Protein AF-A0A966IUX0-F1 (afdb_monomer_lite)

pLDDT: mean 79.47, std 18.4, range [25.94, 98.25]

Radius of gyration: 79.74 Å; chains: 1; bounding box: 158×88×228 Å

Sequence (1175 aa):
MLQANQSVGFVPSQIPGIQTSQVSAFSTSGLGGLTPESFKSLNTEQLAAFTVKNIAGLTSQQLIGLTYTGIQALEPADLPGLTIGNVPAVRFGELTSAQLAAITPAQAALINARQLGAVPPERLESIGVEDVAVFSSQALAGITTAQIRSFSTAQINRFGGTDGKSIVGLSTDAVYGLGSAQITALSTQAFKALTSAQLAAIAASNIDDIELSDLGVIQAASFAAFGTAQLRELSSAQMQVLTEAQVKALSTGQIAAFTSSQLAAMGVAGKRGLGTAGMAFLTPTALSTGDLASLGKSVANLSTALLTQLSTAQLAAAMTATAVKALGASQLAALPPEKMAALPTGAIAALNSAQVKSLSTDQLRAMGTQQVAALSKTGLGSFGSAQVAALDSAQLAAIPTKTFAALSGSQVSAISTSVLAALPTANIRALTANQVSGLSTDQVKAMSTSQMSALSSKGLAGLGAEQLGAMGTDQIAAFAPTAIKGLGSSQFTALGTAGLAALSTGSIATLSNTQVSNLSPAQVGALGTGQLQALSSKAIKGLDAGQLEAIGDKIDAVDPADVAVFTSAQLAALTTGQLNEMTTAQFARISPKAILGLSAGDLAYLVGADTANLTALSSAVYKALTPEQMPGLDLELVEPAKFGLLSAEAIAGLTSTQLDDLSPSQLEKLPAKALAGLDAADFAQLGRQSDATALYAALSATQLKAITAGQAPGLDVSLLQTGALTGLNAAALGALTTAQLIDLDPNQWGALAPAALAGLDETDFALIAQQSDADTIYAAFTGAQLKALSPEQIQGIGDGDFFDAMTSSELQTLSASQLKAISTAALVTIEASTLAKLANKQLPALSADQLRSLMANPNSPLMALSSTQYALLTTTDIPTLLQSPLVLDLDGDGARSVSLAAGVRFDMTGDGQTEATGWVSAGDALLVRDVDRDGAITHSGELFGERTVLADGRWAQDGFEALASLDSNADGQVDAKDAAFEQLMLWQDSNQDGLSQPDELVSLTEAGIAAIATGAQASSRLDAGNWVGLEGQYTRRDGSTGAMADIWFRVQVQDALDERAQQLGEALTGYREAATAGTVRGQAGANPLSDTSRHLPKQPALAGADASTTANTNLNPNANPNANLSPSTQIGALGALLRAYEGARIESVAHDLRTQAMDAVIQPVVTQARPSRLG

Foldseek 3Di:
DDDDDDDPQDDLPPQPDQDLVNLQVDALVNLLNHDLVSLLSDDLSSLLSHALRNQLSDALSVLVSADLSSLQSHQLVSLVSHQLLSHQLLSLQSYDLSNLLSQDLVNLLSAALSNLLSHDLQRLCSHDLSNLLNHALRNQLNDALSNLASHDLSNLQSHPHPQLQSLCSHDLRSLLSDDLSSQLSHHLNVLLNHALSNLLSHHLQNLCSHDLSNLLNHQLLSLQSHDLSNLQSHDLVNQQSDALSNLLSHDLVSLVSYDQSSLLSHHLRNVLNCALSSLAPHALNSADLVSLLSSQLSLQSHDLVRLQRHDLSSNQSNLALRNLLNHDLVSLLSHDLLSLQSHDLNSLLSHDLSNLQSHDLSNLLSHDLSNLQSHDLRSQLSYDLSNLLSDALSNLQSHDLVSLLSHALSNLQSHDLVSLQSHDLSNLLSYALRNLLSHDLSNLQSHDLSNLCSHALRVLLSDALSNLLSYDLSNLQSHDLQSLCSHDLSSLVSCPQSSLQSHDLSNLLSDDLVNLLSHALSNLLSHDLSNLLSHDLSNLQSDALSVLQSVFLSLCSHPLQSLLSHALRSLLSHDLNNLLSHDLSNLLNHALRNLNNDFLQSLLSNVVRDLSSQVSHDLSNQLNDALRNLNSHDPVSDDLQSLLSHDLRNLCSDDLVNLLVDDLSNLLSHDLQNLLSHDLVSVVSNCPHPPVLSNLVSDALSSLLSVLPPHQPNDDPVSHDLNNQCSAALSNLLPDDPVRLVPQDLSSLLSHDLRNCNNDFLVNLLVCVPDPCSVVSVVSHDLSNLLSADLSNLLSVPALVVLVPDDLVSVASDDLSNLQSRDLVSLVPHDLVSVVSYDLVNVVSHDLVSVVVQVVDPVHSCVVDDPSSVVSDDPVSPDDDFFWFKKWQQPFPAWAKAALVLVAWAAAVFPQGTFSWIGTDLNIWFKFFPPVPPQWDHHNCGGQWQNQQAPVRHGHPINLSSQCSQPPPNPQKNFPVGPCLQRIWIQNPNVRRHTGDNVRTGRCVRSQFGIFGSDWDADQDQHNNKGFGTKDWTAGNVGDITIMTIIRMDTDCVVVVVVVVVVVVVVVVVVVVVVPPDDDPDDDDDDDDPDDPDDDDDDDDDDDDDDDDDDDDDDDDDDDPDDDDDPVVVVVVVVVVVVVVVVVPPPVVVPVVVPPPDDDDDDDDDDDDDDDDDD

Secondary structure (DSSP, 8-state):
-----------TT--S---HHHHTT--HHHHHTS-HHHHHT--HHHHHT--HHHHTT--HHHHHHS-HHHHHTS-GGGGGGS-GGGS-HHHHHTS-HHHHTT--HHHHTT--HHHHHTS-HHHHTTS-HHHHTT--HHHHTT--HHHHHTS-HHHHHHTTTTT-GGGGGS-HHHHTT--HHHHHHS-HHHHHH--HHHHHTS-GGGSTTS-HHHHHHS-HHHHTT--HHHHHS--HHHHHH--HHHHHHS-HHHHTTS-HHHHHH--HHHHHHTHHHHHTT--GGG--HHHHHH-GGGGGGS-HHHHHHS-HHHHHHH--HHHHHHS-HHHHHTS-HHHHHTS-HHHHTT--HHHHHT--HHHHHHS-HHHHHT--HHHHHT--HHHHTTS-HHHHHHS-HHHHTTS-HHHHTTS-HHHHHTS-HHHHHT--HHHHTTS-HHHHHHS-HHHHHT--HHHHHT--HHHHHTS-HHHHHTS-HHHHTT--HHHHHHHHHHHHHTS-HHHHTT--HHHHTTS-HHHHHTS-HHHHTTS-HHHHTT--HHHHHTTGGGGGGS-HHHHTT--HHHHTTS-HHHHHHS-HHHHTT--TTTGGG--HHHHHHHHHH-HHHHHHS-HHHHTT--TTTGGG--STTS-HHHHTTS-HHHHTT--HHHHHT--HHHHHTS-HHHHTTS-HHHHHHHTTSTTHHHHHHH--HHHHHHHTTT-GGG--GGGS-HHHHTT--HHHHTTS-HHHHHT--HHHHHHS-TTTGGGS-HHHHHHHTTSTTHHHHHHTS-HHHHTTS-HHHHHTS--HHHHHHS-HHHHTT--HHHHHHS-HHHHHHS-HHHHTTS-TTTGGGS-HHHHHHHHT-TT-GGGGS-HHHHTTS-GGGS-S----BEEE-SSSS---EE-GGG--EEBSSSSSSPEEB-EE-TTSEEEE--SS-SSS--BGGGBSBTT-B-TTSPBPSSHHHHHHTT-SS-SSEEETTSTTGGG-EEE--SS-SS---TTTEEETTTTTEEEEE---EEEEEEETTEEEEEEEEEEETTS-EEEEEEEE--B-THHHHHHHHHHHHHHHHHHHHHHHS-------------------------------------------S-----HHHHHHHHHHHHHHHHHTTTGGGSSGGGSSS------------------

Structure (mmCIF, N/CA/C/O backbone):
data_AF-A0A966IUX0-F1
#
_entry.id   AF-A0A966IUX0-F1
#
loop_
_atom_site.group_PDB
_atom_site.id
_atom_site.type_symbol
_atom_site.label_atom_id
_atom_site.label_alt_id
_atom_site.label_comp_id
_atom_site.label_asym_id
_atom_site.label_entity_id
_atom_site.label_seq_id
_atom_site.pdbx_PDB_ins_code
_atom_site.Cartn_x
_atom_site.Cartn_y
_atom_site.Cartn_z
_atom_site.occupancy
_atom_site.B_iso_or_equiv
_atom_site.auth_seq_id
_atom_site.auth_comp_id
_atom_site.auth_asym_id
_atom_site.auth_atom_id
_atom_site.pdbx_PDB_model_num
ATOM 1 N N . MET A 1 1 ? 104.375 -27.387 -65.004 1.00 33.28 1 MET A N 1
ATOM 2 C CA . MET A 1 1 ? 104.929 -26.277 -64.204 1.00 33.28 1 MET A CA 1
ATOM 3 C C . MET A 1 1 ? 103.776 -25.484 -63.618 1.00 33.28 1 MET A C 1
ATOM 5 O O . MET A 1 1 ? 102.975 -24.963 -64.374 1.00 33.28 1 MET A O 1
ATOM 9 N N . LEU A 1 2 ? 103.669 -25.530 -62.289 1.00 26.41 2 LEU A N 1
ATOM 10 C CA . LEU A 1 2 ? 103.552 -24.379 -61.386 1.00 26.41 2 LEU A CA 1
ATOM 11 C C . LEU A 1 2 ? 102.678 -23.178 -61.793 1.00 26.41 2 LEU A C 1
ATOM 13 O O . LEU A 1 2 ? 103.045 -22.373 -62.640 1.00 26.41 2 LEU A O 1
ATOM 17 N N . GLN A 1 3 ? 101.583 -23.043 -61.040 1.00 37.31 3 GLN A N 1
ATOM 18 C CA . GLN A 1 3 ? 101.108 -21.814 -60.389 1.00 37.31 3 GLN A CA 1
ATOM 19 C C . GLN A 1 3 ? 101.856 -20.509 -60.735 1.00 37.31 3 GLN A C 1
ATOM 21 O O . GLN A 1 3 ? 102.971 -20.285 -60.270 1.00 37.31 3 GLN A O 1
ATOM 26 N N . ALA A 1 4 ? 101.154 -19.582 -61.388 1.00 29.59 4 ALA A N 1
ATOM 27 C CA . ALA A 1 4 ? 101.415 -18.150 -61.268 1.00 29.59 4 ALA A CA 1
ATOM 28 C C . ALA A 1 4 ? 100.089 -17.380 -61.365 1.00 29.59 4 ALA A C 1
ATOM 30 O O . ALA A 1 4 ? 99.590 -17.071 -62.443 1.00 29.59 4 ALA A O 1
ATOM 31 N N . ASN A 1 5 ? 99.500 -17.094 -60.205 1.00 42.72 5 ASN A N 1
ATOM 32 C CA . ASN A 1 5 ? 98.428 -16.117 -60.077 1.00 42.72 5 ASN A CA 1
ATOM 33 C C . ASN A 1 5 ? 99.027 -14.713 -60.266 1.00 42.72 5 ASN A C 1
ATOM 35 O O . ASN A 1 5 ? 99.695 -14.233 -59.349 1.00 42.72 5 ASN A O 1
ATOM 39 N N . GLN A 1 6 ? 98.820 -14.077 -61.426 1.00 35.31 6 GLN A N 1
ATOM 40 C CA . GLN A 1 6 ? 98.977 -12.626 -61.587 1.00 35.31 6 GLN A CA 1
ATOM 41 C C . GLN A 1 6 ? 98.392 -12.101 -62.908 1.00 35.31 6 GLN A C 1
ATOM 43 O O . GLN A 1 6 ? 98.853 -12.431 -63.996 1.00 35.31 6 GLN A O 1
ATOM 48 N N . SER A 1 7 ? 97.377 -11.245 -62.772 1.00 37.44 7 SER A N 1
ATOM 49 C CA . SER A 1 7 ? 97.216 -9.983 -63.510 1.00 37.44 7 SER A CA 1
ATOM 50 C C . SER A 1 7 ? 97.935 -9.837 -64.866 1.00 37.44 7 SER A C 1
ATOM 52 O O . SER A 1 7 ? 98.892 -9.069 -64.984 1.00 37.44 7 SER A O 1
ATOM 54 N N . VAL A 1 8 ? 97.388 -10.437 -65.927 1.00 37.53 8 VAL A N 1
ATOM 55 C CA . VAL A 1 8 ? 97.537 -9.843 -67.265 1.00 37.53 8 VAL A CA 1
ATOM 56 C C . VAL A 1 8 ? 96.539 -8.693 -67.350 1.00 37.53 8 VAL A C 1
ATOM 58 O O . VAL A 1 8 ? 95.379 -8.875 -67.715 1.00 37.53 8 VAL A O 1
ATOM 61 N N . GLY A 1 9 ? 96.986 -7.502 -66.952 1.00 39.38 9 GLY A N 1
ATOM 62 C CA . GLY A 1 9 ? 96.284 -6.272 -67.290 1.00 39.38 9 GLY A CA 1
ATOM 63 C C . GLY A 1 9 ? 96.356 -6.083 -68.801 1.00 39.38 9 GLY A C 1
ATOM 64 O O . GLY A 1 9 ? 97.428 -5.791 -69.328 1.00 39.38 9 GLY A O 1
ATOM 65 N N . PHE A 1 10 ? 95.237 -6.275 -69.499 1.00 41.78 10 PHE A N 1
ATOM 66 C CA . PHE A 1 10 ? 95.156 -5.953 -70.920 1.00 41.78 10 PHE A CA 1
ATOM 67 C C . PHE A 1 10 ? 95.362 -4.448 -71.101 1.00 41.78 10 PHE A C 1
ATOM 69 O O . PHE A 1 10 ? 94.630 -3.632 -70.541 1.00 41.78 10 PHE A O 1
ATOM 76 N N . VAL A 1 11 ? 96.384 -4.081 -71.874 1.00 42.00 11 VAL A N 1
ATOM 77 C CA . VAL A 1 11 ? 96.687 -2.680 -72.175 1.00 42.00 11 VAL A CA 1
ATOM 78 C C . VAL A 1 11 ? 95.626 -2.157 -73.162 1.00 42.00 11 VAL A C 1
ATOM 80 O O . VAL A 1 11 ? 95.419 -2.808 -74.188 1.00 42.00 11 VAL A O 1
ATOM 83 N N . PRO A 1 12 ? 94.978 -0.996 -72.921 1.00 39.03 12 PRO A N 1
ATOM 84 C CA . PRO A 1 12 ? 93.870 -0.470 -73.743 1.00 39.03 12 PRO A CA 1
ATOM 85 C C . PRO A 1 12 ? 94.133 -0.172 -75.238 1.00 39.03 12 PRO A C 1
ATOM 87 O O . PRO A 1 12 ? 93.303 0.463 -75.880 1.00 39.03 12 PRO A O 1
ATOM 90 N N . SER A 1 13 ? 95.277 -0.562 -75.807 1.00 43.91 13 SER A N 1
ATOM 91 C CA . SER A 1 13 ? 95.731 -0.176 -77.153 1.00 43.91 13 SER A CA 1
ATOM 92 C C . SER A 1 13 ? 95.724 -1.300 -78.205 1.00 43.91 13 SER A C 1
ATOM 94 O O . SER A 1 13 ? 96.138 -1.059 -79.336 1.00 43.91 13 SER A O 1
ATOM 96 N N . GLN A 1 14 ? 95.239 -2.509 -77.886 1.00 48.22 14 GLN A N 1
ATOM 97 C CA . GLN A 1 14 ? 95.197 -3.665 -78.813 1.00 48.22 14 GLN A CA 1
ATOM 98 C C . GLN A 1 14 ? 93.774 -4.114 -79.206 1.00 48.22 14 GLN A C 1
ATOM 100 O O . GLN A 1 14 ? 93.499 -5.305 -79.325 1.00 48.22 14 GLN A O 1
ATOM 105 N N . ILE A 1 15 ? 92.846 -3.168 -79.383 1.00 51.12 15 ILE A N 1
ATOM 106 C CA . ILE A 1 15 ? 91.398 -3.462 -79.460 1.00 51.12 15 ILE A CA 1
ATOM 107 C C . ILE A 1 15 ? 90.753 -3.212 -80.842 1.00 51.12 15 ILE A C 1
ATOM 109 O O . ILE A 1 15 ? 89.578 -2.855 -80.939 1.00 51.12 15 ILE A O 1
ATOM 113 N N . PRO A 1 16 ? 91.495 -3.474 -81.933 1.00 45.09 16 PRO A N 1
ATOM 114 C CA . PRO A 1 16 ? 90.922 -4.040 -83.147 1.00 45.09 16 PRO A CA 1
ATOM 115 C C . PRO A 1 16 ? 91.640 -5.362 -83.480 1.00 45.09 16 PRO A C 1
ATOM 117 O O . PRO A 1 16 ? 92.532 -5.403 -84.325 1.00 45.09 16 PRO A O 1
ATOM 120 N N . GLY A 1 17 ? 91.297 -6.450 -82.778 1.00 56.22 17 GLY A N 1
ATOM 121 C CA . GLY A 1 17 ? 91.987 -7.735 -82.977 1.00 56.22 17 GLY A CA 1
ATOM 122 C C . GLY A 1 17 ? 91.558 -8.927 -82.117 1.00 56.22 17 GLY A C 1
ATOM 123 O O . GLY A 1 17 ? 91.996 -10.039 -82.400 1.00 56.22 17 GLY A O 1
ATOM 124 N N . ILE A 1 18 ? 90.703 -8.739 -81.104 1.00 60.41 18 ILE A N 1
ATOM 125 C CA . ILE A 1 18 ? 90.146 -9.849 -80.314 1.00 60.41 18 ILE A CA 1
ATOM 126 C C . ILE A 1 18 ? 89.299 -10.724 -81.249 1.00 60.41 18 ILE A C 1
ATOM 128 O O . ILE A 1 18 ? 88.258 -10.281 -81.731 1.00 60.41 18 ILE A O 1
ATOM 132 N N . GLN A 1 19 ? 89.722 -11.953 -81.535 1.00 65.75 19 GLN A N 1
ATOM 133 C CA . GLN A 1 19 ? 88.885 -12.870 -82.312 1.00 65.75 19 GLN A CA 1
ATOM 134 C C . GLN A 1 19 ? 87.698 -13.338 -81.468 1.00 65.75 19 GLN A C 1
ATOM 136 O O . GLN A 1 19 ? 87.823 -13.512 -80.258 1.00 65.75 19 GLN A O 1
ATOM 141 N N . THR A 1 20 ? 86.560 -13.600 -82.109 1.00 61.94 20 THR A N 1
ATOM 142 C CA . THR A 1 20 ? 85.316 -14.078 -81.480 1.00 61.94 20 THR A CA 1
ATOM 143 C C . THR A 1 20 ? 85.554 -15.292 -80.564 1.00 61.94 20 THR A C 1
ATOM 145 O O . THR A 1 20 ? 85.013 -15.371 -79.467 1.00 61.94 20 THR A O 1
ATOM 148 N N . SER A 1 21 ? 86.477 -16.180 -80.947 1.00 63.72 21 SER A N 1
ATOM 149 C CA . SER A 1 21 ? 86.930 -17.354 -80.180 1.00 63.72 21 SER A CA 1
ATOM 150 C C . SER A 1 21 ? 87.749 -17.055 -78.912 1.00 63.72 21 SER A C 1
ATOM 152 O O . SER A 1 21 ? 87.911 -17.935 -78.070 1.00 63.72 21 SER A O 1
ATOM 154 N N . GLN A 1 22 ? 88.297 -15.846 -78.771 1.00 67.81 22 GLN A N 1
ATOM 155 C CA . GLN A 1 22 ? 89.094 -15.414 -77.615 1.00 67.81 22 GLN A CA 1
ATOM 156 C C . GLN A 1 22 ? 88.239 -1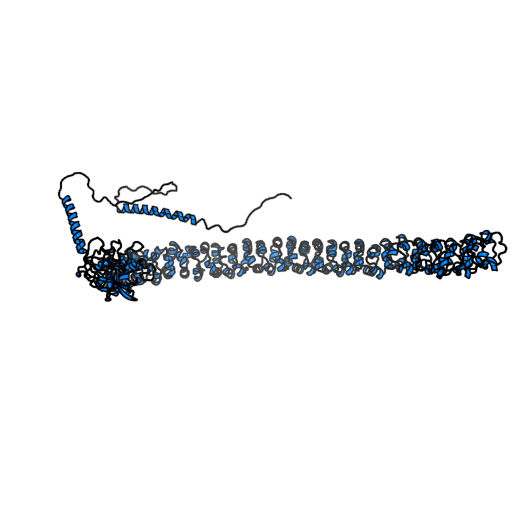4.710 -76.554 1.00 67.81 22 GLN A C 1
ATOM 158 O O . GLN A 1 22 ? 88.643 -14.629 -75.395 1.00 67.81 22 GLN A O 1
ATOM 163 N N . VAL A 1 23 ? 87.055 -14.218 -76.932 1.00 64.81 23 VAL A N 1
ATOM 164 C CA . VAL A 1 23 ? 86.163 -13.449 -76.054 1.00 64.81 23 VAL A CA 1
ATOM 165 C C . VAL A 1 23 ? 85.679 -14.281 -74.858 1.00 64.81 23 VAL A C 1
ATOM 167 O O . VAL A 1 23 ? 85.689 -13.814 -73.718 1.00 64.81 23 VAL A O 1
ATOM 170 N N . SER A 1 24 ? 85.337 -15.547 -75.089 1.00 60.50 24 SER A N 1
ATOM 171 C CA . SER A 1 24 ? 84.883 -16.481 -74.052 1.00 60.50 24 SER A CA 1
ATOM 172 C C . SER A 1 24 ? 85.965 -16.860 -73.026 1.00 60.50 24 SER A C 1
ATOM 174 O O . SER A 1 24 ? 85.648 -17.404 -71.968 1.00 60.50 24 SER A O 1
ATOM 176 N N . ALA A 1 25 ? 87.245 -16.578 -73.304 1.00 66.81 25 ALA A N 1
ATOM 177 C CA . ALA A 1 25 ? 88.374 -16.928 -72.437 1.00 66.81 25 ALA A CA 1
ATOM 178 C C . ALA A 1 25 ? 88.696 -15.871 -71.360 1.00 66.81 25 ALA A C 1
ATOM 180 O O . ALA A 1 25 ? 89.508 -16.136 -70.469 1.00 66.81 25 ALA A O 1
ATOM 181 N N . PHE A 1 26 ? 88.084 -14.680 -71.406 1.00 68.19 26 PHE A N 1
ATOM 182 C CA . PHE A 1 26 ? 88.328 -13.642 -70.399 1.00 68.19 26 PHE A CA 1
ATOM 183 C C . PHE A 1 26 ? 87.848 -14.057 -68.996 1.00 68.19 26 PHE A C 1
ATOM 185 O O . PHE A 1 26 ? 86.811 -14.696 -68.823 1.00 68.19 26 PHE A O 1
ATOM 192 N N . SER A 1 27 ? 88.571 -13.630 -67.957 1.00 66.69 27 SER A N 1
ATOM 193 C CA . SER A 1 27 ? 88.083 -13.704 -66.576 1.00 66.69 27 SER A CA 1
ATOM 194 C C . SER A 1 27 ? 87.113 -12.555 -66.269 1.00 66.69 27 SER A C 1
ATOM 196 O O . SER A 1 27 ? 87.178 -11.491 -66.886 1.00 66.69 27 SER A O 1
ATOM 198 N N . THR A 1 28 ? 86.249 -12.740 -65.265 1.00 63.47 28 THR A N 1
ATOM 199 C CA . THR A 1 28 ? 85.336 -11.700 -64.746 1.00 63.47 28 THR A CA 1
ATOM 200 C C . THR A 1 28 ? 86.070 -10.399 -64.411 1.00 63.47 28 THR A C 1
ATOM 202 O O . THR A 1 28 ? 85.643 -9.318 -64.806 1.00 63.47 28 THR A O 1
ATOM 205 N N . SER A 1 29 ? 87.213 -10.504 -63.730 1.00 62.97 29 SER A N 1
ATOM 206 C CA . SER A 1 29 ? 88.066 -9.369 -63.366 1.00 62.97 29 SER A CA 1
ATOM 207 C C . SER A 1 29 ? 88.873 -8.795 -64.536 1.00 62.97 29 SER A C 1
ATOM 209 O O . SER A 1 29 ? 89.181 -7.607 -64.522 1.00 62.97 29 SER A O 1
ATOM 211 N N . GLY A 1 30 ? 89.192 -9.597 -65.559 1.00 66.44 30 GLY A N 1
ATOM 212 C CA . GLY A 1 30 ? 89.840 -9.118 -66.784 1.00 66.44 30 GLY A CA 1
ATOM 213 C C . GLY A 1 30 ? 88.916 -8.236 -67.626 1.00 66.44 30 GLY A C 1
ATOM 214 O O . GLY A 1 30 ? 89.353 -7.216 -68.150 1.00 66.44 30 GLY A O 1
ATOM 215 N N . LEU A 1 31 ? 87.627 -8.583 -67.690 1.00 66.19 31 LEU A N 1
ATOM 216 C CA . LEU A 1 31 ? 86.608 -7.786 -68.376 1.00 66.19 31 LEU A CA 1
ATOM 217 C C . LEU A 1 31 ? 86.259 -6.500 -67.632 1.00 66.19 31 LEU A C 1
ATOM 219 O O . LEU A 1 31 ? 86.267 -5.435 -68.244 1.00 66.19 31 LEU A O 1
ATOM 223 N N . GLY A 1 32 ? 86.047 -6.558 -66.314 1.00 63.25 32 GLY A N 1
ATOM 224 C CA . GLY A 1 32 ? 85.784 -5.363 -65.500 1.00 63.25 32 GLY A CA 1
ATOM 225 C C . GLY A 1 32 ? 86.913 -4.315 -65.520 1.00 63.25 32 GLY A C 1
ATOM 226 O O . GLY A 1 32 ? 86.677 -3.163 -65.167 1.00 63.25 32 GLY A O 1
ATOM 227 N N . GLY A 1 33 ? 88.121 -4.691 -65.962 1.00 64.50 33 GLY A N 1
ATOM 228 C CA . GLY A 1 33 ? 89.269 -3.795 -66.141 1.00 64.50 33 GLY A CA 1
ATOM 229 C C . GLY A 1 33 ? 89.359 -3.074 -67.496 1.00 64.50 33 GLY A C 1
ATOM 230 O O . GLY A 1 33 ? 90.198 -2.184 -67.638 1.00 64.50 33 GLY A O 1
ATOM 231 N N . LEU A 1 34 ? 88.533 -3.416 -68.495 1.00 69.12 34 LEU A N 1
ATOM 232 C CA . LEU A 1 34 ? 88.523 -2.712 -69.787 1.00 69.12 34 LEU A CA 1
ATOM 233 C C . LEU A 1 34 ? 87.943 -1.298 -69.637 1.00 69.12 34 LEU A C 1
ATOM 235 O O . LEU A 1 34 ? 86.874 -1.118 -69.053 1.00 69.12 34 LEU A O 1
ATOM 239 N N . THR A 1 35 ? 88.594 -0.283 -70.215 1.00 71.88 35 THR A N 1
ATOM 240 C CA . THR A 1 35 ? 88.044 1.085 -70.191 1.00 71.88 35 THR A CA 1
ATOM 241 C C . THR A 1 35 ? 86.735 1.169 -70.998 1.00 71.88 35 THR A C 1
ATOM 243 O O . THR A 1 35 ? 86.542 0.382 -71.925 1.00 71.88 35 THR A O 1
ATOM 246 N N . PRO A 1 36 ? 85.827 2.126 -70.726 1.00 71.19 36 PRO A N 1
ATOM 247 C CA . PRO A 1 36 ? 84.583 2.245 -71.493 1.00 71.19 36 PRO A CA 1
ATOM 248 C C . PRO A 1 36 ? 84.800 2.410 -73.008 1.00 71.19 36 PRO A C 1
ATOM 250 O O . PRO A 1 36 ? 84.053 1.836 -73.793 1.00 71.19 36 PRO A O 1
ATOM 253 N N . GLU A 1 37 ? 85.858 3.115 -73.428 1.00 69.62 37 GLU A N 1
ATOM 254 C CA . GLU A 1 37 ? 86.244 3.231 -74.847 1.00 69.62 37 GLU A CA 1
ATOM 255 C C . GLU A 1 37 ? 86.810 1.924 -75.422 1.00 69.62 37 GLU A C 1
ATOM 257 O O . GLU A 1 37 ? 86.509 1.576 -76.559 1.00 69.62 37 GLU A O 1
ATOM 262 N N . SER A 1 38 ? 87.555 1.161 -74.615 1.00 70.75 38 SER A N 1
ATOM 263 C CA . SER A 1 38 ? 88.026 -0.188 -74.969 1.00 70.75 38 SER A CA 1
ATOM 264 C C . SER A 1 38 ? 86.875 -1.164 -75.199 1.00 70.75 38 SER A C 1
ATOM 266 O O . SER A 1 38 ? 86.956 -2.055 -76.033 1.00 70.75 38 SER A O 1
ATOM 268 N N . PHE A 1 39 ? 85.804 -1.022 -74.422 1.00 74.50 39 PHE A N 1
ATOM 269 C CA . PHE A 1 39 ? 84.649 -1.908 -74.485 1.00 74.50 39 PHE A CA 1
ATOM 270 C C . PHE A 1 39 ? 83.710 -1.555 -75.652 1.00 74.50 39 PHE A C 1
ATOM 272 O O . PHE A 1 39 ? 83.145 -2.443 -76.286 1.00 74.50 39 PHE A O 1
ATOM 279 N N . LYS A 1 40 ? 83.601 -0.262 -75.991 1.00 72.00 40 LYS A N 1
ATOM 280 C CA . LYS A 1 40 ? 82.826 0.257 -77.135 1.00 72.00 40 LYS A CA 1
ATOM 281 C C . LYS A 1 40 ? 83.297 -0.231 -78.507 1.00 72.00 40 LYS A C 1
ATOM 283 O O . LYS A 1 40 ? 82.500 -0.198 -79.440 1.00 72.00 40 LYS A O 1
ATOM 288 N N . SER A 1 41 ? 84.564 -0.624 -78.667 1.00 73.19 41 SER A N 1
ATOM 289 C CA . SER A 1 41 ? 85.101 -1.057 -79.969 1.00 73.19 41 SER A CA 1
ATOM 290 C C . SER A 1 41 ? 84.823 -2.527 -80.308 1.00 73.19 41 SER A C 1
ATOM 292 O O . SER A 1 41 ? 85.227 -2.984 -81.378 1.00 73.19 41 SER A O 1
ATOM 294 N N . LEU A 1 42 ? 84.123 -3.260 -79.434 1.00 73.94 42 LEU A N 1
ATOM 295 C CA . LEU A 1 42 ? 83.647 -4.616 -79.708 1.00 73.94 42 LEU A CA 1
ATOM 296 C C . LEU A 1 42 ? 82.466 -4.597 -80.693 1.00 73.94 42 LEU A C 1
ATOM 298 O O . LEU A 1 42 ? 81.521 -3.821 -80.547 1.00 73.94 42 LEU A O 1
ATOM 302 N N . ASN A 1 43 ? 82.512 -5.474 -81.693 1.00 71.62 43 ASN A N 1
ATOM 303 C CA . ASN A 1 43 ? 81.455 -5.662 -82.682 1.00 71.62 43 ASN A CA 1
ATOM 304 C C . ASN A 1 43 ? 80.368 -6.642 -82.192 1.00 71.62 43 ASN A C 1
ATOM 306 O O . ASN A 1 43 ? 80.525 -7.322 -81.180 1.00 71.62 43 ASN A O 1
ATOM 310 N N . THR A 1 44 ? 79.262 -6.735 -82.932 1.00 69.88 44 THR A N 1
ATOM 311 C CA . THR A 1 44 ? 78.099 -7.568 -82.581 1.00 69.88 44 THR A CA 1
ATOM 312 C C . THR A 1 44 ? 78.443 -9.048 -82.365 1.00 69.88 44 THR A C 1
ATOM 314 O O . THR A 1 44 ? 77.945 -9.645 -81.417 1.00 69.88 44 THR A O 1
ATOM 317 N N . GLU A 1 45 ? 79.316 -9.638 -83.190 1.00 72.56 45 GLU A N 1
ATOM 318 C CA . GLU A 1 45 ? 79.728 -11.047 -83.051 1.00 72.56 45 GLU A CA 1
ATOM 319 C C . GLU A 1 45 ? 80.601 -11.270 -81.812 1.00 72.56 45 GLU A C 1
ATOM 321 O O . GLU A 1 45 ? 80.427 -12.250 -81.093 1.00 72.56 45 GLU A O 1
ATOM 326 N N . GLN A 1 46 ? 81.523 -10.345 -81.531 1.00 75.44 46 GLN A N 1
ATOM 327 C CA . GLN A 1 46 ? 82.355 -10.377 -80.329 1.00 75.44 46 GLN A CA 1
ATOM 328 C C . GLN A 1 46 ? 81.492 -10.244 -79.070 1.00 75.44 46 GLN A C 1
ATOM 330 O O . GLN A 1 46 ? 81.704 -10.982 -78.117 1.00 75.44 46 GLN A O 1
ATOM 335 N N . LEU A 1 47 ? 80.495 -9.353 -79.070 1.00 73.00 47 LEU A N 1
ATOM 336 C CA . LEU A 1 47 ? 79.565 -9.188 -77.949 1.00 73.00 47 LEU A CA 1
ATOM 337 C C . LEU A 1 47 ? 78.688 -10.434 -77.725 1.00 73.00 47 LEU A C 1
ATOM 339 O O . LEU A 1 47 ? 78.488 -10.823 -76.577 1.00 73.00 47 LEU A O 1
ATOM 343 N N . ALA A 1 48 ? 78.228 -11.087 -78.797 1.00 69.50 48 ALA A N 1
ATOM 344 C CA . ALA A 1 48 ? 77.458 -12.333 -78.730 1.00 69.50 48 ALA A CA 1
ATOM 345 C C . ALA A 1 48 ? 78.288 -13.554 -78.276 1.00 69.50 48 ALA A C 1
ATOM 347 O O . ALA A 1 48 ? 77.730 -14.547 -77.827 1.00 69.50 48 ALA A O 1
ATOM 348 N N . ALA A 1 49 ? 79.622 -13.495 -78.362 1.00 73.44 49 ALA A N 1
ATOM 349 C CA . ALA A 1 49 ? 80.519 -14.574 -77.936 1.00 73.44 49 ALA A CA 1
ATOM 350 C C . ALA A 1 49 ? 80.924 -14.519 -76.449 1.00 73.44 49 ALA A C 1
ATOM 352 O O . ALA A 1 49 ? 81.743 -15.325 -75.989 1.00 73.44 49 ALA A O 1
ATOM 353 N N . PHE A 1 50 ? 80.382 -13.571 -75.680 1.00 73.12 50 PHE A N 1
ATOM 354 C CA . PHE A 1 50 ? 80.530 -13.566 -74.230 1.00 73.12 50 PHE A CA 1
ATOM 355 C C . PHE A 1 50 ? 79.681 -14.665 -73.586 1.00 73.12 50 PHE A C 1
ATOM 357 O O . PHE A 1 50 ? 78.482 -14.738 -73.806 1.00 73.12 50 PHE A O 1
ATOM 364 N N . THR A 1 51 ? 80.280 -15.456 -72.696 1.00 69.38 51 THR A N 1
ATOM 365 C CA . THR A 1 51 ? 79.518 -16.393 -71.854 1.00 69.38 51 THR A CA 1
ATOM 366 C C . THR A 1 51 ? 78.835 -15.668 -70.689 1.00 69.38 51 THR A C 1
ATOM 368 O O . THR A 1 51 ? 79.328 -14.634 -70.226 1.00 69.38 51 THR A O 1
ATOM 371 N N . VAL A 1 52 ? 77.809 -16.286 -70.094 1.00 65.88 52 VAL A N 1
ATOM 372 C CA . VAL A 1 52 ? 77.252 -15.987 -68.752 1.00 65.88 52 VAL A CA 1
ATOM 373 C C . VAL A 1 52 ? 78.301 -15.455 -67.753 1.00 65.88 52 VAL A C 1
ATOM 375 O O . VAL A 1 52 ? 78.087 -14.454 -67.068 1.00 65.88 52 VAL A O 1
ATOM 378 N N . LYS A 1 53 ? 79.473 -16.107 -67.675 1.00 66.31 53 LYS A N 1
ATOM 379 C CA . LYS A 1 53 ? 80.556 -15.766 -66.736 1.00 66.31 53 LYS A CA 1
ATOM 380 C C . LYS A 1 53 ? 81.309 -14.490 -67.123 1.00 66.31 53 LYS A C 1
ATOM 382 O O . LYS A 1 53 ? 81.821 -13.802 -66.246 1.00 66.31 53 LYS A O 1
ATOM 387 N N . ASN A 1 54 ? 81.391 -14.171 -68.410 1.00 72.50 54 ASN A N 1
ATOM 388 C CA . ASN A 1 54 ? 81.955 -12.916 -68.901 1.00 72.50 54 ASN A CA 1
ATOM 389 C C . ASN A 1 54 ? 81.010 -11.743 -68.596 1.00 72.50 54 ASN A C 1
ATOM 391 O O . ASN A 1 54 ? 81.445 -10.719 -68.070 1.00 72.50 54 ASN A O 1
ATOM 395 N N . ILE A 1 55 ? 79.713 -11.932 -68.856 1.00 71.12 55 ILE A N 1
ATOM 396 C CA . ILE A 1 55 ? 78.655 -10.919 -68.701 1.00 71.12 55 ILE A CA 1
ATOM 397 C C . ILE A 1 55 ? 78.461 -10.523 -67.229 1.00 71.12 55 ILE A C 1
ATOM 399 O O . ILE A 1 55 ? 78.278 -9.343 -66.923 1.00 71.12 55 ILE A O 1
ATOM 403 N N . ALA A 1 56 ? 78.616 -11.472 -66.301 1.00 67.88 56 ALA A N 1
ATOM 404 C CA . ALA A 1 56 ? 78.582 -11.219 -64.858 1.00 67.88 56 ALA A CA 1
ATOM 405 C C . ALA A 1 56 ? 79.654 -10.231 -64.350 1.00 67.88 56 ALA A C 1
ATOM 407 O O . ALA A 1 56 ? 79.491 -9.650 -63.278 1.00 67.88 56 ALA A O 1
ATOM 408 N N . GLY A 1 57 ? 80.755 -10.044 -65.089 1.00 70.50 57 GLY A N 1
ATOM 409 C CA . GLY A 1 57 ? 81.854 -9.141 -64.725 1.00 70.50 57 GLY A CA 1
ATOM 410 C C . GLY A 1 57 ? 81.714 -7.700 -65.229 1.00 70.50 57 GLY A C 1
ATOM 411 O O . GLY A 1 57 ? 82.599 -6.887 -64.959 1.00 70.50 57 GLY A O 1
ATOM 412 N N . LEU A 1 58 ? 80.654 -7.374 -65.978 1.00 77.44 58 LEU A N 1
ATOM 413 C CA . LEU A 1 58 ? 80.506 -6.067 -66.622 1.00 77.44 58 LEU A CA 1
ATOM 414 C C . LEU A 1 58 ? 80.112 -4.959 -65.637 1.00 77.44 58 LEU A C 1
ATOM 416 O O . LEU A 1 58 ? 79.174 -5.080 -64.847 1.00 77.44 58 LEU A O 1
ATOM 420 N N . THR A 1 59 ? 80.807 -3.828 -65.732 1.00 75.69 59 THR A N 1
ATOM 421 C CA . THR A 1 59 ? 80.502 -2.615 -64.962 1.00 75.69 59 THR A CA 1
ATOM 422 C C . THR A 1 59 ? 79.376 -1.806 -65.611 1.00 75.69 59 THR A C 1
ATOM 424 O O . THR A 1 59 ? 79.195 -1.822 -66.830 1.00 75.69 59 THR A O 1
ATOM 427 N N . SER A 1 60 ? 78.661 -0.994 -64.824 1.00 74.12 60 SER A N 1
ATOM 428 C CA . SER A 1 60 ? 77.629 -0.091 -65.358 1.00 74.12 60 SER A CA 1
ATOM 429 C C . SER A 1 60 ? 78.146 0.839 -66.461 1.00 74.12 60 SER A C 1
ATOM 431 O O . SER A 1 60 ? 77.414 1.104 -67.407 1.00 74.12 60 SER A O 1
ATOM 433 N N . GLN A 1 61 ? 79.397 1.313 -66.395 1.00 75.69 61 GLN A N 1
ATOM 434 C CA . GLN A 1 61 ? 79.957 2.182 -67.443 1.00 75.69 61 GLN A CA 1
ATOM 435 C C . GLN A 1 61 ? 80.219 1.441 -68.761 1.00 75.69 61 GLN A C 1
ATOM 437 O O . GLN A 1 61 ? 80.000 2.009 -69.830 1.00 75.69 61 GLN A O 1
ATOM 442 N N . GLN A 1 62 ? 80.630 0.174 -68.700 1.00 77.62 62 GLN A N 1
ATOM 443 C CA . GLN A 1 62 ? 80.763 -0.679 -69.885 1.00 77.62 62 GLN A CA 1
ATOM 444 C C . GLN A 1 62 ? 79.387 -0.965 -70.505 1.00 77.62 62 GLN A C 1
ATOM 446 O O . GLN A 1 62 ? 79.224 -0.851 -71.717 1.00 77.62 62 GLN A O 1
ATOM 451 N N . LEU A 1 63 ? 78.366 -1.202 -69.674 1.00 77.56 63 LEU A N 1
ATOM 452 C CA . LEU A 1 63 ? 76.978 -1.367 -70.120 1.00 77.56 63 LEU A CA 1
ATOM 453 C C . LEU A 1 63 ? 76.396 -0.086 -70.758 1.00 77.56 63 LEU A C 1
ATOM 455 O O . LEU A 1 63 ? 75.680 -0.191 -71.749 1.00 77.56 63 LEU A O 1
ATOM 459 N N . ILE A 1 64 ? 76.739 1.123 -70.277 1.00 74.00 64 ILE A N 1
ATOM 460 C CA . ILE A 1 64 ? 76.416 2.394 -70.977 1.00 74.00 64 ILE A CA 1
ATOM 461 C C . ILE A 1 64 ? 77.053 2.412 -72.377 1.00 74.00 64 ILE A C 1
ATOM 463 O O . ILE A 1 64 ? 76.422 2.860 -73.339 1.00 74.00 64 ILE A O 1
ATOM 467 N N . GLY A 1 65 ? 78.296 1.932 -72.479 1.00 70.38 65 GLY A N 1
ATOM 468 C CA . GLY A 1 65 ? 79.099 1.920 -73.701 1.00 70.38 65 GLY A CA 1
ATOM 469 C C . GLY A 1 65 ? 78.587 1.002 -74.813 1.00 70.38 65 GLY A C 1
ATOM 470 O O . GLY A 1 65 ? 78.925 1.245 -75.968 1.00 70.38 65 GLY A O 1
ATOM 471 N N . LEU A 1 66 ? 77.749 0.005 -74.511 1.00 74.12 66 LEU A N 1
ATOM 472 C CA . LEU A 1 66 ? 77.099 -0.805 -75.546 1.00 74.12 66 LEU A CA 1
ATOM 473 C C . LEU A 1 66 ? 76.270 0.073 -76.497 1.00 74.12 66 LEU A C 1
ATOM 475 O O . LEU A 1 66 ? 75.691 1.080 -76.093 1.00 74.12 66 LEU A O 1
ATOM 479 N N . THR A 1 67 ? 76.193 -0.319 -77.765 1.00 74.31 67 THR A N 1
ATOM 480 C CA . THR A 1 67 ? 75.216 0.225 -78.717 1.00 74.31 67 THR A CA 1
ATOM 481 C C . THR A 1 67 ? 73.862 -0.470 -78.541 1.00 74.31 67 THR A C 1
ATOM 483 O O . THR A 1 67 ? 73.797 -1.561 -77.974 1.00 74.31 67 THR A O 1
ATOM 486 N N . TYR A 1 68 ? 72.791 0.118 -79.088 1.00 73.56 68 TYR A N 1
ATOM 487 C CA . TYR A 1 68 ? 71.461 -0.509 -79.168 1.00 73.56 68 TYR A CA 1
ATOM 488 C C . TYR A 1 68 ? 71.538 -1.943 -79.731 1.00 73.56 68 TYR A C 1
ATOM 490 O O . TYR A 1 68 ? 71.021 -2.892 -79.151 1.00 73.56 68 TYR A O 1
ATOM 498 N N . THR A 1 69 ? 72.281 -2.125 -80.827 1.00 72.88 69 THR A N 1
ATOM 499 C CA . THR A 1 69 ? 72.520 -3.443 -81.432 1.00 72.88 69 THR A CA 1
ATOM 500 C C . THR A 1 69 ? 73.393 -4.347 -80.562 1.00 72.88 69 THR A C 1
ATOM 502 O O . THR A 1 69 ? 73.215 -5.558 -80.576 1.00 72.88 69 THR A O 1
ATOM 505 N N . GLY A 1 70 ? 74.334 -3.777 -79.804 1.00 76.19 70 GLY A N 1
ATOM 506 C CA . GLY A 1 70 ? 75.245 -4.524 -78.938 1.00 76.19 70 GLY A CA 1
ATOM 507 C C . GLY A 1 70 ? 74.569 -5.134 -77.711 1.00 76.19 70 GLY A C 1
ATOM 508 O O . GLY A 1 70 ? 74.955 -6.222 -77.298 1.00 76.19 70 GLY A O 1
ATOM 509 N N . ILE A 1 71 ? 73.543 -4.486 -77.148 1.00 77.00 71 ILE A N 1
ATOM 510 C CA . ILE A 1 71 ? 72.767 -5.071 -76.042 1.00 77.00 71 ILE A CA 1
ATOM 511 C C . ILE A 1 71 ? 71.717 -6.085 -76.526 1.00 77.00 71 ILE A C 1
ATOM 513 O O . ILE A 1 71 ? 71.465 -7.078 -75.846 1.00 77.00 71 ILE A O 1
ATOM 517 N N . GLN A 1 72 ? 71.173 -5.913 -77.736 1.00 77.50 72 GLN A N 1
ATOM 518 C CA . GLN A 1 72 ? 70.283 -6.903 -78.363 1.00 77.50 72 GLN A CA 1
ATOM 519 C C . GLN A 1 72 ? 71.007 -8.163 -78.865 1.00 77.50 72 GLN A C 1
ATOM 521 O O . GLN A 1 72 ? 70.355 -9.175 -79.102 1.00 77.50 72 GLN A O 1
ATOM 526 N N . ALA A 1 73 ? 72.338 -8.123 -78.994 1.00 77.00 73 ALA A N 1
ATOM 527 C CA . ALA A 1 73 ? 73.162 -9.263 -79.401 1.00 77.00 73 ALA A CA 1
ATOM 528 C C . ALA A 1 73 ? 73.349 -10.334 -78.309 1.00 77.00 73 ALA A C 1
ATOM 530 O O . ALA A 1 73 ? 73.827 -11.423 -78.611 1.00 77.00 73 ALA A O 1
ATOM 531 N N . LEU A 1 74 ? 73.004 -10.033 -77.051 1.00 77.25 74 LEU A N 1
ATOM 532 C CA . LEU A 1 74 ? 73.066 -10.998 -75.951 1.00 77.25 74 LEU A CA 1
ATOM 533 C C . LEU A 1 74 ? 71.954 -12.044 -76.109 1.00 77.25 74 LEU A C 1
ATOM 535 O O . LEU A 1 74 ? 70.776 -11.680 -76.183 1.00 77.25 74 LEU A O 1
ATOM 539 N N . GLU A 1 75 ? 72.290 -13.334 -76.118 1.00 80.50 75 GLU A N 1
ATOM 540 C CA . GLU A 1 75 ? 71.261 -14.373 -76.168 1.00 80.50 75 GLU A CA 1
ATOM 541 C C . GLU A 1 75 ? 70.418 -14.385 -74.875 1.00 80.50 75 GLU A C 1
ATOM 543 O O . GLU A 1 75 ? 70.943 -14.142 -73.783 1.00 80.50 75 GLU A O 1
ATOM 548 N N . PRO A 1 76 ? 69.109 -14.706 -74.948 1.00 82.00 76 PRO A N 1
ATOM 549 C CA . PRO A 1 76 ? 68.262 -14.838 -73.760 1.00 82.00 76 PRO A CA 1
ATOM 550 C C . PRO A 1 76 ? 68.823 -15.805 -72.704 1.00 82.00 76 PRO A C 1
ATOM 552 O O . PRO A 1 76 ? 68.642 -15.579 -71.511 1.00 82.00 76 PRO A O 1
ATOM 555 N N . ALA A 1 77 ? 69.549 -16.846 -73.122 1.00 78.81 77 ALA A N 1
ATOM 556 C CA . ALA A 1 77 ? 70.166 -17.822 -72.224 1.00 78.81 77 ALA A CA 1
ATOM 557 C C . ALA A 1 77 ? 71.287 -17.241 -71.336 1.00 78.81 77 ALA A C 1
ATOM 559 O O . ALA A 1 77 ? 71.553 -17.790 -70.265 1.00 78.81 77 ALA A O 1
ATOM 560 N N . ASP A 1 78 ? 71.921 -16.135 -71.740 1.00 76.56 78 ASP A N 1
ATOM 561 C CA . ASP A 1 78 ? 73.037 -15.524 -71.009 1.00 76.56 78 ASP A CA 1
ATOM 562 C C . ASP A 1 78 ? 72.612 -14.431 -70.018 1.00 76.56 78 ASP A C 1
ATOM 564 O O . ASP A 1 78 ? 73.360 -14.084 -69.096 1.00 76.56 78 ASP A O 1
ATOM 568 N N . LEU A 1 79 ? 71.387 -13.914 -70.155 1.00 76.50 79 LEU A N 1
ATOM 569 C CA . LEU A 1 79 ? 70.836 -12.878 -69.281 1.00 76.50 79 LEU A CA 1
ATOM 570 C C . LEU A 1 79 ? 70.823 -13.223 -67.787 1.00 76.50 79 LEU A C 1
ATOM 572 O O . LEU A 1 79 ? 71.120 -12.312 -67.013 1.00 76.50 79 LEU A O 1
ATOM 576 N N . PRO A 1 80 ? 70.594 -14.473 -67.335 1.00 76.75 80 PRO A N 1
ATOM 577 C CA . PRO A 1 80 ? 70.745 -14.862 -65.928 1.00 76.75 80 PRO A CA 1
ATOM 578 C C . PRO A 1 80 ? 72.127 -14.572 -65.314 1.00 76.75 80 PRO A C 1
ATOM 580 O O . PRO A 1 80 ? 72.241 -14.458 -64.095 1.00 76.75 80 PRO A O 1
ATOM 583 N N . GLY A 1 81 ? 73.179 -14.414 -66.130 1.00 72.12 81 GLY A N 1
ATOM 584 C CA . GLY A 1 81 ? 74.509 -13.995 -65.670 1.00 72.12 81 GLY A CA 1
ATOM 585 C C . GLY A 1 81 ? 74.639 -12.496 -65.387 1.00 72.12 81 GLY A C 1
ATOM 586 O O . GLY A 1 81 ? 75.555 -12.082 -64.678 1.00 72.12 81 GLY A O 1
ATOM 587 N N . LEU A 1 82 ? 73.744 -11.662 -65.920 1.00 77.06 82 LEU A N 1
ATOM 588 C CA . LEU A 1 82 ? 73.828 -10.208 -65.814 1.00 77.06 82 LEU A CA 1
ATOM 589 C C . LEU A 1 82 ? 73.286 -9.708 -64.466 1.00 77.06 82 LEU A C 1
ATOM 591 O O . LEU A 1 82 ? 72.151 -9.994 -64.076 1.00 77.06 82 LEU A O 1
ATOM 595 N N . THR A 1 83 ? 74.067 -8.873 -63.774 1.00 79.00 83 THR A N 1
ATOM 596 C CA . THR A 1 83 ? 73.589 -8.158 -62.577 1.00 79.00 83 THR A CA 1
ATOM 597 C C . THR A 1 83 ? 72.652 -7.026 -63.007 1.00 79.00 83 THR A C 1
ATOM 599 O O . THR A 1 83 ? 73.094 -5.897 -63.221 1.00 79.00 83 THR A O 1
ATOM 602 N N . ILE A 1 84 ? 71.355 -7.321 -63.150 1.00 81.50 84 ILE A N 1
ATOM 603 C CA . ILE A 1 84 ? 70.357 -6.394 -63.717 1.00 81.50 84 ILE A CA 1
ATOM 604 C C . ILE A 1 84 ? 70.334 -5.024 -63.023 1.00 81.50 84 ILE A C 1
ATOM 606 O O . ILE A 1 84 ? 70.248 -4.009 -63.709 1.00 81.50 84 ILE A O 1
ATOM 610 N N . GLY A 1 85 ? 70.523 -4.947 -61.701 1.00 77.75 85 GLY A N 1
ATOM 611 C CA . GLY A 1 85 ? 70.590 -3.667 -60.975 1.00 77.75 85 GLY A CA 1
ATOM 612 C C . GLY A 1 85 ? 71.687 -2.699 -61.463 1.00 77.75 85 GLY A C 1
ATOM 613 O O . GLY A 1 85 ? 71.552 -1.489 -61.294 1.00 77.75 85 GLY A O 1
ATOM 614 N N . ASN A 1 86 ? 72.735 -3.205 -62.128 1.00 78.62 86 ASN A N 1
ATOM 615 C CA . ASN A 1 86 ? 73.826 -2.403 -62.693 1.00 78.62 86 ASN A CA 1
ATOM 616 C C . ASN A 1 86 ? 73.551 -1.913 -64.128 1.00 78.62 86 ASN A C 1
ATOM 618 O O . ASN A 1 86 ? 74.329 -1.102 -64.642 1.00 78.62 86 ASN A O 1
ATOM 622 N N . VAL A 1 87 ? 72.484 -2.382 -64.788 1.00 85.00 87 VAL A N 1
ATOM 623 C CA . VAL A 1 87 ? 72.152 -2.018 -66.176 1.00 85.00 87 VAL A CA 1
ATOM 624 C C . VAL A 1 87 ? 71.569 -0.596 -66.222 1.00 85.00 87 VAL A C 1
ATOM 626 O O . VAL A 1 87 ? 70.573 -0.320 -65.552 1.00 85.00 87 VAL A O 1
ATOM 629 N N . PRO A 1 88 ? 72.126 0.334 -67.015 1.00 86.00 88 PRO A N 1
ATOM 630 C CA . PRO A 1 88 ? 71.574 1.681 -67.146 1.00 86.00 88 PRO A CA 1
ATOM 631 C C . PRO A 1 88 ? 70.145 1.655 -67.693 1.00 86.00 88 PRO A C 1
ATOM 633 O O . PRO A 1 88 ? 69.862 0.915 -68.627 1.00 86.00 88 PRO A O 1
ATOM 636 N N . ALA A 1 89 ? 69.269 2.519 -67.176 1.00 88.31 89 ALA A N 1
ATOM 637 C CA . ALA A 1 89 ? 67.858 2.591 -67.567 1.00 88.31 89 ALA A CA 1
ATOM 638 C C . ALA A 1 89 ? 67.624 2.600 -69.090 1.00 88.31 89 ALA A C 1
ATOM 640 O O . ALA A 1 89 ? 66.882 1.769 -69.597 1.00 88.31 89 ALA A O 1
ATOM 641 N N . VAL A 1 90 ? 68.325 3.479 -69.818 1.00 85.19 90 VAL A N 1
ATOM 642 C CA . VAL A 1 90 ? 68.244 3.576 -71.288 1.00 85.19 90 VAL A CA 1
ATOM 643 C C . VAL A 1 90 ? 68.533 2.225 -71.949 1.00 85.19 90 VAL A C 1
ATOM 645 O O . VAL A 1 90 ? 67.761 1.772 -72.780 1.00 85.19 90 VAL A O 1
ATOM 648 N N . ARG A 1 91 ? 69.598 1.543 -71.516 1.00 86.12 91 ARG A N 1
ATOM 649 C CA . ARG A 1 91 ? 70.032 0.243 -72.049 1.00 86.12 91 ARG A CA 1
ATOM 650 C C . ARG A 1 91 ? 69.062 -0.880 -71.673 1.00 86.12 91 ARG A C 1
ATOM 652 O O . ARG A 1 91 ? 68.774 -1.738 -72.493 1.00 86.12 91 ARG A O 1
ATOM 659 N N . PHE A 1 92 ? 68.500 -0.843 -70.466 1.00 89.19 92 PHE A N 1
ATOM 660 C CA . PHE A 1 92 ? 67.462 -1.786 -70.044 1.00 89.19 92 PHE A CA 1
ATOM 661 C C . PHE A 1 92 ? 66.194 -1.673 -70.915 1.00 89.19 92 PHE A C 1
ATOM 663 O O . PHE A 1 92 ? 65.611 -2.686 -71.302 1.00 89.19 92 PHE A O 1
ATOM 670 N N . GLY A 1 93 ? 65.815 -0.452 -71.307 1.00 87.88 93 GLY A N 1
ATOM 671 C CA . GLY A 1 93 ? 64.737 -0.211 -72.270 1.00 87.88 93 GLY A CA 1
ATOM 672 C C . GLY A 1 93 ? 64.999 -0.796 -73.666 1.00 87.88 93 GLY A C 1
ATOM 673 O O . GLY A 1 93 ? 64.058 -1.207 -74.341 1.00 87.88 93 GLY A O 1
ATOM 674 N N . GLU A 1 94 ? 66.262 -0.906 -74.083 1.00 89.94 94 GLU A N 1
ATOM 675 C CA . GLU A 1 94 ? 66.688 -1.369 -75.417 1.00 89.94 94 GLU A CA 1
ATOM 676 C C . GLU A 1 94 ? 66.795 -2.895 -75.581 1.00 89.94 94 GLU A C 1
ATOM 678 O O . GLU A 1 94 ? 67.091 -3.358 -76.684 1.00 89.94 94 GLU A O 1
ATOM 683 N N . LEU A 1 95 ? 66.530 -3.681 -74.528 1.00 89.38 95 LEU A N 1
ATOM 684 C CA . LEU A 1 95 ? 66.447 -5.148 -74.610 1.00 89.38 95 LEU A CA 1
ATOM 685 C C . LEU A 1 95 ? 65.434 -5.604 -75.698 1.00 89.38 95 LEU A C 1
ATOM 687 O O . LEU A 1 95 ? 64.698 -4.801 -76.270 1.00 89.38 95 LEU A O 1
ATOM 691 N N . THR A 1 96 ? 65.323 -6.901 -75.972 1.00 90.50 96 THR A N 1
ATOM 692 C CA . THR A 1 96 ? 64.231 -7.476 -76.789 1.00 90.50 96 THR A CA 1
ATOM 693 C C . THR A 1 96 ? 63.116 -8.056 -75.910 1.00 90.50 96 THR A C 1
ATOM 695 O O . THR A 1 96 ? 63.222 -8.071 -74.681 1.00 90.50 96 THR A O 1
ATOM 698 N N . SER A 1 97 ? 62.008 -8.514 -76.502 1.00 91.12 97 SER A N 1
ATOM 699 C CA . SER A 1 97 ? 60.955 -9.226 -75.753 1.00 91.12 97 SER A CA 1
ATOM 700 C C . SER A 1 97 ? 61.426 -10.601 -75.265 1.00 91.12 97 SER A C 1
ATOM 702 O O . SER A 1 97 ? 61.161 -10.978 -74.132 1.00 91.12 97 SER A O 1
ATOM 704 N N . ALA A 1 98 ? 62.197 -11.326 -76.085 1.00 88.94 98 ALA A N 1
ATOM 705 C CA . ALA A 1 98 ? 62.782 -12.613 -75.696 1.00 88.94 98 ALA A CA 1
ATOM 706 C C . ALA A 1 98 ? 63.807 -12.464 -74.556 1.00 88.94 98 ALA A C 1
ATOM 708 O O . ALA A 1 98 ? 63.911 -13.333 -73.698 1.00 88.94 98 ALA A O 1
ATOM 709 N N . GLN A 1 99 ? 64.532 -11.343 -74.529 1.00 89.88 99 GLN A N 1
ATOM 710 C CA . GLN A 1 99 ? 65.443 -10.994 -73.441 1.00 89.88 99 GLN A CA 1
ATOM 711 C C . GLN A 1 99 ? 64.696 -10.645 -72.139 1.00 89.88 99 GLN A C 1
ATOM 713 O O . GLN A 1 99 ? 65.070 -11.136 -71.078 1.00 89.88 99 GLN A O 1
ATOM 718 N N . LEU A 1 100 ? 63.617 -9.853 -72.193 1.00 91.44 100 LEU A N 1
ATOM 719 C CA . LEU A 1 100 ? 62.792 -9.578 -71.003 1.00 91.44 100 LEU A CA 1
ATOM 720 C C . LEU A 1 100 ? 62.135 -10.847 -70.437 1.00 91.44 100 LEU A C 1
ATOM 722 O O . LEU A 1 100 ? 62.081 -11.000 -69.219 1.00 91.44 100 LEU A O 1
ATOM 726 N N . ALA A 1 101 ? 61.718 -11.774 -71.303 1.00 90.75 101 ALA A N 1
ATOM 727 C CA . ALA A 1 101 ? 61.152 -13.070 -70.918 1.00 90.75 101 ALA A CA 1
ATOM 728 C C . ALA A 1 101 ? 62.160 -14.040 -70.272 1.00 90.75 101 ALA A C 1
ATOM 730 O O . ALA A 1 101 ? 61.753 -15.059 -69.720 1.00 90.75 101 ALA A O 1
ATOM 731 N N . ALA A 1 102 ? 63.463 -13.745 -70.347 1.00 90.25 102 ALA A N 1
ATOM 732 C CA . ALA A 1 102 ? 64.530 -14.534 -69.731 1.00 90.25 102 ALA A CA 1
ATOM 733 C C . ALA A 1 102 ? 65.085 -13.918 -68.431 1.00 90.25 102 ALA A C 1
ATOM 735 O O . ALA A 1 102 ? 66.022 -14.459 -67.839 1.00 90.25 102 ALA A O 1
ATOM 736 N N . ILE A 1 103 ? 64.519 -12.796 -67.971 1.00 90.19 103 ILE A N 1
ATOM 737 C CA . ILE A 1 103 ? 64.779 -12.275 -66.625 1.00 90.19 103 ILE A CA 1
ATOM 738 C C . ILE A 1 103 ? 64.236 -13.284 -65.608 1.00 90.19 103 ILE A C 1
ATOM 740 O O . ILE A 1 103 ? 63.139 -13.799 -65.772 1.00 90.19 103 ILE A O 1
ATOM 744 N N . THR A 1 104 ? 65.013 -13.563 -64.562 1.00 89.81 104 THR A N 1
ATOM 745 C CA . THR A 1 104 ? 64.596 -14.441 -63.454 1.00 89.81 104 THR A CA 1
ATOM 746 C C . THR A 1 104 ? 64.050 -13.638 -62.264 1.00 89.81 104 THR A C 1
ATOM 748 O O . THR A 1 104 ? 64.424 -12.469 -62.110 1.00 89.81 104 THR A O 1
ATOM 751 N N . PRO A 1 105 ? 63.299 -14.243 -61.316 1.00 89.50 105 PRO A N 1
ATOM 752 C CA . PRO A 1 105 ? 62.724 -13.486 -60.201 1.00 89.50 105 PRO A CA 1
ATOM 753 C C . PRO A 1 105 ? 63.797 -12.816 -59.326 1.00 89.50 105 PRO A C 1
ATOM 755 O O . PRO A 1 105 ? 63.662 -11.667 -58.908 1.00 89.50 105 PRO A O 1
ATOM 758 N N . ALA A 1 106 ? 64.933 -13.489 -59.117 1.00 88.25 106 ALA A N 1
ATOM 759 C CA . ALA A 1 106 ? 66.066 -12.928 -58.379 1.00 88.25 106 ALA A CA 1
ATOM 760 C C . ALA A 1 106 ? 66.647 -11.659 -59.037 1.00 88.25 106 ALA A C 1
ATOM 762 O O . ALA A 1 106 ? 67.165 -10.785 -58.345 1.00 88.25 106 ALA A O 1
ATOM 763 N N . GLN A 1 107 ? 66.552 -11.544 -60.363 1.00 89.12 107 GLN A N 1
ATOM 764 C CA . GLN A 1 107 ? 66.979 -10.366 -61.115 1.00 89.12 107 GLN A CA 1
ATOM 765 C C . GLN A 1 107 ? 65.883 -9.302 -61.197 1.00 89.12 107 GLN A C 1
ATOM 767 O O . GLN A 1 107 ? 66.184 -8.113 -61.095 1.00 89.12 107 GLN A O 1
ATOM 772 N N . ALA A 1 108 ? 64.621 -9.713 -61.332 1.00 90.56 108 ALA A N 1
ATOM 773 C CA . ALA A 1 108 ? 63.465 -8.824 -61.346 1.00 90.56 108 ALA A CA 1
ATOM 774 C C . ALA A 1 108 ? 63.326 -8.029 -60.038 1.00 90.56 108 ALA A C 1
ATOM 776 O O . ALA A 1 108 ? 63.043 -6.831 -60.066 1.00 90.56 108 ALA A O 1
ATOM 777 N N . ALA A 1 109 ? 63.652 -8.649 -58.900 1.00 89.25 109 ALA A N 1
ATOM 778 C CA . ALA A 1 109 ? 63.722 -7.990 -57.594 1.00 89.25 109 ALA A CA 1
ATOM 779 C C . ALA A 1 109 ? 64.759 -6.844 -57.512 1.00 89.25 109 ALA A C 1
ATOM 781 O O . ALA A 1 109 ? 64.663 -5.991 -56.630 1.00 89.25 109 ALA A O 1
ATOM 782 N N . LEU A 1 110 ? 65.744 -6.802 -58.422 1.00 91.19 110 LEU A N 1
ATOM 783 C CA . LEU A 1 110 ? 66.782 -5.762 -58.492 1.00 91.19 110 LEU A CA 1
ATOM 784 C C . LEU A 1 110 ? 66.437 -4.614 -59.458 1.00 91.19 110 LEU A C 1
ATOM 786 O O . LEU A 1 110 ? 67.208 -3.654 -59.556 1.00 91.19 110 LEU A O 1
ATOM 790 N N . ILE A 1 111 ? 65.313 -4.697 -60.176 1.00 91.81 111 ILE A N 1
ATOM 791 C CA . ILE A 1 111 ? 64.869 -3.649 -61.102 1.00 91.81 111 ILE A CA 1
ATOM 792 C C . ILE A 1 111 ? 64.423 -2.411 -60.310 1.00 91.81 111 ILE A C 1
ATOM 794 O O . ILE A 1 111 ? 63.705 -2.510 -59.316 1.00 91.81 111 ILE A O 1
ATOM 798 N N . ASN A 1 112 ? 64.828 -1.222 -60.762 1.00 91.25 112 ASN A N 1
ATOM 799 C CA . ASN A 1 112 ? 64.412 0.067 -60.193 1.00 91.25 112 ASN A CA 1
ATOM 800 C C . ASN A 1 112 ? 63.486 0.863 -61.133 1.00 91.25 112 ASN A C 1
ATOM 802 O O . ASN A 1 112 ? 63.451 0.614 -62.338 1.00 91.25 112 ASN A O 1
ATOM 806 N N . ALA A 1 113 ? 62.782 1.873 -60.601 1.00 91.81 113 ALA A N 1
ATOM 807 C CA . ALA A 1 113 ? 61.819 2.693 -61.349 1.00 91.81 113 ALA A CA 1
ATOM 808 C C . ALA A 1 113 ? 62.340 3.255 -62.676 1.00 91.81 113 ALA A C 1
ATOM 810 O O . ALA A 1 113 ? 61.585 3.325 -63.641 1.00 91.81 113 ALA A O 1
ATOM 811 N N . ARG A 1 114 ? 63.619 3.649 -62.759 1.00 91.69 114 ARG A N 1
ATOM 812 C CA . ARG A 1 114 ? 64.170 4.197 -64.008 1.00 91.69 114 ARG A CA 1
ATOM 813 C C . ARG A 1 114 ? 64.367 3.113 -65.063 1.00 91.69 114 ARG A C 1
ATOM 815 O O . ARG A 1 114 ? 64.170 3.393 -66.235 1.00 91.69 114 ARG A O 1
ATOM 822 N N . GLN A 1 115 ? 64.739 1.900 -64.659 1.00 92.06 115 GLN A N 1
ATOM 823 C CA . GLN A 1 115 ? 64.851 0.755 -65.566 1.00 92.06 115 GLN A CA 1
ATOM 824 C C . GLN A 1 115 ? 63.472 0.316 -66.060 1.00 92.06 115 GLN A C 1
ATOM 826 O O . GLN A 1 115 ? 63.256 0.274 -67.266 1.00 92.06 115 GLN A O 1
ATOM 831 N N . LEU A 1 116 ? 62.523 0.071 -65.150 1.00 92.38 116 LEU A N 1
ATOM 832 C CA . LEU A 1 116 ? 61.176 -0.371 -65.523 1.00 92.38 116 LEU A CA 1
ATOM 833 C C . LEU A 1 116 ? 60.440 0.690 -66.357 1.00 92.38 116 LEU A C 1
ATOM 835 O O . LEU A 1 116 ? 59.867 0.370 -67.393 1.00 92.38 116 LEU A O 1
ATOM 839 N N . GLY A 1 117 ? 60.543 1.964 -65.963 1.00 91.31 117 GLY A N 1
ATOM 840 C CA . GLY A 1 117 ? 59.977 3.098 -66.696 1.00 91.31 117 GLY A CA 1
ATOM 841 C C . GLY A 1 117 ? 60.621 3.365 -68.064 1.00 91.31 117 GLY A C 1
ATOM 842 O O . GLY A 1 117 ? 60.022 4.069 -68.872 1.00 91.31 117 GLY A O 1
ATOM 843 N N . ALA A 1 118 ? 61.793 2.792 -68.362 1.00 92.00 118 ALA A N 1
ATOM 844 C CA . ALA A 1 118 ? 62.423 2.872 -69.682 1.00 92.00 118 ALA A CA 1
ATOM 845 C C . ALA A 1 118 ? 61.982 1.754 -70.647 1.00 92.00 118 ALA A C 1
ATOM 847 O O . ALA A 1 118 ? 62.311 1.822 -71.830 1.00 92.00 118 ALA A O 1
ATOM 848 N N . VAL A 1 119 ? 61.251 0.734 -70.180 1.00 93.75 119 VAL A N 1
ATOM 849 C CA . VAL A 1 119 ? 60.735 -0.335 -71.050 1.00 93.75 119 VAL A CA 1
ATOM 850 C C . VAL A 1 119 ? 59.540 0.188 -71.865 1.00 93.75 119 VAL A C 1
ATOM 852 O O . VAL A 1 119 ? 58.583 0.694 -71.269 1.00 93.75 119 VAL A O 1
ATOM 855 N N . PRO A 1 120 ? 59.548 0.066 -73.208 1.00 92.25 120 PRO A N 1
ATOM 856 C CA . PRO A 1 120 ? 58.405 0.443 -74.037 1.00 92.25 120 PRO A CA 1
ATOM 857 C C . PRO A 1 120 ? 57.140 -0.366 -73.686 1.00 92.25 120 PRO A C 1
ATOM 859 O O . PRO A 1 120 ? 57.262 -1.572 -73.437 1.00 92.25 120 PRO A O 1
ATOM 862 N N . PRO A 1 121 ? 55.935 0.246 -73.670 1.00 94.06 121 PRO A N 1
ATOM 863 C CA . PRO A 1 121 ? 54.691 -0.433 -73.296 1.00 94.06 121 PRO A CA 1
ATOM 864 C C . PRO A 1 121 ? 54.472 -1.762 -74.027 1.00 94.06 121 PRO A C 1
ATOM 866 O O . PRO A 1 121 ? 54.232 -2.788 -73.398 1.00 94.06 121 PRO A O 1
ATOM 869 N N . GLU A 1 122 ? 54.674 -1.783 -75.344 1.00 92.19 122 GLU A N 1
ATOM 870 C CA . GLU A 1 122 ? 54.488 -2.941 -76.228 1.00 92.19 122 GLU A CA 1
ATOM 871 C C . GLU A 1 122 ? 55.402 -4.144 -75.927 1.00 92.19 122 GLU A C 1
ATOM 873 O O . GLU A 1 122 ? 55.308 -5.180 -76.585 1.00 92.19 122 GLU A O 1
ATOM 878 N N . ARG A 1 123 ? 56.289 -4.029 -74.931 1.00 94.00 123 ARG A N 1
ATOM 879 C CA . ARG A 1 123 ? 57.177 -5.100 -74.468 1.00 94.00 123 ARG A CA 1
ATOM 880 C C . ARG A 1 123 ? 56.999 -5.485 -72.999 1.00 94.00 123 ARG A C 1
ATOM 882 O O . ARG A 1 123 ? 57.585 -6.484 -72.586 1.00 94.00 123 ARG A O 1
ATOM 889 N N . LEU A 1 124 ? 56.187 -4.781 -72.210 1.00 92.31 124 LEU A N 1
ATOM 890 C CA . LEU A 1 124 ? 56.005 -5.107 -70.787 1.00 92.31 124 LEU A CA 1
ATOM 891 C C . LEU A 1 124 ? 55.299 -6.449 -70.551 1.00 92.31 124 LEU A C 1
ATOM 893 O O . LEU A 1 124 ? 55.636 -7.150 -69.598 1.00 92.31 124 LEU A O 1
ATOM 897 N N . GLU A 1 125 ? 54.411 -6.868 -71.455 1.00 93.12 125 GLU A N 1
ATOM 898 C CA . GLU A 1 125 ? 53.779 -8.197 -71.408 1.00 93.12 125 GLU A CA 1
ATOM 899 C C . GLU A 1 125 ? 54.797 -9.351 -71.511 1.00 93.12 125 GLU A C 1
ATOM 901 O O . GLU A 1 125 ? 54.537 -10.452 -71.035 1.00 93.12 125 GLU A O 1
ATOM 906 N N . SER A 1 126 ? 55.993 -9.103 -72.063 1.00 93.50 126 SER A N 1
ATOM 907 C CA . SER A 1 126 ? 57.037 -10.132 -72.183 1.00 93.50 126 SER A CA 1
ATOM 908 C C . SER A 1 126 ? 57.817 -10.417 -70.896 1.00 93.50 126 SER A C 1
ATOM 910 O O . SER A 1 126 ? 58.556 -11.393 -70.860 1.00 93.50 126 SER A O 1
ATOM 912 N N . ILE A 1 127 ? 57.658 -9.619 -69.834 1.00 92.81 127 ILE A N 1
ATOM 913 C CA . ILE A 1 127 ? 58.229 -9.936 -68.514 1.00 92.81 127 ILE A CA 1
ATOM 914 C C . ILE A 1 127 ? 57.392 -11.051 -67.870 1.00 92.81 127 ILE A C 1
ATOM 916 O O . ILE A 1 127 ? 56.166 -10.947 -67.819 1.00 92.81 127 ILE A O 1
ATOM 920 N N . GLY A 1 128 ? 58.023 -12.102 -67.343 1.00 92.19 128 GLY A N 1
ATOM 921 C CA . GLY A 1 128 ? 57.295 -13.238 -66.780 1.00 92.19 128 GLY A CA 1
ATOM 922 C C . GLY A 1 128 ? 56.391 -12.878 -65.591 1.00 92.19 128 GLY A C 1
ATOM 923 O O . GLY A 1 128 ? 56.646 -11.963 -64.805 1.00 92.19 128 GLY A O 1
ATOM 924 N N . VAL A 1 129 ? 55.293 -13.625 -65.457 1.00 92.31 129 VAL A N 1
ATOM 925 C CA . VAL A 1 129 ? 54.249 -13.407 -64.436 1.00 92.31 129 VAL A CA 1
ATOM 926 C C . VAL A 1 129 ? 54.791 -13.557 -63.003 1.00 92.31 129 VAL A C 1
ATOM 928 O O . VAL A 1 129 ? 54.373 -12.831 -62.102 1.00 92.31 129 VAL A O 1
ATOM 931 N N . GLU A 1 130 ? 55.752 -14.460 -62.791 1.00 91.94 130 GLU A N 1
ATOM 932 C CA . GLU A 1 130 ? 56.439 -14.640 -61.502 1.00 91.94 130 GLU A CA 1
ATOM 933 C C . GLU A 1 130 ? 57.462 -13.526 -61.215 1.00 91.94 130 GLU A C 1
ATOM 935 O O . GLU A 1 130 ? 57.665 -13.151 -60.062 1.00 91.94 130 GLU A O 1
ATOM 940 N N . ASP A 1 131 ? 58.076 -12.957 -62.253 1.00 92.12 131 ASP A N 1
ATOM 941 C CA . ASP A 1 131 ? 59.105 -11.913 -62.150 1.00 92.12 131 ASP A CA 1
ATOM 942 C C . ASP A 1 131 ? 58.499 -10.573 -61.725 1.00 92.12 131 ASP A C 1
ATOM 944 O O . ASP A 1 131 ? 59.025 -9.866 -60.864 1.00 92.12 131 ASP A O 1
ATOM 948 N N . VAL A 1 132 ? 57.315 -10.272 -62.258 1.00 91.75 132 VAL A N 1
ATOM 949 C CA . VAL A 1 132 ? 56.475 -9.149 -61.826 1.00 91.75 132 VAL A CA 1
ATOM 950 C C . VAL A 1 132 ? 56.105 -9.250 -60.336 1.00 91.75 132 VAL A C 1
ATOM 952 O O . VAL A 1 132 ? 55.974 -8.228 -59.658 1.00 91.75 132 VAL A O 1
ATOM 955 N N . ALA A 1 133 ? 55.984 -10.468 -59.793 1.00 91.12 133 ALA A N 1
ATOM 956 C CA . ALA A 1 133 ? 55.560 -10.692 -58.410 1.00 91.12 133 ALA A CA 1
ATOM 957 C C . ALA A 1 133 ? 56.567 -10.216 -57.353 1.00 91.12 133 ALA A C 1
ATOM 959 O O . ALA A 1 133 ? 56.200 -10.030 -56.192 1.00 91.12 133 ALA A O 1
ATOM 960 N N . VAL A 1 134 ? 57.830 -10.028 -57.742 1.00 91.81 134 VAL A N 1
ATOM 961 C CA . VAL A 1 134 ? 58.938 -9.660 -56.847 1.00 91.81 134 VAL A CA 1
ATOM 962 C C . VAL A 1 134 ? 59.447 -8.233 -57.071 1.00 91.81 134 VAL A C 1
ATOM 964 O O . VAL A 1 134 ? 60.440 -7.828 -56.467 1.00 91.81 134 VAL A O 1
ATOM 967 N N . PHE A 1 135 ? 58.753 -7.433 -57.888 1.00 92.12 135 PHE A N 1
ATOM 968 C CA . PHE A 1 135 ? 59.031 -6.004 -58.021 1.00 92.12 135 PHE A CA 1
ATOM 969 C C . PHE A 1 135 ? 58.896 -5.272 -56.675 1.00 92.12 135 PHE A C 1
ATOM 971 O O . PHE A 1 135 ? 57.928 -5.446 -55.931 1.00 92.12 135 PHE A O 1
ATOM 978 N N . SER A 1 136 ? 59.866 -4.405 -56.375 1.00 90.19 136 SER A N 1
ATOM 979 C CA . SER A 1 136 ? 59.833 -3.523 -55.203 1.00 90.19 136 SER A CA 1
ATOM 980 C C . SER A 1 136 ? 58.870 -2.347 -55.407 1.00 90.19 136 SER A C 1
ATOM 982 O O . SER A 1 136 ? 58.569 -1.955 -56.537 1.00 90.19 136 SER A O 1
ATOM 984 N N . SER A 1 137 ? 58.428 -1.701 -54.324 1.00 91.12 137 SER A N 1
ATOM 985 C CA . SER A 1 137 ? 57.667 -0.446 -54.437 1.00 91.12 137 SER A CA 1
ATOM 986 C C . SER A 1 137 ? 58.478 0.659 -55.131 1.00 91.12 137 SER A C 1
ATOM 988 O O . SER A 1 137 ? 57.914 1.446 -55.891 1.00 91.12 137 SER A O 1
ATOM 990 N N . GLN A 1 138 ? 59.810 0.678 -54.973 1.00 89.38 138 GLN A N 1
ATOM 991 C CA . GLN A 1 138 ? 60.680 1.587 -55.730 1.00 89.38 138 GLN A CA 1
ATOM 992 C C . GLN A 1 138 ? 60.829 1.214 -57.215 1.00 89.38 138 GLN A C 1
ATOM 994 O O . GLN A 1 138 ? 61.307 2.047 -57.981 1.00 89.38 138 GLN A O 1
ATOM 999 N N . ALA A 1 139 ? 60.456 0.004 -57.645 1.00 90.56 139 ALA A N 1
ATOM 1000 C CA . ALA A 1 139 ? 60.373 -0.362 -59.060 1.00 90.56 139 ALA A CA 1
ATOM 1001 C C . ALA A 1 139 ? 59.075 0.169 -59.686 1.00 90.56 139 ALA A C 1
ATOM 1003 O O . ALA A 1 139 ? 59.098 0.817 -60.731 1.00 90.56 139 ALA A O 1
ATOM 1004 N N . LEU A 1 140 ? 57.947 -0.048 -59.003 1.00 92.81 140 LEU A N 1
ATOM 1005 C CA . LEU A 1 140 ? 56.612 0.311 -59.493 1.00 92.81 140 LEU A CA 1
ATOM 1006 C C . LEU A 1 140 ? 56.375 1.832 -59.584 1.00 92.81 140 LEU A C 1
ATOM 1008 O O . LEU A 1 140 ? 55.570 2.276 -60.400 1.00 92.81 140 LEU A O 1
ATOM 1012 N N . ALA A 1 141 ? 57.126 2.641 -58.830 1.00 90.81 141 ALA A N 1
ATOM 1013 C CA . ALA A 1 141 ? 57.034 4.107 -58.841 1.00 90.81 141 ALA A CA 1
ATOM 1014 C C . ALA A 1 141 ? 57.387 4.792 -60.175 1.00 90.81 141 ALA A C 1
ATOM 1016 O O . ALA A 1 141 ? 57.092 5.973 -60.346 1.00 90.81 141 ALA A O 1
ATOM 1017 N N . GLY A 1 142 ? 58.018 4.080 -61.115 1.00 82.69 142 GLY A N 1
ATOM 1018 C CA . GLY A 1 142 ? 58.366 4.604 -62.442 1.00 82.69 142 GLY A CA 1
ATOM 1019 C C . GLY A 1 142 ? 57.346 4.320 -63.546 1.00 82.69 142 GLY A C 1
ATOM 1020 O O . GLY A 1 142 ? 57.567 4.745 -64.677 1.00 82.69 142 GLY A O 1
ATOM 1021 N N . ILE A 1 143 ? 56.270 3.579 -63.258 1.00 92.62 143 ILE A N 1
ATOM 1022 C CA . ILE A 1 143 ? 55.308 3.133 -64.275 1.00 92.62 143 ILE A CA 1
ATOM 1023 C C . ILE A 1 143 ? 54.379 4.283 -64.689 1.00 92.62 143 ILE A C 1
ATOM 1025 O O . ILE A 1 143 ? 53.790 4.967 -63.853 1.00 92.62 143 ILE A O 1
ATOM 1029 N N . THR A 1 144 ? 54.209 4.462 -65.999 1.00 92.88 144 THR A N 1
ATOM 1030 C CA . THR A 1 144 ? 53.260 5.417 -66.598 1.00 92.88 144 THR A CA 1
ATOM 1031 C C . THR A 1 144 ? 51.890 4.792 -66.896 1.00 92.88 144 THR A C 1
ATOM 1033 O O . THR A 1 144 ? 51.750 3.577 -67.027 1.00 92.88 144 THR A O 1
ATOM 1036 N N . THR A 1 145 ? 50.875 5.632 -67.118 1.00 93.38 145 THR A N 1
ATOM 1037 C CA . THR A 1 145 ? 49.522 5.250 -67.580 1.00 93.38 145 THR A CA 1
ATOM 1038 C C . THR A 1 145 ? 49.522 4.420 -68.877 1.00 93.38 145 THR A C 1
ATOM 1040 O O . THR A 1 145 ? 48.628 3.605 -69.085 1.00 93.38 145 THR A O 1
ATOM 1043 N N . ALA A 1 146 ? 50.511 4.596 -69.762 1.00 92.12 146 ALA A N 1
ATOM 1044 C CA . ALA A 1 146 ? 50.650 3.775 -70.968 1.00 92.12 146 ALA A CA 1
ATOM 1045 C C . ALA A 1 146 ? 51.229 2.386 -70.651 1.00 92.12 146 ALA A C 1
ATOM 1047 O O . ALA A 1 146 ? 50.739 1.382 -71.154 1.00 92.12 146 ALA A O 1
ATOM 1048 N N . GLN A 1 147 ? 52.236 2.336 -69.777 1.00 94.81 147 GLN A N 1
ATOM 1049 C CA . GLN A 1 147 ? 52.926 1.109 -69.373 1.00 94.81 147 GLN A CA 1
ATOM 1050 C C . GLN A 1 147 ? 52.068 0.207 -68.482 1.00 94.81 147 GLN A C 1
ATOM 1052 O O . GLN A 1 147 ? 52.085 -1.010 -68.645 1.00 94.81 147 GLN A O 1
ATOM 1057 N N . ILE A 1 148 ? 51.283 0.779 -67.562 1.00 94.62 148 ILE A N 1
ATOM 1058 C CA . ILE A 1 148 ? 50.396 -0.016 -66.703 1.00 94.62 148 ILE A CA 1
ATOM 1059 C C . ILE A 1 148 ? 49.342 -0.767 -67.533 1.00 94.62 148 ILE A C 1
ATOM 1061 O O . ILE A 1 148 ? 49.061 -1.926 -67.251 1.00 94.62 148 ILE A O 1
ATOM 1065 N N . ARG A 1 149 ? 48.829 -0.155 -68.613 1.00 94.12 149 ARG A N 1
ATOM 1066 C CA . ARG A 1 149 ? 47.823 -0.738 -69.522 1.00 94.12 149 ARG A CA 1
ATOM 1067 C C . ARG A 1 149 ? 48.331 -1.900 -70.371 1.00 94.12 149 ARG A C 1
ATOM 1069 O O . ARG A 1 149 ? 47.517 -2.678 -70.852 1.00 94.12 149 ARG A O 1
ATOM 1076 N N . SER A 1 150 ? 49.642 -2.005 -70.575 1.00 94.62 150 SER A N 1
ATOM 1077 C CA . SER A 1 150 ? 50.258 -3.080 -71.361 1.00 94.62 150 SER A CA 1
ATOM 1078 C C . SER A 1 150 ? 50.659 -4.309 -70.539 1.00 94.62 150 SER A C 1
ATOM 1080 O O . SER A 1 150 ? 51.131 -5.284 -71.113 1.00 94.62 150 SER A O 1
ATOM 1082 N N . PHE A 1 151 ? 50.484 -4.293 -69.213 1.00 95.19 151 PHE A N 1
ATOM 1083 C CA . PHE A 1 151 ? 50.568 -5.519 -68.419 1.00 95.19 151 PHE A CA 1
ATOM 1084 C C . PHE A 1 151 ? 49.279 -6.335 -68.562 1.00 95.19 151 PHE A C 1
ATOM 1086 O O . PHE A 1 151 ? 48.173 -5.821 -68.375 1.00 95.19 151 PHE A O 1
ATOM 1093 N N . SER A 1 152 ? 49.428 -7.629 -68.830 1.00 95.19 152 SER A N 1
ATOM 1094 C CA . SER A 1 152 ? 48.324 -8.591 -68.835 1.00 95.19 152 SER A CA 1
ATOM 1095 C C . SER A 1 152 ? 47.660 -8.706 -67.456 1.00 95.19 152 SER A C 1
ATOM 1097 O O . SER A 1 152 ? 48.266 -8.430 -66.418 1.00 95.19 152 SER A O 1
ATOM 1099 N N . THR A 1 153 ? 46.417 -9.186 -67.419 1.00 95.06 153 THR A N 1
ATOM 1100 C CA . THR A 1 153 ? 45.693 -9.455 -66.164 1.00 95.06 153 THR A CA 1
ATOM 1101 C C . THR A 1 153 ? 46.430 -10.455 -65.268 1.00 95.06 153 THR A C 1
ATOM 1103 O O . THR A 1 153 ? 46.482 -10.269 -64.055 1.00 95.06 153 THR A O 1
ATOM 1106 N N . ALA A 1 154 ? 47.083 -11.462 -65.859 1.00 94.19 154 ALA A N 1
ATOM 1107 C CA . ALA A 1 154 ? 47.919 -12.418 -65.137 1.00 94.19 154 ALA A CA 1
ATOM 1108 C C . ALA A 1 154 ? 49.116 -11.746 -64.442 1.00 94.19 154 ALA A C 1
ATOM 1110 O O . ALA A 1 154 ? 49.417 -12.075 -63.298 1.00 94.19 154 ALA A O 1
ATOM 1111 N N . GLN A 1 155 ? 49.772 -10.777 -65.092 1.00 94.00 155 GLN A N 1
ATOM 1112 C CA . GLN A 1 155 ? 50.839 -9.990 -64.467 1.00 94.00 155 GLN A CA 1
ATOM 1113 C C . GLN A 1 155 ? 50.281 -9.059 -63.379 1.00 94.00 155 GLN A C 1
ATOM 1115 O O . GLN A 1 155 ? 50.810 -9.054 -62.271 1.00 94.00 155 GLN A O 1
ATOM 1120 N N . ILE A 1 156 ? 49.195 -8.322 -63.650 1.00 93.56 156 ILE A N 1
ATOM 1121 C CA . ILE A 1 156 ? 48.565 -7.397 -62.686 1.00 93.56 156 ILE A CA 1
ATOM 1122 C C . ILE A 1 156 ? 48.136 -8.118 -61.398 1.00 93.56 156 ILE A C 1
ATOM 1124 O O . ILE A 1 156 ? 48.398 -7.612 -60.308 1.00 93.56 156 ILE A O 1
ATOM 1128 N N . ASN A 1 157 ? 47.578 -9.329 -61.493 1.00 92.44 157 ASN A N 1
ATOM 1129 C CA . ASN A 1 157 ? 47.210 -10.143 -60.327 1.00 92.44 157 ASN A CA 1
ATOM 1130 C C . ASN A 1 157 ? 48.386 -10.420 -59.378 1.00 92.44 157 ASN A C 1
ATOM 1132 O O . ASN A 1 157 ? 48.201 -10.573 -58.168 1.00 92.44 157 ASN A O 1
ATOM 1136 N N . ARG A 1 158 ? 49.606 -10.448 -59.922 1.00 91.75 158 ARG A N 1
ATOM 1137 C CA . ARG A 1 158 ? 50.841 -10.712 -59.186 1.00 91.75 158 ARG A CA 1
ATOM 1138 C C . ARG A 1 158 ? 51.529 -9.460 -58.650 1.00 91.75 158 ARG A C 1
ATOM 1140 O O . ARG A 1 158 ? 52.462 -9.613 -57.865 1.00 91.75 158 ARG A O 1
ATOM 1147 N N . PHE A 1 159 ? 51.086 -8.246 -58.992 1.00 87.88 159 PHE A N 1
ATOM 1148 C CA . PHE A 1 159 ? 51.669 -7.013 -58.446 1.00 87.88 159 PHE A CA 1
ATOM 1149 C C . PHE A 1 159 ? 51.615 -7.024 -56.909 1.00 87.88 159 PHE A C 1
ATOM 1151 O O . PHE A 1 159 ? 50.559 -7.205 -56.307 1.00 87.88 159 PHE A O 1
ATOM 1158 N N . GLY A 1 160 ? 52.765 -6.810 -56.263 1.00 77.75 160 GLY A N 1
ATOM 1159 C CA . GLY A 1 160 ? 52.879 -6.878 -54.802 1.00 77.75 160 GLY A CA 1
ATOM 1160 C C . GLY A 1 160 ? 53.090 -8.282 -54.228 1.00 77.75 160 GLY A C 1
ATOM 1161 O O . GLY A 1 160 ? 53.190 -8.412 -53.011 1.00 77.75 160 GLY A O 1
ATOM 1162 N N . GLY A 1 161 ? 53.192 -9.322 -55.058 1.00 82.75 161 GLY A N 1
ATOM 1163 C CA . GLY A 1 161 ? 53.487 -10.679 -54.605 1.00 82.75 161 GLY A CA 1
ATOM 1164 C C . GLY A 1 161 ? 52.408 -11.251 -53.681 1.00 82.75 161 GLY A C 1
ATOM 1165 O O . GLY A 1 161 ? 51.223 -10.964 -53.821 1.00 82.75 161 GLY A O 1
ATOM 1166 N N . THR A 1 162 ? 52.813 -12.087 -52.724 1.00 76.50 162 THR A N 1
ATOM 1167 C CA . THR A 1 162 ? 51.886 -12.761 -51.794 1.00 76.50 162 THR A CA 1
ATOM 1168 C C . THR A 1 162 ? 51.391 -11.877 -50.647 1.00 76.50 162 THR A C 1
ATOM 1170 O O . THR A 1 162 ? 50.416 -12.243 -49.991 1.00 76.50 162 THR A O 1
ATOM 1173 N N . ASP A 1 163 ? 52.029 -10.730 -50.390 1.00 78.06 163 ASP A N 1
ATOM 1174 C CA . ASP A 1 163 ? 51.657 -9.813 -49.303 1.00 78.06 163 ASP A CA 1
ATOM 1175 C C . ASP A 1 163 ? 51.034 -8.488 -49.777 1.00 78.06 163 ASP A C 1
ATOM 1177 O O . ASP A 1 163 ? 50.605 -7.684 -48.947 1.00 78.06 163 ASP A O 1
ATOM 1181 N N . GLY A 1 164 ? 50.974 -8.271 -51.095 1.00 81.31 164 GLY A N 1
ATOM 1182 C CA . GLY A 1 164 ? 50.415 -7.090 -51.750 1.00 81.31 164 GLY A CA 1
ATOM 1183 C C . GLY A 1 164 ? 51.237 -5.807 -51.589 1.00 81.31 164 GLY A C 1
ATOM 1184 O O . GLY A 1 164 ? 50.919 -4.808 -52.231 1.00 81.31 164 GLY A O 1
ATOM 1185 N N . LYS A 1 165 ? 52.291 -5.774 -50.760 1.00 81.38 165 LYS A N 1
ATOM 1186 C CA . LYS A 1 165 ? 52.816 -4.505 -50.225 1.00 81.38 165 LYS A CA 1
ATOM 1187 C C . LYS A 1 165 ? 53.493 -3.619 -51.260 1.00 81.38 165 LYS A C 1
ATOM 1189 O O . LYS A 1 165 ? 53.423 -2.402 -51.118 1.00 81.38 165 LYS A O 1
ATOM 1194 N N . SER A 1 166 ? 54.137 -4.170 -52.291 1.00 87.06 166 SER A N 1
ATOM 1195 C CA . SER A 1 166 ? 54.854 -3.330 -53.264 1.00 87.06 166 SER A CA 1
ATOM 1196 C C . SER A 1 166 ? 53.934 -2.414 -54.074 1.00 87.06 166 SER A C 1
ATOM 1198 O O . SER A 1 166 ? 54.404 -1.370 -54.526 1.00 87.06 166 SER A O 1
ATOM 1200 N N . ILE A 1 167 ? 52.641 -2.738 -54.235 1.00 91.06 167 ILE A N 1
ATOM 1201 C CA . ILE A 1 167 ? 51.718 -1.974 -55.098 1.00 91.06 167 ILE A CA 1
ATOM 1202 C C . ILE A 1 167 ? 51.525 -0.513 -54.654 1.00 91.06 167 ILE A C 1
ATOM 1204 O O . ILE A 1 167 ? 51.230 0.351 -55.478 1.00 91.06 167 ILE A O 1
ATOM 1208 N N . VAL A 1 168 ? 51.812 -0.192 -53.386 1.00 91.31 168 VAL A N 1
ATOM 1209 C CA . VAL A 1 168 ? 51.867 1.195 -52.874 1.00 91.31 168 VAL A CA 1
ATOM 1210 C C . VAL A 1 168 ? 52.900 2.068 -53.594 1.00 91.31 168 VAL A C 1
ATOM 1212 O O . VAL A 1 168 ? 52.869 3.286 -53.465 1.00 91.31 168 VAL A O 1
ATOM 1215 N N . GLY A 1 169 ? 53.819 1.452 -54.344 1.00 92.19 169 GLY A N 1
ATOM 1216 C CA . GLY A 1 169 ? 54.761 2.142 -55.212 1.00 92.19 169 GLY A CA 1
ATOM 1217 C C . GLY A 1 169 ? 54.118 2.807 -56.428 1.00 92.19 169 GLY A C 1
ATOM 1218 O O . GLY A 1 169 ? 54.666 3.792 -56.903 1.00 92.19 169 GLY A O 1
ATOM 1219 N N . LEU A 1 170 ? 52.979 2.315 -56.935 1.00 94.44 170 LEU A N 1
ATOM 1220 C CA . LEU A 1 170 ? 52.336 2.889 -58.125 1.00 94.44 170 LEU A CA 1
ATOM 1221 C C . LEU A 1 170 ? 51.932 4.354 -57.904 1.00 94.44 170 LEU A C 1
ATOM 1223 O O . LEU A 1 170 ? 51.305 4.691 -56.899 1.00 94.44 170 LEU A O 1
ATOM 1227 N N . SER A 1 171 ? 52.209 5.213 -58.885 1.00 95.00 171 SER A N 1
ATOM 1228 C CA . SER A 1 171 ? 51.684 6.581 -58.896 1.00 95.00 171 SER A CA 1
ATOM 1229 C C . SER A 1 171 ? 50.155 6.590 -59.036 1.00 95.00 171 SER A C 1
ATOM 1231 O O . SER A 1 171 ? 49.551 5.646 -59.552 1.00 95.00 171 SER A O 1
ATOM 1233 N N . THR A 1 172 ? 49.507 7.681 -58.622 1.00 95.88 172 THR A N 1
ATOM 1234 C CA . THR A 1 172 ? 48.068 7.886 -58.859 1.00 95.88 172 THR A CA 1
ATOM 1235 C C . THR A 1 172 ? 47.723 7.846 -60.347 1.00 95.88 172 THR A C 1
ATOM 1237 O O . THR A 1 172 ? 46.693 7.293 -60.712 1.00 95.88 172 THR A O 1
ATOM 1240 N N . ASP A 1 173 ? 48.614 8.334 -61.212 1.00 95.00 173 ASP A N 1
ATOM 1241 C CA . ASP A 1 173 ? 48.424 8.354 -62.669 1.00 95.00 173 ASP A CA 1
ATOM 1242 C C . ASP A 1 173 ? 48.534 6.951 -63.294 1.00 95.00 173 ASP A C 1
ATOM 1244 O O . ASP A 1 173 ? 47.899 6.663 -64.313 1.00 95.00 173 ASP A O 1
ATOM 1248 N N . ALA A 1 174 ? 49.317 6.055 -62.681 1.00 95.12 174 ALA A N 1
ATOM 1249 C CA . ALA A 1 174 ? 49.344 4.639 -63.035 1.00 95.12 174 ALA A CA 1
ATOM 1250 C C . ALA A 1 174 ? 48.064 3.927 -62.568 1.00 95.12 174 ALA A C 1
ATOM 1252 O O . ALA A 1 174 ? 47.475 3.174 -63.338 1.00 95.12 174 ALA A O 1
ATOM 1253 N N . VAL A 1 175 ? 47.573 4.204 -61.356 1.00 95.81 175 VAL A N 1
ATOM 1254 C CA . VAL A 1 175 ? 46.320 3.602 -60.859 1.00 95.81 175 VAL A CA 1
ATOM 1255 C C . VAL A 1 175 ? 45.098 4.097 -61.647 1.00 95.81 175 VAL A C 1
ATOM 1257 O O . VAL A 1 175 ? 44.269 3.284 -62.046 1.00 95.81 175 VAL A O 1
ATOM 1260 N N . TYR A 1 176 ? 45.038 5.386 -61.997 1.00 95.81 176 TYR A N 1
ATOM 1261 C CA . TYR A 1 176 ? 44.052 5.942 -62.940 1.00 95.81 176 TYR A CA 1
ATOM 1262 C C . TYR A 1 176 ? 44.175 5.342 -64.353 1.00 95.81 176 TYR A C 1
ATOM 1264 O O . TYR A 1 176 ? 43.221 5.328 -65.132 1.00 95.81 176 TYR A O 1
ATOM 1272 N N . GLY A 1 177 ? 45.362 4.841 -64.702 1.00 95.31 177 GLY A N 1
ATOM 1273 C CA . GLY A 1 177 ? 45.631 4.198 -65.980 1.00 95.31 177 GLY A CA 1
ATOM 1274 C C . GLY A 1 177 ? 45.051 2.798 -66.130 1.00 95.31 177 GLY A C 1
ATOM 1275 O O . GLY A 1 177 ? 44.820 2.398 -67.270 1.00 95.31 177 GLY A O 1
ATOM 1276 N N . LEU A 1 178 ? 44.795 2.078 -65.035 1.00 95.88 178 LEU A N 1
ATOM 1277 C CA . LEU A 1 178 ? 44.265 0.712 -65.068 1.00 95.88 178 LEU A CA 1
ATOM 1278 C C . LEU A 1 178 ? 42.942 0.641 -65.849 1.00 95.88 178 LEU A C 1
ATOM 1280 O O . LEU A 1 178 ? 42.079 1.509 -65.719 1.00 95.88 178 LEU A O 1
ATOM 1284 N N . GLY A 1 179 ? 42.778 -0.395 -66.672 1.00 94.56 179 GLY A N 1
ATOM 1285 C CA . GLY A 1 179 ? 41.502 -0.718 -67.323 1.00 94.56 179 GLY A CA 1
ATOM 1286 C C . GLY A 1 179 ? 40.612 -1.623 -66.464 1.00 94.56 179 GLY A C 1
ATOM 1287 O O . GLY A 1 179 ? 41.108 -2.268 -65.546 1.00 94.56 179 GLY A O 1
ATOM 1288 N N . SER A 1 180 ? 39.325 -1.726 -66.816 1.00 94.69 180 SER A N 1
ATOM 1289 C CA . SER A 1 180 ? 38.321 -2.613 -66.186 1.00 94.69 180 SER A CA 1
ATOM 1290 C C . SER A 1 180 ? 38.873 -4.008 -65.850 1.00 94.69 180 SER A C 1
ATOM 1292 O O . SER A 1 180 ? 39.065 -4.345 -64.683 1.00 94.69 180 SER A O 1
ATOM 1294 N N . ALA A 1 181 ? 39.297 -4.763 -66.871 1.00 95.00 181 ALA A N 1
ATOM 1295 C CA . ALA A 1 181 ? 39.851 -6.106 -66.697 1.00 95.00 181 ALA A CA 1
ATOM 1296 C C . ALA A 1 181 ? 41.108 -6.165 -65.804 1.00 95.00 181 ALA A C 1
ATOM 1298 O O . ALA A 1 181 ? 41.393 -7.209 -65.229 1.00 95.00 181 ALA A O 1
ATOM 1299 N N . GLN A 1 182 ? 41.869 -5.071 -65.685 1.00 95.62 182 GLN A N 1
ATOM 1300 C CA . GLN A 1 182 ? 43.036 -4.999 -64.801 1.00 95.62 182 GLN A CA 1
ATOM 1301 C C . GLN A 1 182 ? 42.637 -4.696 -63.352 1.00 95.62 182 GLN A C 1
ATOM 1303 O O . GLN A 1 182 ? 43.274 -5.223 -62.447 1.00 95.62 182 GLN A O 1
ATOM 1308 N N . ILE A 1 183 ? 41.585 -3.899 -63.124 1.00 95.12 183 ILE A N 1
ATOM 1309 C CA . ILE A 1 183 ? 41.012 -3.665 -61.789 1.00 95.12 183 ILE A CA 1
ATOM 1310 C C . ILE A 1 183 ? 40.473 -4.979 -61.218 1.00 95.12 183 ILE A C 1
ATOM 1312 O O . ILE A 1 183 ? 40.901 -5.366 -60.136 1.00 95.12 183 ILE A O 1
ATOM 1316 N N . THR A 1 184 ? 39.650 -5.715 -61.973 1.00 94.88 184 THR A N 1
ATOM 1317 C CA . THR A 1 184 ? 39.149 -7.044 -61.564 1.00 94.88 184 THR A CA 1
ATOM 1318 C C . THR A 1 184 ? 40.270 -8.076 -61.398 1.00 94.88 184 THR A C 1
ATOM 1320 O O . THR A 1 184 ? 40.137 -9.028 -60.641 1.00 94.88 184 THR A O 1
ATOM 1323 N N . ALA A 1 185 ? 41.397 -7.913 -62.099 1.00 94.06 185 ALA A N 1
ATOM 1324 C CA . ALA A 1 185 ? 42.526 -8.829 -61.977 1.00 94.06 185 ALA A CA 1
ATOM 1325 C C . ALA A 1 185 ? 43.406 -8.586 -60.742 1.00 94.06 185 ALA A C 1
ATOM 1327 O O . ALA A 1 185 ? 44.228 -9.451 -60.440 1.00 94.06 185 ALA A O 1
ATOM 1328 N N . LEU A 1 186 ? 43.291 -7.452 -60.041 1.00 92.56 186 LEU A N 1
ATOM 1329 C CA . LEU A 1 186 ? 44.060 -7.210 -58.816 1.00 92.56 186 LEU A CA 1
ATOM 1330 C C . LEU A 1 186 ? 43.755 -8.287 -57.767 1.00 92.56 186 LEU A C 1
ATOM 1332 O O . LEU A 1 186 ? 42.626 -8.733 -57.618 1.00 92.56 186 LEU A O 1
ATOM 1336 N N . SER A 1 187 ? 44.768 -8.713 -57.012 1.00 91.06 187 SER A N 1
ATOM 1337 C CA . SER A 1 187 ? 44.516 -9.596 -55.872 1.00 91.06 187 SER A CA 1
ATOM 1338 C C . SER A 1 187 ? 43.948 -8.804 -54.691 1.00 91.06 187 SER A C 1
ATOM 1340 O O . SER A 1 187 ? 44.369 -7.677 -54.429 1.00 91.06 187 SER A O 1
ATOM 1342 N N . THR A 1 188 ? 43.083 -9.423 -53.886 1.00 90.31 188 THR A N 1
ATOM 1343 C CA . THR A 1 188 ? 42.503 -8.803 -52.679 1.00 90.31 188 THR A CA 1
ATOM 1344 C C . THR A 1 188 ? 43.551 -8.256 -51.700 1.00 90.31 188 THR A C 1
ATOM 1346 O O . THR A 1 188 ? 43.300 -7.267 -51.013 1.00 90.31 188 THR A O 1
ATOM 1349 N N . GLN A 1 189 ? 44.753 -8.849 -51.632 1.00 88.62 189 GLN A N 1
ATOM 1350 C CA . GLN A 1 189 ? 45.848 -8.300 -50.815 1.00 88.62 189 GLN A CA 1
ATOM 1351 C C . GLN A 1 189 ? 46.467 -7.048 -51.443 1.00 88.62 189 GLN A C 1
ATOM 1353 O O . GLN A 1 189 ? 46.759 -6.097 -50.720 1.00 88.62 189 GLN A O 1
ATOM 1358 N N . ALA A 1 190 ? 46.631 -7.016 -52.768 1.00 89.81 190 ALA A N 1
ATOM 1359 C CA . ALA A 1 190 ? 47.073 -5.824 -53.481 1.00 89.81 190 ALA A CA 1
ATOM 1360 C C . ALA A 1 190 ? 46.037 -4.694 -53.350 1.00 89.81 190 ALA A C 1
ATOM 1362 O O . ALA A 1 190 ? 46.396 -3.580 -52.972 1.00 89.81 190 ALA A O 1
ATOM 1363 N N . PHE A 1 191 ? 44.746 -4.992 -53.534 1.00 90.38 191 PHE A N 1
ATOM 1364 C CA . PHE A 1 191 ? 43.662 -4.021 -53.364 1.00 90.38 191 PHE A CA 1
ATOM 1365 C C . PHE A 1 191 ? 43.628 -3.443 -51.939 1.00 90.38 191 PHE A C 1
ATOM 1367 O O . PHE A 1 191 ? 43.563 -2.229 -51.747 1.00 90.38 191 PHE A O 1
ATOM 1374 N N . LYS A 1 192 ? 43.765 -4.303 -50.922 1.00 89.88 192 LYS A N 1
ATOM 1375 C CA . LYS A 1 192 ? 43.865 -3.916 -49.504 1.00 89.88 192 LYS A CA 1
ATOM 1376 C C . LYS A 1 192 ? 45.110 -3.085 -49.174 1.00 89.88 192 LYS A C 1
ATOM 1378 O O . LYS A 1 192 ? 45.084 -2.328 -48.202 1.00 89.88 192 LYS A O 1
ATOM 1383 N N . ALA A 1 193 ? 46.200 -3.254 -49.921 1.00 91.50 193 ALA A N 1
ATOM 1384 C CA . ALA A 1 193 ? 47.441 -2.514 -49.715 1.00 91.50 193 ALA A CA 1
ATOM 1385 C C . ALA A 1 193 ? 47.402 -1.097 -50.312 1.00 91.50 193 ALA A C 1
ATOM 1387 O O . ALA A 1 193 ? 48.161 -0.248 -49.845 1.00 91.50 193 ALA A O 1
ATOM 1388 N N . LEU A 1 194 ? 46.534 -0.824 -51.298 1.00 92.25 194 LEU A N 1
ATOM 1389 C CA . LEU A 1 194 ? 46.423 0.493 -51.936 1.00 92.25 194 LEU A CA 1
ATOM 1390 C C . LEU A 1 194 ? 46.192 1.613 -50.911 1.00 92.25 194 LEU A C 1
ATOM 1392 O O . LEU A 1 194 ? 45.350 1.536 -50.015 1.00 92.25 194 LEU A O 1
ATOM 1396 N N . THR A 1 195 ? 46.934 2.703 -51.080 1.00 93.81 195 THR A N 1
ATOM 1397 C CA . THR A 1 195 ? 46.780 3.908 -50.261 1.00 93.81 195 THR A CA 1
ATOM 1398 C C . THR A 1 195 ? 45.477 4.639 -50.587 1.00 93.81 195 THR A C 1
ATOM 1400 O O . THR A 1 195 ? 44.951 4.554 -51.697 1.00 93.81 195 THR A O 1
ATOM 1403 N N . SER A 1 196 ? 44.984 5.453 -49.650 1.00 94.62 196 SER A N 1
ATOM 1404 C CA . SER A 1 196 ? 43.788 6.284 -49.855 1.00 94.62 196 SER A CA 1
ATOM 1405 C C . SER A 1 196 ? 43.877 7.181 -51.102 1.00 94.62 196 SER A C 1
ATOM 1407 O O . SER A 1 196 ? 42.877 7.375 -51.783 1.00 94.62 196 SER A O 1
ATOM 1409 N N . ALA A 1 197 ? 45.069 7.693 -51.437 1.00 95.19 197 ALA A N 1
ATOM 1410 C CA . ALA A 1 197 ? 45.284 8.497 -52.643 1.00 95.19 197 ALA A CA 1
ATOM 1411 C C . ALA A 1 197 ? 45.207 7.663 -53.935 1.00 95.19 197 ALA A C 1
ATOM 1413 O O . ALA A 1 197 ? 44.669 8.132 -54.932 1.00 95.19 197 ALA A O 1
ATOM 1414 N N . GLN A 1 198 ? 45.707 6.424 -53.916 1.00 95.31 198 GLN A N 1
ATOM 1415 C CA . GLN A 1 198 ? 45.605 5.498 -55.047 1.00 95.31 198 GLN A CA 1
ATOM 1416 C C . GLN A 1 198 ? 44.160 5.031 -55.263 1.00 95.31 198 GLN A C 1
ATOM 1418 O O . GLN A 1 198 ? 43.685 5.055 -56.392 1.00 95.31 198 GLN A O 1
ATOM 1423 N N . LEU A 1 199 ? 43.430 4.689 -54.196 1.00 94.75 199 LEU A N 1
ATOM 1424 C CA . LEU A 1 199 ? 42.003 4.346 -54.277 1.00 94.75 199 LEU A CA 1
ATOM 1425 C C . LEU A 1 199 ? 41.179 5.517 -54.837 1.00 94.75 199 LEU A C 1
ATOM 1427 O O . LEU A 1 199 ? 40.403 5.332 -55.771 1.00 94.75 199 LEU A O 1
ATOM 1431 N N . ALA A 1 200 ? 41.424 6.740 -54.355 1.00 95.25 200 ALA A N 1
ATOM 1432 C CA . ALA A 1 200 ? 40.821 7.954 -54.908 1.00 95.25 200 ALA A CA 1
ATOM 1433 C C . ALA A 1 200 ? 41.179 8.206 -56.387 1.00 95.25 200 ALA A C 1
ATOM 1435 O O . ALA A 1 200 ? 40.435 8.903 -57.074 1.00 95.25 200 ALA A O 1
ATOM 1436 N N . ALA A 1 201 ? 42.275 7.632 -56.893 1.00 96.50 201 ALA A N 1
ATOM 1437 C CA . ALA A 1 201 ? 42.712 7.762 -58.280 1.00 96.50 201 ALA A CA 1
ATOM 1438 C C . ALA A 1 201 ? 42.149 6.690 -59.233 1.00 96.50 201 ALA A C 1
ATOM 1440 O O . ALA A 1 201 ? 42.359 6.812 -60.436 1.00 96.50 201 ALA A O 1
ATOM 1441 N N . ILE A 1 202 ? 41.421 5.669 -58.763 1.00 96.06 202 ILE A N 1
ATOM 1442 C CA . ILE A 1 202 ? 40.752 4.703 -59.657 1.00 96.06 202 ILE A CA 1
ATOM 1443 C C . ILE A 1 202 ? 39.750 5.454 -60.552 1.00 96.06 202 ILE A C 1
ATOM 1445 O O . ILE A 1 202 ? 38.939 6.240 -60.060 1.00 96.06 202 ILE A O 1
ATOM 1449 N N . ALA A 1 203 ? 39.780 5.240 -61.869 1.00 96.06 203 ALA A N 1
ATOM 1450 C CA . ALA A 1 203 ? 38.835 5.895 -62.773 1.00 96.06 203 ALA A CA 1
ATOM 1451 C C . ALA A 1 203 ? 37.382 5.539 -62.398 1.00 96.06 203 ALA A C 1
ATOM 1453 O O . ALA A 1 203 ? 37.074 4.373 -62.168 1.00 96.06 203 ALA A O 1
ATOM 1454 N N . ALA A 1 204 ? 36.479 6.529 -62.348 1.00 95.50 204 ALA A N 1
ATOM 1455 C CA . ALA A 1 204 ? 35.090 6.311 -61.917 1.00 95.50 204 ALA A CA 1
ATOM 1456 C C . ALA A 1 204 ? 34.372 5.230 -62.749 1.00 95.50 204 ALA A C 1
ATOM 1458 O O . ALA A 1 204 ? 33.648 4.415 -62.189 1.00 95.50 204 ALA A O 1
ATOM 1459 N N . SER A 1 205 ? 34.667 5.163 -64.053 1.00 95.12 205 SER A N 1
ATOM 1460 C CA . SER A 1 205 ? 34.175 4.134 -64.979 1.00 95.12 205 SER A CA 1
ATOM 1461 C C . SER A 1 205 ? 34.516 2.696 -64.588 1.00 95.12 205 SER A C 1
ATOM 1463 O O . SER A 1 205 ? 33.899 1.788 -65.128 1.00 95.12 205 SER A O 1
ATOM 1465 N N . ASN A 1 206 ? 35.494 2.496 -63.699 1.00 96.12 206 ASN A N 1
ATOM 1466 C CA . ASN A 1 206 ? 35.982 1.179 -63.305 1.00 96.12 206 ASN A CA 1
ATOM 1467 C C . ASN A 1 206 ? 35.612 0.818 -61.856 1.00 96.12 206 ASN A C 1
ATOM 1469 O O . ASN A 1 206 ? 36.188 -0.098 -61.273 1.00 96.12 206 ASN A O 1
ATOM 1473 N N . ILE A 1 207 ? 34.711 1.573 -61.219 1.00 95.69 207 ILE A N 1
ATOM 1474 C CA . ILE A 1 207 ? 34.318 1.302 -59.831 1.00 95.69 207 ILE A CA 1
ATOM 1475 C C . ILE A 1 207 ? 33.445 0.046 -59.738 1.00 95.69 207 ILE A C 1
ATOM 1477 O O . ILE A 1 207 ? 33.625 -0.722 -58.797 1.00 95.69 207 ILE A O 1
ATOM 1481 N N . ASP A 1 208 ? 32.578 -0.222 -60.719 1.00 95.31 208 ASP A N 1
ATOM 1482 C CA . ASP A 1 208 ? 31.784 -1.464 -60.764 1.00 95.31 208 ASP A CA 1
ATOM 1483 C C . ASP A 1 208 ? 32.648 -2.718 -61.035 1.00 95.31 208 ASP A C 1
ATOM 1485 O O . ASP A 1 208 ? 32.275 -3.828 -60.670 1.00 95.31 208 ASP A O 1
ATOM 1489 N N . ASP A 1 209 ? 33.859 -2.549 -61.585 1.00 96.00 209 ASP A N 1
ATOM 1490 C CA . ASP A 1 209 ? 34.818 -3.646 -61.803 1.00 96.00 209 ASP A CA 1
ATOM 1491 C C . ASP A 1 209 ? 35.496 -4.143 -60.507 1.00 96.00 209 ASP A C 1
ATOM 1493 O O . ASP A 1 209 ? 36.202 -5.157 -60.534 1.00 96.00 209 ASP A O 1
ATOM 1497 N N . ILE A 1 210 ? 35.324 -3.430 -59.383 1.00 95.19 210 ILE A N 1
ATOM 1498 C CA . ILE A 1 210 ? 35.870 -3.808 -58.070 1.00 95.19 210 ILE A CA 1
ATOM 1499 C C . ILE A 1 210 ? 35.068 -4.986 -57.505 1.00 95.19 210 ILE A C 1
ATOM 1501 O O . ILE A 1 210 ? 33.864 -4.873 -57.251 1.00 95.19 210 ILE A O 1
ATOM 1505 N N . GLU A 1 211 ? 35.741 -6.104 -57.231 1.00 94.44 211 GLU A N 1
ATOM 1506 C CA . GLU A 1 211 ? 35.082 -7.282 -56.667 1.00 94.44 211 GLU A CA 1
ATOM 1507 C C . GLU A 1 211 ? 34.489 -7.022 -55.269 1.00 94.44 211 GLU A C 1
ATOM 1509 O O . GLU A 1 211 ? 35.008 -6.246 -54.462 1.00 94.44 211 GLU A O 1
ATOM 1514 N N . LEU A 1 212 ? 33.413 -7.742 -54.930 1.00 95.31 212 LEU A N 1
ATOM 1515 C CA . LEU A 1 212 ? 32.764 -7.643 -53.613 1.00 95.31 212 LEU A CA 1
ATOM 1516 C C . LEU A 1 212 ? 33.712 -8.040 -52.462 1.00 95.31 212 LEU A C 1
ATOM 1518 O O . LEU A 1 212 ? 33.637 -7.472 -51.370 1.00 95.31 212 LEU A O 1
ATOM 1522 N N . SER A 1 213 ? 34.611 -8.995 -52.726 1.00 92.62 213 SER A N 1
ATOM 1523 C CA . SER A 1 213 ? 35.736 -9.421 -51.878 1.00 92.62 213 SER A CA 1
ATOM 1524 C C . SER A 1 213 ? 36.636 -8.244 -51.509 1.00 92.62 213 SER A C 1
ATOM 1526 O O . SER A 1 213 ? 36.972 -8.041 -50.340 1.00 92.62 213 SER A O 1
ATOM 1528 N N . ASP A 1 214 ? 36.990 -7.455 -52.519 1.00 93.81 214 ASP A N 1
ATOM 1529 C CA . ASP A 1 214 ? 37.962 -6.374 -52.431 1.00 93.81 214 ASP A CA 1
ATOM 1530 C C . ASP A 1 214 ? 37.351 -5.153 -51.753 1.00 93.81 214 ASP A C 1
ATOM 1532 O O . ASP A 1 214 ? 37.925 -4.611 -50.805 1.00 93.81 214 ASP A O 1
ATOM 1536 N N . LEU A 1 215 ? 36.123 -4.797 -52.140 1.00 92.56 215 LEU A N 1
ATOM 1537 C CA . LEU A 1 215 ? 35.338 -3.739 -51.506 1.00 92.56 215 LEU A CA 1
ATOM 1538 C C . LEU A 1 215 ? 35.160 -3.987 -49.997 1.00 92.56 215 LEU A C 1
ATOM 1540 O O . LEU A 1 215 ? 35.210 -3.050 -49.198 1.00 92.56 215 LEU A O 1
ATOM 1544 N N . GLY A 1 216 ? 35.010 -5.252 -49.588 1.00 88.12 216 GLY A N 1
ATOM 1545 C CA . GLY A 1 216 ? 34.877 -5.660 -48.188 1.00 88.12 216 GLY A CA 1
ATOM 1546 C C . GLY A 1 216 ? 36.151 -5.527 -47.341 1.00 88.12 216 GLY A C 1
ATOM 1547 O O . GLY A 1 216 ? 36.043 -5.395 -46.120 1.00 88.12 216 GLY A O 1
ATOM 1548 N N . VAL A 1 217 ? 37.350 -5.527 -47.942 1.00 88.12 217 VAL A N 1
ATOM 1549 C CA . VAL A 1 217 ? 38.628 -5.404 -47.204 1.00 88.12 217 VAL A CA 1
ATOM 1550 C C . VAL A 1 217 ? 39.181 -3.976 -47.135 1.00 88.12 217 VAL A C 1
ATOM 1552 O O . VAL A 1 217 ? 40.131 -3.737 -46.381 1.00 88.12 217 VAL A O 1
ATOM 1555 N N . ILE A 1 218 ? 38.592 -3.014 -47.858 1.00 91.12 218 ILE A N 1
ATOM 1556 C CA . ILE A 1 218 ? 38.997 -1.599 -47.796 1.00 91.12 218 ILE A CA 1
ATOM 1557 C C . ILE A 1 218 ? 38.702 -1.032 -46.403 1.00 91.12 218 ILE A C 1
ATOM 1559 O O . ILE A 1 218 ? 37.553 -0.996 -45.952 1.00 91.12 218 ILE A O 1
ATOM 1563 N N . GLN A 1 219 ? 39.730 -0.502 -45.738 1.00 92.12 219 GLN A N 1
ATOM 1564 C CA . GLN A 1 219 ? 39.558 0.198 -44.465 1.00 92.12 219 GLN A CA 1
ATOM 1565 C C . GLN A 1 219 ? 38.664 1.434 -44.633 1.00 92.12 219 GLN A C 1
ATOM 1567 O O . GLN A 1 219 ? 38.800 2.185 -45.595 1.00 92.12 219 GLN A O 1
ATOM 1572 N N . ALA A 1 220 ? 37.791 1.698 -43.658 1.00 94.94 220 ALA A N 1
ATOM 1573 C CA . ALA A 1 220 ? 36.797 2.771 -43.736 1.00 94.94 220 ALA A CA 1
ATOM 1574 C C . ALA A 1 220 ? 37.382 4.160 -44.075 1.00 94.94 220 ALA A C 1
ATOM 1576 O O . ALA A 1 220 ? 36.822 4.878 -44.899 1.00 94.94 220 ALA A O 1
ATOM 1577 N N . ALA A 1 221 ? 38.538 4.516 -43.501 1.00 91.56 221 ALA A N 1
ATOM 1578 C CA . ALA A 1 221 ? 39.221 5.783 -43.783 1.00 91.56 221 ALA A CA 1
ATOM 1579 C C . ALA A 1 221 ? 39.774 5.883 -45.220 1.00 91.56 221 ALA A C 1
ATOM 1581 O O . ALA A 1 221 ? 39.917 6.982 -45.749 1.00 91.56 221 ALA A O 1
ATOM 1582 N N . SER A 1 222 ? 40.075 4.749 -45.854 1.00 93.81 222 SER A N 1
ATOM 1583 C CA . SER A 1 222 ? 40.535 4.677 -47.244 1.00 93.81 222 SER A CA 1
ATOM 1584 C C . SER A 1 222 ? 39.367 4.608 -48.226 1.00 93.81 222 SER A C 1
ATOM 1586 O O . SER A 1 222 ? 39.419 5.256 -49.264 1.00 93.81 222 SER A O 1
ATOM 1588 N N . PHE A 1 223 ? 38.272 3.934 -47.862 1.00 94.62 223 PHE A N 1
ATOM 1589 C CA . PHE A 1 223 ? 37.011 3.978 -48.611 1.00 94.62 223 PHE A CA 1
ATOM 1590 C C . PHE A 1 223 ? 36.449 5.407 -48.698 1.00 94.62 223 PHE A C 1
ATOM 1592 O O . PHE A 1 223 ? 35.985 5.842 -49.748 1.00 94.62 223 PHE A O 1
ATOM 1599 N N . ALA A 1 224 ? 36.569 6.182 -47.615 1.00 95.44 224 ALA A N 1
ATOM 1600 C CA . ALA A 1 224 ? 36.169 7.588 -47.575 1.00 95.44 224 ALA A CA 1
ATOM 1601 C C . ALA A 1 224 ? 36.983 8.523 -48.490 1.00 95.44 224 ALA A C 1
ATOM 1603 O O . ALA A 1 224 ? 36.612 9.688 -48.637 1.00 95.44 224 ALA A O 1
ATOM 1604 N N . ALA A 1 225 ? 38.058 8.039 -49.121 1.00 94.75 225 ALA A N 1
ATOM 1605 C CA . ALA A 1 225 ? 38.808 8.799 -50.115 1.00 94.75 225 ALA A CA 1
ATOM 1606 C C . ALA A 1 225 ? 38.144 8.805 -51.505 1.00 94.75 225 ALA A C 1
ATOM 1608 O O . ALA A 1 225 ? 38.491 9.653 -52.326 1.00 94.75 225 ALA A O 1
ATOM 1609 N N . PHE A 1 226 ? 37.174 7.917 -51.771 1.00 95.38 226 PHE A N 1
ATOM 1610 C CA . PHE A 1 226 ? 36.424 7.930 -53.028 1.00 95.38 226 PHE A CA 1
ATOM 1611 C C . PHE A 1 226 ? 35.609 9.225 -53.192 1.00 95.38 226 PHE A C 1
ATOM 1613 O O . PHE A 1 226 ? 34.811 9.609 -52.333 1.00 95.38 226 PHE A O 1
ATOM 1620 N N . GLY A 1 227 ? 35.776 9.890 -54.331 1.00 94.50 227 GLY A N 1
ATOM 1621 C CA . GLY A 1 227 ? 35.012 11.065 -54.725 1.00 94.50 227 GLY A CA 1
ATOM 1622 C C . GLY A 1 227 ? 33.550 10.753 -55.060 1.00 94.50 227 GLY A C 1
ATOM 1623 O O . GLY A 1 227 ? 33.152 9.615 -55.305 1.00 94.50 227 GLY A O 1
ATOM 1624 N N . THR A 1 228 ? 32.732 11.802 -55.134 1.00 95.50 228 THR A N 1
ATOM 1625 C CA . THR A 1 228 ? 31.291 11.702 -55.435 1.00 95.50 228 THR A CA 1
ATOM 1626 C C . THR A 1 228 ? 30.984 11.107 -56.811 1.00 95.50 228 THR A C 1
ATOM 1628 O O . THR A 1 228 ? 29.919 10.523 -56.984 1.00 95.50 228 THR A O 1
ATOM 1631 N N . ALA A 1 229 ? 31.900 11.236 -57.777 1.00 95.12 229 ALA A N 1
ATOM 1632 C CA . ALA A 1 229 ? 31.794 10.580 -59.078 1.00 95.12 229 ALA A CA 1
ATOM 1633 C C . ALA A 1 229 ? 31.961 9.057 -58.954 1.00 95.12 229 ALA A C 1
ATOM 1635 O O . ALA A 1 229 ? 31.115 8.321 -59.434 1.00 95.12 229 ALA A O 1
ATOM 1636 N N . GLN A 1 230 ? 32.987 8.586 -58.238 1.00 96.44 230 GLN A N 1
ATOM 1637 C CA . GLN A 1 230 ? 33.231 7.154 -58.027 1.00 96.44 230 GLN A CA 1
ATOM 1638 C C . GLN A 1 230 ? 32.075 6.487 -57.269 1.00 96.44 230 GLN A C 1
ATOM 1640 O O . GLN A 1 230 ? 31.566 5.457 -57.690 1.00 96.44 230 GLN A O 1
ATOM 1645 N N . LEU A 1 231 ? 31.591 7.113 -56.191 1.00 96.38 231 LEU A N 1
ATOM 1646 C CA . LEU A 1 231 ? 30.493 6.566 -55.382 1.00 96.38 231 LEU A CA 1
ATOM 1647 C C . LEU A 1 231 ? 29.158 6.436 -56.144 1.00 96.38 231 LEU A C 1
ATOM 1649 O O . LEU A 1 231 ? 28.296 5.667 -55.723 1.00 96.38 231 LEU A O 1
ATOM 1653 N N . ARG A 1 232 ? 28.969 7.158 -57.257 1.00 96.00 232 ARG A N 1
ATOM 1654 C CA . ARG A 1 232 ? 27.777 7.044 -58.121 1.00 96.00 232 ARG A CA 1
ATOM 1655 C C . ARG A 1 232 ? 27.803 5.844 -59.060 1.00 96.00 232 ARG A C 1
ATOM 1657 O O . ARG A 1 232 ? 26.733 5.389 -59.446 1.00 96.00 232 ARG A O 1
ATOM 1664 N N . GLU A 1 233 ? 28.987 5.319 -59.352 1.00 96.44 233 GLU A N 1
ATOM 1665 C CA . GLU A 1 233 ? 29.179 4.161 -60.229 1.00 96.44 233 GLU A CA 1
ATOM 1666 C C . GLU A 1 233 ? 29.165 2.824 -59.454 1.00 96.44 233 GLU A C 1
ATOM 1668 O O . GLU A 1 233 ? 29.242 1.764 -60.061 1.00 96.44 233 GLU A O 1
ATOM 1673 N N . LEU A 1 234 ? 29.020 2.845 -58.116 1.00 96.69 234 LEU A N 1
ATOM 1674 C CA . LEU A 1 234 ? 28.837 1.625 -57.314 1.00 96.69 234 LEU A CA 1
ATOM 1675 C C . LEU A 1 234 ? 27.516 0.919 -57.665 1.00 96.69 234 LEU A C 1
ATOM 1677 O O . LEU A 1 234 ? 26.434 1.497 -57.477 1.00 96.69 234 LEU A O 1
ATOM 1681 N N . SER A 1 235 ? 27.575 -0.345 -58.086 1.00 96.06 235 SER A N 1
ATOM 1682 C CA . SER A 1 235 ? 26.382 -1.124 -58.440 1.00 96.06 235 SER A CA 1
ATOM 1683 C C . SER A 1 235 ? 25.566 -1.590 -57.236 1.00 96.06 235 SER A C 1
ATOM 1685 O O . SER A 1 235 ? 25.995 -1.566 -56.081 1.00 96.06 235 SER A O 1
ATOM 1687 N N . SER A 1 236 ? 24.347 -2.073 -57.495 1.00 94.88 236 SER A N 1
ATOM 1688 C CA . SER A 1 236 ? 23.457 -2.580 -56.445 1.00 94.88 236 SER A CA 1
ATOM 1689 C C . SER A 1 236 ? 24.048 -3.746 -55.642 1.00 94.88 236 SER A C 1
ATOM 1691 O O . SER A 1 236 ? 23.730 -3.864 -54.462 1.00 94.88 236 SER A O 1
ATOM 1693 N N . ALA A 1 237 ? 24.911 -4.579 -56.235 1.00 96.50 237 ALA A N 1
ATOM 1694 C CA . ALA A 1 237 ? 25.593 -5.660 -55.520 1.00 96.50 237 ALA A CA 1
ATOM 1695 C C . ALA A 1 237 ? 26.674 -5.112 -54.571 1.00 96.50 237 ALA A C 1
ATOM 1697 O O . ALA A 1 237 ? 26.725 -5.484 -53.398 1.00 96.50 237 ALA A O 1
ATOM 1698 N N . GLN A 1 238 ? 27.475 -4.157 -55.046 1.00 97.31 238 GLN A N 1
ATOM 1699 C CA . GLN A 1 238 ? 28.484 -3.467 -54.242 1.00 97.31 238 GLN A CA 1
ATOM 1700 C C . GLN A 1 238 ? 27.854 -2.683 -53.079 1.00 97.31 238 GLN A C 1
ATOM 1702 O O . GLN A 1 238 ? 28.311 -2.780 -51.940 1.00 97.31 238 GLN A O 1
ATOM 1707 N N . MET A 1 239 ? 26.735 -1.991 -53.320 1.00 96.38 239 MET A N 1
ATOM 1708 C CA . MET A 1 239 ? 25.977 -1.284 -52.278 1.00 96.38 239 MET A CA 1
ATOM 1709 C C . MET A 1 239 ? 25.454 -2.217 -51.166 1.00 96.38 239 MET A C 1
ATOM 1711 O O . MET A 1 239 ? 25.320 -1.779 -50.018 1.00 96.38 239 MET A O 1
ATOM 1715 N N . GLN A 1 240 ? 25.182 -3.496 -51.455 1.00 94.69 240 GLN A N 1
ATOM 1716 C CA . GLN A 1 240 ? 24.741 -4.467 -50.442 1.00 94.69 240 GLN A CA 1
ATOM 1717 C C . GLN A 1 240 ? 25.852 -4.876 -49.468 1.00 94.69 240 GLN A C 1
ATOM 1719 O O . GLN A 1 240 ? 25.557 -5.101 -48.292 1.00 94.69 240 GLN A O 1
ATOM 1724 N N . VAL A 1 241 ? 27.107 -4.953 -49.926 1.00 95.88 241 VAL A N 1
ATOM 1725 C CA . VAL A 1 241 ? 28.241 -5.417 -49.102 1.00 95.88 241 VAL A CA 1
ATOM 1726 C C . VAL A 1 241 ? 28.932 -4.303 -48.307 1.00 95.88 241 VAL A C 1
ATOM 1728 O O . VAL A 1 241 ? 29.756 -4.602 -47.442 1.00 95.88 241 VAL A O 1
ATOM 1731 N N . LEU A 1 242 ? 28.576 -3.030 -48.536 1.00 96.12 242 LEU A N 1
ATOM 1732 C CA . LEU A 1 242 ? 29.129 -1.899 -47.783 1.00 96.12 242 LEU A CA 1
ATOM 1733 C C . LEU A 1 242 ? 28.909 -2.047 -46.271 1.00 96.12 242 LEU A C 1
ATOM 1735 O O . LEU A 1 242 ? 27.789 -2.210 -45.774 1.00 96.12 242 LEU A O 1
ATOM 1739 N N . THR A 1 243 ? 30.003 -1.927 -45.523 1.00 96.06 243 THR A N 1
ATOM 1740 C CA . THR A 1 243 ? 29.994 -2.054 -44.065 1.00 96.06 243 THR A CA 1
ATOM 1741 C C . THR A 1 243 ? 29.524 -0.773 -43.373 1.00 96.06 243 THR A C 1
ATOM 1743 O O . THR A 1 243 ? 29.651 0.342 -43.884 1.00 96.06 243 THR A O 1
ATOM 1746 N N . GLU A 1 244 ? 29.041 -0.922 -42.137 1.00 95.56 244 GLU A N 1
ATOM 1747 C CA . GLU A 1 244 ? 28.640 0.203 -41.283 1.00 95.56 244 GLU A CA 1
ATOM 1748 C C . GLU A 1 244 ? 29.794 1.193 -41.047 1.00 95.56 244 GLU A C 1
ATOM 1750 O O . GLU A 1 244 ? 29.578 2.402 -41.025 1.00 95.56 244 GLU A O 1
ATOM 1755 N N . ALA A 1 245 ? 31.028 0.690 -40.929 1.00 96.94 245 ALA A N 1
ATOM 1756 C CA . ALA A 1 245 ? 32.219 1.514 -40.754 1.00 96.94 245 ALA A CA 1
ATOM 1757 C C . ALA A 1 245 ? 32.550 2.335 -42.012 1.00 96.94 245 ALA A C 1
ATOM 1759 O O . ALA A 1 245 ? 32.839 3.523 -41.893 1.00 96.94 245 ALA A O 1
ATOM 1760 N N . GLN A 1 246 ? 32.477 1.724 -43.201 1.00 96.81 246 GLN A N 1
ATOM 1761 C CA . GLN A 1 246 ? 32.746 2.395 -44.478 1.00 96.81 246 GLN A CA 1
ATOM 1762 C C . GLN A 1 246 ? 31.747 3.523 -44.747 1.00 96.81 246 GLN A C 1
ATOM 1764 O O . GLN A 1 246 ? 32.169 4.650 -44.995 1.00 96.81 246 GLN A O 1
ATOM 1769 N N . VAL A 1 247 ? 30.438 3.268 -44.616 1.00 96.50 247 VAL A N 1
ATOM 1770 C CA . VAL A 1 247 ? 29.419 4.314 -44.840 1.00 96.50 247 VAL A CA 1
ATOM 1771 C C . VAL A 1 247 ? 29.513 5.425 -43.790 1.00 96.50 247 VAL A C 1
ATOM 1773 O O . VAL A 1 247 ? 29.380 6.595 -44.135 1.00 96.50 247 VAL A O 1
ATOM 1776 N N . LYS A 1 248 ? 29.830 5.096 -42.530 1.00 96.19 248 LYS A N 1
ATOM 1777 C CA . LYS A 1 248 ? 30.019 6.087 -41.455 1.00 96.19 248 LYS A CA 1
ATOM 1778 C C . LYS A 1 248 ? 31.250 6.984 -41.642 1.00 96.19 248 LYS A C 1
ATOM 1780 O O . LYS A 1 248 ? 31.298 8.064 -41.059 1.00 96.19 248 LYS A O 1
ATOM 1785 N N . ALA A 1 249 ? 32.246 6.547 -42.412 1.00 96.31 249 ALA A N 1
ATOM 1786 C CA . ALA A 1 249 ? 33.424 7.353 -42.725 1.00 96.31 249 ALA A CA 1
ATOM 1787 C C . ALA A 1 249 ? 33.188 8.351 -43.876 1.00 96.31 249 ALA A C 1
ATOM 1789 O O . ALA A 1 249 ? 33.994 9.263 -44.055 1.00 96.31 249 A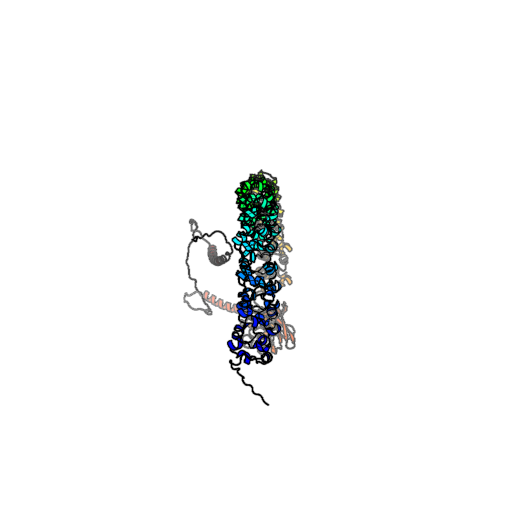LA A O 1
ATOM 1790 N N . LEU A 1 250 ? 32.093 8.212 -44.634 1.00 96.50 250 LEU A N 1
ATOM 1791 C CA . LEU A 1 250 ? 31.727 9.153 -45.691 1.00 96.50 250 LEU A CA 1
ATOM 1792 C C . LEU A 1 250 ? 31.268 10.500 -45.118 1.00 96.50 250 LEU A C 1
ATOM 1794 O O . LEU A 1 250 ? 30.530 10.575 -44.135 1.00 96.50 250 LEU A O 1
ATOM 1798 N N . SER A 1 251 ? 31.635 11.582 -45.801 1.00 95.19 251 SER A N 1
ATOM 1799 C CA . SER A 1 251 ? 31.040 12.898 -45.572 1.00 95.19 251 SER A CA 1
ATOM 1800 C C . SER A 1 251 ? 29.566 12.936 -45.994 1.00 95.19 251 SER A C 1
ATOM 1802 O O . SER A 1 251 ? 29.112 12.183 -46.859 1.00 95.19 251 SER A O 1
ATOM 1804 N N . THR A 1 252 ? 28.809 13.888 -45.449 1.00 91.81 252 THR A N 1
ATOM 1805 C CA . THR A 1 252 ? 27.409 14.117 -45.844 1.00 91.81 252 THR A CA 1
ATOM 1806 C C . THR A 1 252 ? 27.259 14.446 -47.332 1.00 91.81 252 THR A C 1
ATOM 1808 O O . THR A 1 252 ? 26.274 14.035 -47.938 1.00 91.81 252 THR A O 1
ATOM 1811 N N . GLY A 1 253 ? 28.245 15.116 -47.942 1.00 94.00 253 GLY A N 1
ATOM 1812 C CA . GLY A 1 253 ? 28.279 15.384 -49.384 1.00 94.00 253 GLY A CA 1
ATOM 1813 C C . GLY A 1 253 ? 28.518 14.134 -50.240 1.00 94.00 253 GLY A C 1
ATOM 1814 O O . GLY A 1 253 ? 27.945 14.021 -51.320 1.00 94.00 253 GLY A O 1
ATOM 1815 N N . GLN A 1 254 ? 29.305 13.171 -49.748 1.00 96.56 254 GLN A N 1
ATOM 1816 C CA . GLN A 1 254 ? 29.465 11.855 -50.381 1.00 96.56 254 GLN A CA 1
ATOM 1817 C C . GLN A 1 254 ? 28.183 11.024 -50.274 1.00 96.56 254 GLN A C 1
ATOM 1819 O O . GLN A 1 254 ? 27.736 10.472 -51.274 1.00 96.56 254 GLN A O 1
ATOM 1824 N N . ILE A 1 255 ? 27.534 10.998 -49.105 1.00 94.69 255 ILE A N 1
ATOM 1825 C CA . ILE A 1 255 ? 26.255 10.288 -48.927 1.00 94.69 255 ILE A CA 1
ATOM 1826 C C . ILE A 1 255 ? 25.155 10.899 -49.813 1.00 94.69 255 ILE A C 1
ATOM 1828 O O . ILE A 1 255 ? 24.405 10.165 -50.451 1.00 94.69 255 ILE A O 1
ATOM 1832 N N . ALA A 1 256 ? 25.093 12.230 -49.918 1.00 93.25 256 ALA A N 1
ATOM 1833 C CA . ALA A 1 256 ? 24.159 12.939 -50.797 1.00 93.25 256 ALA A CA 1
ATOM 1834 C C . ALA A 1 256 ? 24.433 12.736 -52.303 1.00 93.25 256 ALA A C 1
ATOM 1836 O O . ALA A 1 256 ? 23.613 13.130 -53.133 1.00 93.25 256 ALA A O 1
ATOM 1837 N N . ALA A 1 257 ? 25.577 12.152 -52.680 1.00 93.38 257 ALA A N 1
ATOM 1838 C CA . ALA A 1 257 ? 25.871 11.828 -54.071 1.00 93.38 257 ALA A CA 1
ATOM 1839 C C . ALA A 1 257 ? 25.191 10.531 -54.536 1.00 93.38 257 ALA A C 1
ATOM 1841 O O . ALA A 1 257 ? 24.953 10.410 -55.740 1.00 93.38 257 ALA A O 1
ATOM 1842 N N . PHE A 1 258 ? 24.860 9.607 -53.623 1.00 94.31 258 PHE A N 1
ATOM 1843 C CA . PHE A 1 258 ? 24.187 8.349 -53.954 1.00 94.31 258 PHE A CA 1
ATOM 1844 C C . PHE A 1 258 ? 22.817 8.582 -54.598 1.00 94.31 258 PHE A C 1
ATOM 1846 O O . PHE A 1 258 ? 22.036 9.439 -54.180 1.00 94.31 258 PHE A O 1
ATOM 1853 N N . THR A 1 259 ? 22.494 7.768 -55.599 1.00 92.12 259 THR A N 1
ATOM 1854 C CA . THR A 1 259 ? 21.161 7.757 -56.214 1.00 92.12 259 THR A CA 1
ATOM 1855 C C . THR A 1 259 ? 20.130 7.084 -55.303 1.00 92.12 259 THR A C 1
ATOM 1857 O O . THR A 1 259 ? 20.465 6.257 -54.451 1.00 92.12 259 THR A O 1
ATOM 1860 N N . SER A 1 260 ? 18.839 7.364 -55.513 1.00 88.75 260 SER A N 1
ATOM 1861 C CA . SER A 1 260 ? 17.757 6.690 -54.777 1.00 88.75 260 SER A CA 1
ATOM 1862 C C . SER A 1 260 ? 17.783 5.164 -54.950 1.00 88.75 260 SER A C 1
ATOM 1864 O O . SER A 1 260 ? 17.475 4.442 -54.005 1.00 88.75 260 SER A O 1
ATOM 1866 N N . SER A 1 261 ? 18.207 4.671 -56.120 1.00 91.00 261 SER A N 1
ATOM 1867 C CA . SER A 1 261 ? 18.390 3.240 -56.391 1.00 91.00 261 SER A CA 1
ATOM 1868 C C . SER A 1 261 ? 19.536 2.640 -55.572 1.00 91.00 261 SER A C 1
ATOM 1870 O O . SER A 1 261 ? 19.372 1.574 -54.985 1.00 91.00 261 SER A O 1
ATOM 1872 N N . GLN A 1 262 ? 20.673 3.336 -55.471 1.00 95.12 262 GLN A N 1
ATOM 1873 C CA . GLN A 1 262 ? 21.804 2.910 -54.640 1.00 95.12 262 GLN A CA 1
ATOM 1874 C C . GLN A 1 262 ? 21.456 2.923 -53.143 1.00 95.12 262 GLN A C 1
ATOM 1876 O O . GLN A 1 262 ? 21.780 1.974 -52.434 1.00 95.12 262 GLN A O 1
ATOM 1881 N N . LEU A 1 263 ? 20.744 3.950 -52.661 1.00 92.75 263 LEU A N 1
ATOM 1882 C CA . LEU A 1 263 ? 20.271 4.021 -51.271 1.00 92.75 263 LEU A CA 1
ATOM 1883 C C . LEU A 1 263 ? 19.252 2.918 -50.935 1.00 92.75 263 LEU A C 1
ATOM 1885 O O . LEU A 1 263 ? 19.282 2.378 -49.830 1.00 92.75 263 LEU A O 1
ATOM 1889 N N . ALA A 1 264 ? 18.380 2.547 -51.878 1.00 91.56 264 ALA A N 1
ATOM 1890 C CA . ALA A 1 264 ? 17.465 1.417 -51.716 1.00 91.56 264 ALA A CA 1
ATOM 1891 C C . ALA A 1 264 ? 18.210 0.068 -51.701 1.00 91.56 264 ALA A C 1
ATOM 1893 O O . ALA A 1 264 ? 17.951 -0.765 -50.828 1.00 91.56 264 ALA A O 1
ATOM 1894 N N . ALA A 1 265 ? 19.168 -0.115 -52.619 1.00 94.31 265 ALA A N 1
ATOM 1895 C CA . ALA A 1 265 ? 20.007 -1.310 -52.723 1.00 94.31 265 ALA A CA 1
ATOM 1896 C C . ALA A 1 265 ? 21.003 -1.478 -51.561 1.00 94.31 265 ALA A C 1
ATOM 1898 O O . ALA A 1 265 ? 21.477 -2.586 -51.330 1.00 94.31 265 ALA A O 1
ATOM 1899 N N . MET A 1 266 ? 21.318 -0.405 -50.827 1.00 95.25 266 MET A N 1
ATOM 1900 C CA . MET A 1 266 ? 22.264 -0.427 -49.712 1.00 95.25 266 MET A CA 1
ATOM 1901 C C . MET A 1 266 ? 21.890 -1.481 -48.658 1.00 95.25 266 MET A C 1
ATOM 1903 O O . MET A 1 266 ? 20.751 -1.536 -48.188 1.00 95.25 266 MET A O 1
ATOM 1907 N N . GLY A 1 267 ? 22.860 -2.295 -48.240 1.00 94.44 267 GLY A N 1
ATOM 1908 C CA . GLY A 1 267 ? 22.650 -3.305 -47.200 1.00 94.44 267 GLY A CA 1
ATOM 1909 C C . GLY A 1 267 ? 22.337 -2.684 -45.834 1.00 94.44 267 GLY A C 1
ATOM 1910 O O . GLY A 1 267 ? 22.683 -1.533 -45.562 1.00 94.44 267 GLY A O 1
ATOM 1911 N N . VAL A 1 268 ? 21.729 -3.454 -44.921 1.00 94.44 268 VAL A N 1
ATOM 1912 C CA . VAL A 1 268 ? 21.375 -2.962 -43.570 1.00 94.44 268 VAL A CA 1
ATOM 1913 C C . VAL A 1 268 ? 22.600 -2.421 -42.816 1.00 94.44 268 VAL A C 1
ATOM 1915 O O . VAL A 1 268 ? 22.488 -1.436 -42.090 1.00 94.44 268 VAL A O 1
ATOM 1918 N N . ALA A 1 269 ? 23.780 -3.025 -43.006 1.00 94.44 269 ALA A N 1
ATOM 1919 C CA . ALA A 1 269 ? 25.029 -2.538 -42.419 1.00 94.44 269 ALA A CA 1
ATOM 1920 C C . ALA A 1 269 ? 25.361 -1.111 -42.888 1.00 94.44 269 ALA A C 1
ATOM 1922 O O . ALA A 1 269 ? 25.528 -0.222 -42.052 1.00 94.44 269 ALA A O 1
ATOM 1923 N N . GLY A 1 270 ? 25.351 -0.864 -44.201 1.00 95.00 270 GLY A N 1
ATOM 1924 C CA . GLY A 1 270 ? 25.494 0.477 -44.764 1.00 95.00 270 GLY A CA 1
ATOM 1925 C C . GLY A 1 270 ? 24.405 1.442 -44.279 1.00 95.00 270 GLY A C 1
ATOM 1926 O O . GLY A 1 270 ? 24.725 2.530 -43.800 1.00 95.00 270 GLY A O 1
ATOM 1927 N N . LYS A 1 271 ? 23.130 1.020 -44.278 1.00 94.62 271 LYS A N 1
ATOM 1928 C CA . LYS A 1 271 ? 21.993 1.839 -43.804 1.00 94.62 271 LYS A CA 1
ATOM 1929 C C . LYS A 1 271 ? 22.143 2.269 -42.334 1.00 94.62 271 LYS A C 1
ATOM 1931 O O . LYS A 1 271 ? 21.742 3.379 -41.992 1.00 94.62 271 LYS A O 1
ATOM 1936 N N . ARG A 1 272 ? 22.760 1.453 -41.464 1.00 94.69 272 ARG A N 1
ATOM 1937 C CA . ARG A 1 272 ? 23.104 1.858 -40.082 1.00 94.69 272 ARG A CA 1
ATOM 1938 C C . ARG A 1 272 ? 24.232 2.895 -40.019 1.00 94.69 272 ARG A C 1
ATOM 1940 O O . ARG A 1 272 ? 24.223 3.717 -39.104 1.00 94.69 272 ARG A O 1
ATOM 1947 N N . GLY A 1 273 ? 25.156 2.883 -40.982 1.00 94.50 273 GLY A N 1
ATOM 1948 C CA . GLY A 1 273 ? 26.301 3.798 -41.064 1.00 94.50 273 GLY A CA 1
ATOM 1949 C C . GLY A 1 273 ? 25.956 5.225 -41.508 1.00 94.50 273 GLY A C 1
ATOM 1950 O O . GLY A 1 273 ? 26.711 6.142 -41.201 1.00 94.50 273 GLY A O 1
ATOM 1951 N N . LEU A 1 274 ? 24.803 5.438 -42.156 1.00 93.69 274 LEU A N 1
ATOM 1952 C CA . LEU A 1 274 ? 24.365 6.739 -42.699 1.00 93.69 274 LEU A CA 1
ATOM 1953 C C . LEU A 1 274 ? 24.297 7.889 -41.671 1.00 93.69 274 LEU A C 1
ATOM 1955 O O . LEU A 1 274 ? 24.406 9.060 -42.042 1.00 93.69 274 LEU A O 1
ATOM 1959 N N . GLY A 1 275 ? 24.064 7.579 -40.392 1.00 90.75 275 GLY A N 1
ATOM 1960 C CA . GLY A 1 275 ? 23.810 8.582 -39.351 1.00 90.75 275 GLY A CA 1
ATOM 1961 C C . GLY A 1 275 ? 22.562 9.441 -39.616 1.00 90.75 275 GLY A C 1
ATOM 1962 O O . GLY A 1 275 ? 21.835 9.246 -40.588 1.00 90.75 275 GLY A O 1
ATOM 1963 N N . THR A 1 276 ? 22.287 10.415 -38.747 1.00 88.56 276 THR A N 1
ATOM 1964 C CA . THR A 1 276 ? 21.062 11.237 -38.828 1.00 88.56 276 THR A CA 1
ATOM 1965 C C . THR A 1 276 ? 20.970 12.052 -40.122 1.00 88.56 276 THR A C 1
ATOM 1967 O O . THR A 1 276 ? 19.908 12.126 -40.734 1.00 88.56 276 THR A O 1
ATOM 1970 N N . ALA A 1 277 ? 22.086 12.638 -40.570 1.00 87.06 277 ALA A N 1
ATOM 1971 C CA . ALA A 1 277 ? 22.120 13.436 -41.795 1.00 87.06 277 ALA A CA 1
ATOM 1972 C C . ALA A 1 277 ? 21.966 12.571 -43.058 1.00 87.06 277 ALA A C 1
ATOM 1974 O O . ALA A 1 277 ? 21.230 12.953 -43.962 1.00 87.06 277 ALA A O 1
ATOM 1975 N N . GLY A 1 278 ? 22.605 11.395 -43.115 1.00 90.56 278 GLY A N 1
ATOM 1976 C CA . GLY A 1 278 ? 22.474 10.488 -44.255 1.00 90.56 278 GLY A CA 1
ATOM 1977 C C . GLY A 1 278 ? 21.089 9.848 -44.355 1.00 90.56 278 GLY A C 1
ATOM 1978 O O . GLY A 1 278 ? 20.539 9.726 -45.447 1.00 90.56 278 GLY A O 1
ATOM 1979 N N . MET A 1 279 ? 20.474 9.498 -43.219 1.00 90.88 279 MET A N 1
ATOM 1980 C CA . MET A 1 279 ? 19.122 8.928 -43.204 1.00 90.88 279 MET A CA 1
ATOM 1981 C C . MET A 1 279 ? 18.028 9.921 -43.620 1.00 90.88 279 MET A C 1
ATOM 1983 O O . MET A 1 279 ? 16.940 9.487 -43.989 1.00 90.88 279 MET A O 1
ATOM 1987 N N . ALA A 1 280 ? 18.303 11.230 -43.631 1.00 88.06 280 ALA A N 1
ATOM 1988 C CA . ALA A 1 280 ? 17.377 12.233 -44.158 1.00 88.06 280 ALA A CA 1
ATOM 1989 C C . ALA A 1 280 ? 17.200 12.165 -45.691 1.00 88.06 280 ALA A C 1
ATOM 1991 O O . ALA A 1 280 ? 16.210 12.684 -46.199 1.00 88.06 280 ALA A O 1
ATOM 1992 N N . PHE A 1 281 ? 18.114 11.507 -46.419 1.00 88.88 281 PHE A N 1
ATOM 1993 C CA . PHE A 1 281 ? 17.999 11.273 -47.867 1.00 88.88 281 PHE A CA 1
ATOM 1994 C C . PHE A 1 281 ? 17.201 10.006 -48.225 1.00 88.88 281 PHE A C 1
ATOM 1996 O O . PHE A 1 281 ? 16.959 9.743 -49.403 1.00 88.88 281 PHE A O 1
ATOM 2003 N N . LEU A 1 282 ? 16.793 9.205 -47.234 1.00 91.50 282 LEU A N 1
ATOM 2004 C CA . LEU A 1 282 ? 15.983 8.009 -47.459 1.00 91.50 282 LEU A CA 1
ATOM 2005 C C . LEU A 1 282 ? 14.504 8.362 -47.644 1.00 91.50 282 LEU A C 1
ATOM 2007 O O . LEU A 1 282 ? 13.953 9.228 -46.967 1.00 91.50 282 LEU A O 1
ATOM 2011 N N . THR A 1 283 ? 13.838 7.615 -48.519 1.00 90.62 283 THR A N 1
ATOM 2012 C CA . THR A 1 283 ? 12.382 7.636 -48.697 1.00 90.62 283 THR A CA 1
ATOM 2013 C C . THR A 1 283 ? 11.761 6.360 -48.116 1.00 90.62 283 THR A C 1
ATOM 2015 O O . THR A 1 283 ? 12.463 5.354 -47.969 1.00 90.62 283 THR A O 1
ATOM 2018 N N . PRO A 1 284 ? 10.442 6.324 -47.834 1.00 91.25 284 PRO A N 1
ATOM 2019 C CA . PRO A 1 284 ? 9.778 5.098 -47.385 1.00 91.25 284 PRO A CA 1
ATOM 2020 C C . PRO A 1 284 ? 9.961 3.911 -48.343 1.00 91.25 284 PRO A C 1
ATOM 2022 O O . PRO A 1 284 ? 9.970 2.771 -47.898 1.00 91.25 284 PRO A O 1
ATOM 2025 N N . THR A 1 285 ? 10.145 4.145 -49.646 1.00 87.19 285 THR A N 1
ATOM 2026 C CA . THR A 1 285 ? 10.378 3.082 -50.641 1.00 87.19 285 THR A CA 1
ATOM 2027 C C . THR A 1 285 ? 11.785 2.478 -50.588 1.00 87.19 285 THR A C 1
ATOM 2029 O O . THR A 1 285 ? 11.976 1.374 -51.083 1.00 87.19 285 THR A O 1
ATOM 2032 N N . ALA A 1 286 ? 12.764 3.158 -49.980 1.00 88.81 286 ALA A N 1
ATOM 2033 C CA . ALA A 1 286 ? 14.129 2.647 -49.791 1.00 88.81 286 ALA A CA 1
ATOM 2034 C C . ALA A 1 286 ? 14.287 1.765 -48.529 1.00 88.81 286 ALA A C 1
ATOM 2036 O O . ALA A 1 286 ? 15.386 1.293 -48.232 1.00 88.81 286 ALA A O 1
ATOM 2037 N N . LEU A 1 287 ? 13.204 1.565 -47.767 1.00 92.69 287 LEU A N 1
ATOM 2038 C CA . LEU A 1 287 ? 13.200 0.891 -46.468 1.00 92.69 287 LEU A CA 1
ATOM 2039 C C . LEU A 1 287 ? 12.174 -0.247 -46.446 1.00 92.69 287 LEU A C 1
ATOM 2041 O O . LEU A 1 287 ? 10.980 -0.029 -46.228 1.00 92.69 287 LEU A O 1
ATOM 2045 N N . SER A 1 288 ? 12.634 -1.484 -46.635 1.00 92.62 288 SER A N 1
ATOM 2046 C CA . SER A 1 288 ? 11.779 -2.662 -46.451 1.00 92.62 288 SER A CA 1
ATOM 2047 C C . SER A 1 288 ? 11.430 -2.882 -44.971 1.00 92.62 288 SER A C 1
ATOM 2049 O O . SER A 1 288 ? 12.098 -2.380 -44.064 1.00 92.62 288 SER A O 1
ATOM 2051 N N . THR A 1 289 ? 10.398 -3.683 -44.694 1.00 94.12 289 THR A N 1
ATOM 2052 C CA . THR A 1 289 ? 10.089 -4.128 -43.321 1.00 94.12 289 THR A CA 1
ATOM 2053 C C . THR A 1 289 ? 11.252 -4.907 -42.698 1.00 94.12 289 THR A C 1
ATOM 2055 O O . THR A 1 289 ? 11.528 -4.742 -41.511 1.00 94.12 289 THR A O 1
ATOM 2058 N N . GLY A 1 290 ? 11.975 -5.697 -43.501 1.00 93.00 290 GLY A N 1
ATOM 2059 C CA . GLY A 1 290 ? 13.175 -6.422 -43.076 1.00 93.00 290 GLY A CA 1
ATOM 2060 C C . GLY A 1 290 ? 14.355 -5.504 -42.747 1.00 93.00 290 GLY A C 1
ATOM 2061 O O . GLY A 1 290 ? 15.014 -5.721 -41.729 1.00 93.00 290 GLY A O 1
ATOM 2062 N N . ASP A 1 291 ? 14.583 -4.439 -43.530 1.00 92.38 291 ASP A N 1
ATOM 2063 C CA . ASP A 1 291 ? 15.581 -3.410 -43.197 1.00 92.38 291 ASP A CA 1
ATOM 2064 C C . ASP A 1 291 ? 15.255 -2.778 -41.840 1.00 92.38 291 ASP A C 1
ATOM 2066 O O . ASP A 1 291 ? 16.092 -2.754 -40.938 1.00 92.38 291 ASP A O 1
ATOM 2070 N N . LEU A 1 292 ? 14.017 -2.297 -41.686 1.00 94.00 292 LEU A N 1
ATOM 2071 C CA . LEU A 1 292 ? 13.556 -1.546 -40.519 1.00 94.00 292 LEU A CA 1
ATOM 2072 C C . LEU A 1 292 ? 13.643 -2.358 -39.221 1.00 94.00 292 LEU A C 1
ATOM 2074 O O . LEU A 1 292 ? 14.142 -1.844 -38.220 1.00 94.00 292 LEU A O 1
ATOM 2078 N N . ALA A 1 293 ? 13.251 -3.635 -39.251 1.00 93.44 293 ALA A N 1
ATOM 2079 C CA . ALA A 1 293 ? 13.426 -4.551 -38.122 1.00 93.44 293 ALA A CA 1
ATOM 2080 C C . ALA A 1 293 ? 14.908 -4.763 -37.746 1.00 93.44 293 ALA A C 1
ATOM 2082 O O . ALA A 1 293 ? 15.234 -4.968 -36.575 1.00 93.44 293 ALA A O 1
ATOM 2083 N N . SER A 1 294 ? 15.815 -4.662 -38.723 1.00 94.69 294 SER A N 1
ATOM 2084 C CA . SER A 1 294 ? 17.251 -4.947 -38.583 1.00 94.69 294 SER A CA 1
ATOM 2085 C C . SER A 1 294 ? 18.121 -3.707 -38.297 1.00 94.69 294 SER A C 1
ATOM 2087 O O . SER A 1 294 ? 19.322 -3.835 -38.031 1.00 94.69 294 SER A O 1
ATOM 2089 N N . LEU A 1 295 ? 17.547 -2.496 -38.323 1.00 93.56 295 LEU A N 1
ATOM 2090 C CA . LEU A 1 295 ? 18.243 -1.248 -37.971 1.00 93.56 295 LEU A CA 1
ATOM 2091 C C . LEU A 1 295 ? 18.509 -1.113 -36.462 1.00 93.56 295 LEU A C 1
ATOM 2093 O O . LEU A 1 295 ? 19.451 -0.426 -36.060 1.00 93.56 295 LEU A O 1
ATOM 2097 N N . GLY A 1 296 ? 17.691 -1.745 -35.613 1.00 92.88 296 GLY A N 1
ATOM 2098 C CA . GLY A 1 296 ? 17.832 -1.686 -34.156 1.00 92.88 296 GLY A CA 1
ATOM 2099 C C . GLY A 1 296 ? 17.835 -0.246 -33.627 1.00 92.88 296 GLY A C 1
ATOM 2100 O O . GLY A 1 296 ? 16.885 0.503 -33.836 1.00 92.88 296 GLY A O 1
ATOM 2101 N N . LYS A 1 297 ? 18.913 0.167 -32.947 1.00 94.19 297 LYS A N 1
ATOM 2102 C CA . LYS A 1 297 ? 19.028 1.533 -32.397 1.00 94.19 297 LYS A CA 1
ATOM 2103 C C . LYS A 1 297 ? 19.068 2.622 -33.478 1.00 94.19 297 LYS A C 1
ATOM 2105 O O . LYS A 1 297 ? 18.654 3.743 -33.202 1.00 94.19 297 LYS A O 1
ATOM 2110 N N . SER A 1 298 ? 19.512 2.309 -34.699 1.00 94.25 298 SER A N 1
ATOM 2111 C CA . SER A 1 298 ? 19.633 3.295 -35.783 1.00 94.25 298 SER A CA 1
ATOM 2112 C C . SER A 1 298 ? 18.285 3.800 -36.308 1.00 94.25 298 SER A C 1
ATOM 2114 O O . SER A 1 298 ? 18.260 4.804 -37.007 1.00 94.25 298 SER A O 1
ATOM 2116 N N . VAL A 1 299 ? 17.155 3.196 -35.914 1.00 94.56 299 VAL A N 1
ATOM 2117 C CA . VAL A 1 299 ? 15.808 3.764 -36.140 1.00 94.56 299 VAL A CA 1
ATOM 2118 C C . VAL A 1 299 ? 15.689 5.178 -35.542 1.00 94.56 299 VAL A C 1
ATOM 2120 O O . VAL A 1 299 ? 15.013 6.028 -36.113 1.00 94.56 299 VAL A O 1
ATOM 2123 N N . ALA A 1 300 ? 16.415 5.481 -34.459 1.00 94.31 300 ALA A N 1
ATOM 2124 C CA . ALA A 1 300 ? 16.467 6.817 -33.859 1.00 94.31 300 ALA A CA 1
ATOM 2125 C C . ALA A 1 300 ? 17.182 7.878 -34.723 1.00 94.31 300 ALA A C 1
ATOM 2127 O O . ALA A 1 300 ? 17.059 9.068 -34.442 1.00 94.31 300 ALA A O 1
ATOM 2128 N N . ASN A 1 301 ? 17.890 7.485 -35.787 1.00 93.62 301 ASN A N 1
ATOM 2129 C CA . ASN A 1 301 ? 18.488 8.419 -36.747 1.00 93.62 301 ASN A CA 1
ATOM 2130 C C . ASN A 1 301 ? 17.510 8.839 -37.862 1.00 93.62 301 ASN A C 1
ATOM 2132 O O . ASN A 1 301 ? 17.827 9.752 -38.622 1.00 93.62 301 ASN A O 1
ATOM 2136 N N . LEU A 1 302 ? 16.332 8.208 -37.969 1.00 93.44 302 LEU A N 1
ATOM 2137 C CA . LEU A 1 302 ? 15.298 8.606 -38.926 1.00 93.44 302 LEU A CA 1
ATOM 2138 C C . LEU A 1 302 ? 14.713 9.976 -38.546 1.00 93.44 302 LEU A C 1
ATOM 2140 O O . LEU A 1 302 ? 14.418 10.246 -37.377 1.00 93.44 302 LEU A O 1
ATOM 2144 N N . SER A 1 303 ? 14.497 10.838 -39.541 1.00 91.06 303 SER A N 1
ATOM 2145 C CA . SER A 1 303 ? 13.816 12.116 -39.323 1.00 91.06 303 SER A CA 1
ATOM 2146 C C . SER A 1 303 ? 12.360 11.894 -38.894 1.00 91.06 303 SER A C 1
ATOM 2148 O O . SER A 1 303 ? 11.737 10.888 -39.243 1.00 91.06 303 SER A O 1
ATOM 2150 N N . THR A 1 304 ? 11.786 12.851 -38.160 1.00 91.94 304 THR A N 1
ATOM 2151 C CA . THR A 1 304 ? 10.359 12.819 -37.793 1.00 91.94 304 THR A CA 1
ATOM 2152 C C . THR A 1 304 ? 9.472 12.731 -39.035 1.00 91.94 304 THR A C 1
ATOM 2154 O O . THR A 1 304 ? 8.578 11.893 -39.088 1.00 91.94 304 THR A O 1
ATOM 2157 N N . ALA A 1 305 ? 9.783 13.510 -40.076 1.00 91.44 305 ALA A N 1
ATOM 2158 C CA . ALA A 1 305 ? 9.087 13.464 -41.360 1.00 91.44 305 ALA A CA 1
ATOM 2159 C C . ALA A 1 305 ? 9.089 12.053 -41.979 1.00 91.44 305 ALA A C 1
ATOM 2161 O O . ALA A 1 305 ? 8.025 11.549 -42.337 1.00 91.44 305 ALA A O 1
ATOM 2162 N N . LEU A 1 306 ? 10.241 11.374 -42.028 1.00 92.56 306 LEU A N 1
ATOM 2163 C CA . LEU A 1 306 ? 10.328 10.016 -42.571 1.00 92.56 306 LEU A CA 1
ATOM 2164 C C . LEU A 1 306 ? 9.557 9.003 -41.708 1.00 92.56 306 LEU A C 1
ATOM 2166 O O . LEU A 1 306 ? 8.809 8.197 -42.255 1.00 92.56 306 LEU A O 1
ATOM 2170 N N . LEU A 1 307 ? 9.658 9.088 -40.375 1.00 92.81 307 LEU A N 1
ATOM 2171 C CA . LEU A 1 307 ? 8.895 8.240 -39.445 1.00 92.81 307 LEU A CA 1
ATOM 2172 C C . LEU A 1 307 ? 7.375 8.362 -39.646 1.00 92.81 307 LEU A C 1
ATOM 2174 O O . LEU A 1 307 ? 6.682 7.346 -39.632 1.00 92.81 307 LEU A O 1
ATOM 2178 N N . THR A 1 308 ? 6.854 9.572 -39.879 1.00 92.38 308 THR A N 1
ATOM 2179 C CA . THR A 1 308 ? 5.415 9.775 -40.148 1.00 92.38 308 THR A CA 1
ATOM 2180 C C . THR A 1 308 ? 4.963 9.259 -41.519 1.00 92.38 308 THR A C 1
ATOM 2182 O O . THR A 1 308 ? 3.811 8.847 -41.662 1.00 92.38 308 THR A O 1
ATOM 2185 N N . GLN A 1 309 ? 5.863 9.229 -42.509 1.00 93.69 309 GLN A N 1
ATOM 2186 C CA . GLN A 1 309 ? 5.582 8.751 -43.868 1.00 93.69 309 GLN A CA 1
ATOM 2187 C C . GLN A 1 309 ? 5.651 7.221 -44.022 1.00 93.69 309 GLN A C 1
ATOM 2189 O O . GLN A 1 309 ? 5.146 6.695 -45.015 1.00 93.69 309 GLN A O 1
ATOM 2194 N N . LEU A 1 310 ? 6.238 6.485 -43.069 1.00 94.25 310 LEU A N 1
ATOM 2195 C CA . LEU A 1 310 ? 6.245 5.017 -43.102 1.00 94.25 310 LEU A CA 1
ATOM 2196 C C . LEU A 1 310 ? 4.814 4.453 -43.104 1.00 94.25 310 LEU A C 1
ATOM 2198 O O . LEU A 1 310 ? 3.938 4.920 -42.369 1.00 94.25 310 LEU A O 1
ATOM 2202 N N . SER A 1 311 ? 4.563 3.393 -43.877 1.00 94.62 311 SER A N 1
ATOM 2203 C CA . SER A 1 311 ? 3.319 2.615 -43.757 1.00 94.62 311 SER A CA 1
ATOM 2204 C C . SER A 1 311 ? 3.173 2.011 -42.351 1.00 94.62 311 SER A C 1
ATOM 2206 O O . SER A 1 311 ? 4.145 1.888 -41.607 1.00 94.62 311 SER A O 1
ATOM 2208 N N . THR A 1 312 ? 1.957 1.621 -41.957 1.00 93.12 312 THR A N 1
ATOM 2209 C CA . THR A 1 312 ? 1.721 0.982 -40.645 1.00 93.12 312 THR A CA 1
ATOM 2210 C C . THR A 1 312 ? 2.539 -0.301 -40.478 1.00 93.12 312 THR A C 1
ATOM 2212 O O . THR A 1 312 ? 3.124 -0.507 -39.420 1.00 93.12 312 THR A O 1
ATOM 2215 N N . ALA A 1 313 ? 2.671 -1.112 -41.534 1.00 92.94 313 ALA A N 1
ATOM 2216 C CA . ALA A 1 313 ? 3.499 -2.319 -41.532 1.00 92.94 313 ALA A CA 1
ATOM 2217 C C . ALA A 1 313 ? 5.003 -2.014 -41.382 1.00 92.94 313 ALA A C 1
ATOM 2219 O O . ALA A 1 313 ? 5.690 -2.670 -40.600 1.00 92.94 313 ALA A O 1
ATOM 2220 N N . GLN A 1 314 ? 5.516 -0.997 -42.085 1.00 95.19 314 GLN A N 1
ATOM 2221 C CA . GLN A 1 314 ? 6.905 -0.541 -41.940 1.00 95.19 314 GLN A CA 1
ATOM 2222 C C . GLN A 1 314 ? 7.186 -0.013 -40.532 1.00 95.19 314 GLN A C 1
ATOM 2224 O O . GLN A 1 314 ? 8.183 -0.393 -39.922 1.00 95.19 314 GLN A O 1
ATOM 2229 N N . LEU A 1 315 ? 6.298 0.824 -39.994 1.00 94.50 315 LEU A N 1
ATOM 2230 C CA . LEU A 1 315 ? 6.447 1.370 -38.650 1.00 94.50 315 LEU A CA 1
ATOM 2231 C C . LEU A 1 315 ? 6.387 0.265 -37.584 1.00 94.50 315 LEU A C 1
ATOM 2233 O O . LEU A 1 315 ? 7.249 0.222 -36.712 1.00 94.50 315 LEU A O 1
ATOM 2237 N N . ALA A 1 316 ? 5.436 -0.667 -37.681 1.00 92.31 316 ALA A N 1
ATOM 2238 C CA . ALA A 1 316 ? 5.341 -1.803 -36.764 1.00 92.31 316 ALA A CA 1
ATOM 2239 C C . ALA A 1 316 ? 6.600 -2.690 -36.805 1.00 92.31 316 ALA A C 1
ATOM 2241 O O . ALA A 1 316 ? 7.084 -3.098 -35.750 1.00 92.31 316 ALA A O 1
ATOM 2242 N N . ALA A 1 317 ? 7.174 -2.928 -37.992 1.00 93.38 317 ALA A N 1
ATOM 2243 C CA . ALA A 1 317 ? 8.441 -3.647 -38.141 1.00 93.38 317 ALA A CA 1
ATOM 2244 C C . ALA A 1 317 ? 9.638 -2.875 -37.550 1.00 93.38 317 ALA A C 1
ATOM 2246 O O . ALA A 1 317 ? 10.523 -3.481 -36.948 1.00 93.38 317 ALA A O 1
ATOM 2247 N N . ALA A 1 318 ? 9.653 -1.543 -37.669 1.00 93.44 318 ALA A N 1
ATOM 2248 C CA . ALA A 1 318 ? 10.678 -0.689 -37.068 1.00 93.44 318 ALA A CA 1
ATOM 2249 C C . ALA A 1 318 ? 10.624 -0.681 -35.528 1.00 93.44 318 ALA A C 1
ATOM 2251 O O . ALA A 1 318 ? 11.668 -0.596 -34.880 1.00 93.44 318 ALA A O 1
ATOM 2252 N N . MET A 1 319 ? 9.433 -0.785 -34.924 1.00 94.44 319 MET A N 1
ATOM 2253 C CA . MET A 1 319 ? 9.226 -0.661 -33.471 1.00 94.44 319 MET A CA 1
ATOM 2254 C C . MET A 1 319 ? 9.552 -1.934 -32.675 1.00 94.44 319 MET A C 1
ATOM 2256 O O . MET A 1 319 ? 8.766 -2.426 -31.865 1.00 94.44 319 MET A O 1
ATOM 2260 N N . THR A 1 320 ? 10.776 -2.434 -32.842 1.00 92.44 320 THR A N 1
ATOM 2261 C CA . THR A 1 320 ? 11.375 -3.403 -31.913 1.00 92.44 320 THR A CA 1
ATOM 2262 C C . THR A 1 320 ? 11.636 -2.753 -30.547 1.00 92.44 320 THR A C 1
ATOM 2264 O O . THR A 1 320 ? 11.887 -1.551 -30.456 1.00 92.44 320 THR A O 1
ATOM 2267 N N . ALA A 1 321 ? 11.675 -3.538 -29.464 1.00 91.06 321 ALA A N 1
ATOM 2268 C CA . ALA A 1 321 ? 11.971 -3.010 -28.123 1.00 91.06 321 ALA A CA 1
ATOM 2269 C C . ALA A 1 321 ? 13.334 -2.282 -28.031 1.00 91.06 321 ALA A C 1
ATOM 2271 O O . ALA A 1 321 ? 13.506 -1.382 -27.208 1.00 91.06 321 ALA A O 1
ATOM 2272 N N . THR A 1 322 ? 14.300 -2.646 -28.882 1.00 92.00 322 THR A N 1
ATOM 2273 C CA . THR A 1 322 ? 15.608 -1.976 -28.991 1.00 92.00 322 THR A CA 1
ATOM 2274 C C . THR A 1 322 ? 15.509 -0.630 -29.707 1.00 92.00 322 THR A C 1
ATOM 2276 O O . THR A 1 322 ? 16.135 0.333 -29.265 1.00 92.00 322 THR A O 1
ATOM 2279 N N . ALA A 1 323 ? 14.724 -0.552 -30.786 1.00 94.88 323 ALA A N 1
ATOM 2280 C CA . ALA A 1 323 ? 14.475 0.685 -31.524 1.00 94.88 323 ALA A CA 1
ATOM 2281 C C . ALA A 1 323 ? 13.679 1.688 -30.683 1.00 94.88 323 ALA A C 1
ATOM 2283 O O . ALA A 1 323 ? 14.092 2.836 -30.536 1.00 94.88 323 ALA A O 1
ATOM 2284 N N . VAL A 1 324 ? 12.594 1.235 -30.046 1.00 94.56 324 VAL A N 1
ATOM 2285 C CA . VAL A 1 324 ? 11.746 2.076 -29.189 1.00 94.56 324 VAL A CA 1
ATOM 2286 C C . VAL A 1 324 ? 12.556 2.707 -28.063 1.00 94.56 324 VAL A C 1
ATOM 2288 O O . VAL A 1 324 ? 12.466 3.911 -27.861 1.00 94.56 324 VAL A O 1
ATOM 2291 N N . LYS A 1 325 ? 13.424 1.951 -27.379 1.00 92.25 325 LYS A N 1
ATOM 2292 C CA . LYS A 1 325 ? 14.295 2.501 -26.322 1.00 92.25 325 LYS A CA 1
ATOM 2293 C C . LYS A 1 325 ? 15.319 3.531 -26.817 1.00 92.25 325 LYS A C 1
ATOM 2295 O O . LYS A 1 325 ? 15.851 4.266 -25.990 1.00 92.25 325 LYS A O 1
ATOM 2300 N N . ALA A 1 326 ? 15.615 3.567 -28.117 1.00 94.31 326 ALA A N 1
ATOM 2301 C CA . ALA A 1 326 ? 16.541 4.523 -28.718 1.00 94.31 326 ALA A CA 1
ATOM 2302 C C . ALA A 1 326 ? 15.853 5.804 -29.228 1.00 94.31 326 ALA A C 1
ATOM 2304 O O . ALA A 1 326 ? 16.519 6.831 -29.327 1.00 94.31 326 ALA A O 1
ATOM 2305 N 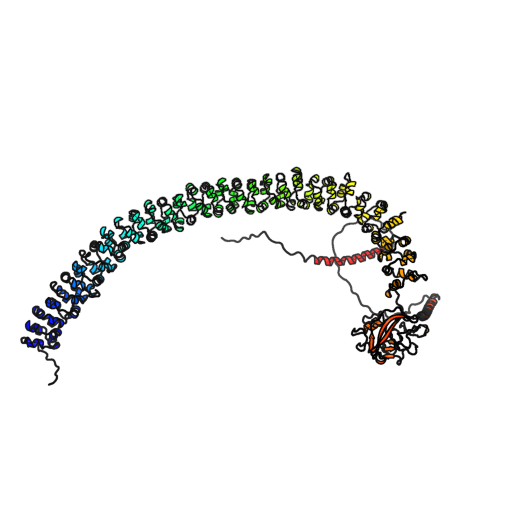N . LEU A 1 327 ? 14.551 5.764 -29.544 1.00 94.56 327 LEU A N 1
ATOM 2306 C CA . LEU A 1 327 ? 13.813 6.925 -30.057 1.00 94.56 327 LEU A CA 1
ATOM 2307 C C . LEU A 1 327 ? 13.789 8.097 -29.067 1.00 94.56 327 LEU A C 1
ATOM 2309 O O . LEU A 1 327 ? 13.535 7.931 -27.871 1.00 94.56 327 LEU A O 1
ATOM 2313 N N . GLY A 1 328 ? 13.939 9.313 -29.584 1.00 94.25 328 GLY A N 1
ATOM 2314 C CA . GLY A 1 328 ? 13.660 10.533 -28.835 1.00 94.25 328 GLY A CA 1
ATOM 2315 C C . GLY A 1 328 ? 12.168 10.689 -28.526 1.00 94.25 328 GLY A C 1
ATOM 2316 O O . GLY A 1 328 ? 11.304 10.296 -29.310 1.00 94.25 328 GLY A O 1
ATOM 2317 N N . ALA A 1 329 ? 11.854 11.333 -27.400 1.00 94.62 329 ALA A N 1
ATOM 2318 C CA . ALA A 1 329 ? 10.477 11.659 -27.016 1.00 94.62 329 ALA A CA 1
ATOM 2319 C C . ALA A 1 329 ? 9.746 12.482 -28.104 1.00 94.62 329 ALA A C 1
ATOM 2321 O O . ALA A 1 329 ? 8.589 12.223 -28.417 1.00 94.62 329 ALA A O 1
ATOM 2322 N N . SER A 1 330 ? 10.454 13.398 -28.775 1.00 92.88 330 SER A N 1
ATOM 2323 C CA . SER A 1 330 ? 9.933 14.171 -29.911 1.00 92.88 330 SER A CA 1
ATOM 2324 C C . SER A 1 330 ? 9.623 13.327 -31.155 1.00 92.88 330 SER A C 1
ATOM 2326 O O . SER A 1 330 ? 8.668 13.632 -31.863 1.00 92.88 330 SER A O 1
ATOM 2328 N N . GLN A 1 331 ? 10.384 12.259 -31.423 1.00 94.88 331 GLN A N 1
ATOM 2329 C CA . GLN A 1 331 ? 10.114 11.349 -32.545 1.00 94.88 331 GLN A CA 1
ATOM 2330 C C . GLN A 1 331 ? 8.840 10.540 -32.318 1.00 94.88 331 GLN A C 1
ATOM 2332 O O . GLN A 1 331 ? 8.064 10.354 -33.250 1.00 94.88 331 GLN A O 1
ATOM 2337 N N . LEU A 1 332 ? 8.603 10.104 -31.078 1.00 94.44 332 LEU A N 1
ATOM 2338 C CA . LEU A 1 332 ? 7.379 9.400 -30.712 1.00 94.44 332 LEU A CA 1
ATOM 2339 C C . LEU A 1 332 ? 6.161 10.338 -30.698 1.00 94.44 332 LEU A C 1
ATOM 2341 O O . LEU A 1 332 ? 5.119 9.997 -31.251 1.00 94.44 332 LEU A O 1
ATOM 2345 N N . ALA A 1 333 ? 6.299 11.537 -30.124 1.00 94.44 333 ALA A N 1
ATOM 2346 C CA . ALA A 1 333 ? 5.242 12.550 -30.097 1.00 94.44 333 ALA A CA 1
ATOM 2347 C C . ALA A 1 333 ? 4.826 13.024 -31.503 1.00 94.44 333 ALA A C 1
ATOM 2349 O O . ALA A 1 333 ? 3.675 13.397 -31.704 1.00 94.44 333 ALA A O 1
ATOM 2350 N N . ALA A 1 334 ? 5.733 12.970 -32.485 1.00 94.31 334 ALA A N 1
ATOM 2351 C CA . ALA A 1 334 ? 5.446 13.324 -33.875 1.00 94.31 334 ALA A CA 1
ATOM 2352 C C . ALA A 1 334 ? 4.624 12.270 -34.649 1.00 94.31 334 ALA A C 1
ATOM 2354 O O . ALA A 1 334 ? 4.158 12.572 -35.745 1.00 94.31 334 ALA A O 1
ATOM 2355 N N . LEU A 1 335 ? 4.446 11.044 -34.135 1.00 95.44 335 LEU A N 1
ATOM 2356 C CA . LEU A 1 335 ? 3.657 10.014 -34.821 1.00 95.44 335 LEU A CA 1
ATOM 2357 C C . LEU A 1 335 ? 2.152 10.355 -34.804 1.00 95.44 335 LEU A C 1
ATOM 2359 O O . LEU A 1 335 ? 1.604 10.558 -33.720 1.00 95.44 335 LEU A O 1
ATOM 2363 N N . PRO A 1 336 ? 1.445 10.334 -35.949 1.00 94.88 336 PRO A N 1
ATOM 2364 C CA . PRO A 1 336 ? -0.009 10.483 -35.979 1.00 94.88 336 PRO A CA 1
ATOM 2365 C C . PRO A 1 336 ? -0.744 9.451 -35.095 1.00 94.88 336 PRO A C 1
ATOM 2367 O O . PRO A 1 336 ? -0.232 8.339 -34.906 1.00 94.88 336 PRO A O 1
ATOM 2370 N N . PRO A 1 337 ? -1.943 9.760 -34.564 1.00 95.62 337 PRO A N 1
ATOM 2371 C CA . PRO A 1 337 ? -2.679 8.853 -33.678 1.00 95.62 337 PRO A CA 1
ATOM 2372 C C . PRO A 1 337 ? -2.934 7.460 -34.279 1.00 95.62 337 PRO A C 1
ATOM 2374 O O . PRO A 1 337 ? -2.786 6.451 -33.592 1.00 95.62 337 PRO A O 1
ATOM 2377 N N . GLU A 1 338 ? -3.202 7.368 -35.582 1.00 94.12 338 GLU A N 1
ATOM 2378 C CA . GLU A 1 338 ? -3.443 6.103 -36.296 1.00 94.12 338 GLU A CA 1
ATOM 2379 C C . GLU A 1 338 ? -2.168 5.250 -36.388 1.00 94.12 338 GLU A C 1
ATOM 2381 O O . GLU A 1 338 ? -2.217 4.020 -36.438 1.00 94.12 338 GLU A O 1
ATOM 2386 N N . LYS A 1 339 ? -0.998 5.901 -36.392 1.00 94.75 339 LYS A N 1
ATOM 2387 C CA . LYS A 1 339 ? 0.313 5.242 -36.351 1.00 94.75 339 LYS A CA 1
ATOM 2388 C C . LYS A 1 339 ? 0.634 4.728 -34.950 1.00 94.75 339 LYS A C 1
ATOM 2390 O O . LYS A 1 339 ? 1.206 3.647 -34.840 1.00 94.75 339 LYS A O 1
ATOM 2395 N N . MET A 1 340 ? 0.226 5.452 -33.904 1.00 94.56 340 MET A N 1
ATOM 2396 C CA . MET A 1 340 ? 0.306 4.982 -32.515 1.00 94.56 340 MET A CA 1
ATOM 2397 C C . MET A 1 340 ? -0.584 3.748 -32.297 1.00 94.56 340 MET A C 1
ATOM 2399 O O . MET A 1 340 ? -0.122 2.736 -31.770 1.00 94.56 340 MET A O 1
ATOM 2403 N N . ALA A 1 341 ? -1.825 3.785 -32.792 1.00 94.56 341 ALA A N 1
ATOM 2404 C CA . ALA A 1 341 ? -2.771 2.666 -32.746 1.00 94.56 341 ALA A CA 1
ATOM 2405 C C . ALA A 1 341 ? -2.243 1.388 -33.432 1.00 94.56 341 ALA A C 1
ATOM 2407 O O . ALA A 1 341 ? -2.569 0.276 -33.025 1.00 94.56 341 ALA A O 1
ATOM 2408 N N . ALA A 1 342 ? -1.387 1.534 -34.449 1.00 91.88 342 ALA A N 1
ATOM 2409 C CA . ALA A 1 342 ? -0.783 0.421 -35.181 1.00 91.88 342 ALA A CA 1
ATOM 2410 C C . ALA A 1 342 ? 0.464 -0.200 -34.511 1.00 91.88 342 ALA A C 1
ATOM 2412 O O . ALA A 1 342 ? 1.009 -1.173 -35.037 1.00 91.88 342 ALA A O 1
ATOM 2413 N N . LEU A 1 343 ? 0.957 0.340 -33.387 1.00 93.38 343 LEU A N 1
ATOM 2414 C CA . LEU A 1 343 ? 2.163 -0.184 -32.736 1.00 93.38 343 LEU A CA 1
ATOM 2415 C C . LEU A 1 343 ? 1.903 -1.496 -31.970 1.00 93.38 343 LEU A C 1
ATOM 2417 O O . LEU A 1 343 ? 0.923 -1.594 -31.228 1.00 93.38 343 LEU A O 1
ATOM 2421 N N . PRO A 1 344 ? 2.801 -2.498 -32.052 1.00 92.81 344 PRO A N 1
ATOM 2422 C CA . PRO A 1 344 ? 2.649 -3.731 -31.286 1.00 92.81 344 PRO A CA 1
ATOM 2423 C C . PRO A 1 344 ? 2.766 -3.466 -29.777 1.00 92.81 344 PRO A C 1
ATOM 2425 O O . PRO A 1 344 ? 3.529 -2.607 -29.336 1.00 92.81 344 PRO A O 1
ATOM 2428 N N . THR A 1 345 ? 2.071 -4.249 -28.951 1.00 94.88 345 THR A N 1
ATOM 2429 C CA . THR A 1 345 ? 2.084 -4.097 -27.480 1.00 94.88 345 THR A CA 1
ATOM 2430 C C . THR A 1 345 ? 3.491 -4.181 -26.875 1.00 94.88 345 THR A C 1
ATOM 2432 O O . THR A 1 345 ? 3.801 -3.452 -25.935 1.00 94.88 345 THR A O 1
ATOM 2435 N N . GLY A 1 346 ? 4.382 -4.989 -27.461 1.00 93.75 346 GLY A N 1
ATOM 2436 C CA . GLY A 1 346 ? 5.797 -5.065 -27.076 1.00 93.75 346 GLY A CA 1
ATOM 2437 C C . GLY A 1 346 ? 6.599 -3.777 -27.318 1.00 93.75 346 GLY A C 1
ATOM 2438 O O . GLY A 1 346 ? 7.580 -3.541 -26.615 1.00 93.75 346 GLY A O 1
ATOM 2439 N N . ALA A 1 347 ? 6.175 -2.920 -28.255 1.00 94.88 347 ALA A N 1
ATOM 2440 C CA . ALA A 1 347 ? 6.731 -1.579 -28.423 1.00 94.88 347 ALA A CA 1
ATOM 2441 C C . ALA A 1 347 ? 6.284 -0.665 -27.276 1.00 94.88 347 ALA A C 1
ATOM 2443 O O . ALA A 1 347 ? 7.114 -0.036 -26.627 1.00 94.88 347 ALA A O 1
ATOM 2444 N N . ILE A 1 348 ? 4.983 -0.655 -26.971 1.00 95.88 348 ILE A N 1
ATOM 2445 C CA . ILE A 1 348 ? 4.404 0.166 -25.897 1.00 95.88 348 ILE A CA 1
ATOM 2446 C C . ILE A 1 348 ? 4.995 -0.204 -24.526 1.00 95.88 348 ILE A C 1
ATOM 2448 O O . ILE A 1 348 ? 5.370 0.677 -23.753 1.00 95.88 348 ILE A O 1
ATOM 2452 N N . ALA A 1 349 ? 5.192 -1.497 -24.259 1.00 95.94 349 ALA A N 1
ATOM 2453 C CA . ALA A 1 349 ? 5.850 -1.988 -23.046 1.00 95.94 349 ALA A CA 1
ATOM 2454 C C . ALA A 1 349 ? 7.339 -1.592 -22.932 1.00 95.94 349 ALA A C 1
ATOM 2456 O O . ALA A 1 349 ? 7.895 -1.593 -21.832 1.00 95.94 349 ALA A O 1
ATOM 2457 N N . ALA A 1 350 ? 7.997 -1.257 -24.048 1.00 95.81 350 ALA A N 1
ATOM 2458 C CA . ALA A 1 350 ? 9.398 -0.837 -24.083 1.00 95.81 350 ALA A CA 1
ATOM 2459 C C . ALA A 1 350 ? 9.600 0.678 -23.880 1.00 95.81 350 ALA A C 1
ATOM 2461 O O . ALA A 1 350 ? 10.750 1.109 -23.747 1.00 95.81 350 ALA A O 1
ATOM 2462 N N . LEU A 1 351 ? 8.518 1.467 -23.841 1.00 95.81 351 LEU A N 1
ATOM 2463 C CA . LEU A 1 351 ? 8.564 2.917 -23.654 1.00 95.81 351 LEU A CA 1
ATOM 2464 C C . LEU A 1 351 ? 9.120 3.313 -22.278 1.00 95.81 351 LEU A C 1
ATOM 2466 O O . LEU A 1 351 ? 8.779 2.730 -21.245 1.00 95.81 351 LEU A O 1
ATOM 2470 N N . ASN A 1 352 ? 9.946 4.360 -22.261 1.00 93.94 352 ASN A N 1
ATOM 2471 C CA . ASN A 1 352 ? 10.460 4.975 -21.037 1.00 93.94 352 ASN A CA 1
ATOM 2472 C C . ASN A 1 352 ? 9.594 6.165 -20.572 1.00 93.94 352 ASN A C 1
ATOM 2474 O O . ASN A 1 352 ? 8.804 6.718 -21.333 1.00 93.94 352 ASN A O 1
ATOM 2478 N N . SER A 1 353 ? 9.771 6.602 -19.323 1.00 94.12 353 SER A N 1
ATOM 2479 C CA . SER A 1 353 ? 8.991 7.692 -18.715 1.00 94.12 353 SER A CA 1
ATOM 2480 C C . SER A 1 353 ? 8.977 9.006 -19.508 1.00 94.12 353 SER A C 1
ATOM 2482 O O . SER A 1 353 ? 7.944 9.667 -19.554 1.00 94.12 353 SER A O 1
ATOM 2484 N N . ALA A 1 354 ? 10.086 9.391 -20.150 1.00 94.50 354 ALA A N 1
ATOM 2485 C CA . ALA A 1 354 ? 10.149 10.627 -20.935 1.00 94.50 354 ALA A CA 1
ATOM 2486 C C . ALA A 1 354 ? 9.342 10.514 -22.238 1.00 94.50 354 ALA A C 1
ATOM 2488 O O . ALA A 1 354 ? 8.647 11.452 -22.622 1.00 94.50 354 ALA A O 1
ATOM 2489 N N . GLN A 1 355 ? 9.385 9.344 -22.878 1.00 96.62 355 GLN A N 1
ATOM 2490 C CA . GLN A 1 355 ? 8.584 9.024 -24.058 1.00 96.62 355 GLN A CA 1
ATOM 2491 C C . GLN A 1 355 ? 7.088 8.963 -23.727 1.00 96.62 355 GLN A C 1
ATOM 2493 O O . GLN A 1 355 ? 6.290 9.613 -24.398 1.00 96.62 355 GLN A O 1
ATOM 2498 N N . VAL A 1 356 ? 6.705 8.260 -22.655 1.00 95.88 356 VAL A N 1
ATOM 2499 C CA . VAL A 1 356 ? 5.300 8.155 -22.219 1.00 95.88 356 VAL A CA 1
ATOM 2500 C C . VAL A 1 356 ? 4.727 9.529 -21.848 1.00 95.88 356 VAL A C 1
ATOM 2502 O O . VAL A 1 356 ? 3.610 9.860 -22.241 1.00 95.88 356 VAL A O 1
ATOM 2505 N N . LYS A 1 357 ? 5.511 10.388 -21.184 1.00 95.19 357 LYS A N 1
ATOM 2506 C CA . LYS A 1 357 ? 5.112 11.770 -20.862 1.00 95.19 357 LYS A CA 1
ATOM 2507 C C . LYS A 1 357 ? 4.966 12.680 -22.094 1.00 95.19 357 LYS A C 1
ATOM 2509 O O . LYS A 1 357 ? 4.273 13.687 -22.015 1.00 95.19 357 LYS A O 1
ATOM 2514 N N . SER A 1 358 ? 5.594 12.342 -23.223 1.00 95.75 358 SER A N 1
ATOM 2515 C CA . SER A 1 358 ? 5.472 13.104 -24.478 1.00 95.75 358 SER A CA 1
ATOM 2516 C C . SER A 1 358 ? 4.291 12.698 -25.366 1.00 95.75 358 SER A C 1
ATOM 2518 O O . SER A 1 358 ? 4.030 13.375 -26.357 1.00 95.75 358 SER A O 1
ATOM 2520 N N . LEU A 1 359 ? 3.567 11.624 -25.023 1.00 96.44 359 LEU A N 1
ATOM 2521 C CA . LEU A 1 359 ? 2.377 11.204 -25.764 1.00 96.44 359 LEU A CA 1
ATOM 2522 C C . LEU A 1 359 ? 1.261 12.251 -25.651 1.00 96.44 359 LEU A C 1
ATOM 2524 O O . LEU A 1 359 ? 0.855 12.631 -24.552 1.00 96.44 359 LEU A O 1
ATOM 2528 N N . SER A 1 360 ? 0.729 12.681 -26.788 1.00 97.31 360 SER A N 1
ATOM 2529 C CA . SER A 1 360 ? -0.448 13.550 -26.839 1.00 97.31 360 SER A CA 1
ATOM 2530 C C . SER A 1 360 ? -1.715 12.823 -26.376 1.00 97.31 360 SER A C 1
ATOM 2532 O O . SER A 1 360 ? -1.817 11.596 -26.422 1.00 97.31 360 SER A O 1
ATOM 2534 N N . THR A 1 361 ? -2.724 13.591 -25.965 1.00 97.62 361 THR A N 1
ATOM 2535 C CA . THR A 1 361 ? -4.036 13.051 -25.578 1.00 97.62 361 THR A CA 1
ATOM 2536 C C . THR A 1 361 ? -4.737 12.321 -26.722 1.00 97.62 361 THR A C 1
ATOM 2538 O O . THR A 1 361 ? -5.460 11.362 -26.477 1.00 97.62 361 THR A O 1
ATOM 2541 N N . ASP A 1 362 ? -4.496 12.725 -27.970 1.00 97.81 362 ASP A N 1
ATOM 2542 C CA . ASP A 1 362 ? -5.144 12.121 -29.137 1.00 97.81 362 ASP A CA 1
ATOM 2543 C C . ASP A 1 362 ? -4.454 10.820 -29.562 1.00 97.81 362 ASP A C 1
ATOM 2545 O O . ASP A 1 362 ? -5.132 9.852 -29.901 1.00 97.81 362 ASP A O 1
ATOM 2549 N N . GLN A 1 363 ? -3.124 10.734 -29.424 1.00 98.00 363 GLN A N 1
ATOM 2550 C CA . GLN A 1 363 ? -2.404 9.458 -29.511 1.00 98.00 363 GLN A CA 1
ATOM 2551 C C . GLN A 1 363 ? -2.911 8.453 -28.467 1.00 98.00 363 GLN A C 1
ATOM 2553 O O . GLN A 1 363 ? -3.101 7.287 -28.802 1.00 98.00 363 GLN A O 1
ATOM 2558 N N . LEU A 1 364 ? -3.168 8.893 -27.228 1.00 97.31 364 LEU A N 1
ATOM 2559 C CA . LEU A 1 364 ? -3.702 8.027 -26.170 1.00 97.31 364 LEU A CA 1
ATOM 2560 C C . LEU A 1 364 ? -5.137 7.564 -26.458 1.00 97.31 364 LEU A C 1
ATOM 2562 O O . LEU A 1 364 ? -5.436 6.390 -26.262 1.00 97.31 364 LEU A O 1
ATOM 2566 N N . ARG A 1 365 ? -6.007 8.432 -26.988 1.00 97.25 365 ARG A N 1
ATOM 2567 C CA . ARG A 1 365 ? -7.371 8.052 -27.414 1.00 97.25 365 ARG A CA 1
ATOM 2568 C C . ARG A 1 365 ? -7.386 7.054 -28.568 1.00 97.25 365 ARG A C 1
ATOM 2570 O O . ARG A 1 365 ? -8.269 6.209 -28.623 1.00 97.25 365 ARG A O 1
ATOM 2577 N N . ALA A 1 366 ? -6.420 7.135 -29.481 1.00 97.00 366 ALA A N 1
ATOM 2578 C CA . ALA A 1 366 ? -6.312 6.195 -30.593 1.00 97.00 366 ALA A CA 1
ATOM 2579 C C . ALA A 1 366 ? -5.747 4.819 -30.187 1.00 97.00 366 ALA A C 1
ATOM 2581 O O . ALA A 1 366 ? -5.900 3.857 -30.939 1.00 97.00 366 ALA A O 1
ATOM 2582 N N . MET A 1 367 ? -5.099 4.694 -29.022 1.00 97.38 367 MET A N 1
ATOM 2583 C CA . MET A 1 367 ? -4.549 3.416 -28.561 1.00 97.38 367 MET A CA 1
ATOM 2584 C C . MET A 1 367 ? -5.646 2.411 -28.182 1.00 97.38 367 MET A C 1
ATOM 2586 O O . MET A 1 367 ? -6.573 2.711 -27.433 1.00 97.38 367 MET A O 1
ATOM 2590 N N . GLY A 1 368 ? -5.490 1.162 -28.615 1.00 97.12 368 GLY A N 1
ATOM 2591 C CA . GLY A 1 368 ? -6.350 0.063 -28.181 1.00 97.12 368 GLY A CA 1
ATOM 2592 C C . GLY A 1 368 ? -6.141 -0.302 -26.706 1.00 97.12 368 GLY A C 1
ATOM 2593 O O . GLY A 1 368 ? -5.060 -0.123 -26.141 1.00 97.12 368 GLY A O 1
ATOM 2594 N N . THR A 1 369 ? -7.152 -0.912 -26.086 1.00 97.44 369 THR A N 1
ATOM 2595 C CA . THR A 1 369 ? -7.111 -1.358 -24.678 1.00 97.44 369 THR A CA 1
ATOM 2596 C C . THR A 1 369 ? -5.908 -2.256 -24.363 1.00 97.44 369 THR A C 1
ATOM 2598 O O . THR A 1 369 ? -5.273 -2.089 -23.326 1.00 97.44 369 THR A O 1
ATOM 2601 N N . GLN A 1 370 ? -5.523 -3.149 -25.283 1.00 97.69 370 GLN A N 1
ATOM 2602 C CA . GLN A 1 370 ? -4.331 -4.000 -25.147 1.00 97.69 370 GLN A CA 1
ATOM 2603 C C . GLN A 1 370 ? -3.012 -3.210 -25.146 1.00 97.69 370 GLN A C 1
ATOM 2605 O O . GLN A 1 370 ? -2.057 -3.615 -24.487 1.00 97.69 370 GLN A O 1
ATOM 2610 N N . GLN A 1 371 ? -2.943 -2.089 -25.870 1.00 97.62 371 GLN A N 1
ATOM 2611 C CA . GLN A 1 371 ? -1.768 -1.217 -25.878 1.00 97.62 371 GLN A CA 1
ATOM 2612 C C . GLN A 1 371 ? -1.668 -0.446 -24.558 1.00 97.62 371 GLN A C 1
ATOM 2614 O O . GLN A 1 371 ? -0.605 -0.430 -23.945 1.00 97.62 371 GLN A O 1
ATOM 2619 N N . VAL A 1 372 ? -2.779 0.118 -24.069 1.00 97.50 372 VAL A N 1
ATOM 2620 C CA . VAL A 1 372 ? -2.828 0.797 -22.760 1.00 97.50 372 VAL A CA 1
ATOM 2621 C C . VAL A 1 372 ? -2.499 -0.179 -21.620 1.00 97.50 372 VAL A C 1
ATOM 2623 O O . VAL A 1 372 ? -1.696 0.144 -20.748 1.00 97.50 372 VAL A O 1
ATOM 2626 N N . ALA A 1 373 ? -3.017 -1.410 -21.668 1.00 97.31 373 ALA A N 1
ATOM 2627 C CA . ALA A 1 373 ? -2.704 -2.470 -20.706 1.00 97.31 373 ALA A CA 1
ATOM 2628 C C . ALA A 1 373 ? -1.227 -2.920 -20.724 1.00 97.31 373 ALA A C 1
ATOM 2630 O O . ALA A 1 373 ? -0.735 -3.437 -19.720 1.00 97.31 373 ALA A O 1
ATOM 2631 N N . ALA A 1 374 ? -0.519 -2.721 -21.843 1.00 97.12 374 ALA A N 1
ATOM 2632 C CA . ALA A 1 374 ? 0.903 -3.035 -21.987 1.00 97.12 374 ALA A CA 1
ATOM 2633 C C . ALA A 1 374 ? 1.839 -1.949 -21.421 1.00 97.12 374 ALA A C 1
ATOM 2635 O O . ALA A 1 374 ? 3.048 -2.175 -21.345 1.00 97.12 374 ALA A O 1
ATOM 2636 N N . LEU A 1 375 ? 1.318 -0.785 -21.006 1.00 96.00 375 LEU A N 1
ATOM 2637 C CA . LEU A 1 375 ? 2.121 0.252 -20.355 1.00 96.00 375 LEU A CA 1
ATOM 2638 C C . LEU A 1 375 ? 2.743 -0.269 -19.051 1.00 96.00 375 LEU A C 1
ATOM 2640 O O . LEU A 1 375 ? 2.090 -0.879 -18.202 1.00 96.00 375 LEU A O 1
ATOM 2644 N N . SER A 1 376 ? 4.031 0.017 -18.871 1.00 95.38 376 SER A N 1
ATOM 2645 C CA . SER A 1 376 ? 4.755 -0.334 -17.651 1.00 95.38 376 SER A CA 1
ATOM 2646 C C . SER A 1 376 ? 4.267 0.483 -16.447 1.00 95.38 376 SER A C 1
ATOM 2648 O O . SER A 1 376 ? 3.759 1.597 -16.590 1.00 95.38 376 SER A O 1
ATOM 2650 N N . LYS A 1 377 ? 4.480 -0.037 -15.228 1.00 95.56 377 LYS A N 1
ATOM 2651 C CA . LYS A 1 377 ? 4.128 0.661 -13.976 1.00 95.56 377 LYS A CA 1
ATOM 2652 C C . LYS A 1 377 ? 4.755 2.060 -13.885 1.00 95.56 377 LYS A C 1
ATOM 2654 O O . LYS A 1 377 ? 4.100 3.007 -13.459 1.00 95.56 377 LYS A O 1
ATOM 2659 N N . THR A 1 378 ? 6.015 2.186 -14.298 1.00 94.19 378 THR A N 1
ATOM 2660 C CA . THR A 1 378 ? 6.737 3.463 -14.348 1.00 94.19 378 THR A CA 1
ATOM 2661 C C . THR A 1 378 ? 6.229 4.361 -15.470 1.00 94.19 378 THR A C 1
ATOM 2663 O O . THR A 1 378 ? 6.107 5.563 -15.254 1.00 94.19 378 THR A O 1
ATOM 2666 N N . GLY A 1 379 ? 5.881 3.798 -16.633 1.00 94.88 379 GLY A N 1
ATOM 2667 C CA . GLY A 1 379 ? 5.242 4.519 -17.732 1.00 94.88 379 GLY A CA 1
ATOM 2668 C C . GLY A 1 379 ? 3.930 5.170 -17.299 1.00 94.88 379 GLY A C 1
ATOM 2669 O O . GLY A 1 379 ? 3.829 6.393 -17.335 1.00 94.88 379 GLY A O 1
ATOM 2670 N N . LEU A 1 380 ? 2.969 4.379 -16.809 1.00 95.25 380 LEU A N 1
ATOM 2671 C CA . LEU A 1 380 ? 1.653 4.877 -16.389 1.00 95.25 380 LEU A CA 1
ATOM 2672 C C . LEU A 1 380 ? 1.759 5.953 -15.294 1.00 95.25 380 LEU A C 1
ATOM 2674 O O . LEU A 1 380 ? 1.132 7.003 -15.400 1.00 95.25 380 LEU A O 1
ATOM 2678 N N . GLY A 1 381 ? 2.609 5.738 -14.283 1.00 95.00 381 GLY A N 1
ATOM 2679 C CA . GLY A 1 381 ? 2.850 6.733 -13.231 1.00 95.00 381 GLY A CA 1
ATOM 2680 C C . GLY A 1 381 ? 3.500 8.036 -13.728 1.00 95.00 381 GLY A C 1
ATOM 2681 O O . GLY A 1 381 ? 3.420 9.049 -13.040 1.00 95.00 381 GLY A O 1
ATOM 2682 N N . SER A 1 382 ? 4.107 8.044 -14.922 1.00 95.62 382 SER A N 1
ATOM 2683 C CA . SER A 1 382 ? 4.752 9.229 -15.519 1.00 95.62 382 SER A CA 1
ATOM 2684 C C . SER A 1 382 ? 3.795 10.149 -16.289 1.00 95.62 382 SER A C 1
ATOM 2686 O O . SER A 1 382 ? 4.239 11.191 -16.782 1.00 95.62 382 SER A O 1
ATOM 2688 N N . PHE A 1 383 ? 2.513 9.790 -16.417 1.00 96.44 383 PHE A N 1
ATOM 2689 C CA . PHE A 1 383 ? 1.523 10.613 -17.112 1.00 96.44 383 PHE A CA 1
ATOM 2690 C C . PHE A 1 383 ? 1.251 11.962 -16.418 1.00 96.44 383 PHE A C 1
ATOM 2692 O O . PHE A 1 383 ? 1.377 12.121 -15.205 1.00 96.44 383 PHE A O 1
ATOM 2699 N N . GLY A 1 384 ? 0.812 12.957 -17.185 1.00 96.19 384 GLY A N 1
ATOM 2700 C CA . GLY A 1 384 ? 0.118 14.131 -16.652 1.00 96.19 384 GLY A CA 1
ATOM 2701 C C . GLY A 1 384 ? -1.370 13.851 -16.413 1.00 96.19 384 GLY A C 1
ATOM 2702 O O . GLY A 1 384 ? -1.953 12.977 -17.052 1.00 96.19 384 GLY A O 1
ATOM 2703 N N . SER A 1 385 ? -2.023 14.645 -15.560 1.00 95.94 385 SER A N 1
ATOM 2704 C CA . SER A 1 385 ? -3.478 14.565 -15.335 1.00 95.94 385 SER A CA 1
ATOM 2705 C C . SER A 1 385 ? -4.290 14.644 -16.638 1.00 95.94 385 SER A C 1
ATOM 2707 O O . SER A 1 385 ? -5.237 13.887 -16.809 1.00 95.94 385 SER A O 1
ATOM 2709 N N . ALA A 1 386 ? -3.870 15.472 -17.604 1.00 96.94 386 ALA A N 1
ATOM 2710 C CA . ALA A 1 386 ? -4.513 15.572 -18.918 1.00 96.94 386 ALA A CA 1
ATOM 2711 C C . ALA A 1 386 ? -4.399 14.290 -19.770 1.00 96.94 386 ALA A C 1
ATOM 2713 O O . ALA A 1 386 ? -5.305 13.990 -20.541 1.00 96.94 386 ALA A O 1
ATOM 2714 N N . GLN A 1 387 ? -3.312 13.521 -19.625 1.00 98.06 387 GLN A N 1
ATOM 2715 C CA . GLN A 1 387 ? -3.139 12.241 -20.320 1.00 98.06 387 GLN A CA 1
ATOM 2716 C C . GLN A 1 387 ? -4.060 11.167 -19.727 1.00 98.06 387 GLN A C 1
ATOM 2718 O O . GLN A 1 387 ? -4.669 10.411 -20.474 1.00 98.06 387 GLN A O 1
ATOM 2723 N N . VAL A 1 388 ? -4.229 11.145 -18.400 1.00 97.44 388 VAL A N 1
ATOM 2724 C CA . VAL A 1 388 ? -5.164 10.228 -17.722 1.00 97.44 388 VAL A CA 1
ATOM 2725 C C . VAL A 1 388 ? -6.621 10.598 -18.013 1.00 97.44 388 VAL A C 1
ATOM 2727 O O . VAL A 1 388 ? -7.414 9.717 -18.320 1.00 97.44 388 VAL A O 1
ATOM 2730 N N . ALA A 1 389 ? -6.956 11.891 -18.018 1.00 97.25 389 ALA A N 1
ATOM 2731 C CA . ALA A 1 389 ? -8.280 12.399 -18.392 1.00 97.25 389 ALA A CA 1
ATOM 2732 C C . ALA A 1 389 ? -8.653 12.155 -19.869 1.00 97.25 389 ALA A C 1
ATOM 2734 O O . ALA A 1 389 ? -9.819 12.283 -20.242 1.00 97.25 389 ALA A O 1
ATOM 2735 N N . ALA A 1 390 ? -7.675 11.842 -20.726 1.00 97.56 390 ALA A N 1
ATOM 2736 C CA . ALA A 1 390 ? -7.911 11.499 -22.124 1.00 97.56 390 ALA A CA 1
ATOM 2737 C C . ALA A 1 390 ? -8.258 10.020 -22.342 1.00 97.56 390 ALA A C 1
ATOM 2739 O O . ALA A 1 390 ? -8.767 9.702 -23.416 1.00 97.56 390 ALA A O 1
ATOM 2740 N N . LEU A 1 391 ? -7.997 9.148 -21.360 1.00 97.56 391 LEU A N 1
ATOM 2741 C CA . LEU A 1 391 ? -8.320 7.726 -21.442 1.00 97.56 391 LEU A CA 1
ATOM 2742 C C . LEU A 1 391 ? -9.811 7.479 -21.187 1.00 97.56 391 LEU A C 1
ATOM 2744 O O . LEU A 1 391 ? -10.405 8.075 -20.286 1.00 97.56 391 LEU A O 1
ATOM 2748 N N . ASP A 1 392 ? -10.402 6.560 -21.947 1.00 97.44 392 ASP A N 1
ATOM 2749 C CA . ASP A 1 392 ? -11.774 6.105 -21.711 1.00 97.44 392 ASP A CA 1
ATOM 2750 C C . ASP A 1 392 ? -11.865 5.024 -20.610 1.00 97.44 392 ASP A C 1
ATOM 2752 O O . ASP A 1 392 ? -10.866 4.536 -20.066 1.00 97.44 392 ASP A O 1
ATOM 2756 N N . SER A 1 393 ? -13.095 4.645 -20.252 1.00 96.44 393 SER A N 1
ATOM 2757 C CA . SER A 1 393 ? -13.350 3.646 -19.209 1.00 96.44 393 SER A CA 1
ATOM 2758 C C . SER A 1 393 ? -12.910 2.233 -19.592 1.00 96.44 393 SER A C 1
ATOM 2760 O O . SER A 1 393 ? -12.493 1.488 -18.707 1.00 96.44 393 SER A O 1
ATOM 2762 N N . ALA A 1 394 ? -12.930 1.855 -20.872 1.00 97.75 394 ALA A N 1
ATOM 2763 C CA . ALA A 1 394 ? -12.462 0.551 -21.338 1.00 97.75 394 ALA A CA 1
ATOM 2764 C C . ALA A 1 394 ? -10.927 0.470 -21.328 1.00 97.75 394 ALA A C 1
ATOM 2766 O O . ALA A 1 394 ? -10.360 -0.548 -20.924 1.00 97.75 394 ALA A O 1
ATOM 2767 N N . GLN A 1 395 ? -10.246 1.552 -21.708 1.00 98.25 395 GLN A N 1
ATOM 2768 C CA . GLN A 1 395 ? -8.794 1.698 -21.618 1.00 98.25 395 GLN A CA 1
ATOM 2769 C C . GLN A 1 395 ? -8.318 1.625 -20.163 1.00 98.25 395 GLN A C 1
ATOM 2771 O O . GLN A 1 395 ? -7.417 0.844 -19.864 1.00 98.25 395 GLN A O 1
ATOM 2776 N N . LEU A 1 396 ? -8.945 2.371 -19.244 1.00 97.62 396 LEU A N 1
ATOM 2777 C CA . LEU A 1 396 ? -8.611 2.329 -17.813 1.00 97.62 396 LEU A CA 1
ATOM 2778 C C . LEU A 1 396 ? -8.965 0.984 -17.155 1.00 97.62 396 LEU A C 1
ATOM 2780 O O . LEU A 1 396 ? -8.188 0.490 -16.337 1.00 97.62 396 LEU A O 1
ATOM 2784 N N . ALA A 1 397 ? -10.091 0.365 -17.523 1.00 97.44 397 ALA A N 1
ATOM 2785 C CA . ALA A 1 397 ? -10.483 -0.964 -17.042 1.00 97.44 397 ALA A CA 1
ATOM 2786 C C . ALA A 1 397 ? -9.511 -2.070 -17.486 1.00 97.44 397 ALA A C 1
ATOM 2788 O O . ALA A 1 397 ? -9.283 -3.021 -16.740 1.00 97.44 397 ALA A O 1
ATOM 2789 N N . ALA A 1 398 ? -8.912 -1.943 -18.674 1.00 97.31 398 ALA A N 1
ATOM 2790 C CA . ALA A 1 398 ? -7.944 -2.906 -19.195 1.00 97.31 398 ALA A CA 1
ATOM 2791 C C . ALA A 1 398 ? -6.575 -2.858 -18.491 1.00 97.31 398 ALA A C 1
ATOM 2793 O O . ALA A 1 398 ? -5.805 -3.815 -18.592 1.00 97.31 398 ALA A O 1
ATOM 2794 N N . ILE A 1 399 ? -6.254 -1.779 -17.765 1.00 97.25 399 ILE A N 1
ATOM 2795 C CA . ILE A 1 399 ? -4.996 -1.668 -17.018 1.00 97.25 399 ILE A CA 1
ATOM 2796 C C . ILE A 1 399 ? -4.982 -2.707 -15.880 1.00 97.25 399 ILE A C 1
ATOM 2798 O O . ILE A 1 399 ? -5.858 -2.675 -15.011 1.00 97.25 399 ILE A O 1
ATOM 2802 N N . PRO A 1 400 ? -3.956 -3.580 -15.792 1.00 96.81 400 PRO A N 1
ATOM 2803 C CA . PRO A 1 400 ? -3.822 -4.517 -14.681 1.00 96.81 400 PRO A CA 1
ATOM 2804 C C . PRO A 1 400 ? -3.821 -3.789 -13.331 1.00 96.81 400 PRO A C 1
ATOM 2806 O O . PRO A 1 400 ? -3.081 -2.826 -13.143 1.00 96.81 400 PRO A O 1
ATOM 2809 N N . THR A 1 401 ? -4.586 -4.266 -12.348 1.00 94.88 401 THR A N 1
ATOM 2810 C CA . THR A 1 401 ? -4.802 -3.563 -11.063 1.00 94.88 401 THR A CA 1
ATOM 2811 C C . THR A 1 401 ? -3.512 -3.195 -10.312 1.00 94.88 401 THR A C 1
ATOM 2813 O O . THR A 1 401 ? -3.421 -2.118 -9.725 1.00 94.88 401 THR A O 1
ATOM 2816 N N . LYS A 1 402 ? -2.466 -4.034 -10.389 1.00 92.94 402 LYS A N 1
ATOM 2817 C CA . LYS A 1 402 ? -1.122 -3.753 -9.831 1.00 92.94 402 LYS A CA 1
ATOM 2818 C C . LYS A 1 402 ? -0.403 -2.575 -10.510 1.00 92.94 402 LYS A C 1
ATOM 2820 O O . LYS A 1 402 ? 0.438 -1.928 -9.883 1.00 92.94 402 LYS A O 1
ATOM 2825 N N . THR A 1 403 ? -0.711 -2.331 -11.782 1.00 94.75 403 THR A N 1
ATOM 2826 C CA . THR A 1 403 ? -0.233 -1.200 -12.587 1.00 94.75 403 THR A CA 1
ATOM 2827 C C . THR A 1 403 ? -1.116 0.024 -12.345 1.00 94.75 403 THR A C 1
ATOM 2829 O O . THR A 1 403 ? -0.581 1.098 -12.103 1.00 94.75 403 THR A O 1
ATOM 2832 N N . PHE A 1 404 ? -2.443 -0.138 -12.294 1.00 95.38 404 PHE A N 1
ATOM 2833 C CA . PHE A 1 404 ? -3.416 0.930 -12.007 1.00 95.38 404 PHE A CA 1
ATOM 2834 C C . PHE A 1 404 ? -3.135 1.649 -10.673 1.00 95.38 404 PHE A C 1
ATOM 2836 O O . PHE A 1 404 ? -3.175 2.875 -10.592 1.00 95.38 404 PHE A O 1
ATOM 2843 N N . ALA A 1 405 ? -2.722 0.902 -9.644 1.00 94.06 405 ALA A N 1
ATOM 2844 C CA . ALA A 1 405 ? -2.278 1.439 -8.353 1.00 94.06 405 ALA A CA 1
ATOM 2845 C C . ALA A 1 405 ? -0.987 2.301 -8.406 1.00 94.06 405 ALA A C 1
ATOM 2847 O O . ALA A 1 405 ? -0.497 2.731 -7.366 1.00 94.06 405 ALA A O 1
ATOM 2848 N N . ALA A 1 406 ? -0.396 2.531 -9.586 1.00 94.44 406 ALA A N 1
ATOM 2849 C CA . ALA A 1 406 ? 0.716 3.466 -9.785 1.00 94.44 406 ALA A CA 1
ATOM 2850 C C . ALA A 1 406 ? 0.276 4.909 -10.064 1.00 94.44 406 ALA A C 1
ATOM 2852 O O . ALA A 1 406 ? 1.133 5.791 -10.083 1.00 94.44 406 ALA A O 1
ATOM 2853 N N . LEU A 1 407 ? -1.020 5.148 -10.300 1.00 95.44 407 LEU A N 1
ATOM 2854 C CA . LEU A 1 407 ? -1.533 6.496 -10.523 1.00 95.44 407 LEU A CA 1
ATOM 2855 C C . LEU A 1 407 ? -1.401 7.356 -9.250 1.00 95.44 407 LEU A C 1
ATOM 2857 O O . LEU A 1 407 ? -1.648 6.877 -8.144 1.00 95.44 407 LEU A O 1
ATOM 2861 N N . SER A 1 408 ? -1.065 8.636 -9.377 1.00 95.31 408 SER A N 1
ATOM 2862 C CA . SER A 1 408 ? -1.113 9.596 -8.267 1.00 95.31 408 SER A CA 1
ATOM 2863 C C . SER A 1 408 ? -2.556 9.972 -7.906 1.00 95.31 408 SER A C 1
ATOM 2865 O O . SER A 1 408 ? -3.474 9.819 -8.713 1.00 95.31 408 SER A O 1
ATOM 2867 N N . GLY A 1 409 ? -2.765 10.561 -6.721 1.00 94.75 409 GLY A N 1
ATOM 2868 C CA . GLY A 1 409 ? -4.059 11.162 -6.371 1.00 94.75 409 GLY A CA 1
ATOM 2869 C C . GLY A 1 409 ? -4.507 12.228 -7.380 1.00 94.75 409 GLY A C 1
ATOM 2870 O O . GLY A 1 409 ? -5.657 12.224 -7.795 1.00 94.75 409 GLY A O 1
ATOM 2871 N N . SER A 1 410 ? -3.588 13.062 -7.884 1.00 95.00 410 SER A N 1
ATOM 2872 C CA . SER A 1 410 ? -3.877 14.081 -8.911 1.00 95.00 410 SER A CA 1
ATOM 2873 C C . SER A 1 410 ? -4.173 13.524 -10.311 1.00 95.00 410 SER A C 1
ATOM 2875 O O . SER A 1 410 ? -4.804 14.201 -11.123 1.00 95.00 410 SER A O 1
ATOM 2877 N N . GLN A 1 411 ? -3.725 12.305 -10.618 1.00 97.06 411 GLN A N 1
ATOM 2878 C CA . GLN A 1 411 ? -4.093 11.584 -11.837 1.00 97.06 411 GLN A CA 1
ATOM 2879 C C . GLN A 1 411 ? -5.478 10.940 -11.687 1.00 97.06 411 GLN A C 1
ATOM 2881 O O . GLN A 1 411 ? -6.294 11.047 -12.595 1.00 97.06 411 GLN A O 1
ATOM 2886 N N . VAL A 1 412 ? -5.775 10.334 -10.531 1.00 96.62 412 VAL A N 1
ATOM 2887 C CA . VAL A 1 412 ? -7.098 9.754 -10.230 1.00 96.62 412 VAL A CA 1
ATOM 2888 C C . VAL A 1 412 ? -8.180 10.842 -10.145 1.00 96.62 412 VAL A C 1
ATOM 2890 O O . VAL A 1 412 ? -9.256 10.678 -10.714 1.00 96.62 412 VAL A O 1
ATOM 2893 N N . SER A 1 413 ? -7.872 11.997 -9.551 1.00 96.12 413 SER A N 1
ATOM 2894 C CA . SER A 1 413 ? -8.740 13.189 -9.517 1.00 96.12 413 SER A CA 1
ATOM 2895 C C . SER A 1 413 ? -9.106 13.719 -10.916 1.00 96.12 413 SER A C 1
ATOM 2897 O O . SER A 1 413 ? -10.146 14.339 -11.109 1.00 96.12 413 SER A O 1
ATOM 2899 N N . ALA A 1 414 ? -8.273 13.440 -11.926 1.00 96.88 414 ALA A N 1
ATOM 2900 C CA . ALA A 1 414 ? -8.495 13.868 -13.307 1.00 96.88 414 ALA A CA 1
ATOM 2901 C C . ALA A 1 414 ? -9.395 12.918 -14.123 1.00 96.88 414 ALA A C 1
ATOM 2903 O O . ALA A 1 414 ? -9.767 13.245 -15.250 1.00 96.88 414 ALA A O 1
ATOM 2904 N N . ILE A 1 415 ? -9.751 11.747 -13.585 1.00 97.25 415 ILE A N 1
ATOM 2905 C CA . ILE A 1 415 ? -10.693 10.820 -14.223 1.00 97.25 415 ILE A CA 1
ATOM 2906 C C . ILE A 1 415 ? -12.098 11.433 -14.151 1.00 97.25 415 ILE A C 1
ATOM 2908 O O . ILE A 1 415 ? -12.589 11.732 -13.065 1.00 97.25 415 ILE A O 1
ATOM 2912 N N . SER A 1 416 ? -12.779 11.610 -15.286 1.00 97.19 416 SER A N 1
ATOM 2913 C CA . SER A 1 416 ? -14.134 12.183 -15.270 1.00 97.19 416 SER A CA 1
ATOM 2914 C C . SER A 1 416 ? -15.119 11.314 -14.472 1.00 97.19 416 SER A C 1
ATOM 2916 O O . SER A 1 416 ? -14.972 10.094 -14.405 1.00 97.19 416 SER A O 1
ATOM 2918 N N . THR A 1 417 ? -16.157 11.929 -13.901 1.00 97.06 417 THR A N 1
ATOM 2919 C CA . THR A 1 417 ? -17.196 11.235 -13.115 1.00 97.06 417 THR A CA 1
ATOM 2920 C C . THR A 1 417 ? -17.838 10.076 -13.883 1.00 97.06 417 THR A C 1
ATOM 2922 O O . THR A 1 417 ? -17.980 8.984 -13.340 1.00 97.06 417 THR A O 1
ATOM 2925 N N . SER A 1 418 ? -18.144 10.278 -15.169 1.00 96.50 418 SER A N 1
ATOM 2926 C CA . SER A 1 418 ? -18.703 9.243 -16.054 1.00 96.50 418 SER A CA 1
ATOM 2927 C C . SER A 1 418 ? -17.757 8.056 -16.278 1.00 96.50 418 SER A C 1
ATOM 2929 O O . SER A 1 418 ? -18.187 6.903 -16.249 1.00 96.50 418 SER A O 1
ATOM 2931 N N . VAL A 1 419 ? -16.458 8.321 -16.447 1.00 97.88 419 VAL A N 1
ATOM 2932 C CA . VAL A 1 419 ? -15.438 7.283 -16.628 1.00 97.88 419 VAL A CA 1
ATOM 2933 C C . VAL A 1 419 ? -15.202 6.530 -15.320 1.00 97.88 419 VAL A C 1
ATOM 2935 O O . VAL A 1 419 ? -15.142 5.304 -15.343 1.00 97.88 419 VAL A O 1
ATOM 2938 N N . LEU A 1 420 ? -15.144 7.236 -14.183 1.00 96.88 420 LEU A N 1
ATOM 2939 C CA . LEU A 1 420 ? -15.007 6.646 -12.849 1.00 96.88 420 LEU A CA 1
ATOM 2940 C C . LEU A 1 420 ? -16.188 5.723 -12.516 1.00 96.88 420 LEU A C 1
ATOM 2942 O O . LEU A 1 420 ? -15.968 4.587 -12.103 1.00 96.88 420 LEU A O 1
ATOM 2946 N N . ALA A 1 421 ? -17.425 6.169 -12.753 1.00 96.50 421 ALA A N 1
ATOM 2947 C CA . ALA A 1 421 ? -18.639 5.373 -12.543 1.00 96.50 421 ALA A CA 1
ATOM 2948 C C . ALA A 1 421 ? -18.669 4.091 -13.400 1.00 96.50 421 ALA A C 1
ATOM 2950 O O . ALA A 1 421 ? -19.205 3.071 -12.975 1.00 96.50 421 ALA A O 1
ATOM 2951 N N . ALA A 1 422 ? -18.044 4.121 -14.582 1.00 97.06 422 ALA A N 1
ATOM 2952 C CA . ALA A 1 422 ? -17.923 2.975 -15.480 1.00 97.06 422 ALA A CA 1
ATOM 2953 C C . ALA A 1 422 ? -16.733 2.037 -15.170 1.00 97.06 422 ALA A C 1
ATOM 2955 O O . ALA A 1 422 ? -16.607 0.993 -15.815 1.00 97.06 422 ALA A O 1
ATOM 2956 N N . LEU A 1 423 ? -15.849 2.361 -14.212 1.00 97.38 423 LEU A N 1
ATOM 2957 C CA . LEU A 1 423 ? -14.722 1.484 -13.868 1.00 97.38 423 LEU A CA 1
ATOM 2958 C C . LEU A 1 423 ? -15.175 0.223 -13.107 1.00 97.38 423 LEU A C 1
ATOM 2960 O O . LEU A 1 423 ? -15.935 0.327 -12.138 1.00 97.38 423 LEU A O 1
ATOM 2964 N N . PRO A 1 424 ? -14.629 -0.965 -13.432 1.00 97.06 424 PRO A N 1
ATOM 2965 C CA . PRO A 1 424 ? -14.871 -2.175 -12.660 1.00 97.06 424 PRO A CA 1
ATOM 2966 C C . PRO A 1 424 ? -14.497 -2.025 -11.181 1.00 97.06 424 PRO A C 1
ATOM 2968 O O . PRO A 1 424 ? -13.495 -1.404 -10.816 1.00 97.06 424 PRO A O 1
ATOM 2971 N N . THR A 1 425 ? -15.238 -2.717 -10.316 1.00 96.69 425 THR A N 1
ATOM 2972 C CA . THR A 1 425 ? -14.975 -2.793 -8.867 1.00 96.69 425 THR A CA 1
ATOM 2973 C C . THR A 1 425 ? -13.560 -3.283 -8.528 1.00 96.69 425 THR A C 1
ATOM 2975 O O . THR A 1 425 ? -13.021 -2.952 -7.474 1.00 96.69 425 THR A O 1
ATOM 2978 N N . ALA A 1 426 ? -12.912 -4.030 -9.430 1.00 96.12 426 ALA A N 1
ATOM 2979 C CA . ALA A 1 426 ? -11.516 -4.443 -9.298 1.00 96.12 426 ALA A CA 1
ATOM 2980 C C . ALA A 1 426 ? -10.517 -3.270 -9.353 1.00 96.12 426 ALA A C 1
ATOM 2982 O O . ALA A 1 426 ? -9.525 -3.300 -8.622 1.00 96.12 426 ALA A O 1
ATOM 2983 N N . ASN A 1 427 ? -10.775 -2.243 -10.170 1.00 95.62 427 ASN A N 1
ATOM 2984 C CA . ASN A 1 427 ? -9.959 -1.028 -10.246 1.00 95.62 427 ASN A CA 1
ATOM 2985 C C . ASN A 1 427 ? -10.175 -0.158 -9.002 1.00 95.62 427 ASN A C 1
ATOM 2987 O O . ASN A 1 427 ? -9.205 0.299 -8.405 1.00 95.62 427 ASN A O 1
ATOM 2991 N N . ILE A 1 428 ? -11.427 -0.019 -8.551 1.00 95.81 428 ILE A N 1
ATOM 2992 C CA . ILE A 1 428 ? -11.773 0.715 -7.322 1.00 95.81 428 ILE A CA 1
ATOM 2993 C C . ILE A 1 428 ? -11.127 0.077 -6.085 1.00 95.81 428 ILE A C 1
ATOM 2995 O O . ILE A 1 428 ? -10.494 0.769 -5.290 1.00 95.81 428 ILE A O 1
ATOM 2999 N N . ARG A 1 429 ? -11.169 -1.257 -5.960 1.00 95.06 429 ARG A N 1
ATOM 3000 C CA . ARG A 1 429 ? -10.483 -1.993 -4.881 1.00 95.06 429 ARG A CA 1
ATOM 3001 C C . ARG A 1 429 ? -8.958 -1.820 -4.899 1.00 95.06 429 ARG A C 1
ATOM 3003 O O . ARG A 1 429 ? -8.314 -1.996 -3.867 1.00 95.06 429 ARG A O 1
ATOM 3010 N N . ALA A 1 430 ? -8.375 -1.510 -6.059 1.00 95.12 430 ALA A N 1
ATOM 3011 C CA . ALA A 1 430 ? -6.940 -1.278 -6.217 1.00 95.12 430 ALA A CA 1
ATOM 3012 C C . ALA A 1 430 ? -6.498 0.144 -5.822 1.00 95.12 430 ALA A C 1
ATOM 3014 O O . ALA A 1 430 ? -5.292 0.389 -5.747 1.00 95.12 430 ALA A O 1
ATOM 3015 N N . LEU A 1 431 ? -7.437 1.062 -5.556 1.00 95.12 431 LEU A N 1
ATOM 3016 C CA . LEU A 1 431 ? -7.124 2.404 -5.071 1.00 95.12 431 LEU A CA 1
ATOM 3017 C C . LEU A 1 431 ? -6.542 2.362 -3.649 1.00 95.12 431 LEU A C 1
ATOM 3019 O O . LEU A 1 431 ? -7.026 1.673 -2.748 1.00 95.12 431 LEU A O 1
ATOM 3023 N N . THR A 1 432 ? -5.489 3.146 -3.455 1.00 94.56 432 THR A N 1
ATOM 3024 C CA . THR A 1 432 ? -4.842 3.411 -2.167 1.00 94.56 432 THR A CA 1
ATOM 3025 C C . THR A 1 432 ? -5.522 4.571 -1.436 1.00 94.56 432 THR A C 1
ATOM 3027 O O . THR A 1 432 ? -6.197 5.388 -2.059 1.00 94.56 432 THR A O 1
ATOM 3030 N N . ALA A 1 433 ? -5.293 4.689 -0.122 1.00 93.50 433 ALA A N 1
ATOM 3031 C CA . ALA A 1 433 ? -5.822 5.785 0.699 1.00 93.50 433 ALA A CA 1
ATOM 3032 C C . ALA A 1 433 ? -5.556 7.171 0.075 1.00 93.50 433 ALA A C 1
ATOM 3034 O O . ALA A 1 433 ? -6.485 7.949 -0.098 1.00 93.50 433 ALA A O 1
ATOM 3035 N N . ASN A 1 434 ? -4.318 7.427 -0.368 1.00 93.44 434 ASN A N 1
ATOM 3036 C CA 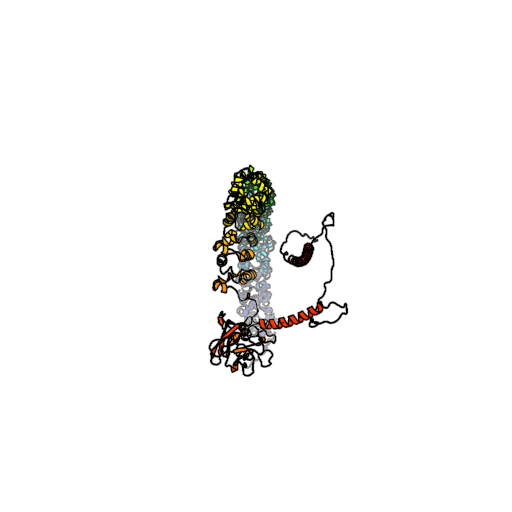. ASN A 1 434 ? -3.901 8.703 -0.968 1.00 93.44 434 ASN A CA 1
ATOM 3037 C C . ASN A 1 434 ? -4.514 8.977 -2.356 1.00 93.44 434 ASN A C 1
ATOM 3039 O O . ASN A 1 434 ? -4.482 10.109 -2.834 1.00 93.44 434 ASN A O 1
ATOM 3043 N N . GLN A 1 435 ? -5.003 7.943 -3.049 1.00 96.94 435 GLN A N 1
ATOM 3044 C CA . GLN A 1 435 ? -5.743 8.113 -4.301 1.00 96.94 435 GLN A CA 1
ATOM 3045 C C . GLN A 1 435 ? -7.218 8.406 -4.018 1.00 96.94 435 GLN A C 1
ATOM 3047 O O . GLN A 1 435 ? -7.783 9.290 -4.652 1.00 96.94 435 GLN A O 1
ATOM 3052 N N . VAL A 1 436 ? -7.818 7.715 -3.040 1.00 95.75 436 VAL A N 1
ATOM 3053 C CA . VAL A 1 436 ? -9.200 7.966 -2.600 1.00 95.75 436 VAL A CA 1
ATOM 3054 C C . VAL A 1 436 ? -9.335 9.362 -1.987 1.00 95.75 436 VAL A C 1
ATOM 3056 O O . VAL A 1 436 ? -10.244 10.096 -2.360 1.00 95.75 436 VAL A O 1
ATOM 3059 N N . SER A 1 437 ? -8.378 9.798 -1.164 1.00 93.88 437 SER A N 1
ATOM 3060 C CA . SER A 1 437 ? -8.343 11.157 -0.600 1.00 93.88 437 SER A CA 1
ATOM 3061 C C . SER A 1 437 ? -8.170 12.261 -1.654 1.00 93.88 437 SER A C 1
ATOM 3063 O O . SER A 1 437 ? -8.338 13.434 -1.345 1.00 93.88 437 SER A O 1
ATOM 3065 N N . GLY A 1 438 ? -7.771 11.905 -2.881 1.00 93.69 438 GLY A N 1
ATOM 3066 C CA . GLY A 1 438 ? -7.645 12.821 -4.016 1.00 93.69 438 GLY A CA 1
ATOM 3067 C C . GLY A 1 438 ? -8.904 12.926 -4.882 1.00 93.69 438 GLY A C 1
ATOM 3068 O O . GLY A 1 438 ? -8.926 13.743 -5.803 1.00 93.69 438 GLY A O 1
ATOM 3069 N N . LEU A 1 439 ? -9.934 12.111 -4.628 1.00 96.75 439 LEU A N 1
ATOM 3070 C CA . LEU A 1 439 ? -11.197 12.185 -5.363 1.00 96.75 439 LEU A CA 1
ATOM 3071 C C . LEU A 1 439 ? -11.944 13.487 -5.040 1.00 96.75 439 LEU A C 1
ATOM 3073 O O . LEU A 1 439 ? -11.974 13.925 -3.891 1.00 96.75 439 LEU A O 1
ATOM 3077 N N . SER A 1 440 ? -12.607 14.091 -6.021 1.00 96.44 440 SER A N 1
ATOM 3078 C CA . SER A 1 440 ? -13.557 15.172 -5.744 1.00 96.44 440 SER A CA 1
ATOM 3079 C C . SER A 1 440 ? -14.843 14.637 -5.100 1.00 96.44 440 SER A C 1
ATOM 3081 O O . SER A 1 440 ? -15.183 13.456 -5.211 1.00 96.44 440 SER A O 1
ATOM 3083 N N . THR A 1 441 ? -15.604 15.517 -4.453 1.00 96.44 441 THR A N 1
ATOM 3084 C CA . THR A 1 441 ? -16.941 15.196 -3.927 1.00 96.44 441 THR A CA 1
ATOM 3085 C C . THR A 1 441 ? -17.898 14.730 -5.031 1.00 96.44 441 THR A C 1
ATOM 3087 O O . THR A 1 441 ? -18.666 13.795 -4.817 1.00 96.44 441 THR A O 1
ATOM 3090 N N . ASP A 1 442 ? -17.799 15.297 -6.237 1.00 96.88 442 ASP A N 1
ATOM 3091 C CA . ASP A 1 442 ? -18.574 14.867 -7.410 1.00 96.88 442 ASP A CA 1
ATOM 3092 C C . ASP A 1 442 ? -18.150 13.486 -7.932 1.00 96.88 442 ASP A C 1
ATOM 3094 O O . ASP A 1 442 ? -18.995 12.695 -8.351 1.00 96.88 442 ASP A O 1
ATOM 3098 N N . GLN A 1 443 ? -16.854 13.159 -7.878 1.00 98.00 443 GLN A N 1
ATOM 3099 C CA . GLN A 1 443 ? -16.360 11.815 -8.186 1.00 98.00 443 GLN A CA 1
ATOM 3100 C C . GLN A 1 443 ? -16.906 10.782 -7.197 1.00 98.00 443 GLN A C 1
ATOM 3102 O O . GLN A 1 443 ? -17.399 9.743 -7.628 1.00 98.00 443 GLN A O 1
ATOM 3107 N N . VAL A 1 444 ? -16.883 11.078 -5.893 1.00 96.94 444 VAL A N 1
ATOM 3108 C CA . VAL A 1 444 ? -17.437 10.189 -4.857 1.00 96.94 444 VAL A CA 1
ATOM 3109 C C . VAL A 1 444 ? -18.957 10.033 -5.011 1.00 96.94 444 VAL A C 1
ATOM 3111 O O . VAL A 1 444 ? -19.454 8.910 -4.981 1.00 96.94 444 VAL A O 1
ATOM 3114 N N . LYS A 1 445 ? -19.702 11.111 -5.288 1.00 96.62 445 LYS A N 1
ATOM 3115 C CA . LYS A 1 445 ? -21.144 11.051 -5.614 1.00 96.62 445 LYS A CA 1
ATOM 3116 C C . LYS A 1 445 ? -21.458 10.208 -6.854 1.00 96.62 445 LYS A C 1
ATOM 3118 O O . LYS A 1 445 ? -22.502 9.569 -6.901 1.00 96.62 445 LYS A O 1
ATOM 3123 N N . ALA A 1 446 ? -20.576 10.200 -7.852 1.00 96.38 446 ALA A N 1
ATOM 3124 C CA . ALA A 1 446 ? -20.760 9.426 -9.079 1.00 96.38 446 ALA A CA 1
ATOM 3125 C C . ALA A 1 446 ? -20.465 7.921 -8.920 1.00 96.38 446 ALA A C 1
ATOM 3127 O O . ALA A 1 446 ? -20.826 7.137 -9.799 1.00 96.38 446 ALA A O 1
ATOM 3128 N N . MET A 1 447 ? -19.814 7.493 -7.831 1.00 97.19 447 MET A N 1
ATOM 3129 C CA . MET A 1 447 ? -19.523 6.078 -7.593 1.00 97.19 447 MET A CA 1
ATOM 3130 C C . MET A 1 447 ? -20.790 5.289 -7.243 1.00 97.19 447 MET A C 1
ATOM 3132 O O . MET A 1 447 ? -21.548 5.640 -6.338 1.00 97.19 447 MET A O 1
ATOM 3136 N N . SER A 1 448 ? -20.990 4.161 -7.921 1.00 97.12 448 SER A N 1
ATOM 3137 C CA . SER A 1 448 ? -22.094 3.242 -7.623 1.00 97.12 448 SER A CA 1
ATOM 3138 C C . SER A 1 448 ? -21.926 2.554 -6.261 1.00 97.12 448 SER A C 1
ATOM 3140 O O . SER A 1 448 ? -20.811 2.342 -5.782 1.00 97.12 448 SER A O 1
ATOM 3142 N N . THR A 1 449 ? -23.029 2.101 -5.665 1.00 96.25 449 THR A N 1
ATOM 3143 C CA . THR A 1 449 ? -23.027 1.311 -4.416 1.00 96.25 449 THR A CA 1
ATOM 3144 C C . THR A 1 449 ? -22.113 0.082 -4.496 1.00 96.25 449 THR A C 1
ATOM 3146 O O . THR A 1 449 ? -21.367 -0.204 -3.562 1.00 96.25 449 THR A O 1
ATOM 3149 N N . SER A 1 450 ? -22.064 -0.594 -5.649 1.00 96.69 450 SER A N 1
ATOM 3150 C CA . SER A 1 450 ? -21.144 -1.717 -5.898 1.00 96.69 450 SER A CA 1
ATOM 3151 C C . SER A 1 450 ? -19.664 -1.309 -5.864 1.00 96.69 450 SER A C 1
ATOM 3153 O O . SER A 1 450 ? -18.819 -2.086 -5.420 1.00 96.69 450 SER A O 1
ATOM 3155 N N . GLN A 1 451 ? -19.329 -0.096 -6.311 1.00 97.56 451 GLN A N 1
ATOM 3156 C CA . GLN A 1 451 ? -17.973 0.448 -6.215 1.00 97.56 451 GLN A CA 1
ATOM 3157 C C . GLN A 1 451 ? -17.632 0.859 -4.777 1.00 97.56 451 GLN A C 1
ATOM 3159 O O . GLN A 1 451 ? -16.528 0.561 -4.325 1.00 97.56 451 GLN A O 1
ATOM 3164 N N . MET A 1 452 ? -18.577 1.446 -4.033 1.00 95.19 452 MET A N 1
ATOM 3165 C CA . MET A 1 452 ? -18.384 1.777 -2.612 1.00 95.19 452 MET A CA 1
ATOM 3166 C C . MET A 1 452 ? -18.173 0.525 -1.754 1.00 95.19 452 MET A C 1
ATOM 3168 O O . MET A 1 452 ? -17.262 0.493 -0.929 1.00 95.19 452 MET A O 1
ATOM 3172 N N . SER A 1 453 ? -18.928 -0.545 -2.016 1.00 94.25 453 SER A N 1
ATOM 3173 C CA . SER A 1 453 ? -18.748 -1.849 -1.361 1.00 94.25 453 SER A CA 1
ATOM 3174 C C . SER A 1 453 ? -17.396 -2.504 -1.677 1.00 94.25 453 SER A C 1
ATOM 3176 O O . SER A 1 453 ? -16.847 -3.253 -0.871 1.00 94.25 453 SER A O 1
ATOM 3178 N N . ALA A 1 454 ? -16.818 -2.193 -2.842 1.00 95.12 454 ALA A N 1
ATOM 3179 C CA . ALA A 1 454 ? -15.523 -2.710 -3.275 1.00 95.12 454 ALA A CA 1
ATOM 3180 C C . ALA A 1 454 ? -14.310 -1.916 -2.754 1.00 95.12 454 ALA A C 1
ATOM 3182 O O . ALA A 1 454 ? -13.176 -2.375 -2.937 1.00 95.12 454 ALA A O 1
ATOM 3183 N N . LEU A 1 455 ? -14.507 -0.752 -2.122 1.00 93.25 455 LEU A N 1
ATOM 3184 C CA . LEU A 1 455 ? -13.418 -0.005 -1.490 1.00 93.25 455 LEU A CA 1
ATOM 3185 C C . LEU A 1 455 ? -12.785 -0.836 -0.368 1.00 93.25 455 LEU A C 1
ATOM 3187 O O . LEU A 1 455 ? -13.459 -1.402 0.490 1.00 93.25 455 LEU A O 1
ATOM 3191 N N . SER A 1 456 ? -11.452 -0.893 -0.353 1.00 91.50 456 SER A N 1
ATOM 3192 C CA . SER A 1 456 ? -10.728 -1.512 0.760 1.00 91.50 456 SER A CA 1
ATOM 3193 C C . SER A 1 456 ? -10.871 -0.673 2.035 1.00 91.50 456 SER A C 1
ATOM 3195 O O . SER A 1 456 ? -11.049 0.539 1.957 1.00 91.50 456 SER A O 1
ATOM 3197 N N . SER A 1 457 ? -10.694 -1.276 3.215 1.00 88.62 457 SER A N 1
ATOM 3198 C CA . SER A 1 457 ? -10.691 -0.543 4.496 1.00 88.62 457 SER A CA 1
ATOM 3199 C C . SER A 1 457 ? -9.686 0.617 4.530 1.00 88.62 457 SER A C 1
ATOM 3201 O O . SER A 1 457 ? -9.971 1.666 5.098 1.00 88.62 457 SER A O 1
ATOM 3203 N N . LYS A 1 458 ? -8.533 0.466 3.860 1.00 88.31 458 LYS A N 1
ATOM 3204 C CA . LYS A 1 458 ? -7.540 1.539 3.684 1.00 88.31 458 LYS A CA 1
ATOM 3205 C C . LYS A 1 458 ? -8.003 2.622 2.711 1.00 88.31 458 LYS A C 1
ATOM 3207 O O . LYS A 1 458 ? -7.706 3.786 2.936 1.00 88.31 458 LYS A O 1
ATOM 3212 N N . GLY A 1 459 ? -8.698 2.246 1.636 1.00 91.75 459 GLY A N 1
ATOM 3213 C CA . GLY A 1 459 ? -9.321 3.200 0.720 1.00 91.75 459 GLY A CA 1
ATOM 3214 C C . GLY A 1 459 ? -10.388 4.023 1.438 1.00 91.75 459 GLY A C 1
ATOM 3215 O O . GLY A 1 459 ? -10.338 5.244 1.393 1.00 91.75 459 GLY A O 1
ATOM 3216 N N . LEU A 1 460 ? -11.274 3.358 2.185 1.00 91.06 460 LEU A N 1
ATOM 3217 C CA . LEU A 1 460 ? -12.335 3.996 2.961 1.00 91.06 460 LEU A CA 1
ATOM 3218 C C . LEU A 1 460 ? -11.792 4.949 4.038 1.00 91.06 460 LEU A C 1
ATOM 3220 O O . LEU A 1 460 ? -12.270 6.071 4.152 1.00 91.06 460 LEU A O 1
ATOM 3224 N N . ALA A 1 461 ? -10.749 4.549 4.772 1.00 88.94 461 ALA A N 1
ATOM 3225 C CA . ALA A 1 461 ? -10.057 5.424 5.725 1.00 88.94 461 ALA A CA 1
ATOM 3226 C C . ALA A 1 461 ? -9.362 6.633 5.059 1.00 88.94 461 ALA A C 1
ATOM 3228 O O . ALA A 1 461 ? -9.047 7.611 5.732 1.00 88.94 461 ALA A O 1
ATOM 3229 N N . GLY A 1 462 ? -9.125 6.571 3.743 1.00 92.19 462 GLY A N 1
ATOM 3230 C CA . GLY A 1 462 ? -8.659 7.694 2.934 1.00 92.19 462 GLY A CA 1
ATOM 3231 C C . GLY A 1 462 ? -9.747 8.715 2.589 1.00 92.19 462 GLY A C 1
ATOM 3232 O O . GLY A 1 462 ? -9.401 9.777 2.082 1.00 92.19 462 GLY A O 1
ATOM 3233 N N . LEU A 1 463 ? -11.031 8.438 2.857 1.00 93.56 463 LEU A N 1
ATOM 3234 C CA . LEU A 1 463 ? -12.084 9.433 2.665 1.00 93.56 463 LEU A CA 1
ATOM 3235 C C . LEU A 1 463 ? -11.971 10.554 3.709 1.00 93.56 463 LEU A C 1
ATOM 3237 O O . LEU A 1 463 ? -11.965 10.317 4.923 1.00 93.56 463 LEU A O 1
ATOM 3241 N N . GLY A 1 464 ? -11.900 11.788 3.216 1.00 92.19 464 GLY A N 1
ATOM 3242 C CA . GLY A 1 464 ? -11.985 13.008 4.011 1.00 92.19 464 GLY A CA 1
ATOM 3243 C C . GLY A 1 464 ? -13.424 13.353 4.405 1.00 92.19 464 GLY A C 1
ATOM 3244 O O . GLY A 1 464 ? -14.391 12.833 3.846 1.00 92.19 464 GLY A O 1
ATOM 3245 N N . ALA A 1 465 ? -13.565 14.281 5.353 1.00 90.62 465 ALA A N 1
ATOM 3246 C CA . ALA A 1 465 ? -14.867 14.714 5.862 1.00 90.62 465 ALA A CA 1
ATOM 3247 C C . ALA A 1 465 ? -15.791 15.267 4.756 1.00 90.62 465 ALA A C 1
ATOM 3249 O O . ALA A 1 465 ? -16.952 14.882 4.676 1.00 90.62 465 ALA A O 1
ATOM 3250 N N . GLU A 1 466 ? -15.268 16.100 3.851 1.00 91.38 466 GLU A N 1
ATOM 3251 C CA . GLU A 1 466 ? -16.043 16.656 2.730 1.00 91.38 466 GLU A CA 1
ATOM 3252 C C . GLU A 1 466 ? -16.557 15.573 1.773 1.00 91.38 466 GLU A C 1
ATOM 3254 O O . GLU A 1 466 ? -17.679 15.658 1.280 1.00 91.38 466 GLU A O 1
ATOM 3259 N N . GLN A 1 467 ? -15.754 14.533 1.529 1.00 95.88 467 GLN A N 1
ATOM 3260 C CA . GLN A 1 467 ? -16.122 13.420 0.656 1.00 95.88 467 GLN A CA 1
ATOM 3261 C C . GLN A 1 467 ? -17.240 12.575 1.273 1.00 95.88 467 GLN A C 1
ATOM 3263 O O . GLN A 1 467 ? -18.188 12.247 0.569 1.00 95.88 467 GLN A O 1
ATOM 3268 N N . LEU A 1 468 ? -17.164 12.267 2.574 1.00 93.44 468 LEU A N 1
ATOM 3269 C CA . LEU A 1 468 ? -18.213 11.534 3.294 1.00 93.44 468 LEU A CA 1
ATOM 3270 C C . LEU A 1 468 ? -19.508 12.344 3.409 1.00 93.44 468 LEU A C 1
ATOM 3272 O O . LEU A 1 468 ? -20.574 11.820 3.101 1.00 93.44 468 LEU A O 1
ATOM 3276 N N . GLY A 1 469 ? -19.422 13.626 3.774 1.00 89.88 469 GLY A N 1
ATOM 3277 C CA . GLY A 1 469 ? -20.588 14.514 3.862 1.00 89.88 469 GLY A CA 1
ATOM 3278 C C . GLY A 1 469 ? -21.254 14.801 2.509 1.00 89.88 469 GLY A C 1
ATOM 3279 O O . GLY A 1 469 ? -22.395 15.253 2.462 1.00 89.88 469 GLY A O 1
ATOM 3280 N N . ALA A 1 470 ? -20.565 14.524 1.398 1.00 91.69 470 ALA A N 1
ATOM 3281 C CA . ALA A 1 470 ? -21.113 14.608 0.049 1.00 91.69 470 ALA A CA 1
ATOM 3282 C C . ALA A 1 470 ? -21.875 13.342 -0.398 1.00 91.69 470 ALA A C 1
ATOM 3284 O O . ALA A 1 470 ? -22.545 13.397 -1.431 1.00 91.69 470 ALA A O 1
ATOM 3285 N N . MET A 1 471 ? -21.773 12.220 0.320 1.00 95.56 471 MET A N 1
ATOM 3286 C CA . MET A 1 471 ? -22.366 10.939 -0.084 1.00 95.56 471 MET A CA 1
ATOM 3287 C C . MET A 1 471 ? -23.875 10.855 0.167 1.00 95.56 471 MET A C 1
ATOM 3289 O O . MET A 1 471 ? -24.404 11.420 1.122 1.00 95.56 471 MET A O 1
ATOM 3293 N N . GLY A 1 472 ? -24.564 10.069 -0.663 1.00 95.25 472 GLY A N 1
ATOM 3294 C CA . GLY A 1 472 ? -25.932 9.625 -0.385 1.00 95.25 472 GLY A CA 1
ATOM 3295 C C . GLY A 1 472 ? -25.976 8.470 0.624 1.00 95.25 472 GLY A C 1
ATOM 3296 O O . GLY A 1 472 ? -25.042 7.670 0.711 1.00 95.25 472 GLY A O 1
ATOM 3297 N N . THR A 1 473 ? -27.094 8.329 1.341 1.00 94.44 473 THR A N 1
ATOM 3298 C CA . THR A 1 473 ? -27.331 7.247 2.319 1.00 94.44 473 THR A CA 1
ATOM 3299 C C . THR A 1 473 ? -27.130 5.856 1.721 1.00 94.44 473 THR A C 1
ATOM 3301 O O . THR A 1 473 ? -26.495 5.019 2.350 1.00 94.44 473 THR A O 1
ATOM 3304 N N . ASP A 1 474 ? -27.557 5.626 0.478 1.00 95.88 474 ASP A N 1
ATOM 3305 C CA . ASP A 1 474 ? -27.396 4.336 -0.213 1.00 95.88 474 ASP A CA 1
ATOM 3306 C C . ASP A 1 474 ? -25.920 3.976 -0.443 1.00 95.88 474 ASP A C 1
ATOM 3308 O O . ASP A 1 474 ? -25.528 2.810 -0.375 1.00 95.88 474 ASP A O 1
ATOM 3312 N N . GLN A 1 475 ? -25.074 4.980 -0.694 1.00 96.56 475 GLN A N 1
ATOM 3313 C CA . GLN A 1 475 ? -23.635 4.787 -0.869 1.00 96.56 475 GLN A CA 1
ATOM 3314 C C . GLN A 1 475 ? -22.942 4.465 0.464 1.00 96.56 475 GLN A C 1
ATOM 3316 O O . GLN A 1 475 ? -21.985 3.691 0.477 1.00 96.56 475 GLN A O 1
ATOM 3321 N N . ILE A 1 476 ? -23.436 5.033 1.571 1.00 94.50 476 ILE A N 1
ATOM 3322 C CA . ILE A 1 476 ? -22.967 4.765 2.941 1.00 94.50 476 ILE A CA 1
ATOM 3323 C C . ILE A 1 476 ? -23.423 3.370 3.400 1.00 94.50 476 ILE A C 1
ATOM 3325 O O . ILE A 1 476 ? -22.624 2.592 3.919 1.00 94.50 476 ILE A O 1
ATOM 3329 N N . ALA A 1 477 ? -24.681 3.008 3.137 1.00 94.12 477 ALA A N 1
ATOM 3330 C CA . ALA A 1 477 ? -25.239 1.684 3.414 1.00 94.12 477 ALA A CA 1
ATOM 3331 C C . ALA A 1 477 ? -24.481 0.558 2.689 1.00 94.12 477 ALA A C 1
ATOM 3333 O O . ALA A 1 477 ? -24.361 -0.552 3.205 1.00 94.12 477 ALA A O 1
ATOM 3334 N N . ALA A 1 478 ? -23.932 0.852 1.506 1.00 94.94 478 ALA A N 1
ATOM 3335 C CA . ALA A 1 478 ? -23.171 -0.094 0.697 1.00 94.94 478 ALA A CA 1
ATOM 3336 C C . ALA A 1 478 ? -21.747 -0.390 1.210 1.00 94.94 478 ALA A C 1
ATOM 3338 O O . ALA A 1 478 ? -21.088 -1.287 0.674 1.00 94.94 478 ALA A O 1
ATOM 3339 N N . PHE A 1 479 ? -21.247 0.331 2.221 1.00 93.38 479 PHE A N 1
ATOM 3340 C CA . PHE A 1 479 ? -19.934 0.059 2.807 1.00 93.38 479 PHE A CA 1
ATOM 3341 C C . PHE A 1 479 ? -19.841 -1.370 3.361 1.00 93.38 479 PHE A C 1
ATOM 3343 O O . PHE A 1 479 ? -20.676 -1.810 4.150 1.00 93.38 479 PHE A O 1
ATOM 3350 N N . ALA A 1 480 ? -18.767 -2.082 3.008 1.00 90.56 480 ALA A N 1
ATOM 3351 C CA . ALA A 1 480 ? -18.485 -3.393 3.581 1.00 90.56 480 ALA A CA 1
ATOM 3352 C C . ALA A 1 480 ? -18.282 -3.275 5.111 1.00 90.56 480 ALA A C 1
ATOM 3354 O O . ALA A 1 480 ? -17.435 -2.479 5.529 1.00 90.56 480 ALA A O 1
ATOM 3355 N N . PRO A 1 481 ? -18.962 -4.080 5.955 1.00 88.56 481 PRO A N 1
ATOM 3356 C CA . PRO A 1 481 ? -18.894 -3.957 7.415 1.00 88.56 481 PRO A CA 1
ATOM 3357 C C . PRO A 1 481 ? -17.472 -3.875 7.980 1.00 88.56 481 PRO A C 1
ATOM 3359 O O . PRO A 1 481 ? -17.140 -2.973 8.742 1.00 88.56 481 PRO A O 1
ATOM 3362 N N . THR A 1 482 ? -16.569 -4.742 7.515 1.00 83.06 482 THR A N 1
ATOM 3363 C CA . THR A 1 482 ? -15.164 -4.779 7.955 1.00 83.06 482 THR A CA 1
ATOM 3364 C C . THR A 1 482 ? -14.349 -3.526 7.608 1.00 83.06 482 THR A C 1
ATOM 3366 O O . THR A 1 482 ? -13.239 -3.370 8.118 1.00 83.06 482 THR A O 1
ATOM 3369 N N . ALA A 1 483 ? -14.841 -2.654 6.723 1.00 83.00 483 ALA A N 1
ATOM 3370 C CA . ALA A 1 483 ? -14.166 -1.414 6.347 1.00 83.00 483 ALA A CA 1
ATOM 3371 C C . ALA A 1 483 ? -14.441 -0.263 7.330 1.00 83.00 483 ALA A C 1
ATOM 3373 O O . ALA A 1 483 ? -13.548 0.555 7.552 1.00 83.00 483 ALA A O 1
ATOM 3374 N N . ILE A 1 484 ? -15.613 -0.242 7.976 1.00 87.25 484 ILE A N 1
ATOM 3375 C CA . ILE A 1 484 ? -16.060 0.826 8.894 1.00 87.25 484 ILE A CA 1
ATOM 3376 C C . ILE A 1 484 ? -15.123 0.993 10.095 1.00 87.25 484 ILE A C 1
ATOM 3378 O O . ILE A 1 484 ? -14.847 2.110 10.529 1.00 87.25 484 ILE A O 1
ATOM 3382 N N . LYS A 1 485 ? -14.532 -0.105 10.578 1.00 81.38 485 LYS A N 1
ATOM 3383 C CA . LYS A 1 485 ? -13.515 -0.087 11.640 1.00 81.38 485 LYS A CA 1
ATOM 3384 C C . LYS A 1 485 ? -12.291 0.796 11.320 1.00 81.38 485 LYS A C 1
ATOM 3386 O O . LYS A 1 485 ? -11.568 1.171 12.235 1.00 81.38 485 LYS A O 1
ATOM 3391 N N . GLY A 1 486 ? -12.052 1.141 10.051 1.00 79.19 486 GLY A N 1
ATOM 3392 C CA . GLY A 1 486 ? -10.990 2.063 9.634 1.00 79.19 486 GLY A CA 1
ATOM 3393 C C . GLY A 1 486 ? -11.307 3.559 9.787 1.00 79.19 486 GLY A C 1
ATOM 3394 O O . GLY A 1 486 ? -10.409 4.369 9.573 1.00 79.19 486 GLY A O 1
ATOM 3395 N N . LEU A 1 487 ? -12.544 3.942 10.123 1.00 87.06 487 LEU A N 1
ATOM 3396 C CA . LEU A 1 487 ? -12.963 5.345 10.227 1.00 87.06 487 LEU A CA 1
ATOM 3397 C C . LEU A 1 487 ? -12.552 5.986 11.565 1.00 87.06 487 LEU A C 1
ATOM 3399 O O . LEU A 1 487 ? -12.713 5.383 12.629 1.00 87.06 487 LEU A O 1
ATOM 3403 N N . GLY A 1 488 ? -12.050 7.224 11.505 1.00 85.69 488 GLY A N 1
ATOM 3404 C CA . GLY A 1 488 ? -11.736 8.064 12.667 1.00 85.69 488 GLY A CA 1
ATOM 3405 C C . GLY A 1 488 ? -12.900 8.963 13.099 1.00 85.69 488 GLY A C 1
ATOM 3406 O O . GLY A 1 488 ? -13.924 9.042 12.420 1.00 85.69 488 GLY A O 1
ATOM 3407 N N . SER A 1 489 ? -12.739 9.678 14.217 1.00 82.69 489 SER A N 1
ATOM 3408 C CA . SER A 1 489 ? -13.779 10.559 14.781 1.00 82.69 489 SER A CA 1
ATOM 3409 C C . SER A 1 489 ? -14.257 11.630 13.794 1.00 82.69 489 SER A C 1
ATOM 3411 O O . SER A 1 489 ? -15.460 11.785 13.610 1.00 82.69 489 SER A O 1
ATOM 3413 N N . SER A 1 490 ? -13.344 12.282 13.067 1.00 86.06 490 SER A N 1
ATOM 3414 C CA . SER A 1 490 ? -13.677 13.250 12.008 1.00 86.06 490 SER A CA 1
ATOM 3415 C C . SER A 1 490 ? -14.565 12.671 10.902 1.00 86.06 490 SER A C 1
ATOM 3417 O O . SER A 1 490 ? -15.443 13.362 10.389 1.00 86.06 490 SER A O 1
ATOM 3419 N N . GLN A 1 491 ? -14.361 11.402 10.538 1.00 90.38 491 GLN A N 1
ATOM 3420 C CA . GLN A 1 491 ? -15.187 10.712 9.551 1.00 90.38 491 GLN A CA 1
ATOM 3421 C C . GLN A 1 491 ? -16.573 10.378 10.118 1.00 90.38 491 GLN A C 1
ATOM 3423 O O . GLN A 1 491 ? -17.561 10.544 9.409 1.00 90.38 491 GLN A O 1
ATOM 3428 N N . PHE A 1 492 ? -16.674 9.983 11.392 1.00 86.88 492 PHE A N 1
ATOM 3429 C CA . PHE A 1 492 ? -17.975 9.801 12.045 1.00 86.88 492 PHE A CA 1
ATOM 3430 C C . PHE A 1 492 ? -18.751 11.111 12.165 1.00 86.88 492 PHE A C 1
ATOM 3432 O O . PHE A 1 492 ? -19.936 11.122 11.848 1.00 86.88 492 PHE A O 1
ATOM 3439 N N . THR A 1 493 ? -18.112 12.229 12.519 1.00 87.00 493 THR A N 1
ATOM 3440 C CA . THR A 1 493 ? -18.761 13.551 12.484 1.00 87.00 493 THR A CA 1
ATOM 3441 C C . THR A 1 493 ? -19.290 13.876 11.082 1.00 87.00 493 THR A C 1
ATOM 3443 O O . THR A 1 493 ? -20.417 14.343 10.945 1.00 87.00 493 THR A O 1
ATOM 3446 N N . ALA A 1 494 ? -18.516 13.569 10.035 1.00 90.75 494 ALA A N 1
ATOM 3447 C CA . ALA A 1 494 ? -18.891 13.826 8.644 1.00 90.75 494 ALA A CA 1
ATOM 3448 C C . ALA A 1 494 ? -20.034 12.947 8.102 1.00 90.75 494 ALA A C 1
ATOM 3450 O O . ALA A 1 494 ? -20.758 13.391 7.215 1.00 90.75 494 ALA A O 1
ATOM 3451 N N . LEU A 1 495 ? -20.230 11.732 8.632 1.00 91.62 495 LEU A N 1
ATOM 3452 C CA . LEU A 1 495 ? -21.398 10.893 8.311 1.00 91.62 495 LEU A CA 1
ATOM 3453 C C . LEU A 1 495 ? -22.721 11.512 8.803 1.00 91.62 495 LEU A C 1
ATOM 3455 O O . LEU A 1 495 ? -23.790 11.173 8.290 1.00 91.62 495 LEU A O 1
ATOM 3459 N N . GLY A 1 496 ? -22.667 12.395 9.806 1.00 91.50 496 GLY A N 1
ATOM 3460 C CA . GLY A 1 496 ? -23.850 12.973 10.438 1.00 91.50 496 GLY A CA 1
ATOM 3461 C C . GLY A 1 496 ? -24.764 11.916 11.070 1.00 91.50 496 GLY A C 1
ATOM 3462 O O . GLY A 1 496 ? -24.334 10.813 11.410 1.00 91.50 496 GLY A O 1
ATOM 3463 N N . THR A 1 497 ? -26.036 12.266 11.252 1.00 93.56 497 THR A N 1
ATOM 3464 C CA . THR A 1 497 ? -27.073 11.370 11.790 1.00 93.56 497 THR A CA 1
ATOM 3465 C C . THR A 1 497 ? -27.628 10.435 10.715 1.00 93.56 497 THR A C 1
ATOM 3467 O O . THR A 1 497 ? -27.672 9.224 10.911 1.00 93.56 497 THR A O 1
ATOM 3470 N N . ALA A 1 498 ? -27.977 10.978 9.543 1.00 93.12 498 ALA A N 1
ATOM 3471 C CA . ALA A 1 498 ? -28.545 10.217 8.429 1.00 93.12 498 ALA A CA 1
ATOM 3472 C C . ALA A 1 498 ? -27.584 9.151 7.870 1.00 93.12 498 ALA A C 1
ATOM 3474 O O . ALA A 1 498 ? -28.013 8.040 7.565 1.00 93.12 498 ALA A O 1
ATOM 3475 N N . GLY A 1 499 ? -26.283 9.451 7.772 1.00 94.12 499 GLY A N 1
ATOM 3476 C CA . GLY A 1 499 ? -25.286 8.473 7.336 1.00 94.12 499 GLY A CA 1
ATOM 3477 C C . GLY A 1 499 ? -25.095 7.340 8.343 1.00 94.12 499 GLY A C 1
ATOM 3478 O O . GLY A 1 499 ? -24.976 6.186 7.941 1.00 94.12 499 GLY A O 1
ATOM 3479 N N . LEU A 1 500 ? -25.132 7.635 9.647 1.00 92.69 500 LEU A N 1
ATOM 3480 C CA . LEU A 1 500 ? -25.036 6.602 10.680 1.00 92.69 500 LEU A CA 1
ATOM 3481 C C . LEU A 1 500 ? -26.286 5.703 10.700 1.00 92.69 500 LEU A C 1
ATOM 3483 O O . LEU A 1 500 ? -26.154 4.481 10.728 1.00 92.69 500 LEU A O 1
ATOM 3487 N N . ALA A 1 501 ? -27.482 6.286 10.584 1.00 93.62 501 ALA A N 1
ATOM 3488 C CA . ALA A 1 501 ? -28.744 5.549 10.464 1.00 93.62 501 ALA A CA 1
ATOM 3489 C C . ALA A 1 501 ? -28.809 4.656 9.204 1.00 93.62 501 ALA A C 1
ATOM 3491 O O . ALA A 1 501 ? -29.478 3.627 9.208 1.00 93.62 501 ALA A O 1
ATOM 3492 N N . ALA A 1 502 ? -28.082 5.012 8.138 1.00 94.75 502 ALA A N 1
ATOM 3493 C CA . ALA A 1 502 ? -27.990 4.217 6.912 1.00 94.75 502 ALA A CA 1
ATOM 3494 C C . ALA A 1 502 ? -27.022 3.018 6.999 1.00 94.75 502 ALA A C 1
ATOM 3496 O O . ALA A 1 502 ? -27.044 2.154 6.121 1.00 94.75 502 ALA A O 1
ATOM 3497 N N . LEU A 1 503 ? -26.157 2.930 8.018 1.00 94.12 503 LEU A N 1
ATOM 3498 C CA . LEU A 1 503 ? -25.231 1.800 8.159 1.00 94.12 503 LEU A CA 1
ATOM 3499 C C . LEU A 1 503 ? -25.974 0.491 8.463 1.00 94.12 503 LEU A C 1
ATOM 3501 O O . LEU A 1 503 ? -26.851 0.437 9.321 1.00 94.12 503 LEU A O 1
ATOM 3505 N N . SER A 1 504 ? -25.557 -0.607 7.828 1.00 93.56 504 SER A N 1
ATOM 3506 C CA . SER A 1 504 ? -26.092 -1.933 8.161 1.00 93.56 504 SER A CA 1
ATOM 3507 C C . SER A 1 504 ? -25.835 -2.306 9.631 1.00 93.56 504 SER A C 1
ATOM 3509 O O . SER A 1 504 ? -24.834 -1.900 10.222 1.00 93.56 504 SER A O 1
ATOM 3511 N N . THR A 1 505 ? -26.685 -3.151 10.216 1.00 93.31 505 THR A N 1
ATOM 3512 C CA . THR A 1 505 ? -26.465 -3.699 11.569 1.00 93.31 505 THR A CA 1
ATOM 3513 C C . THR A 1 505 ? -25.121 -4.427 11.671 1.00 93.31 505 THR A C 1
ATOM 3515 O O . THR A 1 505 ? -24.372 -4.225 12.623 1.00 93.31 505 THR A O 1
ATOM 3518 N N . GLY A 1 506 ? -24.733 -5.168 10.627 1.00 92.44 506 GLY A N 1
ATOM 3519 C CA . GLY A 1 506 ? -23.409 -5.783 10.521 1.00 92.44 506 GLY A CA 1
ATOM 3520 C C . GLY A 1 506 ? -22.261 -4.767 10.563 1.00 92.44 506 GLY A C 1
ATOM 3521 O O . GLY A 1 506 ? -21.230 -5.047 11.165 1.00 92.44 506 GLY A O 1
ATOM 3522 N N . SER A 1 507 ? -22.434 -3.581 9.972 1.00 92.62 507 SER A N 1
ATOM 3523 C CA . SER A 1 507 ? -21.471 -2.473 10.047 1.00 92.62 507 SER A CA 1
ATOM 3524 C C . SER A 1 507 ? -21.349 -1.923 11.471 1.00 92.62 507 SER A C 1
ATOM 3526 O O . SER A 1 507 ? -20.228 -1.770 11.962 1.00 92.62 507 SER A O 1
ATOM 3528 N N . ILE A 1 508 ? -22.479 -1.688 12.146 1.00 92.62 508 ILE A N 1
ATOM 3529 C CA . ILE A 1 508 ? -22.535 -1.207 13.537 1.00 92.62 508 ILE A CA 1
ATOM 3530 C C . ILE A 1 508 ? -21.866 -2.203 14.501 1.00 92.62 508 ILE A C 1
ATOM 3532 O O . ILE A 1 508 ? -21.058 -1.796 15.335 1.00 92.62 508 ILE A O 1
ATOM 3536 N N . ALA A 1 509 ? -22.063 -3.509 14.298 1.00 92.25 509 ALA A N 1
ATOM 3537 C CA . ALA A 1 509 ? -21.408 -4.564 15.079 1.00 92.25 509 ALA A CA 1
ATOM 3538 C C . ALA A 1 509 ? -19.871 -4.605 14.961 1.00 92.25 509 ALA A C 1
ATOM 3540 O O . ALA A 1 509 ? -19.204 -5.243 15.777 1.00 92.25 509 ALA A O 1
ATOM 3541 N N . THR A 1 510 ? -19.273 -3.923 13.973 1.00 91.06 510 THR A N 1
ATOM 3542 C CA . THR A 1 510 ? -17.805 -3.808 13.862 1.00 91.06 510 THR A CA 1
ATOM 3543 C C . THR A 1 510 ? -17.203 -2.612 14.601 1.00 91.06 510 THR A C 1
ATOM 3545 O O . THR A 1 510 ? -15.971 -2.526 14.693 1.00 91.06 510 THR A O 1
ATOM 3548 N N . LEU A 1 511 ? -18.033 -1.695 15.115 1.00 90.62 511 LEU A N 1
ATOM 3549 C CA . LEU A 1 511 ? -17.568 -0.487 15.790 1.00 90.62 511 LEU A CA 1
ATOM 3550 C C . LEU A 1 511 ? -16.824 -0.832 17.082 1.00 90.62 511 LEU A C 1
ATOM 3552 O O . LEU A 1 511 ? -17.261 -1.642 17.900 1.00 90.62 511 LEU A O 1
ATOM 3556 N N . SER A 1 512 ? -15.677 -0.188 17.281 1.00 89.00 512 SER A N 1
ATOM 3557 C CA . SER A 1 512 ? -14.960 -0.256 18.556 1.00 89.00 512 SER A CA 1
ATOM 3558 C C . SER A 1 512 ? -15.629 0.627 19.612 1.00 89.00 512 SER A C 1
ATOM 3560 O O . SER A 1 512 ? -16.281 1.618 19.285 1.00 89.00 512 SER A O 1
ATOM 3562 N N . ASN A 1 513 ? -15.407 0.315 20.890 1.00 87.19 513 ASN A N 1
ATOM 3563 C CA . ASN A 1 513 ? -15.891 1.134 22.003 1.00 87.19 513 ASN A CA 1
ATOM 3564 C C . ASN A 1 513 ? -15.424 2.596 21.896 1.00 87.19 513 ASN A C 1
ATOM 3566 O O . ASN A 1 513 ? -16.221 3.493 22.121 1.00 87.19 513 ASN A O 1
ATOM 3570 N N . THR A 1 514 ? -14.185 2.839 21.458 1.00 87.38 514 THR A N 1
ATOM 3571 C CA . THR A 1 514 ? -13.666 4.193 21.204 1.00 87.38 514 THR A CA 1
ATOM 3572 C C . THR A 1 514 ? -14.346 4.891 20.025 1.00 87.38 514 THR A C 1
ATOM 3574 O O . THR A 1 514 ? -14.422 6.112 20.013 1.00 87.38 514 THR A O 1
ATOM 3577 N N . GLN A 1 515 ? -14.836 4.173 19.012 1.00 89.56 515 GLN A N 1
ATOM 3578 C CA . GLN A 1 515 ? -15.607 4.806 17.933 1.00 89.56 515 GLN A CA 1
ATOM 3579 C C . GLN A 1 515 ? -17.003 5.196 18.425 1.00 89.56 515 GLN A C 1
ATOM 3581 O O . GLN A 1 515 ? -17.446 6.305 18.148 1.00 89.56 515 GLN A O 1
ATOM 3586 N N . VAL A 1 516 ? -17.650 4.329 19.209 1.00 91.25 516 VAL A N 1
ATOM 3587 C CA . VAL A 1 516 ? -18.984 4.583 19.774 1.00 91.25 516 VAL A CA 1
ATOM 3588 C C . VAL A 1 516 ? -18.956 5.704 20.817 1.00 91.25 516 VAL A C 1
ATOM 3590 O O . VAL A 1 516 ? -19.760 6.622 20.719 1.00 91.25 516 VAL A O 1
ATOM 3593 N N . SER A 1 517 ? -17.969 5.739 21.718 1.00 88.44 517 SER A N 1
ATOM 3594 C CA . SER A 1 517 ? -17.801 6.830 22.696 1.00 88.44 517 SER A CA 1
ATOM 3595 C C . SER A 1 517 ? -17.396 8.181 22.077 1.00 88.44 517 SER A C 1
ATOM 3597 O O . SER A 1 517 ? -17.256 9.162 22.795 1.00 88.44 517 SER A O 1
ATOM 3599 N N . ASN A 1 518 ? -17.129 8.237 20.766 1.00 88.50 518 ASN A N 1
ATOM 3600 C CA . ASN A 1 518 ? -16.846 9.472 20.021 1.00 88.50 518 ASN A CA 1
ATOM 3601 C C . ASN A 1 518 ? -18.032 9.929 19.146 1.00 88.50 518 ASN A C 1
ATOM 3603 O O . ASN A 1 518 ? -17.920 10.942 18.454 1.00 88.50 518 ASN A O 1
ATOM 3607 N N . LEU A 1 519 ? -19.151 9.195 19.137 1.00 92.12 519 LEU A N 1
ATOM 3608 C CA . LEU A 1 519 ? -20.395 9.644 18.508 1.00 92.12 519 LEU A CA 1
ATOM 3609 C C . LEU A 1 519 ? -21.024 10.756 19.353 1.00 92.12 519 LEU A C 1
ATOM 3611 O O . LEU A 1 519 ? -20.988 10.697 20.579 1.00 92.12 519 LEU A O 1
ATOM 3615 N N . SER A 1 520 ? -21.650 11.755 18.735 1.00 93.50 520 SER A N 1
ATOM 3616 C CA . SER A 1 520 ? -22.445 12.710 19.518 1.00 93.50 520 SER A CA 1
ATOM 3617 C C . SER A 1 520 ? -23.741 12.062 20.039 1.00 93.50 520 SER A C 1
ATOM 3619 O O . SER A 1 520 ? -24.234 11.115 19.418 1.00 93.50 520 SER A O 1
ATOM 3621 N N . PRO A 1 521 ? -24.358 12.592 21.112 1.00 93.19 521 PRO A N 1
ATOM 3622 C CA . PRO A 1 521 ? -25.696 12.185 21.551 1.00 93.19 521 PRO A CA 1
ATOM 3623 C C . PRO A 1 521 ? -26.708 12.113 20.397 1.00 93.19 521 PRO A C 1
ATOM 3625 O O . PRO A 1 521 ? -27.321 11.077 20.163 1.00 93.19 521 PRO A O 1
ATOM 3628 N N . ALA A 1 522 ? -26.781 13.159 19.566 1.00 94.12 522 ALA A N 1
ATOM 3629 C CA . ALA A 1 522 ? -27.661 13.194 18.395 1.00 94.12 522 ALA A CA 1
ATOM 3630 C C . ALA A 1 522 ? -27.378 12.079 17.367 1.00 94.12 522 ALA A C 1
ATOM 3632 O O . ALA A 1 522 ? -28.288 11.651 16.659 1.00 94.12 522 ALA A O 1
ATOM 3633 N N . GLN A 1 523 ? -26.133 11.601 17.267 1.00 94.94 523 GLN A N 1
ATOM 3634 C CA . GLN A 1 523 ? -25.775 10.462 16.420 1.00 94.94 523 GLN A CA 1
ATOM 3635 C C . GLN A 1 523 ? -26.205 9.127 17.028 1.00 94.94 523 GLN A C 1
ATOM 3637 O O . GLN A 1 523 ? -26.740 8.297 16.299 1.00 94.94 523 GLN A O 1
ATOM 3642 N N . VAL A 1 524 ? -26.038 8.934 18.339 1.00 94.31 524 VAL A N 1
ATOM 3643 C CA . VAL A 1 524 ? -26.526 7.730 19.036 1.00 94.31 524 VAL A CA 1
ATOM 3644 C C . VAL A 1 524 ? -28.054 7.648 18.954 1.00 94.31 524 VAL A C 1
ATOM 3646 O O . VAL A 1 524 ? -28.585 6.624 18.530 1.00 94.31 524 VAL A O 1
ATOM 3649 N N . GLY A 1 525 ? -28.763 8.750 19.214 1.00 92.81 525 GLY A N 1
ATOM 3650 C CA . GLY A 1 525 ? -30.224 8.808 19.098 1.00 92.81 525 GLY A CA 1
ATOM 3651 C C . GLY A 1 525 ? -30.771 8.642 17.678 1.00 92.81 525 GLY A C 1
ATOM 3652 O O . GLY A 1 525 ? -31.929 8.260 17.499 1.00 92.81 525 GLY A O 1
ATOM 3653 N N . ALA A 1 526 ? -29.947 8.857 16.648 1.00 94.50 526 ALA A N 1
ATOM 3654 C CA . ALA A 1 526 ? -30.315 8.589 15.258 1.00 94.50 526 ALA A CA 1
ATOM 3655 C C . ALA A 1 526 ? -30.280 7.094 14.886 1.00 94.50 526 ALA A C 1
ATOM 3657 O O . ALA A 1 526 ? -30.829 6.729 13.846 1.00 94.50 526 ALA A O 1
ATOM 3658 N N . LEU A 1 527 ? -29.678 6.227 15.710 1.00 94.56 527 LEU A N 1
ATOM 3659 C CA . LEU A 1 527 ? -29.636 4.785 15.457 1.00 94.56 527 LEU A CA 1
ATOM 3660 C C . LEU A 1 527 ? -31.042 4.161 15.504 1.00 94.56 527 LEU A C 1
ATOM 3662 O O . LEU A 1 527 ? -31.886 4.528 16.326 1.00 94.56 527 LEU A O 1
ATOM 3666 N N . GLY A 1 528 ? -31.303 3.199 14.622 1.00 94.25 528 GLY A N 1
ATOM 3667 C CA . GLY A 1 528 ? -32.495 2.347 14.683 1.00 94.25 528 GLY A CA 1
ATOM 3668 C C . GLY A 1 528 ? -32.379 1.264 15.762 1.00 94.25 528 GLY A C 1
ATOM 3669 O O . GLY A 1 528 ? -31.276 0.889 16.154 1.00 94.25 528 GLY A O 1
ATOM 3670 N N . THR A 1 529 ? -33.505 0.693 16.196 1.00 92.50 529 THR A N 1
ATOM 3671 C CA . THR A 1 529 ? -33.552 -0.369 17.226 1.00 92.50 529 THR A CA 1
ATOM 3672 C C . THR A 1 529 ? -32.649 -1.561 16.884 1.00 92.50 529 THR A C 1
ATOM 3674 O O . THR A 1 529 ? -31.798 -1.946 17.680 1.00 92.50 529 THR A O 1
ATOM 3677 N N . GLY A 1 530 ? -32.717 -2.067 15.649 1.00 93.31 530 GLY A N 1
ATOM 3678 C CA . GLY A 1 530 ? -31.830 -3.140 15.178 1.00 93.31 530 GLY A CA 1
ATOM 3679 C C . GLY A 1 530 ? -30.343 -2.755 15.077 1.00 93.31 530 GLY A C 1
ATOM 3680 O O . GLY A 1 530 ? -29.487 -3.635 15.052 1.00 93.31 530 GLY A O 1
ATOM 3681 N N . GLN A 1 531 ? -30.008 -1.460 15.014 1.00 95.12 531 GLN A N 1
ATOM 3682 C CA . GLN A 1 531 ? -28.618 -0.992 15.092 1.00 95.12 531 GLN A CA 1
ATOM 3683 C C . GLN A 1 531 ? -28.137 -0.922 16.546 1.00 95.12 531 GLN A C 1
ATOM 3685 O O . GLN A 1 531 ? -27.006 -1.315 16.812 1.00 95.12 531 GLN A O 1
ATOM 3690 N N . LEU A 1 532 ? -28.990 -0.485 17.481 1.00 92.75 532 LEU A N 1
ATOM 3691 C CA . LEU A 1 532 ? -28.700 -0.512 18.920 1.00 92.75 532 LEU A CA 1
ATOM 3692 C C . LEU A 1 532 ? -28.450 -1.952 19.400 1.00 92.75 532 LEU A C 1
ATOM 3694 O O . LEU A 1 532 ? -27.417 -2.205 20.011 1.00 92.75 532 LEU A O 1
ATOM 3698 N N . GLN A 1 533 ? -29.293 -2.907 18.986 1.00 91.81 533 GLN A N 1
ATOM 3699 C CA . GLN A 1 533 ? -29.106 -4.357 19.203 1.00 91.81 533 GLN A CA 1
ATOM 3700 C C . GLN A 1 533 ? -27.803 -4.922 18.619 1.00 91.81 533 GLN A C 1
ATOM 3702 O O . GLN A 1 533 ? -27.343 -5.985 19.024 1.00 91.81 533 GLN A O 1
ATOM 3707 N N . ALA A 1 534 ? -27.222 -4.253 17.621 1.00 93.50 534 ALA A N 1
ATOM 3708 C CA . ALA A 1 534 ? -25.989 -4.690 16.979 1.00 93.50 534 ALA A CA 1
ATOM 3709 C C . ALA A 1 534 ? -24.726 -4.119 17.643 1.00 93.50 534 ALA A C 1
ATOM 3711 O O . ALA A 1 534 ? -23.622 -4.535 17.290 1.00 93.50 534 ALA A O 1
ATOM 3712 N N . LEU A 1 535 ? -24.845 -3.168 18.576 1.00 92.19 535 LEU A N 1
ATOM 3713 C CA . LEU A 1 535 ? -23.702 -2.669 19.338 1.00 92.19 535 LEU A CA 1
ATOM 3714 C C . LEU A 1 535 ? -23.147 -3.778 20.240 1.00 92.19 535 LEU A C 1
ATOM 3716 O O . LEU A 1 535 ? -23.882 -4.556 20.829 1.00 92.19 535 LEU A O 1
ATOM 3720 N N . SER A 1 536 ? -21.822 -3.855 20.368 1.00 90.81 536 SER A N 1
ATOM 3721 C CA . SER A 1 536 ? -21.222 -4.819 21.298 1.00 90.81 536 SER A CA 1
ATOM 3722 C C . SER A 1 536 ? -21.364 -4.363 22.754 1.00 90.81 536 SER A C 1
ATOM 3724 O O . SER A 1 536 ? -21.210 -3.176 23.040 1.00 90.81 536 SER A O 1
ATOM 3726 N N . SER A 1 537 ? -21.478 -5.308 23.690 1.00 88.50 537 SER A N 1
ATOM 3727 C CA . SER A 1 537 ? -21.441 -5.068 25.146 1.00 88.50 537 SER A CA 1
ATOM 3728 C C . SER A 1 537 ? -20.325 -4.124 25.619 1.00 88.50 537 SER A C 1
ATOM 3730 O O . SER A 1 537 ? -20.507 -3.307 26.521 1.00 88.50 537 SER A O 1
ATOM 3732 N N . LYS A 1 538 ? -19.147 -4.181 24.979 1.00 87.06 538 LYS A N 1
ATOM 3733 C CA . LYS A 1 538 ? -18.012 -3.282 25.255 1.00 87.06 538 LYS A CA 1
ATOM 3734 C C . LYS A 1 538 ? -18.232 -1.852 24.767 1.00 87.06 538 LYS A C 1
ATOM 3736 O O . LYS A 1 538 ? -17.653 -0.936 25.345 1.00 87.06 538 LYS A O 1
ATOM 3741 N N . ALA A 1 539 ? -18.987 -1.674 23.688 1.00 89.75 539 ALA A N 1
ATOM 3742 C CA . ALA A 1 539 ? -19.378 -0.370 23.173 1.00 89.75 539 ALA A CA 1
ATOM 3743 C C . ALA A 1 539 ? -20.525 0.229 23.995 1.00 89.75 539 ALA A C 1
ATOM 3745 O O . ALA A 1 539 ? -20.414 1.386 24.382 1.00 89.75 539 ALA A O 1
ATOM 3746 N N . ILE A 1 540 ? -21.535 -0.569 24.362 1.00 88.56 540 ILE A N 1
ATOM 3747 C CA . ILE A 1 540 ? -22.613 -0.163 25.281 1.00 88.56 540 ILE A CA 1
ATOM 3748 C C . ILE A 1 540 ? -22.042 0.285 26.636 1.00 88.56 540 ILE A C 1
ATOM 3750 O O . ILE A 1 540 ? -22.348 1.372 27.118 1.00 88.56 540 ILE A O 1
ATOM 3754 N N . LYS A 1 541 ? -21.097 -0.468 27.214 1.00 85.25 541 LYS A N 1
ATOM 3755 C CA . LYS A 1 541 ? -20.365 -0.061 28.431 1.00 85.25 541 LYS A CA 1
ATOM 3756 C C . LYS A 1 541 ? -19.497 1.205 28.259 1.00 85.25 541 LYS A C 1
ATOM 3758 O O . LYS A 1 541 ? -19.028 1.772 29.240 1.00 85.25 541 LYS A O 1
ATOM 3763 N N . GLY A 1 542 ? -19.234 1.620 27.021 1.00 86.06 542 GLY A N 1
ATOM 3764 C CA . GLY A 1 542 ? -18.489 2.835 26.691 1.00 86.06 542 GLY A CA 1
ATOM 3765 C C . GLY A 1 542 ? -19.360 4.075 26.478 1.00 86.06 542 GLY A C 1
ATOM 3766 O O . GLY A 1 542 ? -18.788 5.127 26.207 1.00 86.06 542 GLY A O 1
ATOM 3767 N N . LEU A 1 543 ? -20.692 3.955 26.566 1.00 91.19 543 LEU A N 1
ATOM 3768 C CA . LEU A 1 543 ? -21.612 5.079 26.395 1.00 91.19 543 LEU A CA 1
ATOM 3769 C C . LEU A 1 543 ? -21.571 6.025 27.599 1.00 91.19 543 LEU A C 1
ATOM 3771 O O . LEU A 1 543 ? -21.630 5.566 28.746 1.00 91.19 543 LEU A O 1
ATOM 3775 N N . ASP A 1 544 ? -21.506 7.329 27.324 1.00 90.94 544 ASP A N 1
ATOM 3776 C CA . ASP A 1 544 ? -21.657 8.384 28.333 1.00 90.94 544 ASP A CA 1
ATOM 3777 C C . ASP A 1 544 ? -23.131 8.716 28.635 1.00 90.94 544 ASP A C 1
ATOM 3779 O O . ASP A 1 544 ? -24.053 8.174 28.023 1.00 90.94 544 ASP A O 1
ATOM 3783 N N . ALA A 1 545 ? -23.353 9.605 29.607 1.00 89.69 545 ALA A N 1
ATOM 3784 C CA . ALA A 1 545 ? -24.690 9.971 30.062 1.00 89.69 545 ALA A CA 1
ATOM 3785 C C . ALA A 1 545 ? -25.555 10.635 28.975 1.00 89.69 545 ALA A C 1
ATOM 3787 O O . ALA A 1 545 ? -26.718 10.275 28.826 1.00 89.69 545 ALA A O 1
ATOM 3788 N N . GLY A 1 546 ? -24.995 11.549 28.177 1.00 91.38 546 GLY A N 1
ATOM 3789 C CA . GLY A 1 546 ? -25.742 12.214 27.107 1.00 91.38 546 GLY A CA 1
ATOM 3790 C C . GLY A 1 546 ? -26.016 11.276 25.931 1.00 91.38 546 GLY A C 1
ATOM 3791 O O . GLY A 1 546 ? -27.054 11.366 25.281 1.00 91.38 546 GLY A O 1
ATOM 3792 N N . GLN A 1 547 ? -25.104 10.340 25.660 1.00 94.62 547 GLN A N 1
ATOM 3793 C CA . GLN A 1 547 ? -25.330 9.275 24.685 1.00 94.62 547 GLN A CA 1
ATOM 3794 C C . GLN A 1 547 ? -26.443 8.315 25.122 1.00 94.62 547 GLN A C 1
ATOM 3796 O O . GLN A 1 547 ? -27.246 7.920 24.279 1.00 94.62 547 GLN A O 1
ATOM 3801 N N . LEU A 1 548 ? -26.501 7.957 26.410 1.00 92.00 548 LEU A N 1
ATOM 3802 C CA . LEU A 1 548 ? -27.569 7.132 26.980 1.00 92.00 548 LEU A CA 1
ATOM 3803 C C . LEU A 1 548 ? -28.914 7.862 26.964 1.00 92.00 548 LEU A C 1
ATOM 3805 O O . LEU A 1 548 ? -29.877 7.300 26.452 1.00 92.00 548 LEU A O 1
ATOM 3809 N N . GLU A 1 549 ? -28.974 9.117 27.417 1.00 91.19 549 GLU A N 1
ATOM 3810 C CA . GLU A 1 549 ? -30.170 9.972 27.328 1.00 91.19 549 GLU A CA 1
ATOM 3811 C C . GLU A 1 549 ? -30.712 10.020 25.889 1.00 91.19 549 GLU A C 1
ATOM 3813 O O . GLU A 1 549 ? -31.900 9.814 25.646 1.00 91.19 549 GLU A O 1
ATOM 3818 N N . ALA A 1 550 ? -29.827 10.193 24.902 1.00 93.38 550 ALA A N 1
ATOM 3819 C CA . ALA A 1 550 ? -30.220 10.294 23.501 1.00 93.38 550 ALA A CA 1
ATOM 3820 C C . ALA A 1 550 ? -30.735 8.990 22.865 1.00 93.38 550 ALA A C 1
ATOM 3822 O O . ALA A 1 550 ? -31.338 9.066 21.794 1.00 93.38 550 ALA A O 1
ATOM 3823 N N . ILE A 1 551 ? -30.554 7.814 23.483 1.00 92.38 551 ILE A N 1
ATOM 3824 C CA . ILE A 1 551 ? -31.247 6.587 23.043 1.00 92.38 551 ILE A CA 1
ATOM 3825 C C . ILE A 1 551 ? -32.771 6.777 23.147 1.00 92.38 551 ILE A C 1
ATOM 3827 O O . ILE A 1 551 ? -33.505 6.273 22.292 1.00 92.38 551 ILE A O 1
ATOM 3831 N N . GLY A 1 552 ? -33.232 7.544 24.145 1.00 89.81 552 GLY A N 1
ATOM 3832 C CA . GLY A 1 552 ? -34.647 7.772 24.427 1.00 89.81 552 GLY A CA 1
ATOM 3833 C C . GLY A 1 552 ? -35.405 6.458 24.596 1.00 89.81 552 GLY A C 1
ATOM 3834 O O . GLY A 1 552 ? -34.858 5.478 25.106 1.00 89.81 552 GLY A O 1
ATOM 3835 N N . ASP A 1 553 ? -36.636 6.436 24.097 1.00 88.00 553 ASP A N 1
ATOM 3836 C CA . ASP A 1 553 ? -37.590 5.326 24.203 1.00 88.00 553 ASP A CA 1
ATOM 3837 C C . ASP A 1 553 ? -37.071 4.004 23.594 1.00 88.00 553 ASP A C 1
ATOM 3839 O O . ASP A 1 553 ? -37.539 2.929 23.941 1.00 88.00 553 ASP A O 1
ATOM 3843 N N . LYS A 1 554 ? -36.036 4.052 22.738 1.00 93.25 554 LYS A N 1
ATOM 3844 C CA . LYS A 1 554 ? -35.398 2.872 22.112 1.00 93.25 554 LYS A CA 1
ATOM 3845 C C . LYS A 1 554 ? -34.517 2.059 23.071 1.00 93.25 554 LYS A C 1
ATOM 3847 O O . LYS A 1 554 ? -33.728 1.217 22.632 1.00 93.25 554 LYS A O 1
ATOM 3852 N N . ILE A 1 555 ? -34.553 2.376 24.363 1.00 92.06 555 ILE A N 1
ATOM 3853 C CA . ILE A 1 555 ? -33.833 1.653 25.411 1.00 92.06 555 ILE A CA 1
ATOM 3854 C C . ILE A 1 555 ? -34.354 0.214 25.536 1.00 92.06 555 ILE A C 1
ATOM 3856 O O . ILE A 1 555 ? -33.559 -0.683 25.812 1.00 92.06 555 ILE A O 1
ATOM 3860 N N . ASP A 1 556 ? -35.626 -0.026 25.195 1.00 91.00 556 ASP A N 1
ATOM 3861 C CA . ASP A 1 556 ? -36.263 -1.341 25.024 1.00 91.00 556 ASP A CA 1
ATOM 3862 C C . ASP A 1 556 ? -35.459 -2.292 24.113 1.00 91.00 556 ASP A C 1
ATOM 3864 O O . ASP A 1 556 ? -35.412 -3.505 24.327 1.00 91.00 556 ASP A O 1
ATOM 3868 N N . ALA A 1 557 ? -34.772 -1.728 23.117 1.00 91.12 557 ALA A N 1
ATOM 3869 C CA . ALA A 1 557 ? -34.003 -2.450 22.121 1.00 91.12 557 ALA A CA 1
ATOM 3870 C C . ALA A 1 557 ? -32.576 -2.803 22.572 1.00 91.12 557 ALA A C 1
ATOM 3872 O O . ALA A 1 557 ? -31.893 -3.521 21.847 1.00 91.12 557 ALA A O 1
ATOM 3873 N N . VAL A 1 558 ? -32.086 -2.346 23.728 1.00 91.56 558 VAL A N 1
ATOM 3874 C CA . VAL A 1 558 ? -30.781 -2.802 24.250 1.00 91.56 558 VAL A CA 1
ATOM 3875 C C . VAL A 1 558 ? -30.883 -4.276 24.658 1.00 91.56 558 VAL A C 1
ATOM 3877 O O . VAL A 1 558 ? -31.812 -4.659 25.366 1.00 91.56 558 VAL A O 1
ATOM 3880 N N . ASP A 1 559 ? -29.941 -5.131 24.248 1.00 90.44 559 ASP A N 1
ATOM 3881 C CA . ASP A 1 559 ? -30.004 -6.552 24.619 1.00 90.44 559 ASP A CA 1
ATOM 3882 C C . ASP A 1 559 ? -29.966 -6.697 26.159 1.00 90.44 559 ASP A C 1
ATOM 3884 O O . ASP A 1 559 ? -29.101 -6.101 26.811 1.00 90.44 559 ASP A O 1
ATOM 3888 N N . PRO A 1 560 ? -30.862 -7.486 26.785 1.00 91.56 560 PRO A N 1
ATOM 3889 C CA . PRO A 1 560 ? -30.808 -7.748 28.222 1.00 91.56 560 PRO A CA 1
ATOM 3890 C C . PRO A 1 560 ? -29.428 -8.216 28.723 1.00 91.56 560 PRO A C 1
ATOM 3892 O O . PRO A 1 560 ? -29.044 -7.923 29.856 1.00 91.56 560 PRO A O 1
ATOM 3895 N N . ALA A 1 561 ? -28.646 -8.924 27.903 1.00 90.50 561 ALA A N 1
ATOM 3896 C CA . ALA A 1 561 ? -27.276 -9.318 28.231 1.00 90.50 561 ALA A CA 1
ATOM 3897 C C . ALA A 1 561 ? -26.311 -8.124 28.363 1.00 90.50 561 ALA A C 1
ATOM 3899 O O . ALA A 1 561 ? -25.354 -8.207 29.137 1.00 90.50 561 ALA A O 1
ATOM 3900 N N . ASP A 1 562 ? -26.568 -7.012 27.672 1.00 91.19 562 ASP A N 1
ATOM 3901 C CA . ASP A 1 562 ? -25.775 -5.786 27.777 1.00 91.19 562 ASP A CA 1
ATOM 3902 C C . ASP A 1 562 ? -26.144 -4.971 29.022 1.00 91.19 562 ASP A C 1
ATOM 3904 O O . ASP A 1 562 ? -25.257 -4.420 29.678 1.00 91.19 562 ASP A O 1
ATOM 3908 N N . VAL A 1 563 ? -27.415 -4.985 29.440 1.00 91.88 563 VAL A N 1
ATOM 3909 C CA . VAL A 1 563 ? -27.851 -4.384 30.720 1.00 91.88 563 VAL A CA 1
ATOM 3910 C C . VAL A 1 563 ? -27.132 -5.028 31.916 1.00 91.88 563 VAL A C 1
ATOM 3912 O O . VAL A 1 563 ? -26.782 -4.346 32.882 1.00 91.88 563 VAL A O 1
ATOM 3915 N N . ALA A 1 564 ? -26.772 -6.313 31.819 1.00 90.50 564 ALA A N 1
ATOM 3916 C CA . ALA A 1 564 ? -25.968 -6.997 32.837 1.00 90.50 564 ALA A CA 1
ATOM 3917 C C . ALA A 1 564 ? -24.536 -6.455 33.003 1.00 90.50 564 ALA A C 1
ATOM 3919 O O . ALA A 1 564 ? -23.903 -6.728 34.030 1.00 90.50 564 ALA A O 1
ATOM 3920 N N . VAL A 1 565 ? -24.009 -5.688 32.037 1.00 88.88 565 VAL A N 1
ATOM 3921 C CA . VAL A 1 565 ? -22.671 -5.070 32.118 1.00 88.88 565 VAL A CA 1
ATOM 3922 C C . VAL A 1 565 ? -22.689 -3.555 32.348 1.00 88.88 565 VAL A C 1
ATOM 3924 O O . VAL A 1 565 ? -21.607 -2.954 32.393 1.00 88.88 565 VAL A O 1
ATOM 3927 N N . PHE A 1 566 ? -23.870 -2.952 32.547 1.00 92.12 566 PHE A N 1
ATOM 3928 C CA . PHE A 1 566 ? -24.008 -1.540 32.919 1.00 92.12 566 PHE A CA 1
ATOM 3929 C C . PHE A 1 566 ? -23.261 -1.235 34.225 1.00 92.12 566 PHE A C 1
ATOM 3931 O O . PHE A 1 566 ? -23.148 -2.064 35.136 1.00 92.12 566 PHE A O 1
ATOM 3938 N N . THR A 1 567 ? -22.749 -0.011 34.320 1.00 92.00 567 THR A N 1
ATOM 3939 C CA . THR A 1 567 ? -22.204 0.548 35.567 1.00 92.00 567 THR A CA 1
ATOM 3940 C C . THR A 1 567 ? -23.275 1.334 36.326 1.00 92.00 567 THR A C 1
ATOM 3942 O O . THR A 1 567 ? -24.283 1.716 35.735 1.00 92.00 567 THR A O 1
ATOM 3945 N N . SER A 1 568 ? -23.053 1.624 37.614 1.00 92.12 568 SER A N 1
ATOM 3946 C CA . SER A 1 568 ? -23.934 2.514 38.386 1.00 92.12 568 SER A CA 1
ATOM 3947 C C . SER A 1 568 ? -24.112 3.868 37.701 1.00 92.12 568 SER A C 1
ATOM 3949 O O . SER A 1 568 ? -25.237 4.297 37.497 1.00 92.12 568 SER A O 1
ATOM 3951 N N . ALA A 1 569 ? -23.024 4.491 37.241 1.00 91.50 569 ALA A N 1
ATOM 3952 C CA . ALA A 1 569 ? -23.077 5.769 36.530 1.00 91.50 569 ALA A CA 1
ATOM 3953 C C . ALA A 1 569 ? -23.891 5.723 35.222 1.00 91.50 569 ALA A C 1
ATOM 3955 O O . ALA A 1 569 ? -24.475 6.728 34.841 1.00 91.50 569 ALA A O 1
ATOM 3956 N N . GLN A 1 570 ? -23.941 4.575 34.537 1.00 92.75 570 GLN A N 1
ATOM 3957 C CA . GLN A 1 570 ? -24.749 4.416 33.324 1.00 92.75 570 GLN A CA 1
ATOM 3958 C C . GLN A 1 570 ? -26.232 4.203 33.638 1.00 92.75 570 GLN A C 1
ATOM 3960 O O . GLN A 1 570 ? -27.075 4.763 32.950 1.00 92.75 570 GLN A O 1
ATOM 3965 N N . LEU A 1 571 ? -26.559 3.440 34.686 1.00 92.50 571 LEU A N 1
ATOM 3966 C CA . LEU A 1 571 ? -27.951 3.269 35.107 1.00 92.50 571 LEU A CA 1
ATOM 3967 C C . LEU A 1 571 ? -28.519 4.569 35.712 1.00 92.50 571 LEU A C 1
ATOM 3969 O O . LEU A 1 571 ? -29.648 4.928 35.412 1.00 92.50 571 LEU A O 1
ATOM 3973 N N . ALA A 1 572 ? -27.699 5.314 36.463 1.00 91.38 572 ALA A N 1
ATOM 3974 C CA . ALA A 1 572 ? -28.005 6.648 36.997 1.00 91.38 572 ALA A CA 1
ATOM 3975 C C . ALA A 1 572 ? -28.204 7.732 35.920 1.00 91.38 572 ALA A C 1
ATOM 3977 O O . ALA A 1 572 ? -28.731 8.801 36.209 1.00 91.38 572 ALA A O 1
ATOM 3978 N N . ALA A 1 573 ? -27.710 7.494 34.702 1.00 91.44 573 ALA A N 1
ATOM 3979 C CA . ALA A 1 573 ? -27.824 8.427 33.586 1.00 91.44 573 ALA A CA 1
ATOM 3980 C C . ALA A 1 573 ? -29.076 8.198 32.726 1.00 91.44 573 ALA A C 1
ATOM 3982 O O . ALA A 1 573 ? -29.343 8.996 31.829 1.00 91.44 573 ALA A O 1
ATOM 3983 N N . LEU A 1 574 ? -29.828 7.118 32.965 1.00 92.00 574 LEU A N 1
ATOM 3984 C CA . LEU A 1 574 ? -31.121 6.924 32.319 1.00 92.00 574 LEU A CA 1
ATOM 3985 C C . LEU A 1 574 ? -32.134 7.898 32.915 1.00 92.00 574 LEU A C 1
ATOM 3987 O O . LEU A 1 574 ? -32.233 8.047 34.131 1.00 92.00 574 LEU A O 1
ATOM 3991 N N . THR A 1 575 ? -32.919 8.537 32.056 1.00 90.00 575 THR A N 1
ATOM 3992 C CA . THR A 1 575 ? -34.062 9.330 32.517 1.00 90.00 575 THR A CA 1
ATOM 3993 C C . THR A 1 575 ? -35.176 8.418 33.039 1.00 90.00 575 THR A C 1
ATOM 3995 O O . THR A 1 575 ? -35.298 7.262 32.632 1.00 90.00 575 THR A O 1
ATOM 3998 N N . THR A 1 576 ? -36.053 8.950 33.889 1.00 84.75 576 THR A N 1
ATOM 3999 C CA . THR A 1 576 ? -37.232 8.225 34.394 1.00 84.75 576 THR A CA 1
ATOM 4000 C C . THR A 1 576 ? -38.151 7.720 33.275 1.00 84.75 576 THR A C 1
ATOM 4002 O O . THR A 1 576 ? -38.705 6.632 33.385 1.00 84.75 576 THR A O 1
ATOM 4005 N N . GLY A 1 577 ? -38.251 8.448 32.156 1.00 84.94 577 GLY A N 1
ATOM 4006 C CA . GLY A 1 577 ? -38.944 7.973 30.953 1.00 84.94 577 GLY A CA 1
ATOM 4007 C C . GLY A 1 577 ? -38.285 6.732 30.342 1.00 84.94 577 GLY A C 1
ATOM 4008 O O . GLY A 1 577 ? -38.966 5.765 30.026 1.00 84.94 577 GLY A O 1
ATOM 4009 N N . GLN A 1 578 ? -36.954 6.702 30.256 1.00 90.75 578 GLN A N 1
ATOM 4010 C CA . GLN A 1 578 ? -36.223 5.539 29.742 1.00 90.75 578 GLN A CA 1
ATOM 4011 C C . GLN A 1 578 ? -36.285 4.334 30.682 1.00 90.75 578 GLN A C 1
ATOM 4013 O O . GLN A 1 578 ? -36.350 3.201 30.217 1.00 90.75 578 GLN A O 1
ATOM 4018 N N . LEU A 1 579 ? -36.306 4.552 31.998 1.00 89.12 579 LEU A N 1
ATOM 4019 C CA . LEU A 1 579 ? -36.541 3.468 32.953 1.00 89.12 579 LEU A CA 1
ATOM 4020 C C . LEU A 1 579 ? -37.927 2.825 32.754 1.00 89.12 579 LEU A C 1
ATOM 4022 O O . LEU A 1 579 ? -38.050 1.616 32.920 1.00 89.12 579 LEU A O 1
ATOM 4026 N N . ASN A 1 580 ? -38.944 3.581 32.329 1.00 84.38 580 ASN A N 1
ATOM 4027 C CA . ASN A 1 580 ? -40.272 3.028 32.031 1.00 84.38 580 ASN A CA 1
ATOM 4028 C C . ASN A 1 580 ? -40.324 2.225 30.723 1.00 84.38 580 ASN A C 1
ATOM 4030 O O . ASN A 1 580 ? -41.068 1.252 30.645 1.00 84.38 580 ASN A O 1
ATOM 4034 N N . GLU A 1 581 ? -39.539 2.610 29.716 1.00 89.44 581 GLU A N 1
ATOM 4035 C CA . GLU A 1 581 ? -39.454 1.897 28.430 1.00 89.44 581 GLU A CA 1
ATOM 4036 C C . GLU A 1 581 ? -38.535 0.654 28.502 1.00 89.44 581 GLU A C 1
ATOM 4038 O O . GLU A 1 581 ? -38.458 -0.137 27.561 1.00 89.44 581 GLU A O 1
ATOM 4043 N N . MET A 1 582 ? -37.840 0.427 29.626 1.00 91.00 582 MET A N 1
ATOM 4044 C CA . MET A 1 582 ? -37.098 -0.815 29.852 1.00 91.00 582 MET A CA 1
ATOM 4045 C C . MET A 1 582 ? -38.036 -2.014 30.059 1.00 91.00 582 MET A C 1
ATOM 4047 O O . MET A 1 582 ? -38.991 -1.992 30.833 1.00 91.00 582 MET A O 1
ATOM 4051 N N . THR A 1 583 ? -37.704 -3.128 29.415 1.00 90.88 583 THR A N 1
ATOM 4052 C CA . THR A 1 583 ? -38.445 -4.390 29.520 1.00 90.88 583 THR A CA 1
ATOM 4053 C C . THR A 1 583 ? -38.137 -5.141 30.820 1.00 90.88 583 THR A C 1
ATOM 4055 O O . THR A 1 583 ? -37.017 -5.106 31.338 1.00 90.88 583 THR A O 1
ATOM 4058 N N . THR A 1 584 ? -39.083 -5.957 31.293 1.00 89.88 584 THR A N 1
ATOM 4059 C CA . THR A 1 584 ? -38.889 -6.871 32.440 1.00 89.88 584 THR A CA 1
ATOM 4060 C C . THR A 1 584 ? -37.649 -7.766 32.294 1.00 89.88 584 THR A C 1
ATOM 4062 O O . THR A 1 584 ? -36.944 -8.038 33.267 1.00 89.88 584 THR A O 1
ATOM 4065 N N . ALA A 1 585 ? -37.317 -8.184 31.067 1.00 92.56 585 ALA A N 1
ATOM 4066 C CA . ALA A 1 585 ? -36.115 -8.959 30.770 1.00 92.56 585 ALA A CA 1
ATOM 4067 C C . ALA A 1 585 ? -34.816 -8.172 31.023 1.00 92.56 585 ALA A C 1
ATOM 4069 O O . ALA A 1 585 ? -33.829 -8.759 31.469 1.00 92.56 585 ALA A O 1
ATOM 4070 N N . GLN A 1 586 ? -34.809 -6.861 30.769 1.00 93.44 586 GLN A N 1
ATOM 4071 C CA . GLN A 1 586 ? -33.691 -5.969 31.083 1.00 93.44 586 GLN A CA 1
ATOM 4072 C C . GLN A 1 586 ? -33.601 -5.698 32.592 1.00 93.44 586 GLN A C 1
ATOM 4074 O O . GLN A 1 586 ? -32.509 -5.797 33.153 1.00 93.44 586 GLN A O 1
ATOM 4079 N N . PHE A 1 587 ? -34.728 -5.470 33.278 1.00 91.06 587 PHE A N 1
ATOM 4080 C CA . PHE A 1 587 ? -34.766 -5.350 34.746 1.00 91.06 587 PHE A CA 1
ATOM 4081 C C . PHE A 1 587 ? -34.193 -6.585 35.451 1.00 91.06 587 PHE A C 1
ATOM 4083 O O . PHE A 1 587 ? -33.339 -6.457 36.332 1.00 91.06 587 PHE A O 1
ATOM 4090 N N . ALA A 1 588 ? -34.542 -7.789 34.988 1.00 92.44 588 ALA A N 1
ATOM 4091 C CA . ALA A 1 588 ? -33.981 -9.048 35.491 1.00 92.44 588 ALA A CA 1
ATOM 4092 C C . ALA A 1 588 ? -32.459 -9.192 35.304 1.00 92.44 588 ALA A C 1
ATOM 4094 O O . ALA A 1 588 ? -31.835 -10.083 35.891 1.00 92.44 588 ALA A O 1
ATOM 4095 N N . ARG A 1 589 ? -31.847 -8.335 34.482 1.00 95.31 589 ARG A N 1
ATOM 4096 C CA . ARG A 1 589 ? -30.412 -8.328 34.189 1.00 95.31 589 ARG A CA 1
ATOM 4097 C C . ARG A 1 589 ? -29.646 -7.205 34.875 1.00 95.31 589 ARG A C 1
ATOM 4099 O O . ARG A 1 589 ? -28.421 -7.291 34.886 1.00 95.31 589 ARG A O 1
ATOM 4106 N N . ILE A 1 590 ? -30.307 -6.226 35.498 1.00 94.19 590 ILE A N 1
ATOM 4107 C CA . ILE A 1 590 ? -29.629 -5.180 36.279 1.00 94.19 590 ILE A CA 1
ATOM 4108 C C . ILE A 1 590 ? -28.700 -5.832 37.311 1.00 94.19 590 ILE A C 1
ATOM 4110 O O . ILE A 1 590 ? -29.101 -6.695 38.095 1.00 94.19 590 ILE A O 1
ATOM 4114 N N . SER A 1 591 ? -27.425 -5.438 37.289 1.00 94.88 591 SER A N 1
ATOM 4115 C CA . SER A 1 591 ? -26.427 -6.015 38.188 1.00 94.88 591 SER A CA 1
ATOM 4116 C C . SER A 1 591 ? -26.490 -5.380 39.588 1.00 94.88 591 SER A C 1
ATOM 4118 O O . SER A 1 591 ? -26.826 -4.199 39.712 1.00 94.88 591 SER A O 1
ATOM 4120 N N . PRO A 1 592 ? -26.050 -6.089 40.647 1.00 94.12 592 PRO A N 1
ATOM 4121 C CA . PRO A 1 592 ? -25.943 -5.528 42.001 1.00 94.12 592 PRO A CA 1
ATOM 4122 C C . PRO A 1 592 ? -25.015 -4.308 42.107 1.00 94.12 592 PRO A C 1
ATOM 4124 O O . PRO A 1 592 ? -25.064 -3.581 43.087 1.00 94.12 592 PRO A O 1
ATOM 4127 N N . LYS A 1 593 ? -24.147 -4.077 41.111 1.00 93.50 593 LYS A N 1
ATOM 4128 C CA . LYS A 1 593 ? -23.306 -2.873 41.027 1.00 93.50 593 LYS A CA 1
ATOM 4129 C C . LYS A 1 593 ? -23.950 -1.751 40.217 1.00 93.50 593 LYS A C 1
ATOM 4131 O O . LYS A 1 593 ? -23.576 -0.601 40.407 1.00 93.50 593 LYS A O 1
ATOM 4136 N N . ALA A 1 594 ? -24.857 -2.080 39.299 1.00 94.00 594 ALA A N 1
ATOM 4137 C CA . ALA A 1 594 ? -25.583 -1.103 38.499 1.00 94.00 594 ALA A CA 1
ATOM 4138 C C . ALA A 1 594 ? -26.711 -0.459 39.313 1.00 94.00 594 ALA A C 1
ATOM 4140 O O . ALA A 1 594 ? -26.839 0.759 39.274 1.00 94.00 594 ALA A O 1
ATOM 4141 N N . ILE A 1 595 ? -27.456 -1.247 40.106 1.00 92.62 595 ILE A N 1
ATOM 4142 C CA . ILE A 1 595 ? -28.591 -0.740 40.900 1.00 92.62 595 ILE A CA 1
ATOM 4143 C C . ILE A 1 595 ? -28.200 0.423 41.822 1.00 92.62 595 ILE A C 1
ATOM 4145 O O . ILE A 1 595 ? -28.976 1.354 41.970 1.00 92.62 595 ILE A O 1
ATOM 4149 N N . LEU A 1 596 ? -26.968 0.426 42.347 1.00 92.69 596 LEU A N 1
ATOM 4150 C CA . LEU A 1 596 ? -26.381 1.492 43.177 1.00 92.69 596 LEU A CA 1
ATOM 4151 C C . LEU A 1 596 ? -26.328 2.878 42.504 1.00 92.69 596 LEU A C 1
ATOM 4153 O O . LEU A 1 596 ? -25.950 3.853 43.144 1.00 92.69 596 LEU A O 1
ATOM 4157 N N . GLY A 1 597 ? -26.612 2.965 41.202 1.00 92.06 597 GLY A N 1
ATOM 4158 C CA . GLY A 1 597 ? -26.758 4.232 40.490 1.00 92.06 597 GLY A CA 1
ATOM 4159 C C . GLY A 1 597 ? -28.124 4.895 40.658 1.00 92.06 597 GLY A C 1
ATOM 4160 O O . GLY A 1 597 ? -28.211 6.111 40.534 1.00 92.06 597 GLY A O 1
ATOM 4161 N N . LEU A 1 598 ? -29.178 4.122 40.931 1.00 91.94 598 LEU A N 1
ATOM 4162 C CA . LEU A 1 598 ? -30.532 4.656 41.069 1.00 91.94 598 LEU A CA 1
ATOM 4163 C C . LEU A 1 598 ? -30.698 5.381 42.406 1.00 91.94 598 LEU A C 1
ATOM 4165 O O . LEU A 1 598 ? -30.263 4.890 43.448 1.00 91.94 598 LEU A O 1
ATOM 4169 N N . SER A 1 599 ? -31.372 6.523 42.395 1.00 92.19 599 SER A N 1
ATOM 4170 C CA . SER A 1 599 ? -31.846 7.174 43.615 1.00 92.19 599 SER A CA 1
ATOM 4171 C C . SER A 1 599 ? -33.113 6.493 44.153 1.00 92.19 599 SER A C 1
ATOM 4173 O O . SER A 1 599 ? -33.776 5.728 43.449 1.00 92.19 599 SER A O 1
ATOM 4175 N N . ALA A 1 600 ? -33.511 6.827 45.386 1.00 89.44 600 ALA A N 1
ATOM 4176 C CA . ALA A 1 600 ? -34.847 6.493 45.885 1.00 89.44 600 ALA A CA 1
ATOM 4177 C C . ALA A 1 600 ? -35.966 7.022 44.961 1.00 89.44 600 ALA A C 1
ATOM 4179 O O . ALA A 1 600 ? -36.979 6.355 44.782 1.00 89.44 600 ALA A O 1
ATOM 4180 N N . GLY A 1 601 ? -35.779 8.186 44.326 1.00 88.06 601 GLY A N 1
ATOM 4181 C CA . GLY A 1 601 ? -36.756 8.733 43.380 1.00 88.06 601 GLY A CA 1
ATOM 4182 C C . GLY A 1 601 ? -36.929 7.862 42.134 1.00 88.06 601 GLY A C 1
ATOM 4183 O O . GLY A 1 601 ? -38.053 7.648 41.690 1.00 88.06 601 GLY A O 1
ATOM 4184 N N . ASP A 1 602 ? -35.833 7.311 41.610 1.00 88.75 602 ASP A N 1
ATOM 4185 C CA . ASP A 1 602 ? -35.868 6.440 40.431 1.00 88.75 602 ASP A CA 1
ATOM 4186 C C . ASP A 1 602 ? -36.509 5.089 40.763 1.00 88.75 602 ASP A C 1
ATOM 4188 O O . ASP A 1 602 ? -37.356 4.608 40.013 1.00 88.75 602 ASP A O 1
ATOM 4192 N N . LEU A 1 603 ? -36.171 4.505 41.921 1.00 86.81 603 LEU A N 1
ATOM 4193 C CA . LEU A 1 603 ? -36.797 3.273 42.414 1.00 86.81 603 LEU A CA 1
ATOM 4194 C C . LEU A 1 603 ? -38.303 3.451 42.650 1.00 86.81 603 LEU A C 1
ATOM 4196 O O . LEU A 1 603 ? -39.074 2.597 42.214 1.00 86.81 603 LEU A O 1
ATOM 4200 N N . ALA A 1 604 ? -38.725 4.584 43.222 1.00 83.94 604 ALA A N 1
ATOM 4201 C CA . ALA A 1 604 ? -40.141 4.915 43.401 1.00 83.94 604 ALA A CA 1
ATOM 4202 C C . ALA A 1 604 ? -40.872 5.096 42.062 1.00 83.94 604 ALA A C 1
ATOM 4204 O O . ALA A 1 604 ? -42.084 4.905 41.981 1.00 83.94 604 ALA A O 1
ATOM 4205 N N . TYR A 1 605 ? -40.151 5.441 40.994 1.00 77.56 605 TYR A N 1
ATOM 4206 C CA . TYR A 1 605 ? -40.722 5.540 39.656 1.00 77.56 605 TYR A CA 1
ATOM 4207 C C . TYR A 1 605 ? -40.902 4.164 38.994 1.00 77.56 605 TYR A C 1
ATOM 4209 O O . TYR A 1 605 ? -41.912 3.948 38.325 1.00 77.56 605 TYR A O 1
ATOM 4217 N N . LEU A 1 606 ? -40.003 3.200 39.255 1.00 74.62 606 LEU A N 1
ATOM 4218 C CA . LEU A 1 606 ? -40.147 1.811 38.780 1.00 74.62 606 LEU A CA 1
ATOM 4219 C C . LEU A 1 606 ? -41.442 1.153 39.277 1.00 74.62 606 LEU A C 1
ATOM 4221 O O . LEU A 1 606 ? -42.072 0.402 38.532 1.00 74.62 606 LEU A O 1
ATOM 4225 N N . VAL A 1 607 ? -41.842 1.462 40.518 1.00 67.75 607 VAL A N 1
ATOM 4226 C CA . VAL A 1 607 ? -43.113 1.047 41.143 1.00 67.75 607 VAL A CA 1
ATOM 4227 C C . VAL A 1 607 ? -44.309 1.451 40.276 1.00 67.75 607 VAL A C 1
ATOM 4229 O O . VAL A 1 607 ? -45.187 0.638 39.996 1.00 67.75 607 VAL A O 1
ATOM 4232 N N . GLY A 1 608 ? -44.343 2.717 39.848 1.00 65.12 608 GLY A N 1
ATOM 4233 C CA . GLY A 1 608 ? -45.492 3.318 39.168 1.00 65.12 608 GLY A CA 1
ATOM 4234 C C . GLY A 1 608 ? -45.650 2.932 37.696 1.00 65.12 608 GLY A C 1
ATOM 4235 O O . GLY A 1 608 ? -46.677 3.263 37.103 1.00 65.12 608 GLY A O 1
ATOM 4236 N N . ALA A 1 609 ? -44.653 2.268 37.103 1.00 60.91 609 ALA A N 1
ATOM 4237 C CA . ALA A 1 609 ? -44.637 1.903 35.687 1.00 60.91 609 ALA A CA 1
ATOM 4238 C C . ALA A 1 609 ? -45.187 0.490 35.426 1.00 60.91 609 ALA A C 1
ATOM 4240 O O . ALA A 1 609 ? -46.099 0.333 34.616 1.00 60.91 609 ALA A O 1
ATOM 4241 N N . ASP A 1 610 ? -44.657 -0.529 36.117 1.00 67.12 610 ASP A N 1
ATOM 4242 C CA . ASP A 1 610 ? -45.175 -1.904 36.080 1.00 67.12 610 ASP A CA 1
ATOM 4243 C C . ASP A 1 610 ? -44.686 -2.722 37.292 1.00 67.12 610 ASP A C 1
ATOM 4245 O O . ASP A 1 610 ? -43.485 -2.899 37.512 1.00 67.12 610 ASP A O 1
ATOM 4249 N N . THR A 1 611 ? -45.625 -3.326 38.027 1.00 69.62 611 THR A N 1
ATOM 4250 C CA . THR A 1 611 ? -45.368 -4.327 39.083 1.00 69.62 611 THR A CA 1
ATOM 4251 C C . THR A 1 611 ? -44.460 -5.489 38.632 1.00 69.62 611 THR A C 1
ATOM 4253 O O . THR A 1 611 ? -43.731 -6.082 39.439 1.00 69.62 611 THR A O 1
ATOM 4256 N N . ALA A 1 612 ? -44.445 -5.805 37.332 1.00 77.88 612 ALA A N 1
ATOM 4257 C CA . ALA A 1 612 ? -43.587 -6.826 36.743 1.00 77.88 612 ALA A CA 1
ATOM 4258 C C . ALA A 1 612 ? -42.089 -6.454 36.765 1.00 77.88 612 ALA A C 1
ATOM 4260 O O . ALA A 1 612 ? -41.237 -7.344 36.779 1.00 77.88 612 ALA A O 1
ATOM 4261 N N . ASN A 1 613 ? -41.735 -5.164 36.803 1.00 81.44 613 ASN A N 1
ATOM 4262 C CA . ASN A 1 613 ? -40.337 -4.717 36.759 1.00 81.44 613 ASN A CA 1
ATOM 4263 C C . ASN A 1 613 ? -39.618 -4.919 38.102 1.00 81.44 613 ASN A C 1
ATOM 4265 O O . ASN A 1 613 ? -38.487 -5.409 38.127 1.00 81.44 613 ASN A O 1
ATOM 4269 N N . LEU A 1 614 ? -40.289 -4.644 39.227 1.00 78.25 614 LEU A N 1
ATOM 4270 C CA . LEU A 1 614 ? -39.760 -4.950 40.564 1.00 78.25 614 LEU A CA 1
ATOM 4271 C C . LEU A 1 614 ? -39.668 -6.460 40.800 1.00 78.25 614 LEU A C 1
ATOM 4273 O O . LEU A 1 614 ? -38.635 -6.967 41.242 1.00 78.25 614 LEU A O 1
ATOM 4277 N N . THR A 1 615 ? -40.712 -7.212 40.448 1.00 79.19 615 THR A N 1
ATOM 4278 C CA . THR A 1 615 ? -40.695 -8.678 40.584 1.00 79.19 615 THR A CA 1
ATOM 4279 C C . THR A 1 615 ? -39.638 -9.334 39.686 1.00 79.19 615 THR A C 1
ATOM 4281 O O . THR A 1 615 ? -39.042 -10.333 40.100 1.00 79.19 615 THR A O 1
ATOM 4284 N N . ALA A 1 616 ? -39.285 -8.729 38.546 1.00 87.12 616 ALA A N 1
ATOM 4285 C CA . ALA A 1 616 ? -38.168 -9.159 37.707 1.00 87.12 616 ALA A CA 1
ATOM 4286 C C . ALA A 1 616 ? -36.776 -8.966 38.347 1.00 87.12 616 ALA A C 1
ATOM 4288 O O . ALA A 1 616 ? -35.863 -9.726 38.015 1.00 87.12 616 ALA A O 1
ATOM 4289 N N . LEU A 1 617 ? -36.579 -8.011 39.271 1.00 88.94 617 LEU A N 1
ATOM 4290 C CA . LEU A 1 617 ? -35.267 -7.760 39.890 1.00 88.94 617 LEU A CA 1
ATOM 4291 C C . LEU A 1 617 ? -34.700 -9.018 40.574 1.00 88.94 617 LEU A C 1
ATOM 4293 O O . LEU A 1 617 ? -35.379 -9.727 41.329 1.00 88.94 617 LEU A O 1
ATOM 4297 N N . SER A 1 618 ? -33.413 -9.278 40.323 1.00 90.81 618 SER A N 1
ATOM 4298 C CA . SER A 1 618 ? -32.738 -10.488 40.802 1.00 90.81 618 SER A CA 1
ATOM 4299 C C . SER A 1 618 ? -32.491 -10.475 42.315 1.00 90.81 618 SER A C 1
ATOM 4301 O O . SER A 1 618 ? -32.224 -9.438 42.918 1.00 90.81 618 SER A O 1
ATOM 4303 N N . SER A 1 619 ? -32.452 -11.655 42.940 1.00 89.12 619 SER A N 1
ATOM 4304 C CA . SER A 1 619 ? -32.135 -11.831 44.369 1.00 89.12 619 SER A CA 1
ATOM 4305 C C . SER A 1 619 ? -30.804 -11.205 44.817 1.00 89.12 619 SER A C 1
ATOM 4307 O O . SER A 1 619 ? -30.606 -10.957 46.004 1.00 89.12 619 SER A O 1
ATOM 4309 N N . ALA A 1 620 ? -29.869 -10.979 43.890 1.00 89.44 620 ALA A N 1
ATOM 4310 C CA . ALA A 1 620 ? -28.595 -10.328 44.176 1.00 89.44 620 ALA A CA 1
ATOM 4311 C C . ALA A 1 620 ? -28.694 -8.791 44.173 1.00 89.44 620 ALA A C 1
ATOM 4313 O O . ALA A 1 620 ? -27.873 -8.145 44.815 1.00 89.44 620 ALA A O 1
ATOM 4314 N N . VAL A 1 621 ? -29.686 -8.215 43.483 1.00 92.69 621 VAL A N 1
ATOM 4315 C CA . VAL A 1 621 ? -29.974 -6.771 43.500 1.00 92.69 621 VAL A CA 1
ATOM 4316 C C . VAL A 1 621 ? -30.541 -6.357 44.855 1.00 92.69 621 VAL A C 1
ATOM 4318 O O . VAL A 1 621 ? -30.000 -5.441 45.461 1.00 92.69 621 VAL A O 1
ATOM 4321 N N . TYR A 1 622 ? -31.521 -7.091 45.394 1.00 88.81 622 TYR A N 1
ATOM 4322 C CA . TYR A 1 622 ? -32.068 -6.832 46.738 1.00 88.81 622 TYR A CA 1
ATOM 4323 C C . TYR A 1 622 ? -30.995 -6.867 47.842 1.00 88.81 622 TYR A C 1
ATOM 4325 O O . TYR A 1 622 ? -31.029 -6.056 48.760 1.00 88.81 622 TYR A O 1
ATOM 4333 N N . LYS A 1 623 ? -29.982 -7.736 47.709 1.00 89.44 623 LYS A N 1
ATOM 4334 C CA . LYS A 1 623 ? -28.816 -7.794 48.617 1.00 89.44 623 LYS A CA 1
ATOM 4335 C C . LYS A 1 623 ? -27.903 -6.570 48.569 1.00 89.44 623 LYS A C 1
ATOM 4337 O O . LYS A 1 623 ? -27.070 -6.417 49.458 1.00 89.44 623 LYS A O 1
ATOM 4342 N N . ALA A 1 624 ? -27.993 -5.769 47.512 1.00 92.75 624 ALA A N 1
ATOM 4343 C CA . ALA A 1 624 ? -27.113 -4.637 47.254 1.00 92.75 624 ALA A CA 1
ATOM 4344 C C . ALA A 1 624 ? -27.811 -3.276 47.357 1.00 92.75 624 ALA A C 1
ATOM 4346 O O . ALA A 1 624 ? -27.131 -2.269 47.204 1.00 92.75 624 ALA A O 1
ATOM 4347 N N . LEU A 1 625 ? -29.121 -3.233 47.626 1.00 91.50 625 LEU A N 1
ATOM 4348 C CA . LEU A 1 625 ? -29.805 -1.981 47.949 1.00 91.50 625 LEU A CA 1
ATOM 4349 C C . LEU A 1 625 ? -29.162 -1.334 49.186 1.00 91.50 625 LEU A C 1
ATOM 4351 O O . LEU A 1 625 ? -28.732 -2.033 50.109 1.00 91.50 625 LEU A O 1
ATOM 4355 N N . THR A 1 626 ? -29.075 -0.006 49.186 1.00 92.31 626 THR A N 1
ATOM 4356 C CA . THR A 1 626 ? -28.499 0.786 50.286 1.00 92.31 626 THR A CA 1
ATOM 4357 C C . THR A 1 626 ? -29.603 1.466 51.105 1.00 92.31 626 THR A C 1
ATOM 4359 O O . THR A 1 626 ? -30.717 1.626 50.596 1.00 92.31 626 THR A O 1
ATOM 4362 N N . PRO A 1 627 ? -29.343 1.894 52.356 1.00 89.81 627 PRO A N 1
ATOM 4363 C CA . PRO A 1 627 ? -30.338 2.624 53.143 1.00 89.81 627 PRO A CA 1
ATOM 4364 C C . PRO A 1 627 ? -30.897 3.865 52.430 1.00 89.81 627 PRO A C 1
ATOM 4366 O O . PRO A 1 627 ? -32.082 4.148 52.546 1.00 89.81 627 PRO A O 1
ATOM 4369 N N . GLU A 1 628 ? -30.100 4.570 51.623 1.00 90.44 628 GLU A N 1
ATOM 4370 C CA . GLU A 1 628 ? -30.542 5.749 50.860 1.00 90.44 628 GLU A CA 1
ATOM 4371 C C . GLU A 1 628 ? -31.508 5.415 49.713 1.00 90.44 628 GLU A C 1
ATOM 4373 O O . GLU A 1 628 ? -32.204 6.298 49.215 1.00 90.44 628 GLU A O 1
ATOM 4378 N N . GLN A 1 629 ? -31.535 4.157 49.268 1.00 92.19 629 GLN A N 1
ATOM 4379 C CA . GLN A 1 629 ? -32.382 3.669 48.179 1.00 92.19 629 GLN A CA 1
ATOM 4380 C C . GLN A 1 629 ? -33.728 3.132 48.675 1.00 92.19 629 GLN A C 1
ATOM 4382 O O . GLN A 1 629 ? -34.726 3.198 47.957 1.00 92.19 629 GLN A O 1
ATOM 4387 N N . MET A 1 630 ? -33.761 2.616 49.904 1.00 89.38 630 MET A N 1
ATOM 4388 C CA . MET A 1 630 ? -34.923 1.932 50.470 1.00 89.38 630 MET A CA 1
ATOM 4389 C C . MET A 1 630 ? -36.189 2.791 50.615 1.00 89.38 630 MET A C 1
ATOM 4391 O O . MET A 1 630 ? -37.252 2.241 50.336 1.00 89.38 630 MET A O 1
ATOM 4395 N N . PRO A 1 631 ? -36.144 4.111 50.900 1.00 89.69 631 PRO A N 1
ATOM 4396 C CA . PRO A 1 631 ? -37.327 4.980 50.857 1.00 89.69 631 PRO A CA 1
ATOM 4397 C C . PRO A 1 631 ? -38.037 5.032 49.496 1.00 89.69 631 PRO A C 1
ATOM 4399 O O . PRO A 1 631 ? -39.176 5.479 49.415 1.00 89.69 631 PRO A O 1
ATOM 4402 N N . GLY A 1 632 ? -37.363 4.602 48.424 1.00 85.81 632 GLY A N 1
ATOM 4403 C CA . GLY A 1 632 ? -37.929 4.496 47.082 1.00 85.81 632 GLY A CA 1
ATOM 4404 C C . GLY A 1 632 ? -38.580 3.153 46.759 1.00 85.81 632 GLY A C 1
ATOM 4405 O O . GLY A 1 632 ? -39.179 3.009 45.699 1.00 85.81 632 GLY A O 1
ATOM 4406 N N . LEU A 1 633 ? -38.432 2.144 47.616 1.00 86.50 633 LEU A N 1
ATOM 4407 C CA . LEU A 1 633 ? -38.942 0.804 47.353 1.00 86.50 633 LEU A CA 1
ATOM 4408 C C . LEU A 1 633 ? -40.364 0.661 47.905 1.00 86.50 633 LEU A C 1
ATOM 4410 O O . LEU A 1 633 ? -40.566 0.713 49.118 1.00 86.50 633 LEU A O 1
ATOM 4414 N N . ASP A 1 634 ? -41.338 0.428 47.025 1.00 83.62 634 ASP A N 1
ATOM 4415 C CA . ASP A 1 634 ? -42.664 -0.030 47.445 1.00 83.62 634 ASP A CA 1
ATOM 4416 C C . ASP A 1 634 ? -42.548 -1.446 48.013 1.00 83.62 634 ASP A C 1
ATOM 4418 O O . ASP A 1 634 ? -42.134 -2.385 47.326 1.00 83.62 634 ASP A O 1
ATOM 4422 N N . LEU A 1 635 ? -42.872 -1.569 49.296 1.00 78.88 635 LEU A N 1
ATOM 4423 C CA . LEU A 1 635 ? -42.740 -2.799 50.055 1.00 78.88 635 LEU A CA 1
ATOM 4424 C C . LEU A 1 635 ? -43.909 -3.762 49.834 1.00 78.88 635 LEU A C 1
ATOM 4426 O O . LEU A 1 635 ? -43.700 -4.970 49.961 1.00 78.88 635 LEU A O 1
ATOM 4430 N N . GLU A 1 636 ? -45.098 -3.288 49.450 1.00 78.56 636 GLU A N 1
ATOM 4431 C CA . GLU A 1 636 ? -46.254 -4.156 49.175 1.00 78.56 636 GLU A CA 1
ATOM 4432 C C . GLU A 1 636 ? -45.993 -5.052 47.954 1.00 78.56 636 GLU A C 1
ATOM 4434 O O . GLU A 1 636 ? -46.404 -6.213 47.911 1.00 78.56 636 GLU A O 1
ATOM 4439 N N . LEU A 1 637 ? -45.242 -4.535 46.975 1.00 77.44 637 LEU A N 1
ATOM 4440 C CA . LEU A 1 637 ? -44.888 -5.236 45.735 1.00 77.44 637 LEU A CA 1
ATOM 4441 C C . LEU A 1 637 ? -43.666 -6.161 45.861 1.00 77.44 637 LEU A C 1
ATOM 4443 O O . LEU A 1 637 ? -43.352 -6.911 44.929 1.00 77.44 637 LEU A O 1
ATOM 4447 N N . VAL A 1 638 ? -42.950 -6.131 46.988 1.00 79.69 638 VAL A N 1
ATOM 4448 C CA . VAL A 1 638 ? -41.784 -6.994 47.216 1.00 79.69 638 VAL A CA 1
ATOM 4449 C C . VAL A 1 638 ? -42.229 -8.307 47.852 1.00 79.69 638 VAL A C 1
ATOM 4451 O O . VAL A 1 638 ? -42.607 -8.370 49.023 1.00 79.69 638 VAL A O 1
ATOM 4454 N N . GLU A 1 639 ? -42.122 -9.386 47.067 1.00 79.88 639 GLU A N 1
ATOM 4455 C CA . GLU A 1 639 ? -42.396 -10.757 47.506 1.00 79.88 639 GLU A CA 1
ATOM 4456 C C . GLU A 1 639 ? -41.769 -11.045 48.889 1.00 79.88 639 GLU A C 1
ATOM 4458 O O . GLU A 1 639 ? -40.565 -10.822 49.062 1.00 79.88 639 GLU A O 1
ATOM 4463 N N . PRO A 1 640 ? -42.508 -11.625 49.858 1.00 78.62 640 PRO A N 1
ATOM 4464 C CA . PRO A 1 640 ? -41.987 -11.874 51.206 1.00 78.62 640 PRO A CA 1
ATOM 4465 C C . PRO A 1 640 ? -40.681 -12.685 51.239 1.00 78.62 640 PRO A C 1
ATOM 4467 O O . PRO A 1 640 ? -39.812 -12.449 52.073 1.00 78.62 640 PRO A O 1
ATOM 4470 N N . ALA A 1 641 ? -40.477 -13.595 50.281 1.00 79.00 641 ALA A N 1
ATOM 4471 C CA . ALA A 1 641 ? -39.234 -14.356 50.149 1.00 79.00 641 ALA A CA 1
ATOM 4472 C C . ALA A 1 641 ? -38.001 -13.489 49.809 1.00 79.00 641 ALA A C 1
ATOM 4474 O O . ALA A 1 641 ? -36.874 -13.894 50.100 1.00 79.00 641 ALA A O 1
ATOM 4475 N N . LYS A 1 642 ? -38.191 -12.306 49.208 1.00 82.62 642 LYS A N 1
ATOM 4476 C CA . LYS A 1 642 ? -37.112 -11.366 48.875 1.00 82.62 642 LYS A CA 1
ATOM 4477 C C . LYS A 1 642 ? -36.750 -10.428 50.033 1.00 82.62 642 LYS A C 1
ATOM 4479 O O . LYS A 1 642 ? -35.619 -9.952 50.059 1.00 82.62 642 LYS A O 1
ATOM 4484 N N . PHE A 1 643 ? -37.622 -10.235 51.028 1.00 80.38 643 PHE A N 1
ATOM 4485 C CA . PHE A 1 643 ? -37.305 -9.448 52.233 1.00 80.38 643 PHE A CA 1
ATOM 4486 C C . PHE A 1 643 ? -36.113 -10.005 53.015 1.00 80.38 643 PHE A C 1
ATOM 4488 O O . PHE A 1 643 ? -35.213 -9.256 53.387 1.00 80.38 643 PHE A O 1
ATOM 4495 N N . GLY A 1 644 ? -36.028 -11.332 53.154 1.00 79.06 644 GLY A N 1
ATOM 4496 C CA . GLY A 1 644 ? -34.876 -12.006 53.768 1.00 79.06 644 GLY A CA 1
ATOM 4497 C C . GLY A 1 644 ? -33.569 -11.921 52.970 1.00 79.06 644 GLY A C 1
ATOM 4498 O O . GLY A 1 644 ? -32.560 -12.501 53.373 1.00 79.06 644 GLY A O 1
ATOM 4499 N N . LEU A 1 645 ? -33.573 -11.231 51.825 1.00 85.38 645 LEU A N 1
ATOM 4500 C CA . LEU A 1 645 ? -32.386 -10.928 51.031 1.00 85.38 645 LEU A CA 1
ATOM 4501 C C . LEU A 1 645 ? -31.873 -9.502 51.258 1.00 85.38 645 LEU A C 1
ATOM 4503 O O . LEU A 1 645 ? -30.743 -9.233 50.861 1.00 85.38 645 LEU A O 1
ATOM 4507 N N . LEU A 1 646 ? -32.657 -8.604 51.860 1.00 86.31 646 LEU A N 1
ATOM 4508 C CA . LEU A 1 646 ? -32.209 -7.248 52.175 1.00 86.31 646 LEU A CA 1
ATOM 4509 C C . LEU A 1 646 ? -31.069 -7.293 53.207 1.00 86.31 646 LEU A C 1
ATOM 4511 O O . LEU A 1 646 ? -31.038 -8.149 54.097 1.00 86.31 646 LEU A O 1
ATOM 4515 N N . SER A 1 647 ? -30.109 -6.377 53.081 1.00 85.38 647 SER A N 1
ATOM 4516 C CA . SER A 1 647 ? -29.051 -6.209 54.080 1.00 85.38 647 SER A CA 1
ATOM 4517 C C . SER A 1 647 ? -29.613 -5.560 55.354 1.00 85.38 647 SER A C 1
ATOM 4519 O O . SER A 1 647 ? -30.644 -4.887 55.319 1.00 85.38 647 SER A O 1
ATOM 4521 N N . ALA A 1 648 ? -28.938 -5.746 56.493 1.00 77.56 648 ALA A N 1
ATOM 4522 C CA . ALA A 1 648 ? -29.337 -5.074 57.735 1.00 77.56 648 ALA A CA 1
ATOM 4523 C C . ALA A 1 648 ? -29.224 -3.550 57.590 1.00 77.56 648 ALA A C 1
ATOM 4525 O O . ALA A 1 648 ? -30.046 -2.796 58.096 1.00 77.56 648 ALA A O 1
ATOM 4526 N N . GLU A 1 649 ? -28.224 -3.129 56.826 1.00 81.56 649 GLU A N 1
ATOM 4527 C CA . GLU A 1 649 ? -27.919 -1.753 56.491 1.00 81.56 649 GLU A CA 1
ATOM 4528 C C . GLU A 1 649 ? -28.997 -1.146 55.568 1.00 81.56 649 GLU A C 1
ATOM 4530 O O . GLU A 1 649 ? -29.362 0.005 55.762 1.00 81.56 649 GLU A O 1
ATOM 4535 N N . ALA A 1 650 ? -29.573 -1.911 54.629 1.00 85.06 650 ALA A N 1
ATOM 4536 C CA . ALA A 1 650 ? -30.740 -1.483 53.848 1.00 85.06 650 ALA A CA 1
ATOM 4537 C C . ALA A 1 650 ? -31.991 -1.346 54.726 1.00 85.06 650 ALA A C 1
ATOM 4539 O O . ALA A 1 650 ? -32.684 -0.336 54.659 1.00 85.06 650 ALA A O 1
ATOM 4540 N N . ILE A 1 651 ? -32.273 -2.339 55.575 1.00 81.12 651 ILE A N 1
ATOM 4541 C CA . ILE A 1 651 ? -33.461 -2.338 56.445 1.00 81.12 651 ILE A CA 1
ATOM 4542 C C . ILE A 1 651 ? -33.447 -1.147 57.422 1.00 81.12 651 ILE A C 1
ATOM 4544 O O . ILE A 1 651 ? -34.497 -0.570 57.680 1.00 81.12 651 ILE A O 1
ATOM 4548 N N . ALA A 1 652 ? -32.270 -0.701 57.873 1.00 79.12 652 ALA A N 1
ATOM 4549 C CA . ALA A 1 652 ? -32.113 0.527 58.663 1.00 79.12 652 ALA A CA 1
ATOM 4550 C C . ALA A 1 652 ? -32.415 1.836 57.890 1.00 79.12 652 ALA A C 1
ATOM 4552 O O . ALA A 1 652 ? -32.468 2.904 58.492 1.00 79.12 652 ALA A O 1
ATOM 4553 N N . GLY A 1 653 ? -32.591 1.777 56.566 1.00 82.12 653 GLY A N 1
ATOM 4554 C CA . GLY A 1 653 ? -33.044 2.893 55.727 1.00 82.12 653 GLY A CA 1
ATOM 4555 C C . GLY A 1 653 ? -34.546 2.903 55.442 1.00 82.12 653 GLY A C 1
ATOM 4556 O O . GLY A 1 653 ? -35.001 3.727 54.650 1.00 82.12 653 GLY A O 1
ATOM 4557 N N . LEU A 1 654 ? -35.323 1.990 56.035 1.00 84.62 654 LEU A N 1
ATOM 4558 C CA . LEU A 1 654 ? -36.781 2.033 55.940 1.00 84.62 654 LEU A CA 1
ATOM 4559 C C . LEU A 1 654 ? -37.329 3.274 56.647 1.00 84.62 654 LEU A C 1
ATOM 4561 O O . LEU A 1 654 ? -36.917 3.619 57.752 1.00 84.62 654 LEU A O 1
ATOM 4565 N N . THR A 1 655 ? -38.287 3.943 56.011 1.00 83.06 655 THR A N 1
ATOM 4566 C CA . THR A 1 655 ? -39.035 5.028 56.657 1.00 83.06 655 THR A CA 1
ATOM 4567 C C . THR A 1 655 ? -40.039 4.472 57.668 1.00 83.06 655 THR A C 1
ATOM 4569 O O . THR A 1 655 ? -40.484 3.332 57.549 1.00 83.06 655 THR A O 1
ATOM 4572 N N . SER A 1 656 ? -40.460 5.292 58.635 1.00 75.00 656 SER A N 1
ATOM 4573 C CA . SER A 1 656 ? -41.476 4.899 59.623 1.00 75.00 656 SER A CA 1
ATOM 4574 C C . SER A 1 656 ? -42.787 4.431 58.981 1.00 75.00 656 SER A C 1
ATOM 4576 O O . SER A 1 656 ? -43.359 3.449 59.435 1.00 75.00 656 SER A O 1
ATOM 4578 N N . THR A 1 657 ? -43.214 5.060 57.881 1.00 77.69 657 THR A N 1
ATOM 4579 C CA . THR A 1 657 ? -44.377 4.617 57.091 1.00 77.69 657 THR A CA 1
ATOM 4580 C C . THR A 1 657 ? -44.153 3.235 56.477 1.00 77.69 657 THR A C 1
ATOM 4582 O O . THR A 1 657 ? -44.980 2.352 56.644 1.00 77.69 657 THR A O 1
ATOM 4585 N N . GLN A 1 658 ? -42.993 2.991 55.863 1.00 82.81 658 GLN A N 1
ATOM 4586 C CA . GLN A 1 658 ? -42.673 1.671 55.312 1.00 82.81 658 GLN A CA 1
ATOM 4587 C C . GLN A 1 658 ? -42.556 0.576 56.384 1.00 82.81 658 GLN A C 1
ATOM 4589 O O . GLN A 1 658 ? -42.832 -0.580 56.084 1.00 82.81 658 GLN A O 1
ATOM 4594 N N . LEU A 1 659 ? -42.145 0.911 57.613 1.00 78.12 659 LEU A N 1
ATOM 4595 C CA . LEU A 1 659 ? -42.181 -0.018 58.750 1.00 78.12 659 LEU A CA 1
ATOM 4596 C C . LEU A 1 659 ? -43.622 -0.321 59.195 1.00 78.12 659 LEU A C 1
ATOM 4598 O O . LEU A 1 659 ? -43.911 -1.463 59.552 1.00 78.12 659 LEU A O 1
ATOM 4602 N N . ASP A 1 660 ? -44.520 0.667 59.141 1.00 75.38 660 ASP A N 1
ATOM 4603 C CA . ASP A 1 660 ? -45.950 0.483 59.419 1.00 75.38 660 ASP A CA 1
ATOM 4604 C C . ASP 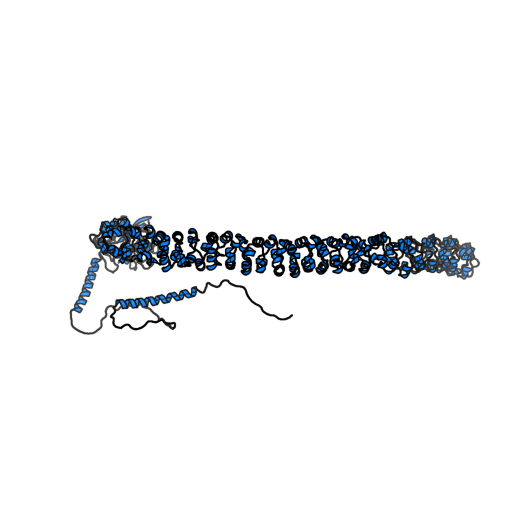A 1 660 ? -46.630 -0.415 58.360 1.00 75.38 660 ASP A C 1
ATOM 4606 O O . ASP A 1 660 ? -47.487 -1.222 58.719 1.00 75.38 660 ASP A O 1
ATOM 4610 N N . ASP A 1 661 ? -46.199 -0.338 57.094 1.00 74.44 661 ASP A N 1
ATOM 4611 C CA . ASP A 1 661 ? -46.754 -1.089 55.952 1.00 74.44 661 ASP A CA 1
ATOM 4612 C C . ASP A 1 661 ? -46.230 -2.546 55.826 1.00 74.44 661 ASP A C 1
ATOM 4614 O O . ASP A 1 661 ? -46.644 -3.296 54.937 1.00 74.44 661 ASP A O 1
ATOM 4618 N N . LEU A 1 662 ? -45.322 -2.998 56.705 1.00 77.31 662 LEU A N 1
ATOM 4619 C CA . LEU A 1 662 ? -44.795 -4.370 56.666 1.00 77.31 662 LEU A CA 1
ATOM 4620 C C . LEU A 1 662 ? -45.853 -5.417 57.047 1.00 77.31 662 LEU A C 1
ATOM 4622 O O . LEU A 1 662 ? -46.346 -5.451 58.176 1.00 77.31 662 LEU A O 1
ATOM 4626 N N . SER A 1 663 ? -46.108 -6.371 56.148 1.00 76.12 663 SER A N 1
ATOM 4627 C CA . SER A 1 663 ? -46.969 -7.522 56.451 1.00 76.12 663 SER A CA 1
ATOM 4628 C C . SER A 1 663 ? -46.293 -8.538 57.396 1.00 76.12 663 SER A C 1
ATOM 4630 O O . SER A 1 663 ? -45.066 -8.701 57.358 1.00 76.12 663 SER A O 1
ATOM 4632 N N . PRO A 1 664 ? -47.061 -9.334 58.175 1.00 72.62 664 PRO A N 1
ATOM 4633 C CA . PRO A 1 664 ? -46.503 -10.360 59.065 1.00 72.62 664 PRO A CA 1
ATOM 4634 C C . PRO A 1 664 ? -45.581 -11.363 58.356 1.00 72.62 664 PRO A C 1
ATOM 4636 O O . PRO A 1 664 ? -44.567 -11.783 58.908 1.00 72.62 664 PRO A O 1
ATOM 4639 N N . SER A 1 665 ? -45.885 -11.715 57.101 1.00 74.25 665 SER A N 1
ATOM 4640 C CA . SER A 1 665 ? -45.045 -12.610 56.297 1.00 74.25 665 SER A CA 1
ATOM 4641 C C . SER A 1 665 ? -43.742 -11.967 55.816 1.00 74.25 665 SER A C 1
ATOM 4643 O O . SER A 1 665 ? -42.802 -12.699 55.525 1.00 74.25 665 SER A O 1
ATOM 4645 N N . GLN A 1 666 ? -43.658 -10.639 55.714 1.00 78.75 666 GLN A N 1
ATOM 4646 C CA . GLN A 1 666 ? -42.407 -9.930 55.410 1.00 78.75 666 GLN A CA 1
ATOM 4647 C C . GLN A 1 666 ? -41.563 -9.768 56.682 1.00 78.75 666 GLN A C 1
ATOM 4649 O O . GLN A 1 666 ? -40.365 -10.051 56.650 1.00 78.75 666 GLN A O 1
ATOM 4654 N N . LEU A 1 667 ? -42.204 -9.440 57.813 1.00 74.19 667 LEU A N 1
ATOM 4655 C CA . LEU A 1 667 ? -41.598 -9.396 59.152 1.00 74.19 667 LEU A CA 1
ATOM 4656 C C . LEU A 1 667 ? -40.944 -10.730 59.543 1.00 74.19 667 LEU A C 1
ATOM 4658 O O . LEU A 1 667 ? -39.782 -10.745 59.946 1.00 74.19 667 LEU A O 1
ATOM 4662 N N . GLU A 1 668 ? -41.633 -11.858 59.338 1.00 74.69 668 GLU A N 1
ATOM 4663 C CA . GLU A 1 668 ? -41.098 -13.206 59.599 1.00 74.69 668 GLU A CA 1
ATOM 4664 C C . GLU A 1 668 ? -39.785 -13.475 58.835 1.00 74.69 668 GLU A C 1
ATOM 4666 O O . GLU A 1 668 ? -38.893 -14.162 59.338 1.00 74.69 668 GLU A O 1
ATOM 4671 N N . LYS A 1 669 ? -39.639 -12.918 57.622 1.00 80.19 669 LYS A N 1
ATOM 4672 C CA . LYS A 1 669 ? -38.448 -13.100 56.777 1.00 80.19 669 LYS A CA 1
ATOM 4673 C C . LYS A 1 669 ? -37.340 -12.081 57.036 1.00 80.19 669 LYS A C 1
ATOM 4675 O O . LYS A 1 669 ? -36.272 -12.238 56.444 1.00 80.19 669 LYS A O 1
ATOM 4680 N N . LEU A 1 670 ? -37.524 -11.089 57.913 1.00 75.62 670 LEU A N 1
ATOM 4681 C CA . LEU A 1 670 ? -36.443 -10.164 58.265 1.00 75.62 670 LEU A CA 1
ATOM 4682 C C . LEU A 1 670 ? -35.286 -10.920 58.948 1.00 75.62 670 LEU A C 1
ATOM 4684 O O . LEU A 1 670 ? -35.501 -11.653 59.924 1.00 75.62 670 LEU A O 1
ATOM 4688 N N . PRO A 1 671 ? -34.034 -10.747 58.479 1.00 72.62 671 PRO A N 1
ATOM 4689 C CA . PRO A 1 671 ? -32.890 -11.405 59.089 1.00 72.62 671 PRO A CA 1
ATOM 4690 C C . PRO A 1 671 ? -32.655 -10.854 60.502 1.00 72.62 671 PRO A C 1
ATOM 4692 O O . PRO A 1 671 ? -32.675 -9.646 60.719 1.00 72.62 671 PRO A O 1
ATOM 4695 N N . ALA A 1 672 ? -32.354 -11.732 61.463 1.00 67.44 672 ALA A N 1
ATOM 4696 C CA . ALA A 1 672 ? -32.204 -11.369 62.880 1.00 67.44 672 ALA A CA 1
ATOM 4697 C C . ALA A 1 672 ? -31.212 -10.210 63.139 1.00 67.44 672 ALA A C 1
ATOM 4699 O O . ALA A 1 672 ? -31.430 -9.402 64.036 1.00 67.44 672 ALA A O 1
ATOM 4700 N N . LYS A 1 673 ? -30.153 -10.083 62.320 1.00 65.88 673 LYS A N 1
ATOM 4701 C CA . LYS A 1 673 ? -29.184 -8.971 62.394 1.00 65.88 673 LYS A CA 1
ATOM 4702 C C . LYS A 1 673 ? -29.809 -7.606 62.054 1.00 65.88 673 LYS A C 1
ATOM 4704 O O . LYS A 1 673 ? -29.341 -6.598 62.562 1.00 65.88 673 LYS A O 1
ATOM 4709 N N . ALA A 1 674 ? -30.833 -7.565 61.201 1.00 67.50 674 ALA A N 1
ATOM 4710 C CA . ALA A 1 674 ? -31.519 -6.329 60.833 1.00 67.50 674 ALA A CA 1
ATOM 4711 C C . ALA A 1 674 ? -32.475 -5.853 61.930 1.00 67.50 674 ALA A C 1
ATOM 4713 O O . ALA A 1 674 ? -32.469 -4.677 62.268 1.00 67.50 674 ALA A O 1
ATOM 4714 N N . LEU A 1 675 ? -33.219 -6.776 62.549 1.00 68.38 675 LEU A N 1
ATOM 4715 C CA . LEU A 1 675 ? -34.073 -6.470 63.704 1.00 68.38 675 LEU A CA 1
ATOM 4716 C C . LEU A 1 675 ? -33.265 -5.929 64.896 1.00 68.38 675 LEU A C 1
ATOM 4718 O O . LEU A 1 675 ? -33.747 -5.064 65.610 1.00 68.38 675 LEU A O 1
ATOM 4722 N N . ALA A 1 676 ? -32.019 -6.383 65.069 1.00 63.69 676 ALA A N 1
ATOM 4723 C CA . ALA A 1 676 ? -31.082 -5.841 66.058 1.00 63.69 676 ALA A CA 1
ATOM 4724 C C . ALA A 1 676 ? -30.475 -4.466 65.691 1.00 63.69 676 ALA A C 1
ATOM 4726 O O . ALA A 1 676 ? -29.737 -3.899 66.494 1.00 63.69 676 ALA A O 1
ATOM 4727 N N . GLY A 1 677 ? -30.710 -3.976 64.467 1.00 60.91 677 GLY A N 1
ATOM 4728 C CA . GLY A 1 677 ? -30.210 -2.694 63.958 1.00 60.91 677 GLY A CA 1
ATOM 4729 C C . GLY A 1 677 ? -31.265 -1.586 63.869 1.00 60.91 677 GLY A C 1
ATOM 4730 O O . GLY A 1 677 ? -30.884 -0.435 63.674 1.00 60.91 677 GLY A O 1
ATOM 4731 N N . LEU A 1 678 ? -32.553 -1.919 64.023 1.00 67.75 678 LEU A N 1
ATOM 4732 C CA . LEU A 1 678 ? -33.621 -0.945 64.281 1.00 67.75 678 LEU A CA 1
ATOM 4733 C C . LEU A 1 678 ? -33.341 -0.220 65.601 1.00 67.75 678 LEU A C 1
ATOM 4735 O O . LEU A 1 678 ? -32.692 -0.803 66.471 1.00 67.75 678 LEU A O 1
ATOM 4739 N N . ASP A 1 679 ? -33.827 1.008 65.792 1.00 67.00 679 ASP A N 1
ATOM 4740 C CA . ASP A 1 679 ? -33.745 1.671 67.098 1.00 67.00 679 ASP A CA 1
ATOM 4741 C C . ASP A 1 679 ? -34.938 1.318 68.019 1.00 67.00 679 ASP A C 1
ATOM 4743 O O . ASP A 1 679 ? -35.870 0.607 67.636 1.00 67.00 679 ASP A O 1
ATOM 4747 N N . ALA A 1 680 ? -34.901 1.765 69.279 1.00 64.31 680 ALA A N 1
ATOM 4748 C CA . ALA A 1 680 ? -35.947 1.430 70.248 1.00 64.31 680 ALA A CA 1
ATOM 4749 C C . ALA A 1 680 ? -37.307 2.091 69.935 1.00 64.31 680 ALA A C 1
ATOM 4751 O O . ALA A 1 680 ? -38.340 1.597 70.389 1.00 64.31 680 ALA A O 1
ATOM 4752 N N . ALA A 1 681 ? -37.329 3.192 69.177 1.00 66.75 681 ALA A N 1
ATOM 4753 C CA . ALA A 1 681 ? -38.546 3.841 68.702 1.00 66.75 681 ALA A CA 1
ATOM 4754 C C . ALA A 1 681 ? -39.115 3.129 67.464 1.00 66.75 681 ALA A C 1
ATOM 4756 O O . ALA A 1 681 ? -40.332 2.944 67.402 1.00 66.75 681 ALA A O 1
ATOM 4757 N N . ASP A 1 682 ? -38.257 2.665 66.550 1.00 68.62 682 ASP A N 1
ATOM 4758 C CA . ASP A 1 682 ? -38.623 1.834 65.392 1.00 68.62 682 ASP A CA 1
ATOM 4759 C C . ASP A 1 682 ? -39.180 0.473 65.835 1.00 68.62 682 ASP A C 1
ATOM 4761 O O . ASP A 1 682 ? -40.245 0.041 65.388 1.00 68.62 682 ASP A O 1
ATOM 4765 N N . PHE A 1 683 ? -38.521 -0.195 66.787 1.00 68.69 683 PHE A N 1
ATOM 4766 C CA . PHE A 1 683 ? -39.014 -1.461 67.334 1.00 68.69 683 PHE A CA 1
ATOM 4767 C C . PHE A 1 683 ? -40.337 -1.269 68.099 1.00 68.69 683 PHE A C 1
ATOM 4769 O O . PHE A 1 683 ? -41.276 -2.054 67.953 1.00 68.69 683 PHE A O 1
ATOM 4776 N N . ALA A 1 684 ? -40.472 -0.165 68.844 1.00 65.62 684 ALA A N 1
ATOM 4777 C CA . ALA A 1 684 ? -41.739 0.229 69.458 1.00 65.62 684 ALA A CA 1
ATOM 4778 C C . ALA A 1 684 ? -42.793 0.717 68.442 1.00 65.62 684 ALA A C 1
ATOM 4780 O O . ALA A 1 684 ? -43.961 0.844 68.808 1.00 65.62 684 ALA A O 1
ATOM 4781 N N . GLN A 1 685 ? -42.430 1.026 67.193 1.00 68.06 685 GLN A N 1
ATOM 4782 C CA . GLN A 1 685 ? -43.373 1.304 66.104 1.00 68.06 685 GLN A CA 1
ATOM 4783 C C . GLN A 1 685 ? -43.972 -0.006 65.582 1.00 68.06 685 GLN A C 1
ATOM 4785 O O . GLN A 1 685 ? -45.195 -0.135 65.572 1.00 68.06 685 GLN A O 1
ATOM 4790 N N . LEU A 1 686 ? -43.139 -1.018 65.313 1.00 65.81 686 LEU A N 1
ATOM 4791 C CA . LEU A 1 686 ? -43.605 -2.373 64.984 1.00 65.81 686 LEU A CA 1
ATOM 4792 C C . LEU A 1 686 ? -44.542 -2.929 66.070 1.00 65.81 686 LEU A C 1
ATOM 4794 O O . LEU A 1 686 ? -45.638 -3.397 65.771 1.00 65.81 686 LEU A O 1
ATOM 4798 N N . GLY A 1 687 ? -44.166 -2.790 67.347 1.00 61.91 687 GLY A N 1
ATOM 4799 C CA . GLY A 1 687 ? -44.992 -3.208 68.490 1.00 61.91 687 GLY A CA 1
ATOM 4800 C C . GLY A 1 687 ? -46.302 -2.425 68.689 1.00 61.91 687 GLY A C 1
ATOM 4801 O O . GLY A 1 687 ? -47.140 -2.853 69.480 1.00 61.91 687 GLY A O 1
ATOM 4802 N N . ARG A 1 688 ? -46.503 -1.297 67.990 1.00 62.06 688 ARG A N 1
ATOM 4803 C CA . ARG A 1 688 ? -47.742 -0.492 68.012 1.00 62.06 688 ARG A CA 1
ATOM 4804 C C . ARG A 1 688 ? -48.743 -0.869 66.913 1.00 62.06 688 ARG A C 1
ATOM 4806 O O . ARG A 1 688 ? -49.841 -0.309 66.902 1.00 62.06 688 ARG A O 1
ATOM 4813 N N . GLN A 1 689 ? -48.405 -1.794 66.010 1.00 61.44 689 GLN A N 1
ATOM 4814 C CA . GLN A 1 689 ? -49.359 -2.311 65.026 1.00 61.44 689 GLN A CA 1
ATOM 4815 C C . GLN A 1 689 ? -50.570 -2.977 65.709 1.00 61.44 689 GLN A C 1
ATOM 4817 O O . GLN A 1 689 ? -50.495 -3.473 66.833 1.00 61.44 689 GLN A O 1
ATOM 4822 N N . SER A 1 690 ? -51.709 -3.014 65.010 1.00 53.03 690 SER A N 1
ATOM 4823 C CA . SER A 1 690 ? -52.992 -3.495 65.557 1.00 53.03 690 SER A CA 1
ATOM 4824 C C . SER A 1 690 ? -53.031 -4.989 65.915 1.00 53.03 690 SER A C 1
ATOM 4826 O O . SER A 1 690 ? -54.012 -5.434 66.505 1.00 53.03 690 SER A O 1
ATOM 4828 N N . ASP A 1 691 ? -51.986 -5.746 65.571 1.00 59.72 691 ASP A N 1
ATOM 4829 C CA . ASP A 1 691 ? -51.821 -7.168 65.880 1.00 59.72 691 ASP A CA 1
ATOM 4830 C C . ASP A 1 691 ? -50.414 -7.453 66.446 1.00 59.72 691 ASP A C 1
ATOM 4832 O O . ASP A 1 691 ? -49.639 -8.266 65.937 1.00 59.72 691 ASP A O 1
ATOM 4836 N N . ALA A 1 692 ? -50.065 -6.754 67.533 1.00 59.00 692 ALA A N 1
ATOM 4837 C CA . ALA A 1 692 ? -48.837 -7.013 68.288 1.00 59.00 692 ALA A CA 1
ATOM 4838 C C . ALA A 1 692 ? -48.723 -8.487 68.740 1.00 59.00 692 ALA A C 1
ATOM 4840 O O . ALA A 1 692 ? -47.621 -9.016 68.873 1.00 59.00 692 ALA A O 1
ATOM 4841 N N . THR A 1 693 ? -49.849 -9.184 68.926 1.00 63.09 693 THR A N 1
ATOM 4842 C CA . THR A 1 693 ? -49.877 -10.619 69.238 1.00 63.09 693 THR A CA 1
ATOM 4843 C C . THR A 1 693 ? -49.327 -11.465 68.086 1.00 63.09 693 THR A C 1
ATOM 4845 O O . THR A 1 693 ? -48.502 -12.344 68.337 1.00 63.09 693 THR A O 1
ATOM 4848 N N . ALA A 1 694 ? -49.699 -11.193 66.830 1.00 61.34 694 ALA A N 1
ATOM 4849 C CA . ALA A 1 694 ? -49.091 -11.851 65.671 1.00 61.34 694 ALA A CA 1
ATOM 4850 C C . ALA A 1 694 ? -47.610 -11.485 65.495 1.00 61.34 694 ALA A C 1
ATOM 4852 O O . ALA A 1 694 ? -46.817 -12.362 65.151 1.00 61.34 694 ALA A O 1
ATOM 4853 N N . LEU A 1 695 ? -47.214 -10.237 65.783 1.00 64.75 695 LEU A N 1
ATOM 4854 C CA . LEU A 1 695 ? -45.805 -9.818 65.769 1.00 64.75 695 LEU A CA 1
ATOM 4855 C C . LEU A 1 695 ? -44.970 -10.659 66.750 1.00 64.75 695 LEU A C 1
ATOM 4857 O O . LEU A 1 695 ? -43.999 -11.295 66.341 1.00 64.75 695 LEU A O 1
ATOM 4861 N N . TYR A 1 696 ? -45.368 -10.722 68.025 1.00 67.06 696 TYR A N 1
ATOM 4862 C CA . TYR A 1 696 ? -44.652 -11.500 69.043 1.00 67.06 696 TYR A CA 1
ATOM 4863 C C . TYR A 1 696 ? -44.708 -13.013 68.787 1.00 67.06 696 TYR A C 1
ATOM 4865 O O . TYR A 1 696 ? -43.732 -13.710 69.065 1.00 67.06 696 TYR A O 1
ATOM 4873 N N . ALA A 1 697 ? -45.788 -13.526 68.188 1.00 64.50 697 ALA A N 1
ATOM 4874 C CA . ALA A 1 697 ? -45.884 -14.925 67.768 1.00 64.50 697 ALA A CA 1
ATOM 4875 C C . ALA A 1 697 ? -45.002 -15.274 66.550 1.00 64.50 697 ALA A C 1
ATOM 4877 O O . ALA A 1 697 ? -44.644 -16.440 66.381 1.00 64.50 697 ALA A O 1
ATOM 4878 N N . ALA A 1 698 ? -44.641 -14.296 65.710 1.00 63.34 698 ALA A N 1
ATOM 4879 C CA . ALA A 1 698 ? -43.777 -14.489 64.543 1.00 63.34 698 ALA A CA 1
ATOM 4880 C C . ALA A 1 698 ? -42.269 -14.431 64.868 1.00 63.34 698 ALA A C 1
ATOM 4882 O O . ALA A 1 698 ? -41.450 -14.856 64.050 1.00 63.34 698 ALA A O 1
ATOM 4883 N N . LEU A 1 699 ? -41.878 -13.931 66.048 1.00 70.75 699 LEU A N 1
ATOM 4884 C CA . LEU A 1 699 ? -40.473 -13.840 66.454 1.00 70.75 699 LEU A CA 1
ATOM 4885 C C . LEU A 1 699 ? -39.901 -15.214 66.830 1.00 70.75 699 LEU A C 1
ATOM 4887 O O . LEU A 1 699 ? -40.199 -15.783 67.880 1.00 70.75 699 LEU A O 1
ATOM 4891 N N . SER A 1 700 ? -38.987 -15.725 66.005 1.00 71.00 700 SER A N 1
ATOM 4892 C CA . SER A 1 700 ? -38.198 -16.910 66.359 1.00 71.00 700 SER A CA 1
ATOM 4893 C C . SER A 1 700 ? -37.243 -16.629 67.527 1.00 71.00 700 SER A C 1
ATOM 4895 O O . SER A 1 700 ? -36.736 -15.516 67.682 1.00 71.00 700 SER A O 1
ATOM 4897 N N . ALA A 1 701 ? -36.872 -17.666 68.288 1.00 66.44 701 ALA A N 1
ATOM 4898 C CA . ALA A 1 701 ? -35.883 -17.553 69.369 1.00 66.44 701 ALA A CA 1
ATOM 4899 C C . ALA A 1 701 ? -34.525 -16.968 68.908 1.00 66.44 701 ALA A C 1
ATOM 4901 O O . ALA A 1 701 ? -33.809 -16.358 69.699 1.00 66.44 701 ALA A O 1
ATOM 4902 N N . THR A 1 702 ? -34.168 -17.106 67.622 1.00 67.19 702 THR A N 1
ATOM 4903 C CA . THR A 1 702 ? -32.955 -16.490 67.045 1.00 67.19 702 THR A CA 1
ATOM 4904 C C . THR A 1 702 ? -33.122 -14.993 66.767 1.00 67.19 702 THR A C 1
ATOM 4906 O O . THR A 1 702 ? -32.174 -14.239 66.975 1.00 67.19 702 THR A O 1
ATOM 4909 N N . GLN A 1 703 ? -34.307 -14.545 66.338 1.00 72.38 703 GLN A N 1
ATOM 4910 C CA . GLN A 1 703 ? -34.617 -13.116 66.200 1.00 72.38 703 GLN A CA 1
ATOM 4911 C C . GLN A 1 703 ? -34.730 -12.455 67.581 1.00 72.38 703 GLN A C 1
ATOM 4913 O O . GLN A 1 703 ? -34.101 -11.424 67.811 1.00 72.38 703 GLN A O 1
ATOM 4918 N N . LEU A 1 704 ? -35.417 -13.095 68.535 1.00 69.31 704 LEU A N 1
ATOM 4919 C CA . LEU A 1 704 ? -35.565 -12.600 69.910 1.00 69.31 704 LEU A CA 1
ATOM 4920 C C . LEU A 1 704 ? -34.205 -12.393 70.602 1.00 69.31 704 LEU A C 1
ATOM 4922 O O . LEU A 1 704 ? -33.945 -11.336 71.179 1.00 69.31 704 LEU A O 1
ATOM 4926 N N . LYS A 1 705 ? -33.292 -13.365 70.464 1.00 67.19 705 LYS A N 1
ATOM 4927 C CA . LYS A 1 705 ? -31.910 -13.290 70.969 1.00 67.19 705 LYS A CA 1
ATOM 4928 C C . LYS A 1 705 ? -31.085 -12.145 70.361 1.00 67.19 705 LYS A C 1
ATOM 4930 O O . LYS A 1 705 ? -30.123 -11.700 70.983 1.00 67.19 705 LYS A O 1
ATOM 4935 N N . ALA A 1 706 ? -31.429 -11.688 69.156 1.00 64.75 706 ALA A N 1
ATOM 4936 C CA . ALA A 1 706 ? -30.761 -10.568 68.495 1.00 64.75 706 ALA A CA 1
ATOM 4937 C C . ALA A 1 706 ? -31.340 -9.207 68.932 1.00 64.75 706 ALA A C 1
ATOM 4939 O O . ALA A 1 706 ? -30.578 -8.285 69.205 1.00 64.75 706 ALA A O 1
ATOM 4940 N N . ILE A 1 707 ? -32.667 -9.105 69.075 1.00 63.03 707 ILE A N 1
ATOM 4941 C CA . ILE A 1 707 ? -33.383 -7.905 69.562 1.00 63.03 707 ILE A CA 1
ATOM 4942 C C . ILE A 1 707 ? -32.980 -7.564 71.010 1.00 63.03 707 ILE A C 1
ATOM 4944 O O . ILE A 1 707 ? -32.734 -6.413 71.371 1.00 63.03 707 ILE A O 1
ATOM 4948 N N . THR A 1 708 ? -32.841 -8.587 71.855 1.00 60.91 708 THR A N 1
ATOM 4949 C CA . THR A 1 708 ? -32.517 -8.451 73.288 1.00 60.91 708 THR A CA 1
ATOM 4950 C C . THR A 1 708 ? -31.067 -8.042 73.592 1.00 60.91 708 THR A C 1
ATOM 4952 O O . THR A 1 708 ? -30.645 -8.088 74.746 1.00 60.91 708 THR A O 1
ATOM 4955 N N . ALA A 1 709 ? -30.288 -7.616 72.593 1.00 54.41 709 ALA A N 1
ATOM 4956 C CA . ALA A 1 709 ? -28.928 -7.107 72.779 1.00 54.41 709 ALA A CA 1
ATOM 4957 C C . ALA A 1 709 ? -28.860 -5.614 73.179 1.00 54.41 709 ALA A C 1
ATOM 4959 O O . ALA A 1 709 ? -27.771 -5.122 73.467 1.00 54.41 709 ALA A O 1
ATOM 4960 N N . GLY A 1 710 ? -29.992 -4.892 73.215 1.00 54.22 710 GLY A N 1
ATOM 4961 C CA . GLY A 1 710 ? -30.007 -3.486 73.655 1.00 54.22 710 GLY A CA 1
ATOM 4962 C C . GLY A 1 710 ? -31.365 -2.789 73.840 1.00 54.22 710 GLY A C 1
ATOM 4963 O O . GLY A 1 710 ? -31.368 -1.588 74.090 1.00 54.22 710 GLY A O 1
ATOM 4964 N N . GLN A 1 711 ? -32.507 -3.481 73.697 1.00 56.91 711 GLN A N 1
ATOM 4965 C CA . GLN A 1 711 ? -33.833 -2.831 73.565 1.00 56.91 711 GLN A CA 1
ATOM 4966 C C . GLN A 1 711 ? -34.951 -3.429 74.441 1.00 56.91 711 GLN A C 1
ATOM 4968 O O . GLN A 1 711 ? -36.134 -3.291 74.144 1.00 56.91 711 GLN A O 1
ATOM 4973 N N . ALA A 1 712 ? -34.588 -4.074 75.551 1.00 54.19 712 ALA A N 1
ATOM 4974 C CA . ALA A 1 712 ? -35.521 -4.783 76.434 1.00 54.19 712 ALA A CA 1
ATOM 4975 C C . ALA A 1 712 ? -36.775 -4.011 76.944 1.00 54.19 712 ALA A C 1
ATOM 4977 O O . ALA A 1 712 ? -37.800 -4.674 77.097 1.00 54.19 712 ALA A O 1
ATOM 4978 N N . PRO A 1 713 ? -36.783 -2.675 77.187 1.00 54.97 713 PRO A N 1
ATOM 4979 C CA . PRO A 1 713 ? -37.905 -2.009 77.874 1.00 54.97 713 PRO A CA 1
ATOM 4980 C C . PRO A 1 713 ? -39.285 -2.071 77.197 1.00 54.97 713 PRO A C 1
ATOM 4982 O O . PRO A 1 713 ? -40.276 -1.736 77.841 1.00 54.97 713 PRO A O 1
ATOM 4985 N N . GLY A 1 714 ? -39.364 -2.439 75.913 1.00 56.78 714 GLY A N 1
ATOM 4986 C CA . GLY A 1 714 ? -40.625 -2.556 75.168 1.00 56.78 714 GLY A CA 1
ATOM 4987 C C . GLY A 1 714 ? -41.175 -3.981 75.029 1.00 56.78 714 GLY A C 1
ATOM 4988 O O . GLY A 1 714 ? -42.230 -4.151 74.421 1.00 56.78 714 GLY A O 1
ATOM 4989 N N . LEU A 1 715 ? -40.469 -5.002 75.531 1.00 65.12 715 LEU A N 1
ATOM 4990 C CA . LEU A 1 715 ? -40.808 -6.410 75.310 1.00 65.12 715 LEU A CA 1
ATOM 4991 C C . LEU A 1 715 ? -41.766 -6.939 76.391 1.00 65.12 715 LEU A C 1
ATOM 4993 O O . LEU A 1 715 ? -41.364 -7.140 77.536 1.00 65.12 715 LEU A O 1
ATOM 4997 N N . ASP A 1 716 ? -43.009 -7.243 76.016 1.00 67.50 716 ASP A N 1
ATOM 4998 C CA . ASP A 1 716 ? -43.934 -7.960 76.901 1.00 67.50 716 ASP A CA 1
ATOM 4999 C C . ASP A 1 716 ? -43.646 -9.470 76.869 1.00 67.50 716 ASP A C 1
ATOM 5001 O O . ASP A 1 716 ? -44.108 -10.209 75.996 1.00 67.50 716 ASP A O 1
ATOM 5005 N N . VAL A 1 717 ? -42.852 -9.930 77.839 1.00 66.31 717 VAL A N 1
ATOM 5006 C CA . VAL A 1 717 ? -42.467 -11.343 77.967 1.00 66.31 717 VAL A CA 1
ATOM 5007 C C . VAL A 1 717 ? -43.639 -12.277 78.287 1.00 66.31 717 VAL A C 1
ATOM 5009 O O . VAL A 1 717 ? -43.521 -13.474 78.031 1.00 66.31 717 VAL A O 1
ATOM 5012 N N . SER A 1 718 ? -44.778 -11.763 78.770 1.00 63.41 718 SER A N 1
ATOM 5013 C CA . SER A 1 718 ? -45.970 -12.579 79.058 1.00 63.41 718 SER A CA 1
ATOM 5014 C C . SER A 1 718 ? -46.677 -13.072 77.788 1.00 63.41 718 SER A C 1
ATOM 5016 O O . SER A 1 718 ? -47.367 -14.091 77.812 1.00 63.41 718 SER A O 1
ATOM 5018 N N . LEU A 1 719 ? -46.461 -12.386 76.659 1.00 66.56 719 LEU A N 1
ATOM 5019 C CA . LEU A 1 719 ? -47.030 -12.726 75.352 1.00 66.56 719 LEU A CA 1
ATOM 5020 C C . LEU A 1 719 ? -46.138 -13.680 74.532 1.00 66.56 719 LEU A C 1
ATOM 5022 O O . LEU A 1 719 ? -46.513 -14.084 73.428 1.00 66.56 719 LEU A O 1
ATOM 5026 N N . LEU A 1 720 ? -44.962 -14.056 75.048 1.00 70.19 720 LEU A N 1
ATOM 5027 C CA . LEU A 1 720 ? -44.046 -14.983 74.384 1.00 70.19 720 LEU A CA 1
ATOM 5028 C C . LEU A 1 720 ? -44.488 -16.439 74.578 1.00 70.19 720 LEU A C 1
ATOM 5030 O O . LEU A 1 720 ? -44.743 -16.900 75.688 1.00 70.19 720 LEU A O 1
ATOM 5034 N N . GLN A 1 721 ? -44.489 -17.215 73.492 1.00 70.94 721 GLN A N 1
ATOM 5035 C CA . GLN A 1 721 ? -44.679 -18.664 73.583 1.00 70.94 721 GLN A CA 1
ATOM 5036 C C . GLN A 1 721 ? -43.505 -19.319 74.329 1.00 70.94 721 GLN A C 1
ATOM 5038 O O . GLN A 1 721 ? -42.356 -18.906 74.173 1.00 70.94 721 GLN A O 1
ATOM 5043 N N . THR A 1 722 ? -43.758 -20.410 75.057 1.00 66.44 722 THR A N 1
ATOM 5044 C CA . THR A 1 722 ? -42.755 -21.107 75.889 1.00 66.44 722 THR A CA 1
ATOM 5045 C C . THR A 1 722 ? -41.482 -21.494 75.120 1.00 66.44 722 THR A C 1
ATOM 5047 O O . THR A 1 722 ? -40.385 -21.452 75.668 1.00 66.44 722 THR A O 1
ATOM 5050 N N . GLY A 1 723 ? -41.593 -21.810 73.823 1.00 65.50 723 GLY A N 1
ATOM 5051 C CA . GLY A 1 723 ? -40.433 -22.077 72.963 1.00 65.50 723 GLY A CA 1
ATOM 5052 C C . GLY A 1 723 ? -39.569 -20.842 72.662 1.00 65.50 723 GLY A C 1
ATOM 5053 O O . GLY A 1 723 ? -38.354 -20.973 72.511 1.00 65.50 723 GLY A O 1
ATOM 5054 N N . ALA A 1 724 ? -40.158 -19.644 72.613 1.00 66.75 724 ALA A N 1
ATOM 5055 C CA . ALA A 1 724 ? -39.447 -18.386 72.377 1.00 66.75 724 ALA A CA 1
ATOM 5056 C C . ALA A 1 724 ? -38.673 -17.902 73.618 1.00 66.75 724 ALA A C 1
ATOM 5058 O O . ALA A 1 724 ? -37.613 -17.295 73.460 1.00 66.75 724 ALA A O 1
ATOM 5059 N N . LEU A 1 725 ? -39.129 -18.246 74.833 1.00 69.62 725 LEU A N 1
ATOM 5060 C CA . LEU A 1 725 ? -38.436 -17.938 76.098 1.00 69.62 725 LEU A CA 1
ATOM 5061 C C . LEU A 1 725 ? -37.000 -18.492 76.140 1.00 69.62 725 LEU A C 1
ATOM 5063 O O . LEU A 1 725 ? -36.117 -17.872 76.726 1.00 69.62 725 LEU A O 1
ATOM 5067 N N . THR A 1 726 ? -36.723 -19.593 75.433 1.00 71.19 726 THR A N 1
ATOM 5068 C CA . THR A 1 726 ? -35.361 -20.150 75.283 1.00 71.19 726 THR A CA 1
ATOM 5069 C C . THR A 1 726 ? -34.372 -19.208 74.573 1.00 71.19 726 THR A C 1
ATOM 5071 O O . THR A 1 726 ? -33.160 -19.422 74.636 1.00 71.19 726 THR A O 1
ATOM 5074 N N . GLY A 1 727 ? -34.872 -18.166 73.895 1.00 67.00 727 GLY A N 1
ATOM 5075 C CA . GLY A 1 727 ? -34.085 -17.111 73.256 1.00 67.00 727 GLY A CA 1
ATOM 5076 C C . GLY A 1 727 ? -33.721 -15.935 74.169 1.00 67.00 727 GLY A C 1
ATOM 5077 O O . GLY A 1 727 ? -32.891 -15.117 73.766 1.00 67.00 727 GLY A O 1
ATOM 5078 N N . LEU A 1 728 ? -34.305 -15.835 75.372 1.00 73.75 728 LEU A N 1
ATOM 5079 C CA . LEU A 1 728 ? -33.967 -14.790 76.345 1.00 73.75 728 LEU A CA 1
ATOM 5080 C C . LEU A 1 728 ? -32.516 -14.940 76.824 1.00 73.75 728 LEU A C 1
ATOM 5082 O O . LEU A 1 728 ? -32.001 -16.043 77.017 1.00 73.75 728 LEU A O 1
ATOM 5086 N N . ASN A 1 729 ? -31.848 -13.803 77.007 1.00 73.12 729 ASN A N 1
ATOM 5087 C CA . ASN A 1 729 ? -30.473 -13.724 77.493 1.00 73.12 729 ASN A CA 1
ATOM 5088 C C . ASN A 1 729 ? -30.432 -13.135 78.920 1.00 73.12 729 ASN A C 1
ATOM 5090 O O . ASN A 1 729 ? -31.433 -12.606 79.404 1.00 73.12 729 ASN A O 1
ATOM 5094 N N . ALA A 1 730 ? -29.271 -13.205 79.578 1.00 71.31 730 ALA A N 1
ATOM 5095 C CA . ALA A 1 730 ? -29.081 -12.690 80.936 1.00 71.31 730 ALA A CA 1
ATOM 5096 C C . ALA A 1 730 ? -29.472 -11.208 81.090 1.00 71.31 730 ALA A C 1
ATOM 5098 O O . ALA A 1 730 ? -30.165 -10.851 82.036 1.00 71.31 730 ALA A O 1
ATOM 5099 N N . ALA A 1 731 ? -29.093 -10.351 80.137 1.00 65.94 731 ALA A N 1
ATOM 5100 C CA . ALA A 1 731 ? -29.407 -8.924 80.193 1.00 65.94 731 ALA A CA 1
ATOM 5101 C C . ALA A 1 731 ? -30.912 -8.638 80.048 1.00 65.94 731 ALA A C 1
ATOM 5103 O O . ALA A 1 731 ? -31.404 -7.680 80.630 1.00 65.94 731 ALA A O 1
ATOM 5104 N N . ALA A 1 732 ? -31.648 -9.462 79.296 1.00 68.62 732 ALA A N 1
ATOM 5105 C CA . ALA A 1 732 ? -33.097 -9.347 79.171 1.00 68.62 732 ALA A CA 1
ATOM 5106 C C . ALA A 1 732 ? -33.827 -9.824 80.432 1.00 68.62 732 ALA A C 1
ATOM 5108 O O . ALA A 1 732 ? -34.781 -9.175 80.845 1.00 68.62 732 ALA A O 1
ATOM 5109 N N . LEU A 1 733 ? -33.371 -10.923 81.049 1.00 76.44 733 LEU A N 1
ATOM 5110 C CA . LEU A 1 733 ? -33.974 -11.449 82.276 1.00 76.44 733 LEU A CA 1
ATOM 5111 C C . LEU A 1 733 ? -33.711 -10.521 83.475 1.00 76.44 733 LEU A C 1
ATOM 5113 O O . LEU A 1 733 ? -34.647 -10.172 84.181 1.00 76.44 733 LEU A O 1
ATOM 5117 N N . GLY A 1 734 ? -32.472 -10.044 83.644 1.00 69.62 734 GLY A N 1
ATOM 5118 C CA . GLY A 1 734 ? -32.099 -9.086 84.697 1.00 69.62 734 GLY A CA 1
ATOM 5119 C C . GLY A 1 734 ? -32.607 -7.652 84.482 1.00 69.62 734 GLY A C 1
ATOM 5120 O O . GLY A 1 734 ? -32.479 -6.813 85.367 1.00 69.62 734 GLY A O 1
ATOM 5121 N N . ALA A 1 735 ? -33.181 -7.346 83.313 1.00 67.81 735 ALA A N 1
ATOM 5122 C CA . ALA A 1 735 ? -33.874 -6.081 83.054 1.00 67.81 735 ALA A CA 1
ATOM 5123 C C . ALA A 1 735 ? -35.387 -6.151 83.332 1.00 67.81 735 ALA A C 1
ATOM 5125 O O . ALA A 1 735 ? -36.071 -5.131 83.206 1.00 67.81 735 ALA A O 1
ATOM 5126 N N . LEU A 1 736 ? -35.922 -7.325 83.689 1.00 72.38 736 LEU A N 1
ATOM 5127 C CA . LEU A 1 736 ? -37.309 -7.454 84.123 1.00 72.38 736 LEU A CA 1
ATOM 5128 C C . LEU A 1 736 ? -37.509 -6.766 85.474 1.00 72.38 736 LEU A C 1
ATOM 5130 O O . LEU A 1 736 ? -36.654 -6.792 86.356 1.00 72.38 736 LEU A O 1
ATOM 5134 N N . THR A 1 737 ? -38.675 -6.154 85.653 1.00 75.06 737 THR A N 1
ATOM 5135 C CA . THR A 1 737 ? -39.068 -5.623 86.960 1.00 75.06 737 THR A CA 1
ATOM 5136 C C . THR A 1 737 ? -39.370 -6.760 87.936 1.00 75.06 737 THR A C 1
ATOM 5138 O O . THR A 1 737 ? -39.788 -7.844 87.535 1.00 75.06 737 THR A O 1
ATOM 5141 N N . THR A 1 738 ? -39.255 -6.493 89.239 1.00 67.81 738 THR A N 1
ATOM 5142 C CA . THR A 1 738 ? -39.571 -7.467 90.299 1.00 67.81 738 THR A CA 1
ATOM 5143 C C . THR A 1 738 ? -40.977 -8.067 90.158 1.00 67.81 738 THR A C 1
ATOM 5145 O O . THR A 1 738 ? -41.164 -9.243 90.436 1.00 67.81 738 THR A O 1
ATOM 5148 N N . ALA A 1 739 ? -41.957 -7.294 89.670 1.00 69.31 739 ALA A N 1
ATOM 5149 C CA . ALA A 1 739 ? -43.297 -7.806 89.372 1.00 69.31 739 ALA A CA 1
ATOM 5150 C C . ALA A 1 739 ? -43.277 -8.854 88.242 1.00 69.31 739 ALA A C 1
ATOM 5152 O O . ALA A 1 739 ? -43.813 -9.941 88.405 1.00 69.31 739 ALA A O 1
ATOM 5153 N N . GLN A 1 740 ? -42.576 -8.569 87.140 1.00 74.31 740 GLN A N 1
ATOM 5154 C CA . GLN A 1 740 ? -42.448 -9.487 86.002 1.00 74.31 740 GLN A CA 1
ATOM 5155 C C . GLN A 1 740 ? -41.654 -10.759 86.334 1.00 74.31 740 GLN A C 1
ATOM 5157 O O . GLN A 1 740 ? -41.894 -11.783 85.706 1.00 74.31 740 GLN A O 1
ATOM 5162 N N . LEU A 1 741 ? -40.721 -10.711 87.293 1.00 73.50 741 LEU A N 1
ATOM 5163 C CA . LEU A 1 741 ? -40.007 -11.898 87.784 1.00 73.50 741 LEU A CA 1
ATOM 5164 C C . LEU A 1 741 ? -40.876 -12.765 88.711 1.00 73.50 741 LEU A C 1
ATOM 5166 O O . LEU A 1 741 ? -40.746 -13.986 88.691 1.00 73.50 741 LEU A O 1
ATOM 5170 N N . ILE A 1 742 ? -41.764 -12.151 89.500 1.00 71.31 742 ILE A N 1
ATOM 5171 C CA . ILE A 1 742 ? -42.706 -12.859 90.386 1.00 71.31 742 ILE A CA 1
ATOM 5172 C C . ILE A 1 742 ? -43.878 -13.465 89.595 1.00 71.31 742 ILE A C 1
ATOM 5174 O O . ILE A 1 742 ? -44.361 -14.533 89.955 1.00 71.31 742 ILE A O 1
ATOM 5178 N N . ASP A 1 743 ? -44.303 -12.835 88.497 1.00 74.38 743 ASP A N 1
ATOM 5179 C CA . ASP A 1 743 ? -45.379 -13.341 87.630 1.00 74.38 743 ASP A CA 1
ATOM 5180 C C . ASP A 1 743 ? -44.973 -14.578 86.783 1.00 74.38 743 ASP A C 1
ATOM 5182 O O . ASP A 1 743 ? -45.811 -15.125 86.063 1.00 74.38 743 ASP A O 1
ATOM 5186 N N . LEU A 1 744 ? -43.712 -15.036 86.850 1.00 76.69 744 LEU A N 1
ATOM 5187 C CA . LEU A 1 744 ? -43.236 -16.244 86.161 1.00 76.69 744 LEU A CA 1
ATOM 5188 C C . LEU A 1 744 ? -43.655 -17.528 86.895 1.00 76.69 744 LEU A C 1
ATOM 5190 O O . LEU A 1 744 ? -43.235 -17.774 88.026 1.00 76.69 744 LEU A O 1
ATOM 5194 N N . ASP A 1 745 ? -44.403 -18.402 86.217 1.00 78.38 745 ASP A N 1
ATOM 5195 C CA . ASP A 1 745 ? -44.812 -19.702 86.765 1.00 78.38 745 ASP A CA 1
ATOM 5196 C C . ASP A 1 745 ? -43.665 -20.749 86.772 1.00 78.38 745 ASP A C 1
ATOM 5198 O O . ASP A 1 745 ? -42.677 -20.601 86.042 1.00 78.38 745 ASP A O 1
ATOM 5202 N N . PRO A 1 746 ? -43.760 -21.844 87.558 1.00 76.38 746 PRO A N 1
ATOM 5203 C CA . PRO A 1 746 ? -42.693 -22.850 87.653 1.00 76.38 746 PRO A CA 1
ATOM 5204 C C . PRO A 1 746 ? -42.290 -23.513 86.321 1.00 76.38 746 PRO A C 1
ATOM 5206 O O . PRO A 1 746 ? -41.131 -23.890 86.145 1.00 76.38 746 PRO A O 1
ATOM 5209 N N . ASN A 1 747 ? -43.201 -23.633 85.350 1.00 75.88 747 ASN A N 1
ATOM 5210 C CA . ASN A 1 747 ? -42.878 -24.133 84.008 1.00 75.88 747 ASN A CA 1
ATOM 5211 C C . ASN A 1 747 ? -42.135 -23.080 83.182 1.00 75.88 747 ASN A C 1
ATOM 5213 O O . ASN A 1 747 ? -41.294 -23.439 82.359 1.00 75.88 747 ASN A O 1
ATOM 5217 N N . GLN A 1 748 ? -42.430 -21.793 83.383 1.00 80.31 748 GLN A N 1
ATOM 5218 C CA . GLN A 1 748 ? -41.693 -20.700 82.749 1.00 80.31 748 GLN A CA 1
ATOM 5219 C C . GLN A 1 748 ? -40.268 -20.611 83.311 1.00 80.31 748 GLN A C 1
ATOM 5221 O O . GLN A 1 748 ? -39.328 -20.561 82.518 1.00 80.31 748 GLN A O 1
ATOM 5226 N N . TRP A 1 749 ? -40.084 -20.723 84.633 1.00 81.81 749 TRP A N 1
ATOM 5227 C CA . TRP A 1 749 ? -38.760 -20.864 85.263 1.00 81.81 749 TRP A CA 1
ATOM 5228 C C . TRP A 1 749 ? -37.990 -22.085 84.736 1.00 81.81 749 TRP A C 1
ATOM 5230 O O . TRP A 1 749 ? -36.832 -21.959 84.332 1.00 81.81 749 TRP A O 1
ATOM 5240 N N . GLY A 1 750 ? -38.636 -23.252 84.641 1.00 76.50 750 GLY A N 1
ATOM 5241 C CA . GLY A 1 750 ? -38.037 -24.459 84.055 1.00 76.50 750 GLY A CA 1
ATOM 5242 C C . GLY A 1 750 ? -37.716 -24.352 82.553 1.00 76.50 750 GLY A C 1
ATOM 5243 O O . GLY A 1 750 ? -36.838 -25.060 82.059 1.00 76.50 750 GLY A O 1
ATOM 5244 N N . ALA A 1 751 ? -38.384 -23.457 81.816 1.00 77.94 751 ALA A N 1
ATOM 5245 C CA . ALA A 1 751 ? -38.149 -23.212 80.389 1.00 77.94 751 ALA A CA 1
ATOM 5246 C C . ALA A 1 751 ? -37.025 -22.195 80.099 1.00 77.94 751 ALA A C 1
ATOM 5248 O O . ALA A 1 751 ? -36.583 -22.086 78.948 1.00 77.94 751 ALA A O 1
ATOM 5249 N N . LEU A 1 752 ? -36.543 -21.454 81.106 1.00 81.19 752 LEU A N 1
ATOM 5250 C CA . LEU A 1 752 ? -35.438 -20.507 80.943 1.00 81.19 752 LEU A CA 1
ATOM 5251 C C . LEU A 1 752 ? -34.124 -21.227 80.621 1.00 81.19 752 LEU A C 1
ATOM 5253 O O . LEU A 1 752 ? -33.709 -22.166 81.304 1.00 81.19 752 LEU A O 1
ATOM 5257 N N . ALA A 1 753 ? -33.404 -20.732 79.613 1.00 79.88 753 ALA A N 1
ATOM 5258 C CA . ALA A 1 753 ? -32.068 -21.228 79.307 1.00 79.88 753 ALA A CA 1
ATOM 5259 C C . ALA A 1 753 ? -31.128 -21.027 80.520 1.00 79.88 753 ALA A C 1
ATOM 5261 O O . ALA A 1 753 ? -31.121 -19.933 81.085 1.00 79.88 753 ALA A O 1
ATOM 5262 N N . PRO A 1 754 ? -30.265 -21.999 80.889 1.00 82.00 754 PRO A N 1
ATOM 5263 C CA . PRO A 1 754 ? -29.383 -21.881 82.058 1.00 82.00 754 PRO A CA 1
ATOM 5264 C C . PRO A 1 754 ? -28.527 -20.607 82.092 1.00 82.00 754 PRO A C 1
ATOM 5266 O O . PRO A 1 754 ? -28.291 -20.041 83.151 1.00 82.00 754 PRO A O 1
ATOM 5269 N N . ALA A 1 755 ? -28.101 -20.115 80.925 1.00 76.31 755 ALA A N 1
ATOM 5270 C CA . ALA A 1 755 ? -27.315 -18.888 80.807 1.00 76.31 755 ALA A CA 1
ATOM 5271 C C . ALA A 1 755 ? -28.119 -17.588 81.031 1.00 76.31 755 ALA A C 1
ATOM 5273 O O . ALA A 1 755 ? -27.508 -16.533 81.168 1.00 76.31 755 ALA A O 1
ATOM 5274 N N . ALA A 1 756 ? -29.456 -17.631 81.045 1.00 76.94 756 ALA A N 1
ATOM 5275 C CA . ALA A 1 756 ? -30.290 -16.467 81.351 1.00 76.94 756 ALA A CA 1
ATOM 5276 C C . ALA A 1 756 ? -30.316 -16.166 82.860 1.00 76.94 756 ALA A C 1
ATOM 5278 O O . ALA A 1 756 ? -30.328 -15.001 83.242 1.00 76.94 756 ALA A O 1
ATOM 5279 N N . LEU A 1 757 ? -30.219 -17.197 83.712 1.00 80.75 757 LEU A N 1
ATOM 5280 C CA . LEU A 1 757 ? -30.188 -17.064 85.178 1.00 80.75 757 LEU A CA 1
ATOM 5281 C C . LEU A 1 757 ? -28.965 -16.288 85.701 1.00 80.75 757 LEU A C 1
ATOM 5283 O O . LEU A 1 757 ? -28.999 -15.756 86.802 1.00 80.75 757 LEU A O 1
ATOM 5287 N N . ALA A 1 758 ? -27.907 -16.152 84.895 1.00 79.00 758 ALA A N 1
ATOM 5288 C CA . ALA A 1 758 ? -26.763 -15.288 85.199 1.00 79.00 758 ALA A CA 1
ATOM 5289 C C . ALA A 1 758 ? -27.099 -13.778 85.175 1.00 79.00 758 ALA A C 1
ATOM 5291 O O . ALA A 1 758 ? -26.235 -12.959 85.476 1.00 79.00 758 ALA A O 1
ATOM 5292 N N . GLY A 1 759 ? -28.318 -13.404 84.766 1.00 75.62 759 GLY A N 1
ATOM 5293 C CA . GLY A 1 759 ? -28.833 -12.035 84.846 1.00 75.62 759 GLY A CA 1
ATOM 5294 C C . GLY A 1 759 ? -29.452 -11.662 86.193 1.00 75.62 759 GLY A C 1
ATOM 5295 O O . GLY A 1 759 ? -29.722 -10.486 86.401 1.00 75.62 759 GLY A O 1
ATOM 5296 N N . LEU A 1 760 ? -29.681 -12.645 87.067 1.00 82.50 760 LEU A N 1
ATOM 5297 C CA . LEU A 1 760 ? -30.250 -12.472 88.404 1.00 82.50 760 LEU A CA 1
ATOM 5298 C C . LEU A 1 760 ? -29.123 -12.452 89.442 1.00 82.50 760 LEU A C 1
ATOM 5300 O O . LEU A 1 760 ? -28.153 -13.201 89.300 1.00 82.50 760 LEU A O 1
ATOM 5304 N N . ASP A 1 761 ? -29.227 -11.632 90.482 1.00 81.81 761 ASP A N 1
ATOM 5305 C CA . ASP A 1 761 ? -28.212 -11.552 91.540 1.00 81.81 761 ASP A CA 1
ATOM 5306 C C . ASP A 1 761 ? -28.584 -12.333 92.818 1.00 81.81 761 ASP A C 1
ATOM 5308 O O . ASP A 1 761 ? -29.633 -12.969 92.913 1.00 81.81 761 ASP A O 1
ATOM 5312 N N . GLU A 1 762 ? -27.688 -12.340 93.812 1.00 77.12 762 GLU A N 1
ATOM 5313 C CA . GLU A 1 762 ? -27.918 -13.008 95.106 1.00 77.12 762 GLU A CA 1
ATOM 5314 C C . GLU A 1 762 ? -29.187 -12.490 95.812 1.00 77.12 762 GLU A C 1
ATOM 5316 O O . GLU A 1 762 ? -29.853 -13.252 96.513 1.00 77.12 762 GLU A O 1
ATOM 5321 N N . THR A 1 763 ? -29.573 -11.226 95.602 1.00 77.94 763 THR A N 1
ATOM 5322 C CA . THR A 1 763 ? -30.798 -10.653 96.173 1.00 77.94 763 THR A CA 1
ATOM 5323 C C . THR A 1 763 ? -32.053 -11.092 95.427 1.00 77.94 763 THR A C 1
ATOM 5325 O O . THR A 1 763 ? -33.062 -11.340 96.085 1.00 77.94 763 THR A O 1
ATOM 5328 N N . ASP A 1 764 ? -31.994 -11.302 94.110 1.00 82.56 764 ASP A N 1
ATOM 5329 C CA . ASP A 1 764 ? -33.087 -11.928 93.351 1.00 82.56 764 ASP A CA 1
ATOM 5330 C C . ASP A 1 764 ? -33.336 -13.370 93.823 1.00 82.56 764 ASP A C 1
ATOM 5332 O O . ASP A 1 764 ? -34.478 -13.757 94.079 1.00 82.56 764 ASP A O 1
ATOM 5336 N N . PHE A 1 765 ? -32.277 -14.161 94.032 1.00 78.94 765 PHE A N 1
ATOM 5337 C CA . PHE A 1 765 ? -32.408 -15.513 94.594 1.00 78.94 765 PHE A CA 1
ATOM 5338 C C . PHE A 1 765 ? -32.864 -15.500 96.061 1.00 78.94 765 PHE A C 1
ATOM 5340 O O . PHE A 1 765 ? -33.724 -16.295 96.442 1.00 78.94 765 PHE A O 1
ATOM 5347 N N . ALA A 1 766 ? -32.400 -14.551 96.877 1.00 72.75 766 ALA A N 1
ATOM 5348 C CA . ALA A 1 766 ? -32.912 -14.367 98.236 1.00 72.75 766 ALA A CA 1
ATOM 5349 C C . ALA A 1 766 ? -34.389 -13.918 98.266 1.00 72.75 766 ALA A C 1
ATOM 5351 O O . ALA A 1 766 ? -35.093 -14.203 99.236 1.00 72.75 766 ALA A O 1
ATOM 5352 N N . LEU A 1 767 ? -34.884 -13.236 97.226 1.00 73.19 767 LEU A N 1
ATOM 5353 C CA . LEU A 1 767 ? -36.303 -12.905 97.050 1.00 73.19 767 LEU A CA 1
ATOM 5354 C C . LEU A 1 767 ? -37.121 -14.130 96.619 1.00 73.19 767 LEU A C 1
ATOM 5356 O O . LEU A 1 767 ? -38.209 -14.334 97.154 1.00 73.19 767 LEU A O 1
ATOM 5360 N N . ILE A 1 768 ? -36.598 -14.978 95.726 1.00 73.31 768 ILE A N 1
ATOM 5361 C CA . ILE A 1 768 ? -37.215 -16.271 95.370 1.00 73.31 768 ILE A CA 1
ATOM 5362 C C . ILE A 1 768 ? -37.297 -17.182 96.606 1.00 73.31 768 ILE A C 1
ATOM 5364 O O . ILE A 1 768 ? -38.350 -17.753 96.873 1.00 73.31 768 ILE A O 1
ATOM 5368 N N . ALA A 1 769 ? -36.241 -17.244 97.423 1.00 68.81 769 ALA A N 1
ATOM 5369 C CA . ALA A 1 769 ? -36.207 -18.024 98.666 1.00 68.81 769 ALA A CA 1
ATOM 5370 C C . ALA A 1 769 ? -37.207 -17.553 99.745 1.00 68.81 769 ALA A C 1
ATOM 5372 O O . ALA A 1 769 ? -37.492 -18.294 100.681 1.00 68.81 769 ALA A O 1
ATOM 5373 N N . GLN A 1 770 ? -37.751 -16.336 99.630 1.00 70.69 770 GLN A N 1
ATOM 5374 C CA . GLN A 1 770 ? -38.797 -15.813 100.520 1.00 70.69 770 GLN A CA 1
ATOM 5375 C C . GLN A 1 770 ? -40.225 -16.110 100.028 1.00 70.69 770 GLN A C 1
ATOM 5377 O O . GLN A 1 770 ? -41.187 -15.780 100.728 1.00 70.69 770 GLN A O 1
ATOM 5382 N N . GLN A 1 771 ? -40.395 -16.710 98.844 1.00 71.38 771 GLN A N 1
ATOM 5383 C CA . GLN A 1 771 ? -41.711 -17.096 98.331 1.00 71.38 771 GLN A CA 1
ATOM 5384 C C . GLN A 1 771 ? -42.237 -18.348 99.046 1.00 71.38 771 GLN A C 1
ATOM 5386 O O . GLN A 1 771 ? -41.481 -19.239 99.428 1.00 71.38 771 GLN A O 1
ATOM 5391 N N . SER A 1 772 ? -43.558 -18.435 99.222 1.00 65.62 772 SER A N 1
ATOM 5392 C CA . SER A 1 772 ? -44.221 -19.541 99.940 1.00 65.62 772 SER A CA 1
ATOM 5393 C C . SER A 1 772 ? -44.080 -20.916 99.275 1.00 65.62 772 SER A C 1
ATOM 5395 O O . SER A 1 772 ? -44.412 -21.933 99.879 1.00 65.62 772 SER A O 1
ATOM 5397 N N . ASP A 1 773 ? -43.638 -20.926 98.026 1.00 69.06 773 ASP A N 1
ATOM 5398 C CA . ASP A 1 773 ? -43.458 -22.059 97.129 1.00 69.06 773 ASP A CA 1
ATOM 5399 C C . ASP A 1 773 ? -42.018 -22.141 96.590 1.00 69.06 773 ASP A C 1
ATOM 5401 O O . ASP A 1 773 ? -41.773 -22.834 95.602 1.00 69.06 773 ASP A O 1
ATOM 5405 N N . ALA A 1 774 ? -41.053 -21.499 97.267 1.00 67.00 774 ALA A N 1
ATOM 5406 C CA . ALA A 1 774 ? -39.624 -21.555 96.943 1.00 67.00 774 ALA A CA 1
ATOM 5407 C C . ALA A 1 774 ? -39.127 -22.994 96.702 1.00 67.00 774 ALA A C 1
ATOM 5409 O O . ALA A 1 774 ? -38.461 -23.252 95.702 1.00 67.00 774 ALA A O 1
ATOM 5410 N N . ASP A 1 775 ? -39.541 -23.953 97.537 1.00 68.12 775 ASP A N 1
ATOM 5411 C CA . ASP A 1 775 ? -39.230 -25.382 97.376 1.00 68.12 775 ASP A CA 1
ATOM 5412 C C . ASP A 1 775 ? -39.698 -25.944 96.024 1.00 68.12 775 ASP A C 1
ATOM 5414 O O . ASP A 1 775 ? -39.028 -26.777 95.418 1.00 68.12 775 ASP A O 1
ATOM 5418 N N . THR A 1 776 ? -40.848 -25.481 95.524 1.00 74.12 776 THR A N 1
ATOM 5419 C CA . THR A 1 776 ? -41.419 -25.909 94.235 1.00 74.12 776 THR A CA 1
ATOM 5420 C C . THR A 1 776 ? -40.726 -25.218 93.061 1.00 74.12 776 THR A C 1
ATOM 5422 O O . THR A 1 776 ? -40.525 -25.846 92.022 1.00 74.12 776 THR A O 1
ATOM 5425 N N . ILE A 1 777 ? -40.313 -23.958 93.226 1.00 74.12 777 ILE A N 1
ATOM 5426 C CA . ILE A 1 777 ? -39.539 -23.207 92.225 1.00 74.12 777 ILE A CA 1
ATOM 5427 C C . ILE A 1 777 ? -38.137 -23.814 92.078 1.00 74.12 777 ILE A C 1
ATOM 5429 O O . ILE A 1 777 ? -37.711 -24.115 90.963 1.00 74.12 777 ILE A O 1
ATOM 5433 N N . TYR A 1 778 ? -37.444 -24.085 93.186 1.00 74.00 778 TYR A N 1
ATOM 5434 C CA . TYR A 1 778 ? -36.127 -24.724 93.167 1.00 74.00 778 TYR A CA 1
ATOM 5435 C C . TYR A 1 778 ? -36.188 -26.192 92.728 1.00 74.00 778 TYR A C 1
ATOM 5437 O O . TYR A 1 778 ? -35.300 -26.634 92.003 1.00 74.00 778 TYR A O 1
ATOM 5445 N N . ALA A 1 779 ? -37.256 -26.933 93.047 1.00 70.94 779 ALA A N 1
ATOM 5446 C CA . ALA A 1 779 ? -37.485 -28.269 92.481 1.00 70.94 779 ALA A CA 1
ATOM 5447 C C . ALA A 1 779 ? -37.812 -28.257 90.972 1.00 70.94 779 ALA A C 1
ATOM 5449 O O . ALA A 1 779 ? -37.650 -29.280 90.304 1.00 70.94 779 ALA A O 1
ATOM 5450 N N . ALA A 1 780 ? -38.254 -27.122 90.415 1.00 74.50 780 ALA A N 1
ATOM 5451 C CA . ALA A 1 780 ? -38.422 -26.944 88.972 1.00 74.50 780 ALA A CA 1
ATOM 5452 C C . ALA A 1 780 ? -37.102 -26.612 88.245 1.00 74.50 780 ALA A C 1
ATOM 5454 O O . ALA A 1 780 ? -37.056 -26.671 87.012 1.00 74.50 780 ALA A O 1
ATOM 5455 N N . PHE A 1 781 ? -36.018 -26.299 88.970 1.00 81.25 781 PHE A N 1
ATOM 5456 C CA . PHE A 1 781 ? -34.713 -26.061 88.354 1.00 81.25 781 PHE A CA 1
ATOM 5457 C C . PHE A 1 781 ? -34.112 -27.371 87.846 1.00 81.25 781 PHE A C 1
ATOM 5459 O O . PHE A 1 781 ? -33.876 -28.332 88.574 1.00 81.25 781 PHE A O 1
ATOM 5466 N N . THR A 1 782 ? -33.776 -27.388 86.564 1.00 80.12 782 THR A N 1
ATOM 5467 C CA . THR A 1 782 ? -33.037 -28.492 85.954 1.00 80.12 782 THR A CA 1
ATOM 5468 C C . THR A 1 782 ? -31.597 -28.546 86.480 1.00 80.12 782 THR A C 1
ATOM 5470 O O . THR A 1 782 ? -30.973 -27.518 86.748 1.00 80.12 782 THR A O 1
ATOM 5473 N N . GLY A 1 783 ? -30.981 -29.733 86.502 1.00 73.75 783 GLY A N 1
ATOM 5474 C CA . GLY A 1 783 ? -29.557 -29.876 86.855 1.00 73.75 783 GLY A CA 1
ATOM 5475 C C . GLY A 1 783 ? -28.592 -29.057 85.973 1.00 73.75 783 GLY A C 1
ATOM 5476 O O . GLY A 1 783 ? -27.467 -28.771 86.376 1.00 73.75 783 GLY A O 1
ATOM 5477 N N . ALA A 1 784 ? -29.025 -28.629 84.780 1.00 75.56 784 ALA A N 1
ATOM 5478 C CA . ALA A 1 784 ? -28.271 -27.696 83.942 1.00 75.56 784 ALA A CA 1
ATOM 5479 C C . ALA A 1 784 ? -28.354 -26.241 84.443 1.00 75.56 784 ALA A C 1
ATOM 5481 O O . ALA A 1 784 ? -27.365 -25.519 84.335 1.00 75.56 784 ALA A O 1
ATOM 5482 N N . GLN A 1 785 ? -29.500 -25.827 84.994 1.00 83.62 785 GLN A N 1
ATOM 5483 C CA . GLN A 1 785 ? -29.695 -24.528 85.646 1.00 83.62 785 GLN A CA 1
ATOM 5484 C C . GLN A 1 785 ? -28.943 -24.470 86.983 1.00 83.62 785 GLN A C 1
ATOM 5486 O O . GLN A 1 785 ? -28.164 -23.544 87.179 1.00 83.62 785 GLN A O 1
ATOM 5491 N N . LEU A 1 786 ? -29.049 -25.501 87.833 1.00 79.25 786 LEU A N 1
ATOM 5492 C CA . LEU A 1 786 ? -28.289 -25.597 89.095 1.00 79.25 786 LEU A CA 1
ATOM 5493 C C . LEU A 1 786 ? -26.769 -25.501 88.873 1.00 79.25 786 LEU A C 1
ATOM 5495 O O . LEU A 1 786 ? -26.067 -24.782 89.581 1.00 79.25 786 LEU A O 1
ATOM 5499 N N . LYS A 1 787 ? -26.253 -26.160 87.829 1.00 80.06 787 LYS A N 1
ATOM 5500 C CA . LYS A 1 787 ? -24.839 -26.068 87.433 1.00 80.06 787 LYS A CA 1
ATOM 5501 C C . LYS A 1 787 ? -24.425 -24.676 86.926 1.00 80.06 787 LYS A C 1
ATOM 5503 O O . LYS A 1 787 ? -23.235 -24.367 86.942 1.00 80.06 787 LYS A O 1
ATOM 5508 N N . ALA A 1 788 ? -25.366 -23.867 86.440 1.00 79.25 788 ALA A N 1
ATOM 5509 C CA . ALA A 1 788 ? -25.097 -22.524 85.928 1.00 79.25 788 ALA A CA 1
ATOM 5510 C C . ALA A 1 788 ? -25.080 -21.442 87.022 1.00 79.25 788 ALA A C 1
ATOM 5512 O O . ALA A 1 788 ? -24.600 -20.344 86.745 1.00 79.25 788 ALA A O 1
ATOM 5513 N N . LEU A 1 789 ? -25.558 -21.745 88.237 1.00 84.06 789 LEU A N 1
ATOM 5514 C CA . LEU A 1 789 ? -25.548 -20.803 89.357 1.00 84.06 789 LEU A CA 1
ATOM 5515 C C . LEU A 1 789 ? -24.117 -20.475 89.810 1.00 84.06 789 LEU A C 1
ATOM 5517 O O . LEU A 1 789 ? -23.270 -21.365 89.934 1.00 84.06 789 LEU A O 1
ATOM 5521 N N . SER A 1 790 ? -23.836 -19.207 90.096 1.00 83.88 790 SER A N 1
ATOM 5522 C CA . SER A 1 790 ? -22.550 -18.781 90.651 1.00 83.88 790 SER A CA 1
ATOM 5523 C C . SER A 1 790 ? -22.382 -19.238 92.114 1.00 83.88 790 SER A C 1
ATOM 5525 O O . SER A 1 790 ? -23.367 -19.579 92.776 1.00 83.88 790 SER A O 1
ATOM 5527 N N . PRO A 1 791 ? -21.149 -19.260 92.656 1.00 82.06 791 PRO A N 1
ATOM 5528 C CA . PRO A 1 791 ? -20.925 -19.530 94.077 1.00 82.06 791 PRO A CA 1
ATOM 5529 C C . PRO A 1 791 ? -21.687 -18.565 95.000 1.00 82.06 791 PRO A C 1
ATOM 5531 O O . PRO A 1 791 ? -22.192 -18.991 96.031 1.00 82.06 791 PRO A O 1
ATOM 5534 N N . GLU A 1 792 ? -21.821 -17.298 94.604 1.00 80.31 792 GLU A N 1
ATOM 5535 C CA . GLU A 1 792 ? -22.564 -16.255 95.323 1.00 80.31 792 GLU A CA 1
ATOM 5536 C C . GLU A 1 792 ? -24.083 -16.485 95.241 1.00 80.31 792 GLU A C 1
ATOM 5538 O O . GLU A 1 792 ? -24.777 -16.414 96.249 1.00 80.31 792 GLU A O 1
ATOM 5543 N N . GLN A 1 793 ? -24.605 -16.864 94.068 1.00 84.06 793 GLN A N 1
ATOM 5544 C CA . GLN A 1 793 ? -26.016 -17.248 93.920 1.00 84.06 793 GLN A CA 1
ATOM 5545 C C . GLN A 1 793 ? -26.362 -18.482 94.773 1.00 84.06 793 GLN A C 1
ATOM 5547 O O . GLN A 1 793 ? -27.443 -18.535 95.350 1.00 84.06 793 GLN A O 1
ATOM 5552 N N . ILE A 1 794 ? -25.443 -19.449 94.907 1.00 80.12 794 ILE A N 1
ATOM 5553 C CA . ILE A 1 794 ? -25.610 -20.602 95.811 1.00 80.12 794 ILE A CA 1
ATOM 5554 C C . ILE A 1 794 ? -25.463 -20.206 97.286 1.00 80.12 794 ILE A C 1
ATOM 5556 O O . ILE A 1 794 ? -26.163 -20.764 98.124 1.00 80.12 794 ILE A O 1
ATOM 5560 N N . GLN A 1 795 ? -24.622 -19.224 97.618 1.00 77.38 795 GLN A N 1
ATOM 5561 C CA . GLN A 1 795 ? -24.531 -18.675 98.976 1.00 77.38 795 GLN A CA 1
ATOM 5562 C C . GLN A 1 795 ? -25.854 -18.025 99.425 1.00 77.38 795 GLN A C 1
ATOM 5564 O O . GLN A 1 795 ? -26.218 -18.146 100.596 1.00 77.38 795 GLN A O 1
ATOM 5569 N N . GLY A 1 796 ? -26.602 -17.413 98.499 1.00 70.06 796 GLY A N 1
ATOM 5570 C CA . GLY A 1 796 ? -27.959 -16.908 98.740 1.00 70.06 796 GLY A CA 1
ATOM 5571 C C . GLY A 1 796 ? -28.989 -17.995 99.093 1.00 70.06 796 GLY A C 1
ATOM 5572 O O . GLY A 1 796 ? -30.018 -17.690 99.698 1.00 70.06 796 GLY A O 1
ATOM 5573 N N . ILE A 1 797 ? -28.708 -19.268 98.787 1.00 71.62 797 ILE A N 1
ATOM 5574 C CA . ILE A 1 797 ? -29.540 -20.426 99.154 1.00 71.62 797 ILE A CA 1
ATOM 5575 C C . ILE A 1 797 ? -29.099 -20.930 100.540 1.00 71.62 797 ILE A C 1
ATOM 5577 O O . ILE A 1 797 ? -28.435 -21.954 100.696 1.00 71.62 797 ILE A O 1
ATOM 5581 N N . GLY A 1 798 ? -29.419 -20.137 101.563 1.00 63.28 798 GLY A N 1
ATOM 5582 C CA . GLY A 1 798 ? -28.830 -20.215 102.905 1.00 63.28 798 GLY A CA 1
ATOM 5583 C C . GLY A 1 798 ? -29.328 -21.322 103.846 1.00 63.28 798 GLY A C 1
ATOM 5584 O O . GLY A 1 798 ? -29.258 -21.114 105.057 1.00 63.28 798 GLY A O 1
ATOM 5585 N N . ASP A 1 799 ? -29.825 -22.456 103.343 1.00 67.81 799 ASP A N 1
ATOM 5586 C CA . ASP A 1 799 ? -30.395 -23.541 104.162 1.00 67.81 799 ASP A CA 1
ATOM 5587 C C . ASP A 1 799 ? -29.645 -24.876 103.988 1.00 67.81 799 ASP A C 1
ATOM 5589 O O . ASP A 1 799 ? -29.234 -25.238 102.885 1.00 67.81 799 ASP A O 1
ATOM 5593 N N . GLY A 1 800 ? -29.471 -25.624 105.081 1.00 65.94 800 GLY A N 1
ATOM 5594 C CA . GLY A 1 800 ? -28.950 -26.993 105.055 1.00 65.94 800 GLY A CA 1
ATOM 5595 C C . GLY A 1 800 ? -29.952 -27.979 104.449 1.00 65.94 800 GLY A C 1
ATOM 5596 O O . GLY A 1 800 ? -29.550 -28.858 103.683 1.00 65.94 800 GLY A O 1
ATOM 5597 N N . ASP A 1 801 ? -31.249 -27.765 104.695 1.00 70.31 801 ASP A N 1
ATOM 5598 C CA . ASP A 1 801 ? -32.333 -28.633 104.219 1.00 70.31 801 ASP A CA 1
ATOM 5599 C C . ASP A 1 801 ? -32.381 -28.685 102.677 1.00 70.31 801 ASP A C 1
ATOM 5601 O O . ASP A 1 801 ? -32.686 -29.727 102.096 1.00 70.31 801 ASP A O 1
ATOM 5605 N N . PHE A 1 802 ? -31.973 -27.605 101.994 1.00 77.06 802 PHE A N 1
ATOM 5606 C CA . PHE A 1 802 ? -31.814 -27.560 100.533 1.00 77.06 802 PHE A CA 1
ATOM 5607 C C . PHE A 1 802 ? -30.786 -28.581 100.017 1.00 77.06 802 PHE A C 1
ATOM 5609 O O . PHE A 1 802 ? -31.034 -29.269 99.024 1.00 77.06 802 PHE A O 1
ATOM 5616 N N . PHE A 1 803 ? -29.640 -28.719 100.691 1.00 77.44 803 PHE A N 1
ATOM 5617 C CA . PHE A 1 803 ? -28.595 -29.671 100.301 1.00 77.44 803 PHE A CA 1
ATOM 5618 C C . PHE A 1 803 ? -28.937 -31.110 100.707 1.00 77.44 803 PHE A C 1
ATOM 5620 O O . PHE A 1 803 ? -28.556 -32.047 100.002 1.00 77.44 803 PHE A O 1
ATOM 5627 N N . ASP A 1 804 ? -29.680 -31.300 101.800 1.00 76.50 804 ASP A N 1
ATOM 5628 C CA . ASP A 1 804 ? -30.183 -32.616 102.208 1.00 76.50 804 ASP A CA 1
ATOM 5629 C C . ASP A 1 804 ? -31.319 -33.123 101.296 1.00 76.50 804 ASP A C 1
ATOM 5631 O O . ASP A 1 804 ? -31.408 -34.334 101.054 1.00 76.50 804 ASP A O 1
ATOM 5635 N N . ALA A 1 805 ? -32.114 -32.216 100.713 1.00 71.62 805 ALA A N 1
ATOM 5636 C CA . ALA A 1 805 ? -33.144 -32.511 99.712 1.00 71.62 805 ALA A CA 1
ATOM 5637 C C . ALA A 1 805 ? -32.590 -32.890 98.321 1.00 71.62 805 ALA A C 1
ATOM 5639 O O . ALA A 1 805 ? -33.301 -33.523 97.537 1.00 71.62 805 ALA A O 1
ATOM 5640 N N . MET A 1 806 ? -31.332 -32.552 98.002 1.00 79.62 806 MET A N 1
ATOM 5641 C CA . MET A 1 806 ? -30.718 -32.906 96.715 1.00 79.62 806 MET A CA 1
ATOM 5642 C C . MET A 1 806 ? -30.533 -34.417 96.540 1.00 79.62 806 MET A C 1
ATOM 5644 O O . MET A 1 806 ? -30.053 -35.135 97.427 1.00 79.62 806 MET A O 1
ATOM 5648 N N . THR A 1 807 ? -30.787 -34.911 95.325 1.00 80.81 807 THR A N 1
ATOM 5649 C CA . THR A 1 807 ? -30.360 -36.262 94.945 1.00 80.81 807 THR A CA 1
ATOM 5650 C C . THR A 1 807 ? -28.835 -36.347 94.860 1.00 80.81 807 THR A C 1
ATOM 5652 O O . THR A 1 807 ? -28.138 -35.363 94.601 1.00 80.81 807 THR A O 1
ATOM 5655 N N . SER A 1 808 ? -28.288 -37.561 94.986 1.00 78.62 808 SER A N 1
ATOM 5656 C CA . SER A 1 808 ? -26.847 -37.795 94.809 1.00 78.62 808 SER A CA 1
ATOM 5657 C C . SER A 1 808 ? -26.328 -37.313 93.449 1.00 78.62 808 SER A C 1
ATOM 5659 O O . SER A 1 808 ? -25.183 -36.886 93.359 1.00 78.62 808 SER A O 1
ATOM 5661 N N . SER A 1 809 ? -27.156 -37.346 92.400 1.00 77.31 809 SER A N 1
ATOM 5662 C CA . SER A 1 809 ? -26.816 -36.804 91.081 1.00 77.31 809 SER A CA 1
ATOM 5663 C C . SER A 1 809 ? -26.702 -35.280 91.070 1.00 77.31 809 SER A C 1
ATOM 5665 O O . SER A 1 809 ? -25.769 -34.765 90.464 1.00 77.31 809 SER A O 1
ATOM 5667 N N . GLU A 1 810 ? -27.603 -34.556 91.735 1.00 80.38 810 GLU A N 1
ATOM 5668 C CA . GLU A 1 810 ? -27.587 -33.085 91.768 1.00 80.38 810 GLU A CA 1
ATOM 5669 C C . GLU A 1 810 ? -26.432 -32.566 92.623 1.00 80.38 810 GLU A C 1
ATOM 5671 O O . GLU A 1 810 ? -25.635 -31.756 92.143 1.00 80.38 810 GLU A O 1
ATOM 5676 N N . LEU A 1 811 ? -26.233 -33.132 93.817 1.00 79.19 811 LEU A N 1
ATOM 5677 C CA . LEU A 1 811 ? -25.108 -32.788 94.694 1.00 79.19 811 LEU A CA 1
ATOM 5678 C C . LEU A 1 811 ? -23.744 -33.052 94.015 1.00 79.19 811 LEU A C 1
ATOM 5680 O O . LEU A 1 811 ? -22.776 -32.319 94.217 1.00 79.19 811 LEU A O 1
ATOM 5684 N N . GLN A 1 812 ? -23.668 -34.062 93.140 1.00 83.81 812 GLN A N 1
ATOM 5685 C CA . GLN A 1 812 ? -22.476 -34.368 92.335 1.00 83.81 812 GLN A CA 1
ATOM 5686 C C . GLN A 1 812 ? -22.298 -33.472 91.093 1.00 83.81 812 GLN A C 1
ATOM 5688 O O . GLN A 1 812 ? -21.238 -33.516 90.466 1.00 83.81 812 GLN A O 1
ATOM 5693 N N . THR A 1 813 ? -23.279 -32.630 90.738 1.00 79.00 813 THR A N 1
ATOM 5694 C CA . THR A 1 813 ? -23.106 -31.592 89.698 1.00 79.00 813 THR A CA 1
ATOM 5695 C C . THR A 1 813 ? -22.492 -30.293 90.219 1.00 79.00 813 THR A C 1
ATOM 5697 O O . THR A 1 813 ? -21.984 -29.514 89.408 1.00 79.00 813 THR A O 1
ATOM 5700 N N . LEU A 1 814 ? -22.470 -30.086 91.542 1.00 82.31 814 LEU A N 1
ATOM 5701 C CA . LEU A 1 814 ? -21.840 -28.929 92.178 1.00 82.31 814 LEU A CA 1
ATOM 5702 C C . LEU A 1 814 ? -20.313 -28.954 92.003 1.00 82.31 814 LEU A C 1
ATOM 5704 O O . LEU A 1 814 ? -19.632 -29.946 92.286 1.00 82.31 814 LEU A O 1
ATOM 5708 N N . SER A 1 815 ? -19.773 -27.829 91.539 1.00 83.31 815 SER A N 1
ATOM 5709 C CA . SER A 1 815 ? -18.340 -27.607 91.350 1.00 83.31 815 SER A CA 1
ATOM 5710 C C . SER A 1 815 ? -17.605 -27.359 92.671 1.00 83.31 815 SER A C 1
ATOM 5712 O O . SER A 1 815 ? -18.195 -26.952 93.669 1.00 83.31 815 SER A O 1
ATOM 5714 N N . ALA A 1 816 ? -16.279 -27.529 92.655 1.00 79.50 816 ALA A N 1
ATOM 5715 C CA . ALA A 1 816 ? -15.418 -27.254 93.806 1.00 79.50 816 ALA A CA 1
ATOM 5716 C C . ALA A 1 816 ? -15.596 -25.829 94.372 1.00 79.50 816 ALA A C 1
ATOM 5718 O O . ALA A 1 816 ? -15.612 -25.648 95.586 1.00 79.50 816 ALA A O 1
ATOM 5719 N N . SER A 1 817 ? -15.779 -24.825 93.506 1.00 80.81 817 SER A N 1
ATOM 5720 C CA . SER A 1 817 ? -16.002 -23.431 93.912 1.00 80.81 817 SER A CA 1
ATOM 5721 C C . SER A 1 817 ? -17.335 -23.242 94.639 1.00 80.81 817 SER A C 1
ATOM 5723 O O . SER A 1 817 ? -17.385 -22.548 95.648 1.00 80.81 817 SER A O 1
ATOM 5725 N N . GLN A 1 818 ? -18.398 -23.886 94.148 1.00 84.12 818 GLN A N 1
ATOM 5726 C CA . GLN A 1 818 ? -19.733 -23.836 94.751 1.00 84.12 818 GLN A CA 1
ATOM 5727 C C . GLN A 1 818 ? -19.756 -24.573 96.100 1.00 84.12 818 GLN A C 1
ATOM 5729 O O . GLN A 1 818 ? -20.244 -24.030 97.082 1.00 84.12 818 GLN A O 1
ATOM 5734 N N . LEU A 1 819 ? -19.136 -25.758 96.187 1.00 82.25 819 LEU A N 1
ATOM 5735 C CA . LEU A 1 819 ? -18.982 -26.501 97.447 1.00 82.25 819 LEU A CA 1
ATOM 5736 C C . LEU A 1 819 ? -18.177 -25.718 98.497 1.00 82.25 819 LEU A C 1
ATOM 5738 O O . LEU A 1 819 ? -18.486 -25.773 99.684 1.00 82.25 819 LEU A O 1
ATOM 5742 N N . LYS A 1 820 ? -17.163 -24.958 98.069 1.00 82.12 820 LYS A N 1
ATOM 5743 C CA . LYS A 1 820 ? -16.363 -24.101 98.953 1.00 82.12 820 LYS A CA 1
ATOM 5744 C C . LYS A 1 820 ? -17.120 -22.857 99.443 1.00 82.12 820 LYS A C 1
ATOM 5746 O O . LYS A 1 820 ? -16.772 -22.343 100.503 1.00 82.12 820 LYS A O 1
ATOM 5751 N N . ALA A 1 821 ? -18.130 -22.393 98.705 1.00 79.56 821 ALA A N 1
ATOM 5752 C CA . ALA A 1 821 ? -19.002 -21.286 99.107 1.00 79.56 821 ALA A CA 1
ATOM 5753 C C . ALA A 1 821 ? -20.089 -21.698 100.119 1.00 79.56 821 ALA A C 1
ATOM 5755 O O . ALA A 1 821 ? -20.672 -20.830 100.767 1.00 79.56 821 ALA A O 1
ATOM 5756 N N . ILE A 1 822 ? -20.323 -23.003 100.322 1.00 81.50 822 ILE A N 1
ATOM 5757 C CA . ILE A 1 822 ? -21.182 -23.488 101.409 1.00 81.50 822 ILE A CA 1
ATOM 5758 C C . ILE A 1 822 ? -20.578 -23.038 102.746 1.00 81.50 822 ILE A C 1
ATOM 5760 O O . ILE A 1 822 ? -19.421 -23.335 103.064 1.00 81.50 822 ILE A O 1
ATOM 5764 N N . SER A 1 823 ? -21.370 -22.309 103.534 1.00 78.81 823 SER A N 1
ATOM 5765 C CA . SER A 1 823 ? -20.914 -21.754 104.808 1.00 78.81 823 SER A CA 1
ATOM 5766 C C . SER A 1 823 ? -20.527 -22.854 105.804 1.00 78.81 823 SER A C 1
ATOM 5768 O O . SER A 1 823 ? -21.123 -23.931 105.843 1.00 78.81 823 SER A O 1
ATOM 5770 N N . THR A 1 824 ? -19.553 -22.574 106.675 1.00 74.62 824 THR A N 1
ATOM 5771 C CA . THR A 1 824 ? -19.175 -23.495 107.762 1.00 74.62 824 THR A CA 1
ATOM 5772 C C . THR A 1 824 ? -20.326 -23.765 108.734 1.00 74.62 824 THR A C 1
ATOM 5774 O O . THR A 1 824 ? -20.350 -24.826 109.347 1.00 74.62 824 THR A O 1
ATOM 5777 N N . ALA A 1 825 ? -21.295 -22.850 108.847 1.00 72.00 825 ALA A N 1
ATOM 5778 C CA . ALA A 1 825 ? -22.509 -23.056 109.629 1.00 72.00 825 ALA A CA 1
ATOM 5779 C C . ALA A 1 825 ? -23.401 -24.148 109.011 1.00 72.00 825 ALA A C 1
ATOM 5781 O O . ALA A 1 825 ? -23.732 -25.108 109.702 1.00 72.00 825 ALA A O 1
ATOM 5782 N N . ALA A 1 826 ? -23.702 -24.053 107.710 1.00 71.50 826 ALA A N 1
ATOM 5783 C CA . ALA A 1 826 ? -24.484 -25.064 106.992 1.00 71.50 826 ALA A CA 1
ATOM 5784 C C . ALA A 1 826 ? -23.769 -26.431 106.950 1.00 71.50 826 ALA A C 1
ATOM 5786 O O . ALA A 1 826 ? -24.390 -27.474 107.125 1.00 71.50 826 ALA A O 1
ATOM 5787 N N . LEU A 1 827 ? -22.439 -26.439 106.802 1.00 74.94 827 LEU A N 1
ATOM 5788 C CA . LEU A 1 827 ? -21.613 -27.658 106.797 1.00 74.94 827 LEU A CA 1
ATOM 5789 C C . LEU A 1 827 ? -21.519 -28.390 108.144 1.00 74.94 827 LEU A C 1
ATOM 5791 O O . LEU A 1 827 ? -21.130 -29.555 108.161 1.00 74.94 827 LEU A O 1
ATOM 5795 N N . VAL A 1 828 ? -21.839 -27.739 109.265 1.00 68.75 828 VAL A N 1
ATOM 5796 C CA . VAL A 1 828 ? -21.886 -28.389 110.589 1.00 68.75 828 VAL A CA 1
ATOM 5797 C C . VAL A 1 828 ? -23.273 -28.977 110.880 1.00 68.75 828 VAL A C 1
ATOM 5799 O O . VAL A 1 828 ? -23.386 -29.856 111.733 1.00 68.75 828 VAL A O 1
ATOM 5802 N N . THR A 1 829 ? -24.315 -28.539 110.165 1.00 70.56 829 THR A N 1
ATOM 5803 C CA . THR A 1 829 ? -25.692 -29.032 110.330 1.00 70.56 829 THR A CA 1
ATOM 5804 C C . THR A 1 829 ? -26.075 -30.188 109.404 1.00 70.56 829 THR A C 1
ATOM 5806 O O . THR A 1 829 ? -27.058 -30.856 109.705 1.00 70.56 829 THR A O 1
ATOM 5809 N N . ILE A 1 830 ? -25.319 -30.462 108.330 1.00 75.44 830 ILE A N 1
ATOM 5810 C CA . ILE A 1 830 ? -25.606 -31.591 107.420 1.00 75.44 830 ILE A CA 1
ATOM 5811 C C . ILE A 1 830 ? -25.528 -32.953 108.121 1.00 75.44 830 ILE A C 1
ATOM 5813 O O . ILE A 1 830 ? -24.685 -33.190 108.994 1.00 75.44 830 ILE A O 1
ATOM 5817 N N . GLU A 1 831 ? -26.336 -33.907 107.662 1.00 78.12 831 GLU A N 1
ATOM 5818 C CA . GLU A 1 831 ? -26.204 -35.289 108.112 1.00 78.12 831 GLU A CA 1
ATOM 5819 C C . GLU A 1 831 ? -24.882 -35.938 107.657 1.00 78.12 831 GLU A C 1
ATOM 5821 O O . GLU A 1 831 ? -24.408 -35.756 106.531 1.00 78.12 831 GLU A O 1
ATOM 5826 N N . ALA A 1 832 ? -24.343 -36.842 108.484 1.00 70.75 832 ALA A N 1
ATOM 5827 C CA . ALA A 1 832 ? -23.237 -37.721 108.085 1.00 70.75 832 ALA A CA 1
ATOM 5828 C C . ALA A 1 832 ? -23.589 -38.595 106.859 1.00 70.75 832 ALA A C 1
ATOM 5830 O O . ALA A 1 832 ? -22.704 -38.977 106.091 1.00 70.75 832 ALA A O 1
ATOM 5831 N N . SER A 1 833 ? -24.884 -38.871 106.649 1.00 72.75 833 SER A N 1
ATOM 5832 C CA . SER A 1 833 ? -25.406 -39.548 105.458 1.00 72.75 833 SER A CA 1
ATOM 5833 C C . SER A 1 833 ? -25.182 -38.718 104.185 1.00 72.75 833 SER A C 1
ATOM 5835 O O . SER A 1 833 ? -24.857 -39.282 103.142 1.00 72.75 833 SER A O 1
ATOM 5837 N N . THR A 1 834 ? -25.281 -37.388 104.273 1.00 77.69 834 THR A N 1
ATOM 5838 C CA . THR A 1 834 ? -25.112 -36.445 103.159 1.00 77.69 834 THR A CA 1
ATOM 5839 C C . THR A 1 834 ? -23.651 -36.158 102.858 1.00 77.69 834 THR A C 1
ATOM 5841 O O . THR A 1 834 ? -23.274 -36.161 101.686 1.00 77.69 834 THR A O 1
ATOM 5844 N N . LEU A 1 835 ? -22.788 -36.055 103.874 1.00 75.94 835 LEU A N 1
ATOM 5845 C CA . LEU A 1 835 ? -21.336 -35.989 103.653 1.00 75.94 835 LEU A CA 1
ATOM 5846 C C . LEU A 1 835 ? -20.823 -37.230 102.888 1.00 75.94 835 LEU A C 1
ATOM 5848 O O . LEU A 1 835 ? -19.961 -37.112 102.019 1.00 75.94 835 LEU A O 1
ATOM 5852 N N . ALA A 1 836 ? -21.412 -38.405 103.138 1.00 74.06 836 ALA A N 1
ATOM 5853 C CA . ALA A 1 836 ? -21.104 -39.644 102.419 1.00 74.06 836 ALA A CA 1
ATOM 5854 C C . ALA A 1 836 ? -21.663 -39.716 100.976 1.00 74.06 836 ALA A C 1
ATOM 5856 O O . ALA A 1 836 ? -21.240 -40.589 100.216 1.00 74.06 836 ALA A O 1
ATOM 5857 N N . LYS A 1 837 ? -22.574 -38.814 100.561 1.00 82.25 837 LYS A N 1
ATOM 5858 C CA . LYS A 1 837 ? -23.064 -38.708 99.164 1.00 82.25 837 LYS A CA 1
ATOM 5859 C C . LYS A 1 837 ? -22.042 -38.028 98.233 1.00 82.25 837 LYS A C 1
ATOM 5861 O O . LYS A 1 837 ? -22.173 -38.146 97.008 1.00 82.25 837 LYS A O 1
ATOM 5866 N N . LEU A 1 838 ? -21.045 -37.322 98.785 1.00 78.12 838 LEU A N 1
ATOM 5867 C CA . LEU A 1 838 ? -19.988 -36.654 98.018 1.00 78.12 838 LEU A CA 1
ATOM 5868 C C . LEU A 1 838 ? -19.101 -37.664 97.283 1.00 78.12 838 LEU A C 1
ATOM 5870 O O . LEU A 1 838 ? -18.650 -38.664 97.843 1.00 78.12 838 LEU A O 1
ATOM 5874 N N . ALA A 1 839 ? -18.786 -37.371 96.022 1.00 77.56 839 ALA A N 1
ATOM 5875 C CA . ALA A 1 839 ? -17.859 -38.191 95.254 1.00 77.56 839 ALA A CA 1
ATOM 5876 C C . ALA A 1 839 ? -16.406 -38.006 95.733 1.00 77.56 839 ALA A C 1
ATOM 5878 O O . ALA A 1 839 ? -16.008 -36.925 96.167 1.00 77.56 839 ALA A O 1
ATOM 5879 N N . ASN A 1 840 ? -15.557 -39.017 95.517 1.00 74.44 840 ASN A N 1
ATOM 5880 C CA . ASN A 1 840 ? -14.117 -38.985 95.837 1.00 74.44 840 ASN A CA 1
ATOM 5881 C C . ASN A 1 840 ? -13.355 -37.770 95.257 1.00 74.44 840 ASN A C 1
ATOM 5883 O O . ASN A 1 840 ? -12.299 -37.410 95.761 1.00 74.44 840 ASN A O 1
ATOM 5887 N N . LYS A 1 841 ? -13.875 -37.131 94.198 1.00 69.69 841 LYS A N 1
ATOM 5888 C CA . LYS A 1 841 ? -13.298 -35.917 93.587 1.00 69.69 841 LYS A CA 1
ATOM 5889 C C . LYS A 1 841 ? -13.766 -34.600 94.222 1.00 69.69 841 LYS A C 1
ATOM 5891 O O . LYS A 1 841 ? -13.196 -33.562 93.911 1.00 69.69 841 LYS A O 1
ATOM 5896 N N . GLN A 1 842 ? -14.810 -34.629 95.049 1.00 73.75 842 GLN A N 1
ATOM 5897 C CA . GLN A 1 842 ? -15.393 -33.453 95.705 1.00 73.75 842 GLN A CA 1
ATOM 5898 C C . GLN A 1 842 ? -14.861 -33.262 97.133 1.00 73.75 842 GLN A C 1
ATOM 5900 O O . GLN A 1 842 ? -14.733 -32.124 97.568 1.00 73.75 842 GLN A O 1
ATOM 5905 N N . LEU A 1 843 ? -14.484 -34.340 97.836 1.00 74.75 843 LEU A N 1
ATOM 5906 C CA . LEU A 1 843 ? -13.894 -34.259 99.184 1.00 74.75 843 LEU A CA 1
ATOM 5907 C C . LEU A 1 843 ? -12.673 -33.311 99.275 1.00 74.75 843 LEU A C 1
ATOM 5909 O O . LEU A 1 843 ? -12.667 -32.465 100.168 1.00 74.75 843 LEU A O 1
ATOM 5913 N N . PRO A 1 844 ? -11.693 -33.357 98.343 1.00 72.81 844 PRO A N 1
ATOM 5914 C CA . PRO A 1 844 ? -10.534 -32.453 98.366 1.00 72.81 844 PRO A CA 1
ATOM 5915 C C . PRO A 1 844 ? -10.847 -30.977 98.056 1.00 72.81 844 PRO A C 1
ATOM 5917 O O . PRO A 1 844 ? -9.945 -30.146 98.082 1.00 72.81 844 PRO A O 1
ATOM 5920 N N . ALA A 1 845 ? -12.096 -30.628 97.717 1.00 73.50 845 ALA A N 1
ATOM 5921 C CA . ALA A 1 845 ? -12.504 -29.237 97.502 1.00 73.50 845 ALA A CA 1
ATOM 5922 C C . ALA A 1 845 ? -12.841 -28.496 98.810 1.00 73.50 845 ALA A C 1
ATOM 5924 O O . ALA A 1 845 ? -12.942 -27.266 98.805 1.00 73.50 845 ALA A O 1
ATOM 5925 N N . LEU A 1 846 ? -13.014 -29.227 99.919 1.00 76.88 846 LEU A N 1
ATOM 5926 C CA . LEU A 1 846 ? -13.198 -28.645 101.245 1.00 76.88 846 LEU A CA 1
ATOM 5927 C C . LEU A 1 846 ? -11.899 -27.973 101.709 1.00 76.88 846 LEU A C 1
ATOM 5929 O O . LEU A 1 846 ? -10.805 -28.509 101.559 1.00 76.88 846 LEU A O 1
ATOM 5933 N N . SER A 1 847 ? -12.018 -26.782 102.286 1.00 73.44 847 SER A N 1
ATOM 5934 C CA . SER A 1 847 ? -10.875 -26.034 102.814 1.00 73.44 847 SER A CA 1
ATOM 5935 C C . SER A 1 847 ? -10.301 -26.658 104.090 1.00 73.44 847 SER A C 1
ATOM 5937 O O . SER A 1 847 ? -11.002 -27.338 104.840 1.00 73.44 847 SER A O 1
ATOM 5939 N N . ALA A 1 848 ? -9.039 -26.339 104.393 1.00 65.25 848 ALA A N 1
ATOM 5940 C CA . ALA A 1 848 ? -8.380 -26.760 105.628 1.00 65.25 848 ALA A CA 1
ATOM 5941 C C . ALA A 1 848 ? -9.172 -26.385 106.897 1.00 65.25 848 ALA A C 1
ATOM 5943 O O . ALA A 1 848 ? -9.159 -27.144 107.858 1.00 65.25 848 ALA A O 1
ATOM 5944 N N . ASP A 1 849 ? -9.906 -25.267 106.910 1.00 63.72 849 ASP A N 1
ATOM 5945 C CA . ASP A 1 849 ? -10.724 -24.870 108.064 1.00 63.72 849 ASP A CA 1
ATOM 5946 C C . ASP A 1 849 ? -12.045 -25.648 108.157 1.00 63.72 849 ASP A C 1
ATOM 5948 O O . ASP A 1 849 ? -12.449 -26.033 109.256 1.00 63.72 849 ASP A O 1
ATOM 5952 N N . GLN A 1 850 ? -12.667 -25.987 107.020 1.00 75.31 850 GLN A N 1
ATOM 5953 C CA . GLN A 1 850 ? -13.794 -26.931 106.978 1.00 75.31 850 GLN A CA 1
ATOM 5954 C C . GLN A 1 850 ? -13.345 -28.327 107.465 1.00 75.31 850 GLN A C 1
ATOM 5956 O O . GLN A 1 850 ? -14.018 -28.932 108.298 1.00 75.31 850 GLN A O 1
ATOM 5961 N N . LEU A 1 851 ? -12.162 -28.802 107.054 1.00 71.44 851 LEU A N 1
ATOM 5962 C CA . LEU A 1 851 ? -11.583 -30.077 107.508 1.00 71.44 851 LEU A CA 1
ATOM 5963 C C . LEU A 1 851 ? -11.148 -30.055 108.988 1.00 71.44 851 LEU A C 1
ATOM 5965 O O . LEU A 1 851 ? -11.395 -31.020 109.711 1.00 71.44 851 LEU A O 1
ATOM 5969 N N . ARG A 1 852 ? -10.573 -28.954 109.492 1.00 66.81 852 ARG A N 1
ATOM 5970 C CA . ARG A 1 852 ? -10.256 -28.767 110.926 1.00 66.81 852 ARG A CA 1
ATOM 5971 C C . ARG A 1 852 ? -11.506 -28.781 111.795 1.00 66.81 852 ARG A C 1
ATOM 5973 O O . ARG A 1 852 ? -11.503 -29.431 112.839 1.00 66.81 852 ARG A O 1
ATOM 5980 N N . SER A 1 853 ? -12.572 -28.112 111.354 1.00 67.12 853 SER A N 1
ATOM 5981 C CA . SER A 1 853 ? -13.864 -28.112 112.049 1.00 67.12 853 SER A CA 1
ATOM 5982 C C . SER A 1 853 ? -14.467 -29.520 112.146 1.00 67.12 853 SER A C 1
ATOM 5984 O O . SER A 1 853 ? -15.192 -29.810 113.096 1.00 67.12 853 SER A O 1
ATOM 5986 N N . LEU A 1 854 ? -14.132 -30.412 111.206 1.00 68.12 854 LEU A N 1
ATOM 5987 C CA . LEU A 1 854 ? -14.488 -31.830 111.253 1.00 68.12 854 LEU A CA 1
ATOM 5988 C C . LEU A 1 854 ? -13.530 -32.650 112.144 1.00 68.12 854 LEU A C 1
ATOM 5990 O O . LEU A 1 854 ? -14.003 -33.508 112.887 1.00 68.12 854 LEU A O 1
ATOM 5994 N N . MET A 1 855 ? -12.213 -32.398 112.126 1.00 62.25 855 MET A N 1
ATOM 5995 C CA . MET A 1 855 ? -11.214 -33.146 112.922 1.00 62.25 855 MET A CA 1
ATOM 5996 C C . MET A 1 855 ? -11.243 -32.853 114.428 1.00 62.25 855 MET A C 1
ATOM 5998 O O . MET A 1 855 ? -11.000 -33.756 115.223 1.00 62.25 855 MET A O 1
ATOM 6002 N N . ALA A 1 856 ? -11.535 -31.617 114.843 1.00 55.44 856 ALA A N 1
ATOM 6003 C CA . ALA A 1 856 ? -11.515 -31.220 116.258 1.00 55.44 856 ALA A CA 1
ATOM 6004 C C . ALA A 1 856 ? -12.665 -31.822 117.099 1.00 55.44 856 ALA A C 1
ATOM 6006 O O . ALA A 1 856 ? -12.723 -31.628 118.313 1.00 55.44 856 ALA A O 1
ATOM 6007 N N . ASN A 1 857 ? -13.593 -32.540 116.462 1.00 55.94 857 ASN A N 1
ATOM 6008 C CA . ASN A 1 857 ? -14.736 -33.174 117.104 1.00 55.94 857 ASN A CA 1
ATOM 6009 C C . ASN A 1 857 ? -14.392 -34.624 117.517 1.00 55.94 857 ASN A C 1
ATOM 6011 O O . ASN A 1 857 ? -14.109 -35.441 116.641 1.00 55.94 857 ASN A O 1
ATOM 6015 N N . PRO A 1 858 ? -14.473 -35.008 118.809 1.00 54.31 858 PRO A N 1
ATOM 6016 C CA . PRO A 1 858 ? -14.206 -36.385 119.242 1.00 54.31 858 PRO A CA 1
ATOM 6017 C C . PRO A 1 858 ? -15.204 -37.426 118.693 1.00 54.31 858 PRO A C 1
ATOM 6019 O O . PRO A 1 858 ? -14.900 -38.614 118.710 1.00 54.31 858 PRO A O 1
ATOM 6022 N N . ASN A 1 859 ? -16.352 -36.994 118.156 1.00 57.84 859 ASN A N 1
ATOM 6023 C CA . ASN A 1 859 ? -17.313 -37.814 117.406 1.00 57.84 859 ASN A CA 1
ATOM 6024 C C . ASN A 1 859 ? -17.273 -37.496 115.892 1.00 57.84 859 ASN A C 1
ATOM 6026 O O . ASN A 1 859 ? -18.315 -37.436 115.242 1.00 57.84 859 ASN A O 1
ATOM 6030 N N . SER A 1 860 ? -16.088 -37.203 115.342 1.00 62.94 860 SER A N 1
ATOM 6031 C CA . SER A 1 860 ? -15.913 -36.686 113.977 1.00 62.94 860 SER A CA 1
ATOM 6032 C C . SER A 1 860 ? -16.643 -37.500 112.889 1.00 62.94 860 SER A C 1
ATOM 6034 O O . SER A 1 860 ? -16.414 -38.710 112.790 1.00 62.94 860 SER A O 1
ATOM 6036 N N . PRO A 1 861 ? -17.402 -36.847 111.979 1.00 61.72 861 PRO A N 1
ATOM 6037 C CA . PRO A 1 861 ? -17.944 -37.482 110.773 1.00 61.72 861 PRO A CA 1
ATOM 6038 C C . PRO A 1 861 ? -16.881 -38.114 109.864 1.00 61.72 861 PRO A C 1
ATOM 6040 O O . PRO A 1 861 ? -17.210 -38.976 109.053 1.00 61.72 861 PRO A O 1
ATOM 6043 N N . LEU A 1 862 ? -15.603 -37.738 110.011 1.00 63.97 862 LEU A N 1
ATOM 6044 C CA . LEU A 1 862 ? -14.495 -38.345 109.269 1.00 63.97 862 LEU A CA 1
ATOM 6045 C C . LEU A 1 862 ? -14.388 -39.856 109.530 1.00 63.97 862 LEU A C 1
ATOM 6047 O O . LEU A 1 862 ? -14.024 -40.589 108.621 1.00 63.97 862 LEU A O 1
ATOM 6051 N N . MET A 1 863 ? -14.789 -40.336 110.715 1.00 58.91 863 MET A N 1
ATOM 6052 C CA . MET A 1 863 ? -14.811 -41.768 111.066 1.00 58.91 863 MET A CA 1
ATOM 6053 C C . MET A 1 863 ? -15.769 -42.609 110.200 1.00 58.91 863 MET A C 1
ATOM 6055 O O . MET A 1 863 ? -15.701 -43.836 110.234 1.00 58.91 863 MET A O 1
ATOM 6059 N N . ALA A 1 864 ? -16.666 -41.975 109.434 1.00 64.00 864 ALA A N 1
ATOM 6060 C CA . ALA A 1 864 ? -17.551 -42.642 108.479 1.00 64.00 864 ALA A CA 1
ATOM 6061 C C . ALA A 1 864 ? -16.941 -42.786 107.067 1.00 64.00 864 ALA A C 1
ATOM 6063 O O . ALA A 1 864 ? -17.570 -43.382 106.191 1.00 64.00 864 ALA A O 1
ATOM 6064 N N . LEU A 1 865 ? -15.738 -42.251 106.823 1.00 69.25 865 LEU A N 1
ATOM 6065 C CA . LEU A 1 865 ? -15.051 -42.363 105.535 1.00 69.25 865 LEU A CA 1
ATOM 6066 C C . LEU A 1 865 ? -14.476 -43.771 105.319 1.00 69.25 865 LEU A C 1
ATOM 6068 O O . LEU A 1 865 ? -13.951 -44.415 106.226 1.00 69.25 865 LEU A O 1
ATOM 6072 N N . SER A 1 866 ? -14.528 -44.243 104.075 1.00 64.62 866 SER A N 1
ATOM 6073 C CA . SER A 1 866 ? -13.843 -45.473 103.665 1.00 64.62 866 SER A CA 1
ATOM 6074 C C . SER A 1 866 ? -12.323 -45.284 103.600 1.00 64.62 866 SER A C 1
ATOM 6076 O O . SER A 1 866 ? -11.825 -44.176 103.399 1.00 64.62 866 SER A O 1
ATOM 6078 N N . SER A 1 867 ? -11.559 -46.379 103.679 1.00 57.22 867 SER A N 1
ATOM 6079 C CA . SER A 1 867 ? -10.091 -46.352 103.550 1.00 57.22 867 SER A CA 1
ATOM 6080 C C . SER A 1 867 ? -9.605 -45.693 102.250 1.00 57.22 867 SER A C 1
ATOM 6082 O O . SER A 1 867 ? -8.576 -45.025 102.245 1.00 57.22 867 SER A O 1
ATOM 6084 N N . THR A 1 868 ? -10.367 -45.810 101.158 1.00 60.91 868 THR A N 1
ATOM 6085 C CA . THR A 1 868 ? -10.071 -45.140 99.879 1.00 60.91 868 THR A CA 1
ATOM 6086 C C . THR A 1 868 ? -10.378 -43.639 99.900 1.00 60.91 868 THR A C 1
ATOM 6088 O O . THR A 1 868 ? -9.737 -42.891 99.172 1.00 60.91 868 THR A O 1
ATOM 6091 N N . GLN A 1 869 ? -11.328 -43.178 100.719 1.00 65.88 869 GLN A N 1
ATOM 6092 C CA . GLN A 1 869 ? -11.590 -41.745 100.919 1.00 65.88 869 GLN A CA 1
ATOM 6093 C C . GLN A 1 869 ? -10.550 -41.110 101.852 1.00 65.88 869 GLN A C 1
ATOM 6095 O O . GLN A 1 869 ? -10.117 -39.992 101.592 1.00 65.88 869 GLN A O 1
ATOM 6100 N N . TYR A 1 870 ? -10.081 -41.838 102.870 1.00 64.19 870 TYR A N 1
ATOM 6101 C CA . TYR A 1 870 ? -8.942 -41.421 103.696 1.00 64.19 870 TYR A CA 1
ATOM 6102 C C . TYR A 1 870 ? -7.642 -41.287 102.888 1.00 64.19 870 TYR A C 1
ATOM 6104 O O . TYR A 1 870 ? -6.917 -40.316 103.067 1.00 64.19 870 TYR A O 1
ATOM 6112 N N . ALA A 1 871 ? -7.374 -42.207 101.954 1.00 59.19 871 ALA A N 1
ATOM 6113 C CA . ALA A 1 871 ? -6.186 -42.179 101.090 1.00 59.19 871 ALA A CA 1
ATOM 6114 C C . ALA A 1 871 ? -6.129 -40.993 100.096 1.00 59.19 871 ALA A C 1
ATOM 6116 O O . ALA A 1 871 ? -5.162 -40.868 99.349 1.00 59.19 871 ALA A O 1
ATOM 6117 N N . LEU A 1 872 ? -7.163 -40.145 100.056 1.00 63.72 872 LEU A N 1
ATOM 6118 C CA . LEU A 1 872 ? -7.224 -38.929 99.236 1.00 63.72 872 LEU A CA 1
ATOM 6119 C C . LEU A 1 872 ? -6.917 -37.652 100.038 1.00 63.72 872 LEU A C 1
ATOM 6121 O O . LEU A 1 872 ? -6.977 -36.560 99.477 1.00 63.72 872 LEU A O 1
ATOM 6125 N N . LEU A 1 873 ? -6.591 -37.783 101.328 1.00 62.38 873 LEU A N 1
ATOM 6126 C CA . LEU A 1 873 ? -6.059 -36.711 102.168 1.00 62.38 873 LEU A CA 1
ATOM 6127 C C . LEU A 1 873 ? -4.525 -36.746 102.089 1.00 62.38 873 LEU A C 1
ATOM 6129 O O . LEU A 1 873 ? -3.905 -37.756 102.424 1.00 62.38 873 LEU A O 1
ATOM 6133 N N . THR A 1 874 ? -3.912 -35.667 101.609 1.00 57.31 874 THR A N 1
ATOM 6134 C CA . THR A 1 874 ? -2.467 -35.584 101.355 1.00 57.31 874 THR A CA 1
ATOM 6135 C C . THR A 1 874 ? -1.653 -35.268 102.613 1.00 57.31 874 THR A C 1
ATOM 6137 O O . THR A 1 874 ? -2.090 -34.520 103.484 1.00 57.31 874 THR A O 1
ATOM 6140 N N . THR A 1 875 ? -0.424 -35.793 102.703 1.00 52.06 875 THR A N 1
ATOM 6141 C CA . THR A 1 875 ? 0.499 -35.516 103.827 1.00 52.06 875 THR A CA 1
ATOM 6142 C C . THR A 1 875 ? 0.868 -34.036 103.945 1.00 52.06 875 THR A C 1
ATOM 6144 O O . THR A 1 875 ? 1.169 -33.565 105.035 1.00 52.06 875 THR A O 1
ATOM 6147 N N . THR A 1 876 ? 0.768 -33.280 102.848 1.00 51.50 876 THR A N 1
ATOM 6148 C CA . THR A 1 876 ? 1.002 -31.829 102.792 1.00 51.50 876 THR A CA 1
ATOM 6149 C C . THR A 1 876 ? -0.033 -31.003 103.574 1.00 51.50 876 THR A C 1
ATOM 6151 O O . THR A 1 876 ? 0.190 -29.816 103.803 1.00 51.50 876 THR A O 1
ATOM 6154 N N . ASP A 1 877 ? -1.141 -31.614 104.012 1.00 52.25 877 ASP A N 1
ATOM 6155 C CA . ASP A 1 877 ? -2.205 -30.974 104.798 1.00 52.25 877 ASP A CA 1
ATOM 6156 C C . ASP A 1 877 ? -2.119 -31.281 106.313 1.00 52.25 877 ASP A C 1
ATOM 6158 O O . ASP A 1 877 ? -2.959 -30.820 107.094 1.00 52.25 877 ASP A O 1
ATOM 6162 N N . ILE A 1 878 ? -1.092 -32.024 106.754 1.00 54.81 878 ILE A N 1
ATOM 6163 C CA . ILE A 1 878 ? -0.809 -32.346 108.164 1.00 54.81 878 ILE A CA 1
ATOM 6164 C C . ILE A 1 878 ? 0.402 -31.508 108.644 1.00 54.81 878 ILE A C 1
ATOM 6166 O O . ILE A 1 878 ? 1.442 -31.538 107.990 1.00 54.81 878 ILE A O 1
ATOM 6170 N N . PRO A 1 879 ? 0.322 -30.745 109.759 1.00 48.72 879 PRO A N 1
ATOM 6171 C CA . PRO A 1 879 ? 1.401 -29.828 110.155 1.00 48.72 879 PRO A CA 1
ATOM 6172 C C . PRO A 1 879 ? 2.739 -30.476 110.567 1.00 48.72 879 PRO A C 1
ATOM 6174 O O . PRO A 1 879 ? 2.786 -31.492 111.256 1.00 48.72 879 PRO A O 1
ATOM 6177 N N . THR A 1 880 ? 3.822 -29.785 110.209 1.00 52.66 880 THR A N 1
ATOM 6178 C CA . THR A 1 880 ? 5.248 -30.150 110.310 1.00 52.66 880 THR A CA 1
ATOM 6179 C C . THR A 1 880 ? 5.838 -30.080 111.733 1.00 52.66 880 THR A C 1
ATOM 6181 O O . THR A 1 880 ? 6.231 -28.991 112.157 1.00 52.66 880 THR A O 1
ATOM 6184 N N . LEU A 1 881 ? 5.945 -31.198 112.472 1.00 50.72 881 LEU A N 1
ATOM 6185 C CA . LEU A 1 881 ? 6.615 -31.226 113.798 1.00 50.72 881 LEU A CA 1
ATOM 6186 C C . LEU A 1 881 ? 7.259 -32.574 114.239 1.00 50.72 881 LEU A C 1
ATOM 6188 O O . LEU A 1 881 ? 7.563 -32.730 115.419 1.00 50.72 881 LEU A O 1
ATOM 6192 N N . LEU A 1 882 ? 7.497 -33.544 113.344 1.00 59.19 882 LEU A N 1
ATOM 6193 C CA . LEU A 1 882 ? 8.220 -34.799 113.651 1.00 59.19 882 LEU A CA 1
ATOM 6194 C C . LEU A 1 882 ? 9.136 -35.173 112.474 1.00 59.19 882 LEU A C 1
ATOM 6196 O O . LEU A 1 882 ? 8.666 -35.143 111.343 1.00 59.19 882 LEU A O 1
ATOM 6200 N N . GLN A 1 883 ? 10.399 -35.514 112.752 1.00 69.69 883 GLN A N 1
ATOM 6201 C CA . GLN A 1 883 ? 11.462 -35.754 111.758 1.00 69.69 883 GLN A CA 1
ATOM 6202 C C . GLN A 1 883 ? 11.795 -37.247 111.623 1.00 69.69 883 GLN A C 1
ATOM 6204 O O . GLN A 1 883 ? 11.538 -38.012 112.559 1.00 69.69 883 GLN A O 1
ATOM 6209 N N . SER A 1 884 ? 12.397 -37.658 110.501 1.00 80.56 884 SER A N 1
ATOM 6210 C CA . SER A 1 884 ? 12.744 -39.065 110.243 1.00 80.56 884 SER A CA 1
ATOM 6211 C C . SER A 1 884 ? 14.166 -39.301 109.680 1.00 80.56 884 SER A C 1
ATOM 6213 O O . SER A 1 884 ? 14.614 -38.592 108.768 1.00 80.56 884 SER A O 1
ATOM 6215 N N . PRO A 1 885 ? 14.910 -40.291 110.224 1.00 88.88 885 PRO A N 1
ATOM 6216 C CA . PRO A 1 885 ? 16.168 -40.784 109.665 1.00 88.88 885 PRO A CA 1
ATOM 6217 C C . PRO A 1 885 ? 16.002 -42.115 108.909 1.00 88.88 885 PRO A C 1
ATOM 6219 O O . PRO A 1 885 ? 15.019 -42.843 109.081 1.00 88.88 885 PRO A O 1
ATOM 6222 N N . LEU A 1 886 ? 17.021 -42.473 108.122 1.00 93.00 886 LEU A N 1
ATOM 6223 C CA . LEU A 1 886 ? 17.122 -43.777 107.467 1.00 93.00 886 LEU A CA 1
ATOM 6224 C C . LEU A 1 886 ? 17.751 -44.845 108.372 1.00 93.00 886 LEU A C 1
ATOM 6226 O O . LEU A 1 886 ? 18.841 -44.668 108.922 1.00 93.00 886 LEU A O 1
ATOM 6230 N N . VAL A 1 887 ? 17.081 -45.995 108.448 1.00 93.50 887 VAL A N 1
ATOM 6231 C CA . VAL A 1 887 ? 17.504 -47.194 109.187 1.00 93.50 887 VAL A CA 1
ATOM 6232 C C . VAL A 1 887 ? 17.784 -48.335 108.211 1.00 93.50 887 VAL A C 1
ATOM 6234 O O . VAL A 1 887 ? 16.929 -48.658 107.384 1.00 93.50 887 VAL A O 1
ATOM 6237 N N . LEU A 1 888 ? 18.956 -48.969 108.319 1.00 94.81 888 LEU A N 1
ATOM 6238 C CA . LEU A 1 888 ? 19.357 -50.132 107.521 1.00 94.81 888 LEU A CA 1
ATOM 6239 C C . LEU A 1 888 ? 19.244 -51.428 108.332 1.00 94.81 888 LEU A C 1
ATOM 6241 O O . LEU A 1 888 ? 19.766 -51.527 109.440 1.00 94.81 888 LEU A O 1
ATOM 6245 N N . ASP A 1 889 ? 18.631 -52.433 107.710 1.00 93.12 889 ASP A N 1
ATOM 6246 C CA . ASP A 1 889 ? 18.507 -53.804 108.212 1.00 93.12 889 ASP A CA 1
ATOM 6247 C C . ASP A 1 889 ? 19.844 -54.547 108.112 1.00 93.12 889 ASP A C 1
ATOM 6249 O O . ASP A 1 889 ? 20.305 -54.820 106.995 1.00 93.12 889 ASP A O 1
ATOM 6253 N N . LEU A 1 890 ? 20.494 -54.875 109.234 1.00 89.38 890 LEU A N 1
ATOM 6254 C CA . LEU A 1 890 ? 21.785 -55.581 109.209 1.00 89.38 890 LEU A CA 1
ATOM 6255 C C . LEU A 1 890 ? 21.670 -57.089 109.480 1.00 89.38 890 LEU A C 1
ATOM 6257 O O . LEU A 1 890 ? 22.458 -57.851 108.903 1.00 89.38 890 LEU A O 1
ATOM 6261 N N . ASP A 1 891 ? 20.692 -57.555 110.257 1.00 88.75 891 ASP A N 1
ATOM 6262 C CA . ASP A 1 891 ? 20.543 -58.983 110.586 1.00 88.75 891 ASP A CA 1
ATOM 6263 C C . ASP A 1 891 ? 19.605 -59.772 109.645 1.00 88.75 891 ASP A C 1
ATOM 6265 O O . ASP A 1 891 ? 19.753 -60.993 109.512 1.00 88.75 891 ASP A O 1
ATOM 6269 N N . GLY A 1 892 ? 18.755 -59.079 108.883 1.00 84.00 892 GLY A N 1
ATOM 6270 C CA . GLY A 1 892 ? 17.872 -59.620 107.850 1.00 84.00 892 GLY A CA 1
ATOM 6271 C C . GLY A 1 892 ? 16.408 -59.804 108.267 1.00 84.00 892 GLY A C 1
ATOM 6272 O O . GLY A 1 892 ? 15.682 -60.507 107.553 1.00 84.00 892 GLY A O 1
ATOM 6273 N N . ASP A 1 893 ? 15.963 -59.246 109.400 1.00 85.00 893 ASP A N 1
ATOM 6274 C CA . ASP A 1 893 ? 14.569 -59.338 109.879 1.00 85.00 893 ASP A CA 1
ATOM 6275 C C . ASP A 1 893 ? 13.640 -58.191 109.397 1.00 85.00 893 ASP A C 1
ATOM 6277 O O . ASP A 1 893 ? 12.403 -58.285 109.504 1.00 85.00 893 ASP A O 1
ATOM 6281 N N . GLY A 1 894 ? 14.234 -57.180 108.751 1.00 85.75 894 GLY A N 1
ATOM 6282 C CA . GLY A 1 894 ? 13.584 -56.037 108.111 1.00 85.75 894 GLY A CA 1
ATOM 6283 C C . GLY A 1 894 ? 13.420 -54.830 109.035 1.00 85.75 894 GLY A C 1
ATOM 6284 O O . GLY A 1 894 ? 12.492 -54.817 109.837 1.00 85.75 894 GLY A O 1
ATOM 6285 N N . ALA A 1 895 ? 14.247 -53.797 108.816 1.00 89.31 895 ALA A N 1
ATOM 6286 C CA . ALA A 1 895 ? 14.383 -52.530 109.558 1.00 89.31 895 ALA A CA 1
ATOM 6287 C C . ALA A 1 895 ? 13.308 -52.269 110.634 1.00 89.31 895 ALA A C 1
ATOM 6289 O O . ALA A 1 895 ? 12.140 -51.973 110.323 1.00 89.31 895 ALA A O 1
ATOM 6290 N N . ARG A 1 896 ? 13.725 -52.367 111.902 1.00 91.00 896 ARG A N 1
ATOM 6291 C CA . ARG A 1 896 ? 12.866 -52.333 113.091 1.00 91.00 896 ARG A CA 1
ATOM 6292 C C . ARG A 1 896 ? 13.078 -51.112 113.957 1.00 91.00 896 ARG A C 1
ATOM 6294 O O . ARG A 1 896 ? 14.171 -50.563 114.080 1.00 91.00 896 ARG A O 1
ATOM 6301 N N . SER A 1 897 ? 12.004 -50.758 114.652 1.00 91.06 897 SER A N 1
ATOM 6302 C CA . SER A 1 897 ? 12.009 -49.727 115.676 1.00 91.06 897 SER A CA 1
ATOM 6303 C C . SER A 1 897 ? 11.582 -50.257 117.042 1.00 91.06 897 SER A C 1
ATOM 6305 O O . SER A 1 897 ? 10.800 -51.201 117.171 1.00 91.06 897 SER A O 1
ATOM 6307 N N . VAL A 1 898 ? 12.060 -49.592 118.087 1.00 88.19 898 VAL A N 1
ATOM 6308 C CA . VAL A 1 898 ? 11.543 -49.710 119.448 1.00 88.19 898 VAL A CA 1
ATOM 6309 C C . VAL A 1 898 ? 10.700 -48.482 119.796 1.00 88.19 898 VAL A C 1
ATOM 6311 O O . VAL A 1 898 ? 10.909 -47.372 119.303 1.00 88.19 898 VAL A O 1
ATOM 6314 N N . SER A 1 899 ? 9.693 -48.680 120.645 1.00 82.44 899 SER A N 1
ATOM 6315 C CA . SER A 1 899 ? 8.847 -47.580 121.126 1.00 82.44 899 SER A CA 1
ATOM 6316 C C . SER A 1 899 ? 9.580 -46.717 122.163 1.00 82.44 899 SER A C 1
ATOM 6318 O O . SER A 1 899 ? 10.539 -47.178 122.780 1.00 82.44 899 SER A O 1
ATOM 6320 N N . LEU A 1 900 ? 9.031 -45.534 122.463 1.00 76.00 900 LEU A N 1
ATOM 6321 C CA . LEU A 1 900 ? 9.442 -44.646 123.567 1.00 76.00 900 LEU A CA 1
ATOM 6322 C C . LEU A 1 900 ? 9.705 -45.357 124.916 1.00 76.00 900 LEU A C 1
ATOM 6324 O O . LEU A 1 900 ? 10.496 -44.880 125.724 1.00 76.00 900 LEU A O 1
ATOM 6328 N N . ALA A 1 901 ? 9.068 -46.506 125.171 1.00 78.44 901 ALA A N 1
ATOM 6329 C CA . ALA A 1 901 ? 9.267 -47.287 126.393 1.00 78.44 901 ALA A CA 1
ATOM 6330 C C . ALA A 1 901 ? 10.650 -47.967 126.508 1.00 78.44 901 ALA A C 1
ATOM 6332 O O . ALA A 1 901 ? 10.961 -48.492 127.576 1.00 78.44 901 ALA A O 1
ATOM 6333 N N . ALA A 1 902 ? 11.471 -47.970 125.450 1.00 77.12 902 ALA A N 1
ATOM 6334 C CA . ALA A 1 902 ? 12.853 -48.456 125.499 1.00 77.12 902 ALA A CA 1
ATOM 6335 C C . ALA A 1 902 ? 13.784 -47.538 126.314 1.00 77.12 902 ALA A C 1
ATOM 6337 O O . ALA A 1 902 ? 14.800 -48.000 126.820 1.00 77.12 902 ALA A O 1
ATOM 6338 N N . GLY A 1 903 ? 13.417 -46.263 126.495 1.00 81.56 903 GLY A N 1
ATOM 6339 C CA . GLY A 1 903 ? 14.137 -45.325 127.361 1.00 81.56 903 GLY A CA 1
ATOM 6340 C C . GLY A 1 903 ? 15.358 -44.642 126.737 1.00 81.56 903 GLY A C 1
ATOM 6341 O O . GLY A 1 903 ? 16.015 -43.877 127.441 1.00 81.56 903 GLY A O 1
ATOM 6342 N N . VAL A 1 904 ? 15.635 -44.874 125.449 1.00 88.50 904 VAL A N 1
ATOM 6343 C CA . VAL A 1 904 ? 16.713 -44.199 124.710 1.00 88.50 904 VAL A CA 1
ATOM 6344 C C . VAL A 1 904 ? 16.457 -42.691 124.654 1.00 88.50 904 VAL A C 1
ATOM 6346 O O . VAL A 1 904 ? 15.308 -42.247 124.509 1.00 88.50 904 VAL A O 1
ATOM 6349 N N . ARG A 1 905 ? 17.523 -41.894 124.786 1.00 87.38 905 ARG A N 1
ATOM 6350 C CA . ARG A 1 905 ? 17.456 -40.430 124.719 1.00 87.38 905 ARG A CA 1
ATOM 6351 C C . ARG A 1 905 ? 18.506 -39.882 123.769 1.00 87.38 905 ARG A C 1
ATOM 6353 O O . ARG A 1 905 ? 19.687 -40.147 123.943 1.00 87.38 905 ARG A O 1
ATOM 6360 N N . PHE A 1 906 ? 18.068 -39.057 122.830 1.00 88.12 906 PHE A N 1
ATOM 6361 C CA . PHE A 1 906 ? 18.914 -38.412 121.829 1.00 88.12 906 PHE A CA 1
ATOM 6362 C C . PHE A 1 906 ? 18.361 -37.019 121.522 1.00 88.12 906 PHE A C 1
ATOM 6364 O O . PHE A 1 906 ? 17.174 -36.791 121.738 1.00 88.12 906 PHE A O 1
ATOM 6371 N N . ASP A 1 907 ? 19.199 -36.093 121.055 1.00 84.81 907 ASP A N 1
ATOM 6372 C CA . ASP A 1 907 ? 18.777 -34.739 120.667 1.00 84.81 907 ASP A CA 1
ATOM 6373 C C . ASP A 1 907 ? 18.116 -34.772 119.281 1.00 84.81 907 ASP A C 1
ATOM 6375 O O . ASP A 1 907 ? 18.742 -34.532 118.238 1.00 84.81 907 ASP A O 1
ATOM 6379 N N . MET A 1 908 ? 16.832 -35.133 119.262 1.00 81.75 908 MET A N 1
ATOM 6380 C CA . MET A 1 908 ? 16.068 -35.286 118.028 1.00 81.75 908 MET A CA 1
ATOM 6381 C C . MET A 1 908 ? 15.611 -33.929 117.467 1.00 81.75 908 MET A C 1
ATOM 6383 O O . MET A 1 908 ? 15.275 -33.831 116.287 1.00 81.75 908 MET A O 1
ATOM 6387 N N . THR A 1 909 ? 15.641 -32.853 118.260 1.00 71.81 909 THR A N 1
ATOM 6388 C CA . THR A 1 909 ? 15.322 -31.496 117.777 1.00 71.81 909 THR A CA 1
ATOM 6389 C C . THR A 1 909 ? 16.546 -30.731 117.261 1.00 71.81 909 THR A C 1
ATOM 6391 O O . THR A 1 909 ? 16.411 -29.893 116.358 1.00 71.81 909 THR A O 1
ATOM 6394 N N . GLY A 1 910 ? 17.746 -31.084 117.718 1.00 71.94 910 GLY A N 1
ATOM 6395 C CA . GLY A 1 910 ? 19.017 -30.434 117.398 1.00 71.94 910 GLY A CA 1
ATOM 6396 C C . GLY A 1 910 ? 19.241 -29.139 118.181 1.00 71.94 910 GLY A C 1
ATOM 6397 O O . GLY A 1 910 ? 19.795 -28.195 117.611 1.00 71.94 910 GLY A O 1
ATOM 6398 N N . ASP A 1 911 ? 18.739 -29.047 119.420 1.00 72.69 911 ASP A N 1
ATOM 6399 C CA . ASP A 1 911 ? 18.833 -27.848 120.275 1.00 72.69 911 ASP A CA 1
ATOM 6400 C C . ASP A 1 911 ? 19.852 -27.952 121.432 1.00 72.69 911 ASP A C 1
ATOM 6402 O O . ASP A 1 911 ? 20.104 -26.962 122.130 1.00 72.69 911 ASP A O 1
ATOM 6406 N N . GLY A 1 912 ? 20.538 -29.096 121.540 1.00 71.56 912 GLY A N 1
ATOM 6407 C CA . GLY A 1 912 ? 21.613 -29.382 122.492 1.00 71.56 912 GLY A CA 1
ATOM 6408 C C . GLY A 1 912 ? 21.178 -30.163 123.737 1.00 71.56 912 GLY A C 1
ATOM 6409 O O . GLY A 1 912 ? 21.956 -30.253 124.688 1.00 71.56 912 GLY A O 1
ATOM 6410 N N . GLN A 1 913 ? 19.951 -30.695 123.766 1.00 75.56 913 GLN A N 1
ATOM 6411 C CA . GLN A 1 913 ? 19.372 -31.455 124.883 1.00 75.56 913 GLN A CA 1
ATOM 6412 C C . GLN A 1 913 ? 18.721 -32.749 124.376 1.00 75.56 913 GLN A C 1
ATOM 6414 O O . GLN A 1 913 ? 18.162 -32.769 123.291 1.00 75.56 913 GLN A O 1
ATOM 6419 N N . THR A 1 914 ? 18.751 -33.838 125.154 1.00 79.62 914 THR A N 1
ATOM 6420 C CA . THR A 1 914 ? 18.265 -35.149 124.675 1.00 79.62 914 THR A CA 1
ATOM 6421 C C . THR A 1 914 ? 16.829 -35.471 125.105 1.00 79.62 914 THR A C 1
ATOM 6423 O O . THR A 1 914 ? 16.518 -35.545 126.301 1.00 79.62 914 THR A O 1
ATOM 6426 N N . GLU A 1 915 ? 15.933 -35.742 124.154 1.00 80.38 915 GLU A N 1
ATOM 6427 C CA . GLU A 1 915 ? 14.545 -36.142 124.420 1.00 80.38 915 GLU A CA 1
ATOM 6428 C C . GLU A 1 915 ? 14.354 -37.664 124.436 1.00 80.38 915 GLU A C 1
ATOM 6430 O O . GLU A 1 915 ? 15.051 -38.414 123.751 1.00 80.38 915 GLU A O 1
ATOM 6435 N N . ALA A 1 916 ? 13.355 -38.133 125.193 1.00 82.81 916 ALA A N 1
ATOM 6436 C CA . ALA A 1 916 ? 12.893 -39.514 125.091 1.00 82.81 916 ALA A CA 1
ATOM 6437 C C . ALA A 1 916 ? 12.259 -39.742 123.711 1.00 82.81 916 ALA A C 1
ATOM 6439 O O . ALA A 1 916 ? 11.288 -39.068 123.343 1.00 82.81 916 ALA A O 1
ATOM 6440 N N . THR A 1 917 ? 12.813 -40.700 122.968 1.00 83.06 917 THR A N 1
ATOM 6441 C CA . THR A 1 917 ? 12.520 -40.906 121.543 1.00 83.06 917 THR A CA 1
ATOM 6442 C C . THR A 1 917 ? 12.343 -42.400 121.253 1.00 83.06 917 THR A C 1
ATOM 6444 O O . THR A 1 917 ? 13.011 -43.243 121.850 1.00 83.06 917 THR A O 1
ATOM 6447 N N . GLY A 1 918 ? 11.400 -42.761 120.375 1.00 84.19 918 GLY A N 1
ATOM 6448 C CA . GLY A 1 918 ? 11.402 -44.091 119.752 1.00 84.19 918 GLY A CA 1
ATOM 6449 C C . GLY A 1 918 ? 12.696 -44.273 118.953 1.00 84.19 918 GLY A C 1
ATOM 6450 O O . GLY A 1 918 ? 13.186 -43.304 118.387 1.00 84.19 918 GLY A O 1
ATOM 6451 N N . TRP A 1 919 ? 13.273 -45.471 118.933 1.00 92.12 919 TRP A N 1
ATOM 6452 C CA . TRP A 1 919 ? 14.651 -45.663 118.457 1.00 92.12 919 TRP A CA 1
ATOM 6453 C C . TRP A 1 919 ? 14.786 -46.821 117.471 1.00 92.12 919 TRP A C 1
ATOM 6455 O O . TRP A 1 919 ? 13.846 -47.594 117.276 1.00 92.12 919 TRP A O 1
ATOM 6465 N N . VAL A 1 920 ? 15.960 -46.943 116.855 1.00 93.38 920 VAL A N 1
ATOM 6466 C CA . VAL A 1 920 ? 16.353 -48.104 116.045 1.00 93.38 920 VAL A CA 1
ATOM 6467 C C . VAL A 1 920 ? 16.540 -49.351 116.928 1.00 93.38 920 VAL A C 1
ATOM 6469 O O . VAL A 1 920 ? 16.781 -49.242 118.133 1.00 93.38 920 VAL A O 1
ATOM 6472 N N . SER A 1 921 ? 16.385 -50.549 116.360 1.00 91.06 921 SER A N 1
ATOM 6473 C CA . SER A 1 921 ? 16.721 -51.801 117.053 1.00 91.06 921 SER A CA 1
ATOM 6474 C C . SER A 1 921 ? 18.243 -52.034 117.081 1.00 91.06 921 SER A C 1
ATOM 6476 O O . SER A 1 921 ? 18.940 -51.609 116.171 1.00 91.06 921 SER A O 1
ATOM 6478 N N . ALA A 1 922 ? 18.783 -52.746 118.081 1.00 86.88 922 ALA A N 1
ATOM 6479 C CA . ALA A 1 922 ? 20.237 -53.005 118.145 1.00 86.88 922 ALA A CA 1
ATOM 6480 C C . ALA A 1 922 ? 20.751 -53.994 117.073 1.00 86.88 922 ALA A C 1
ATOM 6482 O O . ALA A 1 922 ? 21.960 -54.117 116.876 1.00 86.88 922 ALA A O 1
ATOM 6483 N N . GLY A 1 923 ? 19.854 -54.723 116.397 1.00 85.44 923 GLY A N 1
ATOM 6484 C CA . GLY A 1 923 ? 20.206 -55.558 115.242 1.00 85.44 923 GLY A CA 1
ATOM 6485 C C . GLY A 1 923 ? 20.432 -54.743 113.966 1.00 85.44 923 GLY A C 1
ATOM 6486 O O . GLY A 1 923 ? 21.112 -55.215 113.058 1.00 85.44 923 GLY A O 1
ATOM 6487 N N . ASP A 1 924 ? 19.920 -53.511 113.936 1.00 93.38 924 ASP A N 1
ATOM 6488 C CA . ASP A 1 924 ? 19.935 -52.584 112.807 1.00 93.38 924 ASP A CA 1
ATOM 6489 C C . ASP A 1 924 ? 20.900 -51.416 113.058 1.00 93.38 924 ASP A C 1
ATOM 6491 O O . ASP A 1 924 ? 21.446 -51.257 114.150 1.00 93.38 924 ASP A O 1
ATOM 6495 N N . ALA A 1 925 ? 21.101 -50.568 112.048 1.00 94.31 925 ALA A N 1
ATOM 6496 C CA . ALA A 1 925 ? 21.915 -49.362 112.182 1.00 94.31 925 ALA A CA 1
ATOM 6497 C C . ALA A 1 925 ? 21.245 -48.124 111.583 1.00 94.31 925 ALA A C 1
ATOM 6499 O O . ALA A 1 925 ? 20.538 -48.195 110.574 1.00 94.31 925 ALA A O 1
ATOM 6500 N N . LEU A 1 926 ? 21.529 -46.968 112.180 1.00 94.06 926 LEU A N 1
ATOM 6501 C CA . LEU A 1 926 ? 21.214 -45.666 111.598 1.00 94.06 926 LEU A CA 1
ATOM 6502 C C . LEU A 1 926 ? 22.252 -45.325 110.526 1.00 94.06 926 LEU A C 1
ATOM 6504 O O . LEU A 1 926 ? 23.457 -45.490 110.742 1.00 94.06 926 LEU A O 1
ATOM 6508 N N . LEU A 1 927 ? 21.792 -44.808 109.386 1.00 94.38 927 LEU A N 1
ATOM 6509 C CA . LEU A 1 927 ? 22.679 -44.149 108.433 1.00 94.38 927 LEU A CA 1
ATOM 6510 C C . LEU A 1 927 ? 23.024 -42.762 108.977 1.00 94.38 927 LEU A C 1
ATOM 6512 O O . LEU A 1 927 ? 22.132 -41.974 109.295 1.00 94.38 927 LEU A O 1
ATOM 6516 N N . VAL A 1 928 ? 24.313 -42.460 109.093 1.00 93.94 928 VAL A N 1
ATOM 6517 C CA . VAL A 1 928 ? 24.799 -41.224 109.716 1.00 93.94 928 VAL A CA 1
ATOM 6518 C C . VAL A 1 928 ? 25.902 -40.579 108.889 1.00 93.94 928 VAL A C 1
ATOM 6520 O O . VAL A 1 928 ? 26.566 -41.215 108.061 1.00 93.94 928 VAL A O 1
ATOM 6523 N N . ARG A 1 929 ? 26.110 -39.290 109.132 1.00 89.25 929 ARG A N 1
ATOM 6524 C CA . ARG A 1 929 ? 27.215 -38.515 108.586 1.00 89.25 929 ARG A CA 1
ATOM 6525 C C . ARG A 1 929 ? 27.676 -37.528 109.642 1.00 89.25 929 ARG A C 1
ATOM 6527 O O . ARG A 1 929 ? 26.939 -36.609 109.968 1.00 89.25 929 ARG A O 1
ATOM 6534 N N . ASP A 1 930 ? 28.910 -37.695 110.091 1.00 87.75 930 ASP A N 1
ATOM 6535 C CA . ASP A 1 930 ? 29.628 -36.691 110.871 1.00 87.75 930 ASP A CA 1
ATOM 6536 C C . ASP A 1 930 ? 29.824 -35.442 109.982 1.00 87.75 930 ASP A C 1
ATOM 6538 O O . ASP A 1 930 ? 30.521 -35.479 108.953 1.00 87.75 930 ASP A O 1
ATOM 6542 N N . VAL A 1 931 ? 29.093 -34.365 110.296 1.00 83.75 931 VAL A N 1
ATOM 6543 C CA . VAL A 1 931 ? 29.031 -33.157 109.452 1.00 83.75 931 VAL A CA 1
ATOM 6544 C C . VAL A 1 931 ? 30.105 -32.146 109.845 1.00 83.75 931 VAL A C 1
ATOM 6546 O O . VAL A 1 931 ? 30.661 -31.486 108.955 1.00 83.75 931 VAL A O 1
ATOM 6549 N N . ASP A 1 932 ? 30.411 -32.012 111.136 1.00 84.38 932 ASP A N 1
ATOM 6550 C CA . ASP A 1 932 ? 31.390 -31.041 111.640 1.00 84.38 932 ASP A CA 1
ATOM 6551 C C . ASP A 1 932 ? 32.824 -31.598 111.763 1.00 84.38 932 ASP A C 1
ATOM 6553 O O . ASP A 1 932 ? 33.789 -30.821 111.731 1.00 84.38 932 ASP A O 1
ATOM 6557 N N . ARG A 1 933 ? 32.961 -32.927 111.678 1.00 84.19 933 ARG A N 1
ATOM 6558 C CA . ARG A 1 933 ? 34.188 -33.737 111.630 1.00 84.19 933 ARG A CA 1
ATOM 6559 C C . ARG A 1 933 ? 34.904 -33.877 112.966 1.00 84.19 933 ARG A C 1
ATOM 6561 O O . ARG A 1 933 ? 36.142 -33.918 112.981 1.00 84.19 933 ARG A O 1
ATOM 6568 N N . ASP A 1 934 ? 34.160 -33.934 114.068 1.00 82.56 934 ASP A N 1
ATOM 6569 C CA . ASP A 1 934 ? 34.717 -34.169 115.404 1.00 82.56 934 ASP A CA 1
ATOM 6570 C C . ASP A 1 934 ? 34.922 -35.661 115.753 1.00 82.56 934 ASP A C 1
ATOM 6572 O O . ASP A 1 934 ? 35.777 -35.980 116.591 1.00 82.56 934 ASP A O 1
ATOM 6576 N N . GLY A 1 935 ? 34.261 -36.572 115.027 1.00 79.56 935 GLY A N 1
ATOM 6577 C CA . GLY A 1 935 ? 34.369 -38.024 115.178 1.00 79.56 935 GLY A CA 1
ATOM 6578 C C . GLY A 1 935 ? 33.299 -38.690 116.053 1.00 79.56 935 GLY A C 1
ATOM 6579 O O . GLY A 1 935 ? 33.448 -39.881 116.343 1.00 79.56 935 GLY A O 1
ATOM 6580 N N . ALA A 1 936 ? 32.252 -37.977 116.474 1.00 84.31 936 ALA A N 1
ATOM 6581 C CA . ALA A 1 936 ? 31.093 -38.523 117.181 1.00 84.31 936 ALA A CA 1
ATOM 6582 C C . ALA A 1 936 ? 29.771 -38.046 116.552 1.00 84.31 936 ALA A C 1
ATOM 6584 O O . ALA A 1 936 ? 29.707 -36.984 115.953 1.00 84.31 936 ALA A O 1
ATOM 6585 N N . ILE A 1 937 ? 28.697 -38.827 116.706 1.00 89.88 937 ILE A N 1
ATOM 6586 C CA . ILE A 1 937 ? 27.340 -38.432 116.289 1.00 89.88 937 ILE A CA 1
ATOM 6587 C C . ILE A 1 937 ? 26.557 -37.994 117.527 1.00 89.88 937 ILE A C 1
ATOM 6589 O O . ILE A 1 937 ? 26.326 -38.800 118.432 1.00 89.88 937 ILE A O 1
ATOM 6593 N N . THR A 1 938 ? 26.165 -36.721 117.588 1.00 86.56 938 THR A N 1
ATOM 6594 C CA . THR A 1 938 ? 25.670 -36.103 118.835 1.00 86.56 938 THR A CA 1
ATOM 6595 C C . THR A 1 938 ? 24.263 -35.516 118.754 1.00 86.56 938 THR A C 1
ATOM 6597 O O . THR A 1 938 ? 23.618 -35.371 119.794 1.00 86.56 938 THR A O 1
ATOM 6600 N N . HIS A 1 939 ? 23.750 -35.215 117.555 1.00 84.00 939 HIS A N 1
ATOM 6601 C CA . HIS A 1 939 ? 22.407 -34.650 117.387 1.00 84.00 939 HIS A CA 1
ATOM 6602 C C . HIS A 1 939 ? 21.748 -35.006 116.042 1.00 84.00 939 HIS A C 1
ATOM 6604 O O . HIS A 1 939 ? 22.389 -35.458 115.094 1.00 84.00 939 HIS A O 1
ATOM 6610 N N . SER A 1 940 ? 20.439 -34.761 115.928 1.00 83.00 940 SER A N 1
ATOM 6611 C CA . SER A 1 940 ? 19.611 -35.090 114.748 1.00 83.00 940 SER A CA 1
ATOM 6612 C C . SER A 1 940 ? 20.120 -34.578 113.400 1.00 83.00 940 SER A C 1
ATOM 6614 O O . SER A 1 940 ? 19.764 -35.148 112.373 1.00 83.00 940 SER A O 1
ATOM 6616 N N . GLY A 1 941 ? 20.932 -33.516 113.374 1.00 83.12 941 GLY A N 1
ATOM 6617 C CA . GLY A 1 941 ? 21.494 -32.951 112.140 1.00 83.12 941 GLY A CA 1
ATOM 6618 C C . GLY A 1 941 ? 22.533 -33.845 111.458 1.00 83.12 941 GLY A C 1
ATOM 6619 O O . GLY A 1 941 ? 22.867 -33.604 110.300 1.00 83.12 941 GLY A O 1
ATOM 6620 N N . GLU A 1 942 ? 23.013 -34.862 112.169 1.00 88.56 942 GLU A N 1
ATOM 6621 C CA . GLU A 1 942 ? 24.033 -35.818 111.730 1.00 88.56 942 GLU A CA 1
ATOM 6622 C C . GLU A 1 942 ? 23.442 -37.202 111.410 1.00 88.56 942 GLU A C 1
ATOM 6624 O O . GLU A 1 942 ? 24.094 -38.050 110.793 1.00 88.56 942 GLU A O 1
ATOM 6629 N N . LEU A 1 943 ? 22.175 -37.426 111.783 1.00 91.12 943 LEU A N 1
ATOM 6630 C CA . LEU A 1 943 ? 21.395 -38.565 111.313 1.00 91.12 943 LEU A CA 1
ATOM 6631 C C . LEU A 1 943 ? 20.984 -38.316 109.859 1.00 91.12 943 LEU A C 1
ATOM 6633 O O . LEU A 1 943 ? 20.423 -37.269 109.524 1.00 91.12 943 LEU A O 1
ATOM 6637 N N . PHE A 1 944 ? 21.255 -39.274 108.976 1.00 90.56 944 PHE A N 1
ATOM 6638 C CA . PHE A 1 944 ? 21.008 -39.098 107.553 1.00 90.56 944 PHE A CA 1
ATOM 6639 C C . PHE A 1 944 ? 19.528 -39.347 107.225 1.00 90.56 944 PHE A C 1
ATOM 6641 O O . PHE A 1 944 ? 19.003 -40.441 107.431 1.00 90.56 944 PHE A O 1
ATOM 6648 N N . GLY A 1 945 ? 18.845 -38.315 106.727 1.00 85.06 945 GLY A N 1
ATOM 6649 C CA . GLY A 1 945 ? 17.393 -38.315 106.526 1.00 85.06 945 GLY A CA 1
ATOM 6650 C C . GLY A 1 945 ? 16.860 -36.956 106.068 1.00 85.06 945 GLY A C 1
ATOM 6651 O O . GLY A 1 945 ? 17.589 -36.194 105.425 1.00 85.06 945 GLY A O 1
ATOM 6652 N N . GLU A 1 946 ? 15.625 -36.624 106.456 1.00 79.94 946 GLU A N 1
ATOM 6653 C CA . GLU A 1 946 ? 14.927 -35.357 106.141 1.00 79.94 946 GLU A CA 1
ATOM 6654 C C . GLU A 1 946 ? 15.780 -34.105 106.453 1.00 79.94 946 GLU A C 1
ATOM 6656 O O . GLU A 1 946 ? 15.802 -33.134 105.698 1.00 79.94 946 GLU A O 1
ATOM 6661 N N . ARG A 1 947 ? 16.582 -34.141 107.529 1.00 75.69 947 ARG A N 1
ATOM 6662 C CA . ARG A 1 947 ? 17.456 -33.022 107.935 1.00 75.69 947 ARG A CA 1
ATOM 6663 C C . ARG A 1 947 ? 18.629 -32.730 106.995 1.00 75.69 947 ARG A C 1
ATOM 6665 O O . ARG A 1 947 ? 19.322 -31.728 107.188 1.00 75.69 947 ARG A O 1
ATOM 6672 N N . THR A 1 948 ? 18.875 -33.571 105.993 1.00 81.69 948 THR A N 1
ATOM 6673 C CA . THR A 1 948 ? 19.968 -33.368 105.038 1.00 81.69 948 THR A CA 1
ATOM 6674 C C . THR A 1 948 ? 19.725 -32.097 104.230 1.00 81.69 948 THR A C 1
ATOM 6676 O O . THR A 1 948 ? 18.715 -31.967 103.539 1.00 81.69 948 THR A O 1
ATOM 6679 N N . VAL A 1 949 ? 20.664 -31.149 104.287 1.00 80.62 949 VAL A N 1
ATOM 6680 C CA . VAL A 1 949 ? 20.606 -29.938 103.460 1.00 80.62 949 VAL A CA 1
ATOM 6681 C C . VAL A 1 949 ? 20.991 -30.297 102.023 1.00 80.62 949 VAL A C 1
ATOM 6683 O O . VAL A 1 949 ? 22.132 -30.674 101.750 1.00 80.62 949 VAL A O 1
ATOM 6686 N N . LEU A 1 950 ? 20.036 -30.161 101.107 1.00 81.56 950 LEU A N 1
ATOM 6687 C CA . LEU A 1 950 ? 20.210 -30.361 99.673 1.00 81.56 950 LEU A CA 1
ATOM 6688 C C . LEU A 1 950 ? 21.056 -29.237 99.049 1.00 81.56 950 LEU A C 1
ATOM 6690 O O . LEU A 1 950 ? 21.246 -28.162 99.621 1.00 81.56 950 LEU A O 1
ATOM 6694 N N . ALA A 1 951 ? 21.543 -29.458 97.825 1.00 79.50 951 ALA A N 1
ATOM 6695 C CA . ALA A 1 951 ? 22.422 -28.515 97.121 1.00 79.50 951 ALA A CA 1
ATOM 6696 C C . ALA A 1 951 ? 21.793 -27.130 96.829 1.00 79.50 951 ALA A C 1
ATOM 6698 O O . ALA A 1 951 ? 22.518 -26.178 96.538 1.00 79.50 951 ALA A O 1
ATOM 6699 N N . ASP A 1 952 ? 20.465 -27.005 96.906 1.00 76.38 952 ASP A N 1
ATOM 6700 C CA . ASP A 1 952 ? 19.715 -25.748 96.778 1.00 76.38 952 ASP A CA 1
ATOM 6701 C C . ASP A 1 952 ? 19.528 -24.999 98.117 1.00 76.38 952 ASP A C 1
ATOM 6703 O O . ASP A 1 952 ? 18.973 -23.898 98.138 1.00 76.38 952 ASP A O 1
ATOM 6707 N N . GLY A 1 953 ? 20.019 -25.563 99.226 1.00 70.69 953 GLY A N 1
ATOM 6708 C CA . GLY A 1 953 ? 19.914 -25.010 100.576 1.00 70.69 953 GLY A CA 1
ATOM 6709 C C . GLY A 1 953 ? 18.611 -25.344 101.308 1.00 70.69 953 GLY A C 1
ATOM 6710 O O . GLY A 1 953 ? 18.416 -24.854 102.422 1.00 70.69 953 GLY A O 1
ATOM 6711 N N . ARG A 1 954 ? 17.717 -26.152 100.721 1.00 83.88 954 ARG A N 1
ATOM 6712 C CA . ARG A 1 954 ? 16.534 -26.691 101.413 1.00 83.88 954 ARG A CA 1
ATOM 6713 C C . ARG A 1 954 ? 16.915 -27.898 102.270 1.00 83.88 954 ARG A C 1
ATOM 6715 O O . ARG A 1 954 ? 17.916 -28.555 102.007 1.00 83.88 954 ARG A O 1
ATOM 6722 N N . TRP A 1 955 ? 16.089 -28.226 103.259 1.00 76.56 955 TRP A N 1
ATOM 6723 C CA . TRP A 1 955 ? 16.062 -29.586 103.807 1.00 76.56 955 TRP A CA 1
ATOM 6724 C C . TRP A 1 955 ? 15.397 -30.531 102.801 1.00 76.56 955 TRP A C 1
ATOM 6726 O O . TRP A 1 955 ? 14.553 -30.093 102.007 1.00 76.56 955 TRP A O 1
ATOM 6736 N N . ALA A 1 956 ? 15.810 -31.795 102.816 1.00 78.25 956 ALA A N 1
ATOM 6737 C CA . ALA A 1 956 ? 15.166 -32.846 102.048 1.00 78.25 956 ALA A CA 1
ATOM 6738 C C . ALA A 1 956 ? 13.728 -33.061 102.544 1.00 78.25 956 ALA A C 1
ATOM 6740 O O . ALA A 1 956 ? 13.416 -32.826 103.708 1.00 78.25 956 ALA A O 1
ATOM 6741 N N . GLN A 1 957 ? 12.838 -33.476 101.650 1.00 75.81 957 GLN A N 1
ATOM 6742 C CA . GLN A 1 957 ? 11.454 -33.805 101.980 1.00 75.81 957 GLN A CA 1
ATOM 6743 C C . GLN A 1 957 ? 11.344 -35.168 102.684 1.00 75.81 957 GLN A C 1
ATOM 6745 O O . GLN A 1 957 ? 10.416 -35.381 103.461 1.00 75.81 957 GLN A O 1
ATOM 6750 N N . ASP A 1 958 ? 12.284 -36.070 102.401 1.00 78.88 958 ASP A N 1
ATOM 6751 C CA . ASP A 1 958 ? 12.451 -37.378 103.031 1.00 78.88 958 ASP A CA 1
ATOM 6752 C C . ASP A 1 958 ? 13.910 -37.863 102.876 1.00 78.88 958 ASP A C 1
ATOM 6754 O O . ASP A 1 958 ? 14.726 -37.251 102.173 1.00 78.88 958 ASP A O 1
ATOM 6758 N N . GLY A 1 959 ? 14.272 -38.956 103.548 1.00 81.75 959 GLY A N 1
ATOM 6759 C CA . GLY A 1 959 ? 15.625 -39.510 103.526 1.00 81.75 959 GLY A CA 1
ATOM 6760 C C . GLY A 1 959 ? 16.041 -40.123 102.187 1.00 81.75 959 GLY A C 1
ATOM 6761 O O . GLY A 1 959 ? 17.237 -40.212 101.896 1.00 81.75 959 GLY A O 1
ATOM 6762 N N . PHE A 1 960 ? 15.094 -40.503 101.330 1.00 88.31 960 PHE A N 1
ATOM 6763 C CA . PHE A 1 960 ? 15.399 -41.031 100.002 1.00 88.31 960 PHE A CA 1
ATOM 6764 C C . PHE A 1 960 ? 15.666 -39.910 98.986 1.00 88.31 960 PHE A C 1
ATOM 6766 O O . PHE A 1 960 ? 16.579 -40.056 98.173 1.00 88.31 960 PHE A O 1
ATOM 6773 N N . GLU A 1 961 ? 14.997 -38.753 99.083 1.00 86.12 961 GLU A N 1
ATOM 6774 C CA . GLU A 1 961 ? 15.409 -37.525 98.374 1.00 86.12 961 GLU A CA 1
ATOM 6775 C C . GLU A 1 961 ? 16.820 -37.097 98.819 1.00 86.12 961 GLU A C 1
ATOM 6777 O O . GLU A 1 961 ? 17.662 -36.760 97.981 1.00 86.12 961 GLU A O 1
ATOM 6782 N N . ALA A 1 962 ? 17.124 -37.192 100.121 1.00 87.81 962 ALA A N 1
ATOM 6783 C CA . ALA A 1 962 ? 18.468 -36.938 100.637 1.00 87.81 962 ALA A CA 1
ATOM 6784 C C . ALA A 1 962 ? 19.522 -37.874 100.016 1.00 87.81 962 ALA A C 1
ATOM 6786 O O . ALA A 1 962 ? 20.555 -37.390 99.546 1.00 87.81 962 ALA A O 1
ATOM 6787 N N . LEU A 1 963 ? 19.261 -39.187 99.941 1.00 90.94 963 LEU A N 1
ATOM 6788 C CA . LEU A 1 963 ? 20.143 -40.148 99.261 1.00 90.94 963 LEU A CA 1
ATOM 6789 C C . LEU A 1 963 ? 20.279 -39.856 97.761 1.00 90.94 963 LEU A C 1
ATOM 6791 O O . LEU A 1 963 ? 21.394 -39.842 97.243 1.00 90.94 963 LEU A O 1
ATOM 6795 N N . ALA A 1 964 ? 19.172 -39.583 97.065 1.00 89.88 964 ALA A N 1
ATOM 6796 C CA . ALA A 1 964 ? 19.172 -39.251 95.640 1.00 89.88 964 ALA A CA 1
ATOM 6797 C C . ALA A 1 964 ? 20.021 -38.011 95.320 1.00 89.88 964 ALA A C 1
ATOM 6799 O O . ALA A 1 964 ? 20.582 -37.915 94.233 1.00 89.88 964 ALA A O 1
ATOM 6800 N N . SER A 1 965 ? 20.169 -37.084 96.271 1.00 88.88 965 SER A N 1
ATOM 6801 C CA . SER A 1 965 ? 21.042 -35.914 96.124 1.00 88.88 965 SER A CA 1
ATOM 6802 C C . SER A 1 965 ? 22.545 -36.221 96.210 1.00 88.88 965 SER A C 1
ATOM 6804 O O . SER A 1 965 ? 23.357 -35.397 95.784 1.00 88.88 965 SER A O 1
ATOM 6806 N N . LEU A 1 966 ? 22.923 -37.386 96.756 1.00 89.94 966 LEU A N 1
ATOM 6807 C CA . LEU A 1 966 ? 24.314 -37.837 96.886 1.00 89.94 966 LEU A CA 1
ATOM 6808 C C . LEU A 1 966 ? 24.780 -38.735 95.733 1.00 89.94 966 LEU A C 1
ATOM 6810 O O . LEU A 1 966 ? 25.990 -38.880 95.547 1.00 89.94 966 LEU A O 1
ATOM 6814 N N . ASP A 1 967 ? 23.849 -39.303 94.964 1.00 89.69 967 ASP A N 1
ATOM 6815 C CA . ASP A 1 967 ? 24.129 -40.019 93.716 1.00 89.69 967 ASP A CA 1
ATOM 6816 C C . ASP A 1 967 ? 24.599 -39.010 92.654 1.00 89.69 967 ASP A C 1
ATOM 6818 O O . ASP A 1 967 ? 23.829 -38.332 91.970 1.00 89.69 967 ASP A O 1
ATOM 6822 N N . SER A 1 968 ? 25.919 -38.868 92.567 1.00 87.62 968 SER A N 1
ATOM 6823 C CA . SER A 1 968 ? 26.595 -37.867 91.743 1.00 87.62 968 SER A CA 1
ATOM 6824 C C . SER A 1 968 ? 26.656 -38.253 90.268 1.00 87.62 968 SER A C 1
ATOM 6826 O O . SER A 1 968 ? 26.931 -37.406 89.411 1.00 87.62 968 SER A O 1
ATOM 6828 N N . ASN A 1 969 ? 26.419 -39.532 89.973 1.00 88.44 969 ASN A N 1
ATOM 6829 C CA . ASN A 1 969 ? 26.482 -40.106 88.637 1.00 88.44 969 ASN A CA 1
ATOM 6830 C C . ASN A 1 969 ? 25.083 -40.407 88.043 1.00 88.44 969 ASN A C 1
ATOM 6832 O O . ASN A 1 969 ? 24.964 -40.567 86.825 1.00 88.44 969 ASN A O 1
ATOM 6836 N N . ALA A 1 970 ? 24.043 -40.350 88.880 1.00 87.50 970 ALA A N 1
ATOM 6837 C CA . ALA A 1 970 ? 22.629 -40.578 88.601 1.00 87.50 970 ALA A CA 1
ATOM 6838 C C . ALA A 1 970 ? 22.290 -42.006 88.117 1.00 87.50 970 ALA A C 1
ATOM 6840 O O . ALA A 1 970 ? 21.395 -42.170 87.279 1.00 87.50 970 ALA A O 1
ATOM 6841 N N . ASP A 1 971 ? 22.987 -43.041 88.615 1.00 86.94 971 ASP A N 1
ATOM 6842 C CA . ASP A 1 971 ? 22.680 -44.454 88.307 1.00 86.94 971 ASP A CA 1
ATOM 6843 C C . ASP A 1 971 ? 21.582 -45.079 89.196 1.00 86.94 971 ASP A C 1
ATOM 6845 O O . ASP A 1 971 ? 21.147 -46.211 88.948 1.00 86.94 971 ASP A O 1
ATOM 6849 N N . GLY A 1 972 ? 21.045 -44.314 90.151 1.00 89.75 972 GLY A N 1
ATOM 6850 C CA . GLY A 1 972 ? 19.994 -44.722 91.084 1.00 89.75 972 GLY A CA 1
ATOM 6851 C C . GLY A 1 972 ? 20.532 -45.363 92.365 1.00 89.75 972 GLY A C 1
ATOM 6852 O O . GLY A 1 972 ? 19.753 -45.910 93.153 1.00 89.75 972 GLY A O 1
ATOM 6853 N N . GLN A 1 973 ? 21.849 -45.334 92.570 1.00 92.38 973 GLN A N 1
ATOM 6854 C CA . GLN A 1 973 ? 22.519 -45.857 93.753 1.00 92.38 973 GLN A CA 1
ATOM 6855 C C . GLN A 1 973 ? 23.597 -44.879 94.221 1.00 92.38 973 GLN A C 1
ATOM 6857 O O . GLN A 1 973 ? 24.274 -44.252 93.419 1.00 92.38 973 GLN A O 1
ATOM 6862 N N . VAL A 1 974 ? 23.781 -44.781 95.535 1.00 93.31 974 VAL A N 1
ATOM 6863 C CA . VAL A 1 974 ? 24.966 -44.158 96.131 1.00 93.31 974 VAL A CA 1
ATOM 6864 C C . VAL A 1 974 ? 25.964 -45.286 96.373 1.00 93.31 974 VAL A C 1
ATOM 6866 O O . VAL A 1 974 ? 25.723 -46.150 97.225 1.00 93.31 974 VAL A O 1
ATOM 6869 N N . ASP A 1 975 ? 27.047 -45.329 95.600 1.00 92.94 975 ASP A N 1
ATOM 6870 C CA . ASP A 1 975 ? 28.077 -46.374 95.693 1.00 92.94 975 ASP A CA 1
ATOM 6871 C C . ASP A 1 975 ? 29.502 -45.799 95.684 1.00 92.94 975 ASP A C 1
ATOM 6873 O O . ASP A 1 975 ? 29.706 -44.589 95.680 1.00 92.94 975 ASP A O 1
ATOM 6877 N N . ALA A 1 976 ? 30.527 -46.656 95.704 1.00 89.75 976 ALA A N 1
ATOM 6878 C CA . ALA A 1 976 ? 31.928 -46.218 95.741 1.00 89.75 976 ALA A CA 1
ATOM 6879 C C . ALA A 1 976 ? 32.398 -45.383 94.518 1.00 89.75 976 ALA A C 1
ATOM 6881 O O . ALA A 1 976 ? 33.550 -44.942 94.494 1.00 89.75 976 ALA A O 1
ATOM 6882 N N . LYS A 1 977 ? 31.558 -45.170 93.494 1.00 89.12 977 LYS A N 1
ATOM 6883 C CA . LYS A 1 977 ? 31.783 -44.191 92.414 1.00 89.12 977 LYS A CA 1
ATOM 6884 C C . LYS A 1 977 ? 31.425 -42.762 92.839 1.00 89.12 977 LYS A C 1
ATOM 6886 O O . LYS A 1 977 ? 31.940 -41.820 92.237 1.00 89.12 977 LYS A O 1
ATOM 6891 N N . ASP A 1 978 ? 30.596 -42.592 93.867 1.00 91.62 978 ASP A N 1
ATOM 6892 C CA . ASP A 1 978 ? 30.155 -41.299 94.379 1.00 91.62 978 ASP A CA 1
ATOM 6893 C C . ASP A 1 978 ? 31.050 -40.815 95.518 1.00 91.62 978 ASP A C 1
ATOM 6895 O O . ASP A 1 978 ? 31.209 -41.463 96.552 1.00 91.62 978 ASP A O 1
ATOM 6899 N N . ALA A 1 979 ? 31.593 -39.605 95.378 1.00 84.81 979 ALA A N 1
ATOM 6900 C CA . ALA A 1 979 ? 32.508 -39.017 96.364 1.00 84.81 979 ALA A CA 1
ATOM 6901 C C . ALA A 1 979 ? 31.866 -38.753 97.748 1.00 84.81 979 ALA A C 1
ATOM 6903 O O . ALA A 1 979 ? 32.562 -38.396 98.703 1.00 84.81 979 ALA A O 1
ATOM 6904 N N . ALA A 1 980 ? 30.543 -38.891 97.861 1.00 83.50 980 ALA A N 1
ATOM 6905 C CA . ALA A 1 980 ? 29.806 -38.820 99.118 1.00 83.50 980 ALA A CA 1
ATOM 6906 C C . ALA A 1 980 ? 29.715 -40.173 99.849 1.00 83.50 980 ALA A C 1
ATOM 6908 O O . ALA A 1 980 ? 29.539 -40.174 101.064 1.00 83.50 980 ALA A O 1
ATOM 6909 N N . PHE A 1 981 ? 29.887 -41.310 99.164 1.00 89.38 981 PHE A N 1
ATOM 6910 C CA . PHE A 1 981 ? 29.765 -42.646 99.765 1.00 89.38 981 PHE A CA 1
ATOM 6911 C C . PHE A 1 981 ? 30.828 -42.910 100.842 1.00 89.38 981 PHE A C 1
ATOM 6913 O O . PHE A 1 981 ? 30.530 -43.507 101.870 1.00 89.38 981 PHE A O 1
ATOM 6920 N N . GLU A 1 982 ? 32.050 -42.393 100.663 1.00 85.12 982 GLU A N 1
ATOM 6921 C CA . GLU A 1 982 ? 33.116 -42.459 101.680 1.00 85.12 982 GLU A CA 1
ATOM 6922 C C . GLU A 1 982 ? 32.868 -41.548 102.902 1.00 85.12 982 GLU A C 1
ATOM 6924 O O . GLU A 1 982 ? 33.605 -41.633 103.880 1.00 85.12 982 GLU A O 1
ATOM 6929 N N . GLN A 1 983 ? 31.858 -40.669 102.859 1.00 85.75 983 GLN A N 1
ATOM 6930 C CA . GLN A 1 983 ? 31.490 -39.768 103.964 1.00 85.75 983 GLN A CA 1
ATOM 6931 C C . GLN A 1 983 ? 30.307 -40.293 104.790 1.00 85.75 983 GLN A C 1
ATOM 6933 O O . GLN A 1 983 ? 29.977 -39.697 105.811 1.00 85.75 983 GLN A O 1
ATOM 6938 N N . LEU A 1 984 ? 29.653 -41.367 104.340 1.00 91.56 984 LEU A N 1
ATOM 6939 C CA . LEU A 1 984 ? 28.561 -42.015 105.058 1.00 91.56 984 LEU A CA 1
ATOM 6940 C C . LEU A 1 984 ? 29.106 -43.132 105.951 1.00 91.56 984 LEU A C 1
ATOM 6942 O O . LEU A 1 984 ? 29.968 -43.923 105.553 1.00 91.56 984 LEU A O 1
ATOM 6946 N N . MET A 1 985 ? 28.561 -43.212 107.157 1.00 93.06 985 MET A N 1
ATOM 6947 C CA . MET A 1 985 ? 28.878 -44.237 108.145 1.00 93.06 985 MET A CA 1
ATOM 6948 C C . MET A 1 985 ? 27.585 -44.884 108.636 1.00 93.06 985 MET A C 1
ATOM 6950 O O . MET A 1 985 ? 26.493 -44.334 108.477 1.00 93.06 985 MET A O 1
ATOM 6954 N N . LEU A 1 986 ? 27.711 -46.062 109.232 1.00 93.75 986 LEU A N 1
ATOM 6955 C CA . LEU A 1 986 ? 26.663 -46.646 110.052 1.00 93.75 986 LEU A CA 1
ATOM 6956 C C . LEU A 1 986 ? 27.003 -46.439 111.515 1.00 93.75 986 LEU A C 1
ATOM 6958 O O . LEU A 1 986 ? 28.140 -46.671 111.927 1.00 93.75 986 LEU A O 1
ATOM 6962 N N . TRP A 1 987 ? 25.991 -46.058 112.283 1.00 94.56 987 TRP A N 1
ATOM 6963 C CA . TRP A 1 987 ? 26.025 -46.145 113.731 1.00 94.56 987 TRP A CA 1
ATOM 6964 C C . TRP A 1 987 ? 25.137 -47.309 114.163 1.00 94.56 987 TRP A C 1
ATOM 6966 O O . TRP A 1 987 ? 23.913 -47.262 114.004 1.00 94.56 987 TRP A O 1
ATOM 6976 N N . GLN A 1 988 ? 25.771 -48.365 114.675 1.00 93.88 988 GLN A N 1
ATOM 6977 C CA . GLN A 1 988 ? 25.080 -49.494 115.290 1.00 93.88 988 GLN A CA 1
ATOM 6978 C C . GLN A 1 988 ? 25.192 -49.383 116.813 1.00 93.88 988 GLN A C 1
ATOM 6980 O O . GLN A 1 988 ? 26.065 -50.004 117.423 1.00 93.88 988 GLN A O 1
ATOM 6985 N N . ASP A 1 989 ? 24.286 -48.593 117.399 1.00 91.00 989 ASP A N 1
ATOM 6986 C CA . ASP A 1 989 ? 24.088 -48.474 118.848 1.00 91.00 989 ASP A CA 1
ATOM 6987 C C . ASP A 1 989 ? 23.646 -49.830 119.424 1.00 91.00 989 ASP A C 1
ATOM 6989 O O . ASP A 1 989 ? 22.463 -50.176 119.520 1.00 91.00 989 ASP A O 1
ATOM 6993 N N . SER A 1 990 ? 24.645 -50.648 119.746 1.00 86.81 990 SER A N 1
ATOM 6994 C CA . SER A 1 990 ? 24.465 -52.033 120.182 1.00 86.81 990 SER A CA 1
ATOM 6995 C C . SER A 1 990 ? 24.060 -52.105 121.651 1.00 86.81 990 SER A C 1
ATOM 6997 O O . SER A 1 990 ? 23.590 -53.146 122.121 1.00 86.81 990 SER A O 1
ATOM 6999 N N . ASN A 1 991 ? 24.284 -51.015 122.387 1.00 86.69 991 ASN A N 1
ATOM 7000 C CA . ASN A 1 991 ? 24.078 -50.915 123.823 1.00 86.69 991 ASN A CA 1
ATOM 7001 C C . ASN A 1 991 ? 22.768 -50.172 124.189 1.00 86.69 991 ASN A C 1
ATOM 7003 O O . ASN A 1 991 ? 22.225 -50.405 125.271 1.00 86.69 991 ASN A O 1
ATOM 7007 N N . GLN A 1 992 ? 22.208 -49.418 123.236 1.00 86.81 992 GLN A N 1
ATOM 7008 C CA . GLN A 1 992 ? 20.939 -48.682 123.268 1.00 86.81 992 GLN A CA 1
ATOM 7009 C C . GLN A 1 992 ? 20.927 -47.479 124.227 1.00 86.81 992 GLN A C 1
ATOM 7011 O O . GLN A 1 992 ? 19.870 -47.133 124.766 1.00 86.81 992 GLN A O 1
ATOM 7016 N N . ASP A 1 993 ? 22.076 -46.837 124.463 1.00 86.88 993 ASP A N 1
ATOM 7017 C CA . ASP A 1 993 ? 22.165 -45.629 125.297 1.00 86.88 993 ASP A CA 1
ATOM 7018 C C . ASP A 1 993 ? 21.960 -44.313 124.530 1.00 86.88 993 ASP A C 1
ATOM 7020 O O . ASP A 1 993 ? 21.708 -43.284 125.164 1.00 86.88 993 ASP A O 1
ATOM 7024 N N . GLY A 1 994 ? 21.975 -44.340 123.192 1.00 82.94 994 GLY A N 1
ATOM 7025 C CA . GLY A 1 994 ? 21.812 -43.154 122.354 1.00 82.94 994 GLY A CA 1
ATOM 7026 C C . GLY A 1 994 ? 23.032 -42.228 122.335 1.00 82.94 994 GLY A C 1
ATOM 7027 O O . GLY A 1 994 ? 22.888 -41.060 121.973 1.00 82.94 994 GLY A O 1
ATOM 7028 N N . LEU A 1 995 ? 24.225 -42.701 122.712 1.00 89.06 995 LEU A N 1
ATOM 7029 C CA . LEU A 1 995 ? 25.470 -41.928 122.668 1.00 89.06 995 LEU A CA 1
ATOM 7030 C C . LEU A 1 995 ? 26.478 -42.581 121.723 1.00 89.06 995 LEU A C 1
ATOM 7032 O O . LEU A 1 995 ? 26.951 -43.679 121.975 1.00 89.06 995 LEU A O 1
ATOM 7036 N N . SER A 1 996 ? 26.879 -41.894 120.657 1.00 88.88 996 SER A N 1
ATOM 7037 C CA . SER A 1 996 ? 27.796 -42.480 119.676 1.00 88.88 996 SER A CA 1
ATOM 7038 C C . SER A 1 996 ? 29.224 -42.636 120.216 1.00 88.88 996 SER A C 1
ATOM 7040 O O . SER A 1 996 ? 29.819 -41.676 120.715 1.00 88.88 996 SER A O 1
ATOM 7042 N N . GLN A 1 997 ? 29.790 -43.844 120.106 1.00 85.12 997 GLN A N 1
ATOM 7043 C CA . GLN A 1 997 ? 31.169 -44.151 120.509 1.00 85.12 997 GLN A CA 1
ATOM 7044 C C . GLN A 1 997 ? 32.012 -44.671 119.324 1.00 85.12 997 GLN A C 1
ATOM 7046 O O . GLN A 1 997 ? 31.460 -45.261 118.392 1.00 85.12 997 GLN A O 1
ATOM 7051 N N . PRO A 1 998 ? 33.353 -44.492 119.323 1.00 83.12 998 PRO A N 1
ATOM 7052 C CA . PRO A 1 998 ? 34.178 -44.770 118.139 1.00 83.12 998 PRO A CA 1
ATOM 7053 C C . PRO A 1 998 ? 34.232 -46.234 117.679 1.00 83.12 998 PRO A C 1
ATOM 7055 O O . PRO A 1 998 ? 34.659 -46.488 116.557 1.00 83.12 998 PRO A O 1
ATOM 7058 N N . ASP A 1 999 ? 33.864 -47.195 118.528 1.00 84.00 999 ASP A N 1
ATOM 7059 C CA . ASP A 1 999 ? 33.755 -48.618 118.187 1.00 84.00 999 ASP A CA 1
ATOM 7060 C C . ASP A 1 999 ? 32.352 -49.045 117.711 1.00 84.00 999 ASP A C 1
ATOM 7062 O O . ASP A 1 999 ? 32.206 -50.155 117.199 1.00 84.00 999 ASP A O 1
ATOM 7066 N N . GLU A 1 1000 ? 31.354 -48.157 117.788 1.00 89.56 1000 GLU A N 1
ATOM 7067 C CA . GLU A 1 1000 ? 30.008 -48.343 117.216 1.00 89.56 1000 GLU A CA 1
ATOM 7068 C C . GLU A 1 1000 ? 29.824 -47.671 115.840 1.00 89.56 1000 GLU A C 1
ATOM 7070 O O . GLU A 1 1000 ? 28.833 -47.925 115.147 1.00 89.56 1000 GLU A O 1
ATOM 7075 N N . LEU A 1 1001 ? 30.766 -46.806 115.442 1.00 91.31 1001 LEU A N 1
ATOM 7076 C CA . LEU A 1 1001 ? 30.799 -46.156 114.133 1.00 91.31 1001 LEU A CA 1
ATOM 7077 C C . LEU A 1 1001 ? 31.638 -46.969 113.147 1.00 91.31 1001 LEU A C 1
ATOM 7079 O O . LEU A 1 1001 ? 32.842 -47.155 113.327 1.00 91.31 1001 LEU A O 1
ATOM 7083 N N . VAL A 1 1002 ? 31.007 -47.426 112.067 1.00 91.06 1002 VAL A N 1
ATOM 7084 C CA . VAL A 1 1002 ? 31.645 -48.264 111.044 1.00 91.06 1002 VAL A CA 1
ATOM 7085 C C . VAL A 1 1002 ? 31.393 -47.663 109.665 1.00 91.06 1002 VAL A C 1
ATOM 7087 O O . VAL A 1 1002 ? 30.259 -47.329 109.317 1.00 91.06 1002 VAL A O 1
ATOM 7090 N N . SER A 1 1003 ? 32.431 -47.532 108.834 1.00 90.62 1003 SER A N 1
ATOM 7091 C CA . SER A 1 1003 ? 32.235 -47.061 107.457 1.00 90.62 1003 SER A CA 1
ATOM 7092 C C . SER A 1 1003 ? 31.407 -48.066 106.646 1.00 90.62 1003 SER A C 1
ATOM 7094 O O . SER A 1 1003 ? 31.519 -49.279 106.846 1.00 90.62 1003 SER A O 1
ATOM 7096 N N . LEU A 1 1004 ? 30.632 -47.600 105.656 1.00 91.50 1004 LEU A N 1
ATOM 7097 C CA . LEU A 1 1004 ? 29.871 -48.492 104.758 1.00 91.50 1004 LEU A CA 1
ATOM 7098 C C . LEU A 1 1004 ? 30.757 -49.589 104.136 1.00 91.50 1004 LEU A C 1
ATOM 7100 O O . LEU A 1 1004 ? 30.344 -50.736 103.967 1.00 91.50 1004 LEU A O 1
ATOM 7104 N N . THR A 1 1005 ? 32.013 -49.243 103.847 1.00 88.12 1005 THR A N 1
ATOM 7105 C CA . THR A 1 1005 ? 33.039 -50.144 103.314 1.00 88.12 1005 THR A CA 1
ATOM 7106 C C . THR A 1 1005 ? 33.405 -51.286 104.268 1.00 88.12 1005 THR A C 1
ATOM 7108 O O . THR A 1 1005 ? 33.581 -52.420 103.811 1.00 88.12 1005 THR A O 1
ATOM 7111 N N . GLU A 1 1006 ? 33.534 -51.004 105.564 1.00 89.75 1006 GLU A N 1
ATOM 7112 C CA . GLU A 1 1006 ? 33.901 -51.977 106.604 1.00 89.75 1006 GLU A CA 1
ATOM 7113 C C . GLU A 1 1006 ? 32.699 -52.813 107.051 1.00 89.75 1006 GLU A C 1
ATOM 7115 O O . GLU A 1 1006 ? 32.840 -54.021 107.231 1.00 89.75 1006 GLU A O 1
ATOM 7120 N N . ALA A 1 1007 ? 31.503 -52.215 107.082 1.00 87.56 1007 ALA A N 1
ATOM 7121 C CA . ALA A 1 1007 ? 30.225 -52.906 107.271 1.00 87.56 1007 ALA A CA 1
ATOM 7122 C C . ALA A 1 1007 ? 29.854 -53.847 106.100 1.00 87.56 1007 ALA A C 1
ATOM 7124 O O . ALA A 1 1007 ? 28.823 -54.516 106.121 1.00 87.56 1007 ALA A O 1
ATOM 7125 N N . GLY A 1 1008 ? 30.685 -53.915 105.053 1.00 90.44 1008 GLY A N 1
ATOM 7126 C CA . GLY A 1 1008 ? 30.483 -54.812 103.919 1.00 90.44 1008 GLY A CA 1
ATOM 7127 C C . GLY A 1 1008 ? 29.423 -54.339 102.924 1.00 90.44 1008 GLY A C 1
ATOM 7128 O O . GLY A 1 1008 ? 29.009 -55.126 102.071 1.00 90.44 1008 GLY A O 1
ATOM 7129 N N . ILE A 1 1009 ? 29.003 -53.075 102.985 1.00 92.94 1009 ILE A N 1
ATOM 7130 C CA . ILE A 1 1009 ? 28.060 -52.468 102.041 1.00 92.94 1009 ILE A CA 1
ATOM 7131 C C . ILE A 1 1009 ? 28.800 -52.072 100.754 1.00 92.94 1009 ILE A C 1
ATOM 7133 O O . ILE A 1 1009 ? 29.974 -51.680 100.755 1.00 92.94 1009 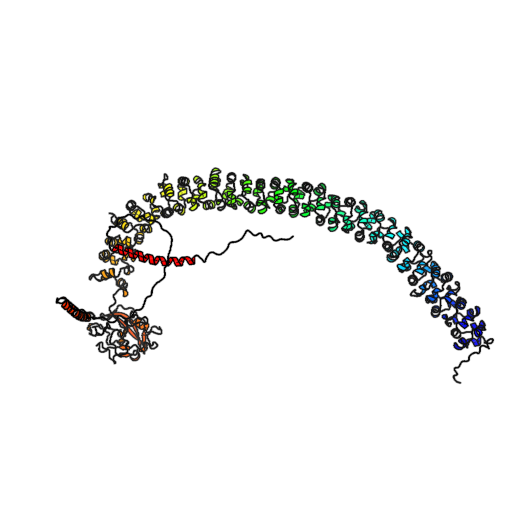ILE A O 1
ATOM 7137 N N . ALA A 1 1010 ? 28.128 -52.271 99.622 1.00 93.25 1010 ALA A N 1
ATOM 7138 C CA . ALA A 1 1010 ? 28.633 -51.958 98.288 1.00 93.25 1010 ALA A CA 1
ATOM 7139 C C . ALA A 1 1010 ? 27.942 -50.732 97.686 1.00 93.25 1010 ALA A C 1
ATOM 7141 O O . ALA A 1 1010 ? 28.628 -49.893 97.113 1.00 93.25 1010 ALA A O 1
ATOM 7142 N N . ALA A 1 1011 ? 26.616 -50.646 97.826 1.00 93.38 1011 ALA A N 1
ATOM 7143 C CA . ALA A 1 1011 ? 25.785 -49.589 97.259 1.00 93.38 1011 ALA A CA 1
ATOM 7144 C C . ALA A 1 1011 ? 24.469 -49.448 98.041 1.00 93.38 1011 ALA A C 1
ATOM 7146 O O . ALA A 1 1011 ? 23.973 -50.431 98.597 1.00 93.38 1011 ALA A O 1
ATOM 7147 N N . ILE A 1 1012 ? 23.878 -48.255 98.052 1.00 94.19 1012 ILE A N 1
ATOM 7148 C CA . ILE A 1 1012 ? 22.584 -47.951 98.684 1.00 94.19 1012 ILE A CA 1
ATOM 7149 C C . ILE A 1 1012 ? 21.634 -47.420 97.602 1.00 94.19 1012 ILE A C 1
ATOM 7151 O O . ILE A 1 1012 ? 21.996 -46.477 96.905 1.00 94.19 1012 ILE A O 1
ATOM 7155 N N . ALA A 1 1013 ? 20.440 -47.999 97.423 1.00 93.31 1013 ALA A N 1
ATOM 7156 C CA . ALA A 1 1013 ? 19.525 -47.558 96.364 1.00 93.31 1013 ALA A CA 1
ATOM 7157 C C . ALA A 1 1013 ? 18.748 -46.296 96.770 1.00 93.31 1013 ALA A C 1
ATOM 7159 O O . ALA A 1 1013 ? 18.245 -46.199 97.887 1.00 93.31 1013 ALA A O 1
ATOM 7160 N N . THR A 1 1014 ? 18.605 -45.342 95.849 1.00 91.38 1014 THR A N 1
ATOM 7161 C CA . THR A 1 1014 ? 17.972 -44.036 96.124 1.00 91.38 1014 THR A CA 1
ATOM 7162 C C . THR A 1 1014 ? 16.445 -44.048 95.985 1.00 91.38 1014 THR A C 1
ATOM 7164 O O . THR A 1 1014 ? 15.780 -43.090 96.365 1.00 91.38 1014 THR A O 1
ATOM 7167 N N . GLY A 1 1015 ? 15.864 -45.128 95.452 1.00 84.75 1015 GLY A N 1
ATOM 7168 C CA . GLY A 1 1015 ? 14.419 -45.274 95.266 1.00 84.75 1015 GLY A CA 1
ATOM 7169 C C . GLY A 1 1015 ? 13.718 -46.009 96.413 1.00 84.75 1015 GLY A C 1
ATOM 7170 O O . GLY A 1 1015 ? 14.180 -47.062 96.854 1.00 84.75 1015 GLY A O 1
ATOM 7171 N N . ALA A 1 1016 ? 12.549 -45.503 96.815 1.00 85.75 1016 ALA A N 1
ATOM 7172 C CA . ALA A 1 1016 ? 11.672 -46.109 97.818 1.00 85.75 1016 ALA A CA 1
ATOM 7173 C C . ALA A 1 1016 ? 10.242 -46.346 97.320 1.00 85.75 1016 ALA A C 1
ATOM 7175 O O . ALA A 1 1016 ? 9.820 -45.843 96.275 1.00 85.75 1016 ALA A O 1
ATOM 7176 N N . GLN A 1 1017 ? 9.471 -47.086 98.116 1.00 84.12 1017 GLN A N 1
ATOM 7177 C CA . GLN A 1 1017 ? 8.019 -47.191 98.003 1.00 84.12 1017 GLN A CA 1
ATOM 7178 C C . GLN A 1 1017 ? 7.341 -46.661 99.266 1.00 84.12 1017 GLN A C 1
ATOM 7180 O O . GLN A 1 1017 ? 7.816 -46.892 100.376 1.00 84.12 1017 GLN A O 1
ATOM 7185 N N . ALA A 1 1018 ? 6.211 -45.974 99.087 1.00 75.62 1018 ALA A N 1
ATOM 7186 C CA . ALA A 1 1018 ? 5.412 -45.471 100.196 1.00 75.62 1018 ALA A CA 1
ATOM 7187 C C . ALA A 1 1018 ? 4.829 -46.617 101.031 1.00 75.62 1018 ALA A C 1
ATOM 7189 O O . ALA A 1 1018 ? 4.183 -47.526 100.504 1.00 75.62 1018 ALA A O 1
ATOM 7190 N N . SER A 1 1019 ? 5.032 -46.529 102.341 1.00 74.31 1019 SER A N 1
ATOM 7191 C CA . SER A 1 1019 ? 4.528 -47.455 103.343 1.00 74.31 1019 SER A CA 1
ATOM 7192 C C . SER A 1 1019 ? 3.523 -46.740 104.249 1.00 74.31 1019 SER A C 1
ATOM 7194 O O . SER A 1 1019 ? 3.578 -45.534 104.485 1.00 74.31 1019 SER A O 1
ATOM 7196 N N . SER A 1 1020 ? 2.548 -47.494 104.744 1.00 63.47 1020 SER A N 1
ATOM 7197 C CA . SER A 1 1020 ? 1.616 -47.045 105.784 1.00 63.47 1020 SER A CA 1
ATOM 7198 C C . SER A 1 1020 ? 1.741 -47.921 107.033 1.00 63.47 1020 SER A C 1
ATOM 7200 O O . SER A 1 1020 ? 0.773 -48.093 107.780 1.00 63.47 1020 SER A O 1
ATOM 7202 N N . ARG A 1 1021 ? 2.903 -48.564 107.210 1.00 78.75 1021 ARG A N 1
ATOM 7203 C CA . ARG A 1 1021 ? 3.171 -49.500 108.301 1.00 78.75 1021 ARG A CA 1
ATOM 7204 C C . ARG A 1 1021 ? 3.427 -48.711 109.584 1.00 78.75 1021 ARG A C 1
ATOM 7206 O O . ARG A 1 1021 ? 4.206 -47.768 109.609 1.00 78.75 1021 ARG A O 1
ATOM 7213 N N . LEU A 1 1022 ? 2.756 -49.102 110.663 1.00 71.75 1022 LEU A N 1
ATOM 7214 C CA . LEU A 1 1022 ? 3.083 -48.656 112.016 1.00 71.75 1022 LEU A CA 1
ATOM 7215 C C . LEU A 1 1022 ? 3.899 -49.765 112.681 1.00 71.75 1022 LEU A C 1
ATOM 7217 O O . LEU A 1 1022 ? 3.404 -50.883 112.827 1.00 71.75 1022 LEU A O 1
ATOM 7221 N N . ASP A 1 1023 ? 5.130 -49.455 113.074 1.00 78.81 1023 ASP A N 1
ATOM 7222 C CA . ASP A 1 1023 ? 6.064 -50.369 113.737 1.00 78.81 1023 ASP A CA 1
ATOM 7223 C C . ASP A 1 1023 ? 6.371 -49.813 115.133 1.00 78.81 1023 ASP A C 1
ATOM 7225 O O . ASP A 1 1023 ? 6.682 -48.635 115.280 1.00 78.81 1023 ASP A O 1
ATOM 7229 N N . ALA A 1 1024 ? 6.126 -50.601 116.184 1.00 77.62 1024 ALA A N 1
ATOM 7230 C CA . ALA A 1 1024 ? 6.193 -50.174 117.594 1.00 77.62 1024 ALA A CA 1
ATOM 7231 C C . ALA A 1 1024 ? 5.446 -48.856 117.963 1.00 77.62 1024 ALA A C 1
ATOM 7233 O O . ALA A 1 1024 ? 5.650 -48.298 119.042 1.00 77.62 1024 ALA A O 1
ATOM 7234 N N . GLY A 1 1025 ? 4.543 -48.369 117.101 1.00 71.62 1025 GLY A N 1
ATOM 7235 C CA . GLY A 1 1025 ? 3.836 -47.087 117.236 1.00 71.62 1025 GLY A CA 1
ATOM 7236 C C . GLY A 1 1025 ? 4.484 -45.910 116.490 1.00 71.62 1025 GLY A C 1
ATOM 7237 O O . GLY A 1 1025 ? 3.845 -44.861 116.373 1.00 71.62 1025 GLY A O 1
ATOM 7238 N N . ASN A 1 1026 ? 5.694 -46.091 115.963 1.00 79.94 1026 ASN A N 1
ATOM 7239 C CA . ASN A 1 1026 ? 6.367 -45.204 115.013 1.00 79.94 1026 ASN A CA 1
ATOM 7240 C C . ASN A 1 1026 ? 5.800 -45.438 113.602 1.00 79.94 1026 ASN A C 1
ATOM 7242 O O . ASN A 1 1026 ? 5.320 -46.536 113.302 1.00 79.94 1026 ASN A O 1
ATOM 7246 N N . TRP A 1 1027 ? 5.814 -44.422 112.738 1.00 78.06 1027 TRP A N 1
ATOM 7247 C CA . TRP A 1 1027 ? 5.291 -44.554 111.374 1.00 78.06 1027 TRP A CA 1
ATOM 7248 C C . TRP A 1 1027 ? 6.428 -44.809 110.386 1.00 78.06 1027 TRP A C 1
ATOM 7250 O O . TRP A 1 1027 ? 7.351 -44.010 110.279 1.00 78.06 1027 TRP A O 1
ATOM 7260 N N . VAL A 1 1028 ? 6.351 -45.922 109.659 1.00 82.62 1028 VAL A N 1
ATOM 7261 C CA . VAL A 1 1028 ? 7.230 -46.224 108.530 1.00 82.62 1028 VAL A CA 1
ATOM 7262 C C . VAL A 1 1028 ? 6.539 -45.701 107.277 1.00 82.62 1028 VAL A C 1
ATOM 7264 O O . VAL A 1 1028 ? 5.526 -46.263 106.846 1.00 82.62 1028 VAL A O 1
ATOM 7267 N N . GLY A 1 1029 ? 7.047 -44.594 106.737 1.00 72.38 1029 GLY A N 1
ATOM 7268 C CA . GLY A 1 1029 ? 6.437 -43.902 105.598 1.00 72.38 1029 GLY A CA 1
ATOM 7269 C C . GLY A 1 1029 ? 7.062 -44.258 104.250 1.00 72.38 1029 GLY A C 1
ATOM 7270 O O . GLY A 1 1029 ? 6.364 -44.202 103.239 1.00 72.38 1029 GLY A O 1
ATOM 7271 N N . LEU A 1 1030 ? 8.328 -44.693 104.217 1.00 83.31 1030 LEU A N 1
ATOM 7272 C CA . LEU A 1 1030 ? 9.016 -45.159 103.004 1.00 83.31 1030 LEU A CA 1
ATOM 7273 C C . LEU A 1 1030 ? 9.873 -46.401 103.298 1.00 83.31 1030 LEU A C 1
ATOM 7275 O O . LEU A 1 1030 ? 10.496 -46.499 104.353 1.00 83.31 1030 LEU A O 1
ATOM 7279 N N . GLU A 1 1031 ? 9.937 -47.339 102.352 1.00 88.38 1031 GLU A N 1
ATOM 7280 C CA . GLU A 1 1031 ? 10.780 -48.544 102.425 1.00 88.38 1031 GLU A CA 1
ATOM 7281 C C . GLU A 1 1031 ? 11.582 -48.733 101.124 1.00 88.38 1031 GLU A C 1
ATOM 7283 O O . GLU A 1 1031 ? 11.074 -48.500 100.023 1.00 88.38 1031 GLU A O 1
ATOM 7288 N N . GLY A 1 1032 ? 12.839 -49.164 101.248 1.00 91.50 1032 GLY A N 1
ATOM 7289 C CA . GLY A 1 1032 ? 13.810 -49.327 100.163 1.00 91.50 1032 GLY A CA 1
ATOM 7290 C C . GLY A 1 1032 ? 14.840 -50.425 100.459 1.00 91.50 1032 GLY A C 1
ATOM 7291 O O . GLY A 1 1032 ? 14.618 -51.282 101.317 1.00 91.50 1032 GLY A O 1
ATOM 7292 N N . GLN A 1 1033 ? 15.952 -50.451 99.716 1.00 93.94 1033 GLN A N 1
ATOM 7293 C CA . GLN A 1 1033 ? 16.949 -51.534 99.787 1.00 93.94 1033 GLN A CA 1
ATOM 7294 C C . GLN A 1 1033 ? 18.389 -51.040 99.584 1.00 93.94 1033 GLN A C 1
ATOM 7296 O O . GLN A 1 1033 ? 18.633 -50.022 98.936 1.00 93.94 1033 GLN A O 1
ATOM 7301 N N . TYR A 1 1034 ? 19.353 -51.816 100.075 1.00 94.25 1034 TYR A N 1
ATOM 7302 C CA . TYR A 1 1034 ? 20.785 -51.630 99.827 1.00 94.25 1034 TYR A CA 1
ATOM 7303 C C . TYR A 1 1034 ? 21.448 -52.954 99.410 1.00 94.25 1034 TYR A C 1
ATOM 7305 O O . TYR A 1 1034 ? 20.888 -54.034 99.602 1.00 94.25 1034 TYR A O 1
ATOM 7313 N N . THR A 1 1035 ? 22.652 -52.885 98.839 1.00 92.94 1035 THR A N 1
ATOM 7314 C CA . THR A 1 1035 ? 23.407 -54.042 98.327 1.00 92.94 1035 THR A CA 1
ATOM 7315 C C . THR A 1 1035 ? 24.728 -54.217 99.079 1.00 92.94 1035 THR A C 1
ATOM 7317 O O . THR A 1 1035 ? 25.494 -53.267 99.261 1.00 92.94 1035 THR A O 1
ATOM 7320 N N . ARG A 1 1036 ? 25.020 -55.450 99.496 1.00 92.56 1036 ARG A N 1
ATOM 7321 C CA . ARG A 1 1036 ? 26.251 -55.880 100.176 1.00 92.56 1036 ARG A CA 1
ATOM 7322 C C . ARG A 1 1036 ? 27.320 -56.319 99.169 1.00 92.56 1036 ARG A C 1
ATOM 7324 O O . ARG A 1 1036 ? 27.031 -56.649 98.021 1.00 92.56 1036 ARG A O 1
ATOM 7331 N N . ARG A 1 1037 ? 28.585 -56.353 99.596 1.00 90.19 1037 ARG A N 1
ATOM 7332 C CA . ARG A 1 1037 ? 29.762 -56.676 98.756 1.00 90.19 1037 ARG A CA 1
ATOM 7333 C C . ARG A 1 1037 ? 29.819 -58.112 98.241 1.00 90.19 1037 ARG A C 1
ATOM 7335 O O . ARG A 1 1037 ? 30.557 -58.378 97.297 1.00 90.19 1037 ARG A O 1
ATOM 7342 N N . ASP A 1 1038 ? 29.051 -59.023 98.829 1.00 87.50 1038 ASP A N 1
ATOM 7343 C CA . ASP A 1 1038 ? 28.847 -60.379 98.310 1.00 87.50 1038 ASP A CA 1
ATOM 7344 C C . ASP A 1 1038 ? 27.747 -60.460 97.228 1.00 87.50 1038 ASP A C 1
ATOM 7346 O O . ASP A 1 1038 ? 27.547 -61.518 96.632 1.00 87.50 1038 ASP A O 1
ATOM 7350 N N . GLY A 1 1039 ? 27.067 -59.343 96.943 1.00 82.88 1039 GLY A N 1
ATOM 7351 C CA . GLY A 1 1039 ? 25.969 -59.231 95.984 1.00 82.88 1039 GLY A CA 1
ATOM 7352 C C . GLY A 1 1039 ? 24.581 -59.515 96.566 1.00 82.88 1039 GLY A C 1
ATOM 7353 O O . GLY A 1 1039 ? 23.612 -59.517 95.809 1.00 82.88 1039 GLY A O 1
ATOM 7354 N N . SER A 1 1040 ? 24.458 -59.765 97.874 1.00 90.94 1040 SER A N 1
ATOM 7355 C CA . SER A 1 1040 ? 23.159 -59.883 98.548 1.00 90.94 1040 SER A CA 1
ATOM 7356 C C . SER A 1 1040 ? 22.525 -58.511 98.823 1.00 90.94 1040 SER A C 1
ATOM 7358 O O . SER A 1 1040 ? 23.219 -57.499 98.909 1.00 90.94 1040 SER A O 1
ATOM 7360 N N . THR A 1 1041 ? 21.198 -58.461 98.955 1.00 87.31 1041 THR A N 1
ATOM 7361 C CA . THR A 1 1041 ? 20.433 -57.228 99.214 1.00 87.31 1041 THR A CA 1
ATOM 7362 C C . THR A 1 1041 ? 19.843 -57.227 100.623 1.00 87.31 1041 THR A C 1
ATOM 7364 O O . THR A 1 1041 ? 19.243 -58.227 101.019 1.00 87.31 1041 THR A O 1
ATOM 7367 N N . GLY A 1 1042 ? 19.962 -56.111 101.343 1.00 91.00 1042 GLY A N 1
ATOM 7368 C CA . GLY A 1 1042 ? 19.295 -55.856 102.626 1.00 91.00 1042 GLY A CA 1
ATOM 7369 C C . GLY A 1 1042 ? 18.188 -54.804 102.500 1.00 91.00 1042 GLY A C 1
ATOM 7370 O O . GLY A 1 1042 ? 18.145 -54.054 101.521 1.00 91.00 1042 GLY A O 1
ATOM 7371 N N . ALA A 1 1043 ? 17.278 -54.755 103.473 1.00 91.81 1043 ALA A N 1
ATOM 7372 C CA . ALA A 1 1043 ? 16.205 -53.762 103.523 1.00 91.81 1043 ALA A CA 1
ATOM 7373 C C . ALA A 1 1043 ? 16.658 -52.453 104.196 1.00 91.81 1043 ALA A C 1
ATOM 7375 O O . ALA A 1 1043 ? 17.634 -52.418 104.942 1.00 91.81 1043 ALA A O 1
ATOM 7376 N N . MET A 1 1044 ? 15.937 -51.362 103.955 1.00 93.06 1044 MET A N 1
ATOM 7377 C CA . MET A 1 1044 ? 16.069 -50.128 104.734 1.00 93.06 1044 MET A CA 1
ATOM 7378 C C . MET A 1 1044 ? 14.767 -49.328 104.709 1.00 93.06 1044 MET A C 1
ATOM 7380 O O . MET A 1 1044 ? 13.937 -49.527 103.820 1.00 93.06 1044 MET A O 1
ATOM 7384 N N . ALA A 1 1045 ? 14.569 -48.440 105.677 1.00 89.69 1045 ALA A N 1
ATOM 7385 C CA . ALA A 1 1045 ? 13.322 -47.699 105.827 1.00 89.69 1045 ALA A CA 1
ATOM 7386 C C . ALA A 1 1045 ? 13.533 -46.276 106.352 1.00 89.69 1045 ALA A C 1
ATOM 7388 O O . ALA A 1 1045 ? 14.482 -46.010 107.087 1.00 89.69 1045 ALA A O 1
ATOM 7389 N N . ASP A 1 1046 ? 12.604 -45.396 105.987 1.00 88.00 1046 ASP A N 1
ATOM 7390 C CA . ASP A 1 1046 ? 12.454 -44.043 106.522 1.00 88.00 1046 ASP A CA 1
ATOM 7391 C C . ASP A 1 1046 ? 11.363 -44.066 107.605 1.00 88.00 1046 ASP A C 1
ATOM 7393 O O . ASP A 1 1046 ? 10.212 -44.456 107.340 1.00 88.00 1046 ASP A O 1
ATOM 7397 N N . ILE A 1 1047 ? 11.744 -43.747 108.845 1.00 88.00 1047 ILE A N 1
ATOM 7398 C CA . ILE A 1 1047 ? 10.924 -43.995 110.038 1.00 88.00 1047 ILE A CA 1
ATOM 7399 C C . ILE A 1 1047 ? 10.714 -42.701 110.827 1.00 88.00 1047 ILE A C 1
ATOM 7401 O O . ILE A 1 1047 ? 11.622 -42.173 111.464 1.00 88.00 1047 ILE A O 1
ATOM 7405 N N . TRP A 1 1048 ? 9.467 -42.238 110.878 1.00 82.75 1048 TRP A N 1
ATOM 7406 C CA . TRP A 1 1048 ? 9.032 -41.153 111.753 1.00 82.75 1048 TRP A CA 1
ATOM 7407 C C . TRP A 1 1048 ? 8.861 -41.690 113.174 1.00 82.75 1048 TRP A C 1
ATOM 7409 O O . TRP A 1 1048 ? 7.809 -42.230 113.552 1.00 82.75 1048 TRP A O 1
ATOM 7419 N N . PHE A 1 1049 ? 9.925 -41.556 113.965 1.00 83.31 1049 PHE A N 1
ATOM 7420 C CA . PHE A 1 1049 ? 9.915 -41.889 115.382 1.00 83.31 1049 PHE A CA 1
ATOM 7421 C C . PHE A 1 1049 ? 8.972 -40.969 116.162 1.00 83.31 1049 PHE A C 1
ATOM 7423 O O . PHE A 1 1049 ? 8.887 -39.761 115.930 1.00 83.31 1049 PHE A O 1
ATOM 7430 N N . ARG A 1 1050 ? 8.269 -41.531 117.149 1.00 77.62 1050 ARG A N 1
ATOM 7431 C CA . ARG A 1 1050 ? 7.565 -40.711 118.139 1.00 77.62 1050 ARG A CA 1
ATOM 7432 C C . ARG A 1 1050 ? 8.575 -40.089 119.099 1.00 77.62 1050 ARG A C 1
ATOM 7434 O O . ARG A 1 1050 ? 9.351 -40.812 119.718 1.00 77.62 1050 ARG A O 1
ATOM 7441 N N . VAL A 1 1051 ? 8.485 -38.774 119.278 1.00 70.00 1051 VAL A N 1
ATOM 7442 C CA . VAL A 1 1051 ? 9.277 -37.991 120.240 1.00 70.00 1051 VAL A CA 1
ATOM 7443 C C . VAL A 1 1051 ? 8.344 -37.428 121.313 1.00 70.00 1051 VAL A C 1
ATOM 7445 O O . VAL A 1 1051 ? 7.265 -36.920 120.989 1.00 70.00 1051 VAL A O 1
ATOM 7448 N N . GLN A 1 1052 ? 8.733 -37.493 122.589 1.00 75.38 1052 GLN A N 1
ATOM 7449 C CA . GLN A 1 1052 ? 7.975 -36.875 123.683 1.00 75.38 1052 GLN A CA 1
ATOM 7450 C C . GLN A 1 1052 ? 8.528 -35.478 124.014 1.00 75.38 1052 GLN A C 1
ATOM 7452 O O . GLN A 1 1052 ? 9.308 -35.295 124.941 1.00 75.38 1052 GLN A O 1
ATOM 7457 N N . VAL A 1 1053 ? 8.081 -34.472 123.255 1.00 61.12 1053 VAL A N 1
ATOM 7458 C CA . VAL A 1 1053 ? 8.553 -33.071 123.360 1.00 61.12 1053 VAL A CA 1
ATOM 7459 C C . VAL A 1 1053 ? 8.003 -32.334 124.602 1.00 61.12 1053 VAL A C 1
ATOM 7461 O O . VAL A 1 1053 ? 8.511 -31.284 124.992 1.00 61.12 1053 VAL A O 1
ATOM 7464 N N . GLN A 1 1054 ? 6.957 -32.867 125.244 1.00 56.56 1054 GLN A N 1
ATOM 7465 C CA . GLN A 1 1054 ? 6.248 -32.178 126.331 1.00 56.56 1054 GLN A CA 1
ATOM 7466 C C . GLN A 1 1054 ? 7.132 -31.944 127.570 1.00 56.56 1054 GLN A C 1
ATOM 7468 O O . GLN A 1 1054 ? 7.090 -30.862 128.147 1.00 56.56 1054 GLN A O 1
ATOM 7473 N N . ASP A 1 1055 ? 7.983 -32.908 127.925 1.00 54.34 1055 ASP A N 1
ATOM 7474 C CA . ASP A 1 1055 ? 8.847 -32.845 129.110 1.00 54.34 1055 ASP A CA 1
ATOM 7475 C C . ASP A 1 1055 ? 9.879 -31.698 129.003 1.00 54.34 1055 ASP A C 1
ATOM 7477 O O . ASP A 1 1055 ? 10.130 -30.987 129.976 1.00 54.34 1055 ASP A O 1
ATOM 7481 N N . ALA A 1 1056 ? 10.415 -31.451 127.799 1.00 52.31 1056 ALA A N 1
ATOM 7482 C CA . ALA A 1 1056 ? 11.325 -30.335 127.521 1.00 52.31 1056 ALA A CA 1
ATOM 7483 C C . ALA A 1 1056 ? 10.600 -28.973 127.477 1.00 52.31 1056 ALA A C 1
ATOM 7485 O O . ALA A 1 1056 ? 11.155 -27.942 127.868 1.00 52.31 1056 ALA A O 1
ATOM 7486 N N . LEU A 1 1057 ? 9.338 -28.950 127.032 1.00 54.47 1057 LEU A N 1
ATOM 7487 C CA . LEU A 1 1057 ? 8.495 -27.752 127.080 1.00 54.47 1057 LEU A CA 1
ATOM 7488 C C . LEU A 1 1057 ? 8.124 -27.363 128.516 1.00 54.47 1057 LEU A C 1
ATOM 7490 O O . LEU A 1 1057 ? 8.060 -26.168 128.808 1.00 54.47 1057 LEU A O 1
ATOM 7494 N N . ASP A 1 1058 ? 7.932 -28.332 129.410 1.00 54.78 1058 ASP A N 1
ATOM 7495 C CA . ASP A 1 1058 ? 7.584 -28.078 130.809 1.00 54.78 1058 ASP A CA 1
ATOM 7496 C C . ASP A 1 1058 ? 8.774 -27.484 131.599 1.00 54.78 1058 ASP A C 1
ATOM 7498 O O . ASP A 1 1058 ? 8.587 -26.494 132.314 1.00 54.78 1058 ASP A O 1
ATOM 7502 N N . GLU A 1 1059 ? 10.015 -27.955 131.393 1.00 54.62 1059 GLU A N 1
ATOM 7503 C CA . GLU A 1 1059 ? 11.222 -27.298 131.947 1.00 54.62 1059 GLU A CA 1
ATOM 7504 C C . GLU A 1 1059 ? 11.390 -25.857 131.423 1.00 54.62 1059 GLU A C 1
ATOM 7506 O O . GLU A 1 1059 ? 11.705 -24.924 132.170 1.00 54.62 1059 GLU A O 1
ATOM 7511 N N . ARG A 1 1060 ? 11.125 -25.641 130.130 1.00 56.41 1060 ARG A N 1
ATOM 7512 C CA . ARG A 1 1060 ? 11.236 -24.330 129.466 1.00 56.41 1060 ARG A CA 1
ATOM 7513 C C . ARG A 1 1060 ? 10.131 -23.366 129.919 1.00 56.41 1060 ARG A C 1
ATOM 7515 O O . ARG A 1 1060 ? 10.382 -22.171 130.085 1.00 56.41 1060 ARG A O 1
ATOM 7522 N N . ALA A 1 1061 ? 8.931 -23.876 130.200 1.00 53.06 1061 ALA A N 1
ATOM 7523 C CA . ALA A 1 1061 ? 7.840 -23.131 130.825 1.00 53.06 1061 ALA A CA 1
ATOM 7524 C C . ALA A 1 1061 ? 8.149 -22.768 132.288 1.00 53.06 1061 ALA A C 1
ATOM 7526 O O . ALA A 1 1061 ? 7.771 -21.683 132.736 1.00 53.06 1061 ALA A O 1
ATOM 7527 N N . GLN A 1 1062 ? 8.881 -23.619 133.014 1.00 56.00 1062 GLN A N 1
ATOM 7528 C CA . GLN A 1 1062 ? 9.345 -23.336 134.374 1.00 56.00 1062 GLN A CA 1
ATOM 7529 C C . GLN A 1 1062 ? 10.344 -22.163 134.387 1.00 56.00 1062 GLN A C 1
ATOM 7531 O O . GLN A 1 1062 ? 10.126 -21.186 135.107 1.00 56.00 1062 GLN A O 1
ATOM 7536 N N . GLN A 1 1063 ? 11.349 -22.178 133.503 1.00 56.00 1063 GLN A N 1
ATOM 7537 C CA . GLN A 1 1063 ? 12.301 -21.066 133.327 1.00 56.00 1063 GLN A CA 1
ATOM 7538 C C . GLN A 1 1063 ? 11.614 -19.758 132.884 1.00 56.00 1063 GLN A C 1
ATOM 7540 O O . GLN A 1 1063 ? 11.924 -18.672 133.384 1.00 56.00 1063 GLN A O 1
ATOM 7545 N N . LEU A 1 1064 ? 10.630 -19.839 131.978 1.00 50.84 1064 LEU A N 1
ATOM 7546 C CA . LEU A 1 1064 ? 9.845 -18.674 131.552 1.00 50.84 1064 LEU A CA 1
ATOM 7547 C C . LEU A 1 1064 ? 8.957 -18.131 132.690 1.00 50.84 1064 LEU A C 1
ATOM 7549 O O . LEU A 1 1064 ? 8.778 -16.917 132.816 1.00 50.84 1064 LEU A O 1
ATOM 7553 N N . GLY A 1 1065 ? 8.431 -19.013 133.544 1.00 50.28 1065 GLY A N 1
ATOM 7554 C CA . GLY A 1 1065 ? 7.662 -18.666 134.739 1.00 50.28 1065 GLY A CA 1
ATOM 7555 C C . GLY A 1 1065 ? 8.482 -17.904 135.783 1.00 50.28 1065 GLY A C 1
ATOM 7556 O O . GLY A 1 1065 ? 7.987 -16.933 136.361 1.00 50.28 1065 GLY A O 1
ATOM 7557 N N . GLU A 1 1066 ? 9.749 -18.272 135.978 1.00 57.41 1066 GLU A N 1
ATOM 7558 C CA . GLU A 1 1066 ? 10.687 -17.544 136.844 1.00 57.41 1066 GLU A CA 1
ATOM 7559 C C . GLU A 1 1066 ? 10.976 -16.135 136.299 1.00 57.41 1066 GLU A C 1
ATOM 7561 O O . GLU A 1 1066 ? 10.838 -15.145 137.027 1.00 57.41 1066 GLU A O 1
ATOM 7566 N N . ALA A 1 1067 ? 11.250 -16.011 134.995 1.00 48.88 1067 ALA A N 1
ATOM 7567 C CA . ALA A 1 1067 ? 11.452 -14.716 134.337 1.00 48.88 1067 ALA A CA 1
ATOM 7568 C C . ALA A 1 1067 ? 10.216 -13.795 134.438 1.00 48.88 1067 ALA A C 1
ATOM 7570 O O . ALA A 1 1067 ? 10.339 -12.595 134.707 1.00 48.88 1067 ALA A O 1
ATOM 7571 N N . LEU A 1 1068 ? 9.008 -14.350 134.283 1.00 47.56 1068 LEU A N 1
ATOM 7572 C CA . LEU A 1 1068 ? 7.754 -13.599 134.413 1.00 47.56 1068 LEU A CA 1
ATOM 7573 C C . LEU A 1 1068 ? 7.440 -13.208 135.868 1.00 47.56 1068 LEU A C 1
ATOM 7575 O O . LEU A 1 1068 ? 6.782 -12.192 136.110 1.00 47.56 1068 LEU A O 1
ATOM 7579 N N . THR A 1 1069 ? 7.921 -13.988 136.840 1.00 57.59 1069 THR A N 1
ATOM 7580 C CA . THR A 1 1069 ? 7.774 -13.700 138.275 1.00 57.59 1069 THR A CA 1
ATOM 7581 C C . THR A 1 1069 ? 8.632 -12.501 138.675 1.00 57.59 1069 THR A C 1
ATOM 7583 O O . THR A 1 1069 ? 8.098 -11.554 139.256 1.00 57.59 1069 THR A O 1
ATOM 7586 N N . GLY A 1 1070 ? 9.896 -12.442 138.236 1.00 51.94 1070 GLY A N 1
ATOM 7587 C CA . GLY A 1 1070 ? 10.748 -11.259 138.432 1.00 51.94 1070 GLY A CA 1
ATOM 7588 C C . GLY A 1 1070 ? 10.159 -9.975 137.823 1.00 51.94 1070 GLY A C 1
ATOM 7589 O O . GLY A 1 1070 ? 10.247 -8.898 138.416 1.00 51.94 1070 GLY A O 1
ATOM 7590 N N . TYR A 1 1071 ? 9.467 -10.083 136.683 1.00 50.97 1071 TYR A N 1
ATOM 7591 C CA . TYR A 1 1071 ? 8.783 -8.944 136.054 1.00 50.97 1071 TYR A CA 1
ATOM 7592 C C . TYR A 1 1071 ? 7.536 -8.474 136.833 1.00 50.97 1071 TYR A C 1
ATOM 7594 O O . TYR A 1 1071 ? 7.208 -7.286 136.829 1.00 50.97 1071 TYR A O 1
ATOM 7602 N N . ARG A 1 1072 ? 6.839 -9.384 137.530 1.00 52.88 1072 ARG A N 1
ATOM 7603 C CA . ARG A 1 1072 ? 5.689 -9.053 138.394 1.00 52.88 1072 ARG A CA 1
ATOM 7604 C C . ARG A 1 1072 ? 6.116 -8.433 139.723 1.00 52.88 1072 ARG A C 1
ATOM 7606 O O . ARG A 1 1072 ? 5.479 -7.478 140.172 1.00 52.88 1072 ARG A O 1
ATOM 7613 N N . GLU A 1 1073 ? 7.203 -8.900 140.329 1.00 54.38 1073 GLU A N 1
ATOM 7614 C CA . GLU A 1 1073 ? 7.728 -8.307 141.568 1.00 54.38 1073 GLU A CA 1
ATOM 7615 C C . GLU A 1 1073 ? 8.127 -6.834 141.365 1.00 54.38 1073 GLU A C 1
ATOM 7617 O O . GLU A 1 1073 ? 7.752 -5.976 142.170 1.00 54.38 1073 GLU A O 1
ATOM 7622 N N . ALA A 1 1074 ? 8.742 -6.506 140.223 1.00 46.84 1074 ALA A N 1
ATOM 7623 C CA . ALA A 1 1074 ? 9.066 -5.130 139.836 1.00 46.84 1074 ALA A CA 1
ATOM 7624 C C . ALA A 1 1074 ? 7.834 -4.212 139.658 1.00 46.84 1074 ALA A C 1
ATOM 7626 O O . ALA A 1 1074 ? 7.940 -2.999 139.836 1.00 46.84 1074 ALA A O 1
ATOM 7627 N N . ALA A 1 1075 ? 6.661 -4.765 139.329 1.00 43.91 1075 ALA A N 1
ATOM 7628 C CA . ALA A 1 1075 ? 5.439 -3.993 139.085 1.00 43.91 1075 ALA A CA 1
ATOM 7629 C C . ALA A 1 1075 ? 4.614 -3.700 140.354 1.00 43.91 1075 ALA A C 1
ATOM 7631 O O . ALA A 1 1075 ? 3.763 -2.809 140.331 1.00 43.91 1075 ALA A O 1
ATOM 7632 N N . THR A 1 1076 ? 4.843 -4.428 141.456 1.00 45.88 1076 THR A N 1
ATOM 7633 C CA . THR A 1 1076 ? 3.974 -4.366 142.653 1.00 45.88 1076 THR A CA 1
ATOM 7634 C C . THR A 1 1076 ? 4.597 -3.632 143.853 1.00 45.88 1076 THR A C 1
ATOM 7636 O O . THR A 1 1076 ? 3.883 -3.263 144.786 1.00 45.88 1076 THR A O 1
ATOM 7639 N N . ALA A 1 1077 ? 5.902 -3.343 143.825 1.00 41.94 1077 ALA A N 1
ATOM 7640 C CA . ALA A 1 1077 ? 6.606 -2.565 144.851 1.00 41.94 1077 ALA A CA 1
ATOM 7641 C C . ALA A 1 1077 ? 6.624 -1.055 144.523 1.00 41.94 1077 ALA A C 1
ATOM 7643 O O . ALA A 1 1077 ? 7.636 -0.488 144.112 1.00 41.94 1077 ALA A O 1
ATOM 7644 N N . GLY A 1 1078 ? 5.487 -0.375 144.687 1.00 48.16 1078 GLY A N 1
ATOM 7645 C CA . GLY A 1 1078 ? 5.345 1.030 144.291 1.00 48.16 1078 GLY A CA 1
ATOM 7646 C C . GLY A 1 1078 ? 6.102 2.042 145.165 1.00 48.16 1078 GLY A C 1
ATOM 7647 O O . GLY A 1 1078 ? 5.554 2.525 146.153 1.00 48.16 1078 GLY A O 1
ATOM 7648 N N . THR A 1 1079 ? 7.307 2.465 144.764 1.00 33.03 1079 THR A N 1
ATOM 7649 C CA . THR A 1 1079 ? 7.912 3.782 145.088 1.00 33.03 1079 THR A CA 1
ATOM 7650 C C . THR A 1 1079 ? 9.003 4.139 144.053 1.00 33.03 1079 THR A C 1
ATOM 7652 O O . THR A 1 1079 ? 9.585 3.261 143.436 1.00 33.03 1079 THR A O 1
ATOM 7655 N N . VAL A 1 1080 ? 9.329 5.435 143.934 1.00 30.70 1080 VAL A N 1
ATOM 7656 C CA . VAL A 1 1080 ? 10.483 6.031 143.213 1.00 30.70 1080 VAL A CA 1
ATOM 7657 C C . VAL A 1 1080 ? 10.309 6.297 141.706 1.00 30.70 1080 VAL A C 1
ATOM 7659 O O . VAL A 1 1080 ? 10.645 5.513 140.828 1.00 30.70 1080 VAL A O 1
ATOM 7662 N N . ARG A 1 1081 ? 9.948 7.553 141.418 1.00 44.47 1081 ARG A N 1
ATOM 7663 C CA . ARG A 1 1081 ? 10.358 8.281 140.207 1.00 44.47 1081 ARG A CA 1
ATOM 7664 C C . ARG A 1 1081 ? 11.887 8.466 140.254 1.00 44.47 1081 ARG A C 1
ATOM 7666 O O . ARG A 1 1081 ? 12.344 9.321 141.011 1.00 44.47 1081 ARG A O 1
ATOM 7673 N N . GLY A 1 1082 ? 12.669 7.725 139.463 1.00 31.62 1082 GLY A N 1
ATOM 7674 C CA . GLY A 1 1082 ? 14.133 7.864 139.494 1.00 31.62 1082 GLY A CA 1
ATOM 7675 C C . GLY A 1 1082 ? 14.913 7.141 138.391 1.00 31.62 1082 GLY A C 1
ATOM 7676 O O . GLY A 1 1082 ? 14.960 5.925 138.378 1.00 31.62 1082 GLY A O 1
ATOM 7677 N N . GLN A 1 1083 ? 15.595 7.949 137.569 1.00 30.92 1083 GLN A N 1
ATOM 7678 C CA . GLN A 1 1083 ? 16.782 7.654 136.744 1.00 30.92 1083 GLN A CA 1
ATOM 7679 C C . GLN A 1 1083 ? 16.702 6.589 135.629 1.00 30.92 1083 GLN A C 1
ATOM 7681 O O . GLN A 1 1083 ? 16.200 5.484 135.773 1.00 30.92 1083 GLN A O 1
ATOM 7686 N N . ALA A 1 1084 ? 17.250 6.974 134.475 1.00 40.56 1084 ALA A N 1
ATOM 7687 C CA . ALA A 1 1084 ? 17.352 6.156 133.276 1.00 40.56 1084 ALA A CA 1
ATOM 7688 C C . ALA A 1 1084 ? 18.677 5.380 133.232 1.00 40.56 1084 ALA A C 1
ATOM 7690 O O . ALA A 1 1084 ? 19.701 5.895 133.680 1.00 40.56 1084 ALA A O 1
ATOM 7691 N N . GLY A 1 1085 ? 18.662 4.218 132.570 1.00 30.81 1085 GLY A N 1
ATOM 7692 C CA . GLY A 1 1085 ? 19.867 3.576 132.039 1.00 30.81 1085 GLY A CA 1
ATOM 7693 C C . GLY A 1 1085 ? 20.179 2.184 132.585 1.00 30.81 1085 GLY A C 1
ATOM 7694 O O . GLY A 1 1085 ? 21.032 2.048 133.453 1.00 30.81 1085 GLY A O 1
ATOM 7695 N N . ALA A 1 1086 ? 19.586 1.153 131.979 1.00 29.34 1086 ALA A N 1
ATOM 7696 C CA . ALA A 1 1086 ? 20.240 -0.138 131.748 1.00 29.34 1086 ALA A CA 1
ATOM 7697 C C . ALA A 1 1086 ? 19.496 -0.877 130.624 1.00 29.34 1086 ALA A C 1
ATOM 7699 O O . ALA A 1 1086 ? 18.276 -1.003 130.665 1.00 29.34 1086 ALA A O 1
ATOM 7700 N N . ASN A 1 1087 ? 20.235 -1.328 129.614 1.00 31.58 1087 ASN A N 1
ATOM 7701 C CA . ASN A 1 1087 ? 19.713 -2.012 128.435 1.00 31.58 1087 ASN A CA 1
ATOM 7702 C C . ASN A 1 1087 ? 20.151 -3.483 128.465 1.00 31.58 1087 ASN A C 1
ATOM 7704 O O . ASN A 1 1087 ? 21.355 -3.723 128.560 1.00 31.58 1087 ASN A O 1
ATOM 7708 N N . PRO A 1 1088 ? 19.240 -4.455 128.329 1.00 33.56 1088 PRO A N 1
ATOM 7709 C CA . PRO A 1 1088 ? 19.568 -5.778 127.815 1.00 33.56 1088 PRO A CA 1
ATOM 7710 C C . PRO A 1 1088 ? 18.977 -5.968 126.406 1.00 33.56 1088 PRO A C 1
ATOM 7712 O O . PRO A 1 1088 ? 17.901 -5.460 126.109 1.00 33.56 1088 PRO A O 1
ATOM 7715 N N . LEU A 1 1089 ? 19.670 -6.738 125.558 1.00 29.14 1089 LEU A N 1
ATOM 7716 C CA . LEU A 1 1089 ? 19.323 -7.019 124.149 1.00 29.14 1089 LEU A CA 1
ATOM 7717 C C . LEU A 1 1089 ? 19.591 -5.874 123.147 1.00 29.14 1089 LEU A C 1
ATOM 7719 O O . LEU A 1 1089 ? 18.786 -5.574 122.269 1.00 29.14 1089 LEU A O 1
ATOM 7723 N N . SER A 1 1090 ? 20.795 -5.297 123.212 1.00 32.56 1090 SER A N 1
ATOM 7724 C CA . SER A 1 1090 ? 21.442 -4.693 122.037 1.00 32.56 1090 SER A CA 1
ATOM 7725 C C . SER A 1 1090 ? 22.598 -5.561 121.536 1.00 32.56 1090 SER A C 1
ATOM 7727 O O . SER A 1 1090 ? 23.743 -5.306 121.902 1.00 32.56 1090 SER A O 1
ATOM 7729 N N . ASP A 1 1091 ? 22.315 -6.532 120.667 1.00 32.28 1091 ASP A N 1
ATOM 7730 C CA . ASP A 1 1091 ? 23.273 -6.964 119.640 1.00 32.28 1091 ASP A CA 1
ATOM 7731 C C . ASP A 1 1091 ? 22.553 -7.607 118.436 1.00 32.28 1091 ASP A C 1
ATOM 7733 O O . ASP A 1 1091 ? 21.360 -7.897 118.497 1.00 32.28 1091 ASP A O 1
ATOM 7737 N N . THR A 1 1092 ? 23.269 -7.819 117.329 1.00 28.22 1092 THR A N 1
ATOM 7738 C CA . THR A 1 1092 ? 22.827 -8.479 116.075 1.00 28.22 1092 THR A CA 1
ATOM 7739 C C . THR A 1 1092 ? 21.822 -7.745 115.168 1.00 28.22 1092 THR A C 1
ATOM 7741 O O . THR A 1 1092 ? 21.168 -8.352 114.329 1.00 28.22 1092 THR A O 1
ATOM 7744 N N . SER A 1 1093 ? 21.815 -6.407 115.179 1.00 28.47 1093 SER A N 1
ATOM 7745 C CA . SER A 1 1093 ? 21.371 -5.616 114.009 1.00 28.47 1093 SER A CA 1
ATOM 7746 C C . SER A 1 1093 ? 22.564 -5.092 113.199 1.00 28.47 1093 SER A C 1
ATOM 7748 O O . SER A 1 1093 ? 22.972 -3.937 113.332 1.00 28.47 1093 SER A O 1
ATOM 7750 N N . ARG A 1 1094 ? 23.126 -5.938 112.325 1.00 30.52 1094 ARG A N 1
ATOM 7751 C CA . ARG A 1 1094 ? 24.079 -5.534 111.274 1.00 30.52 1094 ARG A CA 1
ATOM 7752 C C . ARG A 1 1094 ? 23.749 -6.228 109.951 1.00 30.52 1094 ARG A C 1
ATOM 7754 O O . ARG A 1 1094 ? 24.107 -7.382 109.786 1.00 30.52 1094 ARG A O 1
ATOM 7761 N N . HIS A 1 1095 ? 23.117 -5.500 109.024 1.00 30.34 1095 HIS A N 1
ATOM 7762 C CA . HIS A 1 1095 ? 23.583 -5.273 107.639 1.00 30.34 1095 HIS A CA 1
ATOM 7763 C C . HIS A 1 1095 ? 22.493 -4.575 106.785 1.00 30.34 1095 HIS A C 1
ATOM 7765 O O . HIS A 1 1095 ? 21.476 -5.167 106.452 1.00 30.34 1095 HIS A O 1
ATOM 7771 N N . LEU A 1 1096 ? 22.739 -3.315 106.387 1.00 32.81 1096 LEU A N 1
ATOM 7772 C CA . LEU A 1 1096 ? 22.020 -2.581 105.322 1.00 32.81 1096 LEU A CA 1
ATOM 7773 C C . LEU A 1 1096 ? 23.025 -2.101 104.257 1.00 32.81 1096 LEU A C 1
ATOM 7775 O O . LEU A 1 1096 ? 24.125 -1.671 104.624 1.00 32.81 1096 LEU A O 1
ATOM 7779 N N . PRO A 1 1097 ? 22.665 -2.135 102.957 1.00 32.81 1097 PRO A N 1
ATOM 7780 C CA . PRO A 1 1097 ? 22.545 -0.904 102.134 1.00 32.81 1097 PRO A CA 1
ATOM 7781 C C . PRO A 1 1097 ? 21.444 -0.993 101.030 1.00 32.81 1097 PRO A C 1
ATOM 7783 O O . PRO A 1 1097 ? 20.971 -2.084 100.753 1.00 32.81 1097 PRO A O 1
ATOM 7786 N N . LYS A 1 1098 ? 21.010 0.036 100.271 1.00 28.73 1098 LYS A N 1
ATOM 7787 C CA . LYS A 1 1098 ? 21.006 1.528 100.317 1.00 28.73 1098 LYS A CA 1
ATOM 7788 C C . LYS A 1 1098 ? 19.984 2.035 99.256 1.00 28.73 1098 LYS A C 1
ATOM 7790 O O . LYS A 1 1098 ? 19.731 1.331 98.287 1.00 28.73 1098 LYS A O 1
ATOM 7795 N N . GLN A 1 1099 ? 19.451 3.259 99.386 1.00 35.41 1099 GLN A N 1
ATOM 7796 C CA . GLN A 1 1099 ? 18.683 3.955 98.318 1.00 35.41 1099 GLN A CA 1
ATOM 7797 C C . GLN A 1 1099 ? 19.602 4.728 97.340 1.00 35.41 1099 GLN A C 1
ATOM 7799 O O . GLN A 1 1099 ? 20.766 4.960 97.687 1.00 35.41 1099 GLN A O 1
ATOM 7804 N N . PRO A 1 1100 ? 19.102 5.179 96.161 1.00 33.41 1100 PRO A N 1
ATOM 7805 C CA . PRO A 1 1100 ? 18.858 6.633 96.013 1.00 33.41 1100 PRO A CA 1
ATOM 7806 C C . PRO A 1 1100 ? 17.719 7.116 95.061 1.00 33.41 1100 PRO A C 1
ATOM 7808 O O . PRO A 1 1100 ? 17.521 6.591 93.973 1.00 33.41 1100 PRO A O 1
ATOM 7811 N N . ALA A 1 1101 ? 17.066 8.206 95.494 1.00 29.58 1101 ALA A N 1
ATOM 7812 C CA . ALA A 1 1101 ? 16.538 9.407 94.800 1.00 29.58 1101 ALA A CA 1
ATOM 7813 C C . ALA A 1 1101 ? 16.037 9.435 93.322 1.00 29.58 1101 ALA A C 1
ATOM 7815 O O . ALA A 1 1101 ? 16.728 9.058 92.382 1.00 29.58 1101 ALA A O 1
ATOM 7816 N N . LEU A 1 1102 ? 14.897 10.128 93.139 1.00 26.70 1102 LEU A N 1
ATOM 7817 C CA . LEU A 1 1102 ? 14.373 10.710 91.885 1.00 26.70 1102 LEU A CA 1
ATOM 7818 C C . LEU A 1 1102 ? 14.681 12.221 91.791 1.00 26.70 1102 LEU A C 1
ATOM 7820 O O . LEU A 1 1102 ? 14.717 12.901 92.817 1.00 26.70 1102 LEU A O 1
ATOM 7824 N N . ALA A 1 1103 ? 14.802 12.768 90.573 1.00 28.41 1103 ALA A N 1
ATOM 7825 C CA . ALA A 1 1103 ? 14.825 14.214 90.313 1.00 28.41 1103 ALA A CA 1
ATOM 7826 C C . ALA A 1 1103 ? 14.364 14.558 88.879 1.00 28.41 1103 ALA A C 1
ATOM 7828 O O . ALA A 1 1103 ? 14.723 13.850 87.942 1.00 28.41 1103 ALA A O 1
ATOM 7829 N N . GLY A 1 1104 ? 13.650 15.681 88.713 1.00 27.27 1104 GLY A N 1
ATOM 7830 C CA . GLY A 1 1104 ? 13.356 16.300 87.408 1.00 27.27 1104 GLY A CA 1
ATOM 7831 C C . GLY A 1 1104 ? 11.864 16.412 87.074 1.00 27.27 1104 GLY A C 1
ATOM 7832 O O . GLY A 1 1104 ? 11.229 15.425 86.726 1.00 27.27 1104 GLY A O 1
ATOM 7833 N N . ALA A 1 1105 ? 11.325 17.630 87.143 1.00 27.22 1105 ALA A N 1
ATOM 7834 C CA . ALA A 1 1105 ? 9.980 17.987 86.686 1.00 27.22 1105 ALA A CA 1
ATOM 7835 C C . ALA A 1 1105 ? 10.070 18.993 85.527 1.00 27.22 1105 ALA A C 1
ATOM 7837 O O . ALA A 1 1105 ? 11.034 19.755 85.496 1.00 27.22 1105 ALA A O 1
ATOM 7838 N N . ASP A 1 1106 ? 9.050 19.059 84.663 1.00 27.83 1106 ASP A N 1
ATOM 7839 C CA . ASP A 1 1106 ? 8.327 20.318 84.401 1.00 27.83 1106 ASP A CA 1
ATOM 7840 C C . ASP A 1 1106 ? 6.942 20.061 83.758 1.00 27.83 1106 ASP A C 1
ATOM 7842 O O . ASP A 1 1106 ? 6.660 18.963 83.276 1.00 27.83 1106 ASP A O 1
ATOM 7846 N N . ALA A 1 1107 ? 6.064 21.065 83.803 1.00 27.77 1107 ALA A N 1
ATOM 7847 C CA . ALA A 1 1107 ? 4.687 21.073 83.289 1.00 27.77 1107 ALA A CA 1
ATOM 7848 C C . ALA A 1 1107 ? 4.637 21.552 81.798 1.00 27.77 1107 ALA A C 1
ATOM 7850 O O . ALA A 1 1107 ? 5.680 21.752 81.189 1.00 27.77 1107 ALA A O 1
ATOM 7851 N N . SER A 1 1108 ? 3.517 21.775 81.085 1.00 27.12 1108 SER A N 1
ATOM 7852 C CA . SER A 1 1108 ? 2.149 22.141 81.486 1.00 27.12 1108 SER A CA 1
ATOM 7853 C C . SER A 1 1108 ? 1.146 22.139 80.299 1.00 27.12 1108 SER A C 1
ATOM 7855 O O . SER A 1 1108 ? 1.538 22.097 79.138 1.00 27.12 1108 SER A O 1
ATOM 7857 N N . THR A 1 1109 ? -0.139 22.365 80.618 1.00 26.42 1109 THR A N 1
ATOM 7858 C CA . THR A 1 1109 ? -1.263 22.862 79.777 1.00 26.42 1109 THR A CA 1
ATOM 7859 C C . THR A 1 1109 ? -2.024 21.928 78.812 1.00 26.42 1109 THR A C 1
ATOM 7861 O O . THR A 1 1109 ? -1.670 21.784 77.648 1.00 26.42 1109 THR A O 1
ATOM 7864 N N . THR A 1 1110 ? -3.245 21.522 79.204 1.00 27.28 1110 THR A N 1
ATOM 7865 C CA . THR A 1 1110 ? -4.486 22.087 78.611 1.00 27.28 1110 THR A CA 1
ATOM 7866 C C . THR A 1 1110 ? -5.754 21.870 79.466 1.00 27.28 1110 THR A C 1
ATOM 7868 O O . THR A 1 1110 ? -5.907 20.866 80.148 1.00 27.28 1110 THR A O 1
ATOM 7871 N N . ALA A 1 1111 ? -6.610 22.900 79.420 1.00 28.42 1111 ALA A N 1
ATOM 7872 C CA . ALA A 1 1111 ? -8.013 23.090 79.835 1.00 28.42 1111 ALA A CA 1
ATOM 7873 C C . ALA A 1 1111 ? -8.865 21.860 80.252 1.00 28.42 1111 ALA A C 1
ATOM 7875 O O . ALA A 1 1111 ? -8.928 20.886 79.518 1.00 28.42 1111 ALA A O 1
ATOM 7876 N N . ASN A 1 1112 ? -9.552 21.820 81.407 1.00 28.64 1112 ASN A N 1
ATOM 7877 C CA . ASN A 1 1112 ? -10.544 22.737 82.030 1.00 28.64 1112 ASN A CA 1
ATOM 7878 C C . ASN A 1 1112 ? -12.000 22.578 81.533 1.00 28.64 1112 ASN A C 1
ATOM 7880 O O . ASN A 1 1112 ? -12.398 23.259 80.589 1.00 28.64 1112 ASN A O 1
ATOM 7884 N N . THR A 1 1113 ? -12.821 21.847 82.303 1.00 27.06 1113 THR A N 1
ATOM 7885 C CA . THR A 1 1113 ? -14.262 22.134 82.473 1.00 27.06 1113 THR A CA 1
ATOM 7886 C C . THR A 1 1113 ? -14.747 21.886 83.914 1.00 27.06 1113 THR A C 1
ATOM 7888 O O . THR A 1 1113 ? -15.055 20.763 84.293 1.00 27.06 1113 THR A O 1
ATOM 7891 N N . ASN A 1 1114 ? -14.894 22.981 84.668 1.00 32.84 1114 ASN A N 1
ATOM 7892 C CA . ASN A 1 1114 ? -16.161 23.396 85.298 1.00 32.84 1114 ASN A CA 1
ATOM 7893 C C . ASN A 1 1114 ? -16.868 22.475 86.336 1.00 32.84 1114 ASN A C 1
ATOM 7895 O O . ASN A 1 1114 ? -17.611 21.579 85.950 1.00 32.84 1114 ASN A O 1
ATOM 7899 N N . LEU A 1 1115 ? -16.816 22.831 87.634 1.00 31.47 1115 LEU A N 1
ATOM 7900 C CA . LEU A 1 1115 ? -17.913 22.586 88.597 1.00 31.47 1115 LEU A CA 1
ATOM 7901 C C . LEU A 1 1115 ? -18.059 23.728 89.630 1.00 31.47 1115 LEU A C 1
ATOM 7903 O O . LEU A 1 1115 ? -17.092 24.367 90.038 1.00 31.47 1115 LEU A O 1
ATOM 7907 N N . ASN A 1 1116 ? -19.311 23.974 90.026 1.00 30.00 1116 ASN A N 1
ATOM 7908 C CA . ASN A 1 1116 ? -19.804 25.105 90.825 1.00 30.00 1116 ASN A CA 1
ATOM 7909 C C . ASN A 1 1116 ? -19.629 24.894 92.354 1.00 30.00 1116 ASN A C 1
ATOM 7911 O O . ASN A 1 1116 ? -20.065 23.855 92.855 1.00 30.00 1116 ASN A O 1
ATOM 7915 N N . PRO A 1 1117 ? -19.071 25.853 93.125 1.00 38.28 1117 PRO A N 1
ATOM 7916 C CA . PRO A 1 1117 ? -18.861 25.698 94.564 1.00 38.28 1117 PRO A CA 1
ATOM 7917 C C . PRO A 1 1117 ? -19.983 26.321 95.418 1.00 38.28 1117 PRO A C 1
ATOM 7919 O O . PRO A 1 1117 ? -19.907 27.498 95.773 1.00 38.28 1117 PRO A O 1
ATOM 7922 N N . ASN A 1 1118 ? -20.987 25.537 95.841 1.00 38.38 1118 ASN A N 1
ATOM 7923 C CA . ASN A 1 1118 ? -21.819 25.931 96.992 1.00 38.38 1118 ASN A CA 1
ATOM 7924 C C . ASN A 1 1118 ? -22.522 24.756 97.716 1.00 38.38 1118 ASN A C 1
ATOM 7926 O O . ASN A 1 1118 ? -23.681 24.457 97.437 1.00 38.38 1118 ASN A O 1
ATOM 7930 N N . ALA A 1 1119 ? -21.840 24.112 98.676 1.00 32.56 1119 ALA A N 1
ATOM 7931 C CA . ALA A 1 1119 ? -22.459 23.205 99.657 1.00 32.56 1119 ALA A CA 1
ATOM 7932 C C . ALA A 1 1119 ? -21.627 23.070 100.960 1.00 32.56 1119 ALA A C 1
ATOM 7934 O O . ALA A 1 1119 ? -20.669 22.310 101.028 1.00 32.56 1119 ALA A O 1
ATOM 7935 N N . ASN A 1 1120 ? -22.024 23.845 101.976 1.00 32.66 1120 ASN A N 1
ATOM 7936 C CA . ASN A 1 1120 ? -21.852 23.688 103.436 1.00 32.66 1120 ASN A CA 1
ATOM 7937 C C . ASN A 1 1120 ? -20.718 22.784 104.028 1.00 32.66 1120 ASN A C 1
ATOM 7939 O O . ASN A 1 1120 ? -20.819 21.557 103.973 1.00 32.66 1120 ASN A O 1
ATOM 7943 N N . PRO A 1 1121 ? -19.729 23.349 104.758 1.00 41.09 1121 PRO A N 1
ATOM 7944 C CA . PRO A 1 1121 ? -18.683 22.595 105.452 1.00 41.09 1121 PRO A CA 1
ATOM 7945 C C . PRO A 1 1121 ? -19.043 22.267 106.917 1.00 41.09 1121 PRO A C 1
ATOM 7947 O O . PRO A 1 1121 ? -18.548 22.913 107.839 1.00 41.09 1121 PRO A O 1
ATOM 7950 N N . ASN A 1 1122 ? -19.881 21.251 107.155 1.00 43.16 1122 ASN A N 1
ATOM 7951 C CA . ASN A 1 1122 ? -19.968 20.584 108.467 1.00 43.16 1122 ASN A CA 1
ATOM 7952 C C . ASN A 1 1122 ? -20.681 19.219 108.374 1.00 43.16 1122 ASN A C 1
ATOM 7954 O O . ASN A 1 1122 ? -21.884 19.109 108.603 1.00 43.16 1122 ASN A O 1
ATOM 7958 N N . ALA A 1 1123 ? -19.920 18.167 108.064 1.00 34.62 1123 ALA A N 1
ATOM 7959 C CA . ALA A 1 1123 ? -20.342 16.776 108.217 1.00 34.62 1123 ALA A CA 1
ATOM 7960 C C . ALA A 1 1123 ? -19.146 15.928 108.678 1.00 34.62 1123 ALA A C 1
ATOM 7962 O O . ALA A 1 1123 ? -18.066 15.985 108.094 1.00 34.62 1123 ALA A O 1
ATOM 7963 N N . ASN A 1 1124 ? -19.341 15.174 109.758 1.00 43.72 1124 ASN A N 1
ATOM 7964 C CA . ASN A 1 1124 ? -18.322 14.342 110.393 1.00 43.72 1124 ASN A CA 1
ATOM 7965 C C . ASN A 1 1124 ? -18.177 13.019 109.612 1.00 43.72 1124 ASN A C 1
ATOM 7967 O O . ASN A 1 1124 ? -19.174 12.321 109.437 1.00 43.72 1124 ASN A O 1
ATOM 7971 N N . LEU A 1 1125 ? -16.975 12.677 109.131 1.00 40.97 1125 LEU A N 1
ATOM 7972 C CA . LEU A 1 1125 ? -16.728 11.498 108.282 1.00 40.97 1125 LEU A CA 1
ATOM 7973 C C . LEU A 1 1125 ? -15.793 10.486 108.962 1.00 40.97 1125 LEU A C 1
ATOM 7975 O O . LEU A 1 1125 ? -14.822 10.855 109.618 1.00 40.97 1125 LEU A O 1
ATOM 7979 N N . SER A 1 1126 ? -16.106 9.199 108.800 1.00 45.84 1126 SER A N 1
ATOM 7980 C CA . SER A 1 1126 ? -15.502 8.073 109.523 1.00 45.84 1126 SER A CA 1
ATOM 7981 C C . SER A 1 1126 ? -14.148 7.597 108.958 1.00 45.84 1126 SER A C 1
ATOM 7983 O O . SER A 1 1126 ? -13.854 7.832 107.783 1.00 45.84 1126 SER A O 1
ATOM 7985 N N . PRO A 1 1127 ? -13.337 6.848 109.744 1.00 39.16 1127 PRO A N 1
ATOM 7986 C CA . PRO A 1 1127 ? -12.012 6.365 109.322 1.00 39.16 1127 PRO A CA 1
ATOM 7987 C C . PRO A 1 1127 ? -11.991 5.530 108.030 1.00 39.16 1127 PRO A C 1
ATOM 7989 O O . PRO A 1 1127 ? -11.013 5.570 107.286 1.00 39.16 1127 PRO A O 1
ATOM 7992 N N . SER A 1 1128 ? -13.081 4.823 107.715 1.00 38.56 1128 SER A N 1
ATOM 7993 C CA . SER A 1 1128 ? -13.251 4.070 106.462 1.00 38.56 1128 SER A CA 1
ATOM 7994 C C . SER A 1 1128 ? -13.067 4.938 105.208 1.00 38.56 1128 SER A C 1
ATOM 7996 O O . SER A 1 1128 ? -12.455 4.505 104.230 1.00 38.56 1128 SER A O 1
ATOM 7998 N N . THR A 1 1129 ? -13.520 6.192 105.245 1.00 42.66 1129 THR A N 1
ATOM 7999 C CA . THR A 1 1129 ? -13.463 7.117 104.104 1.00 42.66 1129 THR A CA 1
ATOM 8000 C C . THR A 1 1129 ? -12.049 7.671 103.874 1.00 42.66 1129 THR A C 1
ATOM 8002 O O . THR A 1 1129 ? -11.701 8.022 102.747 1.00 42.66 1129 THR A O 1
ATOM 8005 N N . GLN A 1 1130 ? -11.188 7.683 104.901 1.00 43.75 1130 GLN A N 1
ATOM 8006 C CA . GLN A 1 1130 ? -9.769 8.043 104.752 1.00 43.75 1130 GLN A CA 1
ATOM 8007 C C . GLN A 1 1130 ? -8.950 6.930 104.072 1.00 43.75 1130 GLN A C 1
ATOM 8009 O O . GLN A 1 1130 ? -8.008 7.227 103.337 1.00 43.75 1130 GLN A O 1
ATOM 8014 N N . ILE A 1 1131 ? -9.338 5.660 104.237 1.00 46.50 1131 ILE A N 1
ATOM 8015 C CA . ILE A 1 1131 ? -8.682 4.515 103.579 1.00 46.50 1131 ILE A CA 1
ATOM 8016 C C . ILE A 1 1131 ? -9.020 4.479 102.077 1.00 46.50 1131 ILE A C 1
ATOM 8018 O O . ILE A 1 1131 ? -8.132 4.273 101.246 1.00 46.50 1131 ILE A O 1
ATOM 8022 N N . GLY A 1 1132 ? -10.271 4.777 101.704 1.00 43.84 1132 GLY A N 1
ATOM 8023 C CA . GLY A 1 1132 ? -10.679 4.894 100.295 1.00 43.84 1132 GLY A CA 1
ATOM 8024 C C . GLY A 1 1132 ? -9.902 5.968 99.518 1.00 43.84 1132 GLY A C 1
ATOM 8025 O O . GLY A 1 1132 ? -9.546 5.757 98.357 1.00 43.84 1132 GLY A O 1
ATOM 8026 N N . ALA A 1 1133 ? -9.562 7.085 100.172 1.00 42.81 1133 ALA A N 1
ATOM 8027 C CA . ALA A 1 1133 ? -8.766 8.159 99.577 1.00 42.81 1133 ALA A CA 1
ATOM 8028 C C . ALA A 1 1133 ? -7.303 7.750 99.294 1.00 42.81 1133 ALA A C 1
ATOM 8030 O O . ALA A 1 1133 ? -6.750 8.153 98.269 1.00 42.81 1133 ALA A O 1
ATOM 8031 N N . LEU A 1 1134 ? -6.688 6.898 100.129 1.00 39.62 1134 LEU A N 1
ATOM 8032 C CA . LEU A 1 1134 ? -5.362 6.327 99.836 1.00 39.62 1134 LEU A CA 1
ATOM 8033 C C . LEU A 1 1134 ? -5.404 5.347 98.650 1.00 39.62 1134 LEU A C 1
ATOM 8035 O O . LEU A 1 1134 ? -4.518 5.374 97.796 1.00 39.62 1134 LEU A O 1
ATOM 8039 N N . GLY A 1 1135 ? -6.452 4.521 98.547 1.00 44.44 1135 GLY A N 1
ATOM 8040 C CA . GLY A 1 1135 ? -6.623 3.579 97.431 1.00 44.44 1135 GLY A CA 1
ATOM 8041 C C . GLY A 1 1135 ? -6.873 4.246 96.068 1.00 44.44 1135 GLY A C 1
ATOM 8042 O O . GLY A 1 1135 ? -6.622 3.644 95.022 1.00 44.44 1135 GLY A O 1
ATOM 8043 N N . ALA A 1 1136 ? -7.357 5.490 96.048 1.00 42.41 1136 ALA A N 1
ATOM 8044 C CA . ALA A 1 1136 ? -7.468 6.290 94.825 1.00 42.41 1136 ALA A CA 1
ATOM 8045 C C . ALA A 1 1136 ? -6.104 6.843 94.363 1.00 42.41 1136 ALA A C 1
ATOM 8047 O O . ALA A 1 1136 ? -5.809 6.830 93.169 1.00 42.41 1136 ALA A O 1
ATOM 8048 N N . LEU A 1 1137 ? -5.247 7.256 95.304 1.00 41.47 1137 LEU A N 1
ATOM 8049 C CA . LEU A 1 1137 ? -3.890 7.741 95.019 1.00 41.47 1137 LEU A CA 1
ATOM 8050 C C . LEU A 1 1137 ? -2.952 6.641 94.499 1.00 41.47 1137 LEU A C 1
ATOM 8052 O O . LEU A 1 1137 ? -2.122 6.922 93.639 1.00 41.47 1137 LEU A O 1
ATOM 8056 N N . LEU A 1 1138 ? -3.108 5.394 94.960 1.00 42.53 1138 LEU A N 1
ATOM 8057 C CA . LEU A 1 1138 ? -2.290 4.272 94.477 1.00 42.53 1138 LEU A CA 1
ATOM 8058 C C . LEU A 1 1138 ? -2.587 3.929 93.003 1.00 42.53 1138 LEU A C 1
ATOM 8060 O O . LEU A 1 1138 ? -1.668 3.805 92.197 1.00 42.53 1138 LEU A O 1
ATOM 8064 N N . ARG A 1 1139 ? -3.871 3.871 92.619 1.00 46.38 1139 ARG A N 1
ATOM 8065 C CA . ARG A 1 1139 ? -4.297 3.553 91.240 1.00 46.38 1139 ARG A CA 1
ATOM 8066 C C . ARG A 1 1139 ? -3.949 4.641 90.220 1.00 46.38 1139 ARG A C 1
ATOM 8068 O O . ARG A 1 1139 ? -3.690 4.328 89.060 1.00 46.38 1139 ARG A O 1
ATOM 8075 N N . ALA A 1 1140 ? -3.869 5.902 90.646 1.00 43.94 1140 ALA A N 1
ATOM 8076 C CA . ALA A 1 1140 ? -3.393 6.996 89.796 1.00 43.94 1140 ALA A CA 1
ATOM 8077 C C . ALA A 1 1140 ? -1.898 6.873 89.424 1.00 43.94 1140 ALA A C 1
ATOM 8079 O O . ALA A 1 1140 ? -1.471 7.453 88.428 1.00 43.94 1140 ALA A O 1
ATOM 8080 N N . TYR A 1 1141 ? -1.107 6.110 90.190 1.00 41.44 1141 TYR A N 1
ATOM 8081 C CA . TYR A 1 1141 ? 0.324 5.909 89.937 1.00 41.44 1141 TYR A CA 1
ATOM 8082 C C . TYR A 1 1141 ? 0.610 4.768 88.941 1.00 41.44 1141 TYR A C 1
ATOM 8084 O O . TYR A 1 1141 ? 1.632 4.786 88.257 1.00 41.44 1141 TYR A O 1
ATOM 8092 N N . GLU A 1 1142 ? -0.298 3.795 88.813 1.00 42.94 1142 GLU A N 1
ATOM 8093 C CA . GLU A 1 1142 ? -0.137 2.650 87.901 1.00 42.94 1142 GLU A CA 1
ATOM 8094 C C . GLU A 1 1142 ? -0.597 2.958 86.464 1.00 42.94 1142 GLU A C 1
ATOM 8096 O O . GLU A 1 1142 ? 0.037 2.511 85.506 1.00 42.94 1142 GLU A O 1
ATOM 8101 N N . GLY A 1 1143 ? -1.637 3.785 86.289 1.00 40.38 1143 GLY A N 1
ATOM 8102 C CA . GLY A 1 1143 ? -2.169 4.134 84.961 1.00 40.38 1143 GLY A CA 1
ATOM 8103 C C . GLY A 1 1143 ? -1.185 4.891 84.056 1.00 40.38 1143 GLY A C 1
ATOM 8104 O O . GLY A 1 1143 ? -1.142 4.658 82.850 1.00 40.38 1143 GLY A O 1
ATOM 8105 N N . ALA A 1 1144 ? -0.327 5.741 84.630 1.00 41.38 1144 ALA A N 1
ATOM 8106 C CA . ALA A 1 1144 ? 0.589 6.604 83.873 1.00 41.38 1144 ALA A CA 1
ATOM 8107 C C . ALA A 1 1144 ? 1.763 5.865 83.192 1.00 41.38 1144 ALA A C 1
ATOM 8109 O O . ALA A 1 1144 ? 2.530 6.480 82.451 1.00 41.38 1144 ALA A O 1
ATOM 8110 N N . ARG A 1 1145 ? 1.940 4.556 83.433 1.00 41.56 1145 ARG A N 1
ATOM 8111 C CA . ARG A 1 1145 ? 3.093 3.783 82.935 1.00 41.56 1145 ARG A CA 1
ATOM 8112 C C . ARG A 1 1145 ? 2.815 2.984 81.652 1.00 41.56 1145 ARG A C 1
ATOM 8114 O O . ARG A 1 1145 ? 3.755 2.449 81.071 1.00 41.56 1145 ARG A O 1
ATOM 8121 N N . ILE A 1 1146 ? 1.560 2.906 81.196 1.00 43.44 1146 ILE A N 1
ATOM 8122 C CA . ILE A 1 1146 ? 1.154 2.033 80.075 1.00 43.44 1146 ILE A CA 1
ATOM 8123 C C . ILE A 1 1146 ? 1.012 2.791 78.739 1.00 43.44 1146 ILE A C 1
ATOM 8125 O O . ILE A 1 1146 ? 1.363 2.247 77.692 1.00 43.44 1146 ILE A O 1
ATOM 8129 N N . GLU A 1 1147 ? 0.602 4.064 78.737 1.00 40.16 1147 GLU A N 1
ATOM 8130 C CA . GLU A 1 1147 ? 0.384 4.813 77.481 1.00 40.16 1147 GLU A CA 1
ATOM 8131 C C . GLU A 1 1147 ? 1.676 5.191 76.729 1.00 40.16 1147 GLU A C 1
ATOM 8133 O O . GLU A 1 1147 ? 1.648 5.378 75.513 1.00 40.16 1147 GLU A O 1
ATOM 8138 N N . SER A 1 1148 ? 2.836 5.206 77.398 1.00 39.06 1148 SER A N 1
ATOM 8139 C CA . SER A 1 1148 ? 4.128 5.525 76.762 1.00 39.06 1148 SER A CA 1
ATOM 8140 C C . SER A 1 1148 ? 4.626 4.468 75.763 1.00 39.06 1148 SER A C 1
ATOM 8142 O O . SER A 1 1148 ? 5.547 4.757 75.005 1.00 39.06 1148 SER A O 1
ATOM 8144 N N . VAL A 1 1149 ? 4.068 3.251 75.757 1.00 41.16 1149 VAL A N 1
ATOM 8145 C CA . VAL A 1 1149 ? 4.530 2.141 74.892 1.00 41.16 1149 VAL A CA 1
ATOM 8146 C C . VAL A 1 1149 ? 3.662 1.988 73.632 1.00 41.16 1149 VAL A C 1
ATOM 8148 O O . VAL A 1 1149 ? 4.102 1.430 72.629 1.00 41.16 1149 VAL A O 1
ATOM 8151 N N . ALA A 1 1150 ? 2.440 2.530 73.635 1.00 38.16 1150 ALA A N 1
ATOM 8152 C CA . ALA A 1 1150 ? 1.501 2.391 72.520 1.00 38.16 1150 ALA A CA 1
ATOM 8153 C C . ALA A 1 1150 ? 1.744 3.378 71.357 1.00 38.16 1150 ALA A C 1
ATOM 8155 O O . ALA A 1 1150 ? 1.194 3.182 70.271 1.00 38.16 1150 ALA A O 1
ATOM 8156 N N . HIS A 1 1151 ? 2.550 4.431 71.554 1.00 36.91 1151 HIS A N 1
ATOM 8157 C CA . HIS A 1 1151 ? 2.747 5.467 70.533 1.00 36.91 1151 HIS A CA 1
ATOM 8158 C C . HIS A 1 1151 ? 3.758 5.071 69.437 1.00 36.91 1151 HIS A C 1
ATOM 8160 O O . HIS A 1 1151 ? 3.511 5.367 68.267 1.00 36.91 1151 HIS A O 1
ATOM 8166 N N . ASP A 1 1152 ? 4.834 4.350 69.778 1.00 41.44 1152 ASP A N 1
ATOM 8167 C CA . ASP A 1 1152 ? 5.904 3.982 68.829 1.00 41.44 1152 ASP A CA 1
ATOM 8168 C C . ASP A 1 1152 ? 5.496 2.895 67.816 1.00 41.44 1152 ASP A C 1
ATOM 8170 O O . ASP A 1 1152 ? 6.015 2.844 66.700 1.00 41.44 1152 ASP A O 1
ATOM 8174 N N . LEU A 1 1153 ? 4.512 2.052 68.147 1.00 40.53 1153 LEU A N 1
ATOM 8175 C CA . LEU A 1 1153 ? 4.057 0.956 67.278 1.00 40.53 1153 LEU A CA 1
ATOM 8176 C C . LEU A 1 1153 ? 3.129 1.393 66.128 1.00 40.53 1153 LEU A C 1
ATOM 8178 O O . LEU A 1 1153 ? 2.788 0.572 65.277 1.00 40.53 1153 LEU A O 1
ATOM 8182 N N . ARG A 1 1154 ? 2.731 2.672 66.057 1.00 41.22 1154 ARG A N 1
ATOM 8183 C CA . ARG A 1 1154 ? 1.847 3.197 64.993 1.00 41.22 1154 ARG A CA 1
ATOM 8184 C C . ARG A 1 1154 ? 2.603 3.897 63.846 1.00 41.22 1154 ARG A C 1
ATOM 8186 O O . ARG A 1 1154 ? 1.971 4.345 62.895 1.00 41.22 1154 ARG A O 1
ATOM 8193 N N . THR A 1 1155 ? 3.939 3.931 63.884 1.00 39.25 1155 THR A N 1
ATOM 8194 C CA . THR A 1 1155 ? 4.778 4.727 62.956 1.00 39.25 1155 THR A CA 1
ATOM 8195 C C . THR A 1 1155 ? 5.666 3.873 62.028 1.00 39.25 1155 THR A C 1
ATOM 8197 O O . THR A 1 1155 ? 6.658 4.361 61.496 1.00 39.25 1155 THR A O 1
ATOM 8200 N N . GLN A 1 1156 ? 5.334 2.591 61.812 1.00 37.44 1156 GLN A N 1
ATOM 8201 C CA . GLN A 1 1156 ? 6.127 1.669 60.967 1.00 37.44 1156 GLN A CA 1
ATOM 8202 C C . GLN A 1 1156 ? 5.329 0.835 59.941 1.00 37.44 1156 GLN A C 1
ATOM 8204 O O . GLN A 1 1156 ? 5.854 -0.135 59.399 1.00 37.44 1156 GLN A O 1
ATOM 8209 N N . ALA A 1 1157 ? 4.081 1.201 59.620 1.00 36.53 1157 ALA A N 1
ATOM 8210 C CA . ALA A 1 1157 ? 3.262 0.416 58.685 1.00 36.53 1157 ALA A CA 1
ATOM 8211 C C . ALA A 1 1157 ? 2.293 1.246 57.818 1.00 36.53 1157 ALA A C 1
ATOM 8213 O O . ALA A 1 1157 ? 1.093 0.992 57.845 1.00 36.53 1157 ALA A O 1
ATOM 8214 N N . MET A 1 1158 ? 2.787 2.219 57.034 1.00 30.39 1158 MET A N 1
ATOM 8215 C CA . MET A 1 1158 ? 2.010 2.821 55.929 1.00 30.39 1158 MET A CA 1
ATOM 8216 C C . MET A 1 1158 ? 2.878 3.619 54.932 1.00 30.39 1158 MET A C 1
ATOM 8218 O O . MET A 1 1158 ? 2.739 4.830 54.809 1.00 30.39 1158 MET A O 1
ATOM 8222 N N . ASP A 1 1159 ? 3.768 2.946 54.190 1.00 31.55 1159 ASP A N 1
ATOM 8223 C CA . ASP A 1 1159 ? 4.423 3.571 53.025 1.00 31.55 1159 ASP A CA 1
ATOM 8224 C C . ASP A 1 1159 ? 4.658 2.569 51.879 1.00 31.55 1159 ASP A C 1
ATOM 8226 O O . ASP A 1 1159 ? 5.750 2.040 51.666 1.00 31.55 1159 ASP A O 1
ATOM 8230 N N . ALA A 1 1160 ? 3.575 2.244 51.164 1.00 30.91 1160 ALA A N 1
ATOM 8231 C CA . ALA A 1 1160 ? 3.619 1.447 49.942 1.00 30.91 1160 ALA A CA 1
ATOM 8232 C C . ALA A 1 1160 ? 2.470 1.818 48.982 1.00 30.91 1160 ALA A C 1
ATOM 8234 O O . ALA A 1 1160 ? 1.308 1.541 49.259 1.00 30.91 1160 ALA A O 1
ATOM 8235 N N . VAL A 1 1161 ? 2.849 2.332 47.803 1.00 30.09 1161 VAL A N 1
ATOM 8236 C CA . VAL A 1 1161 ? 2.044 2.458 46.566 1.00 30.09 1161 VAL A CA 1
ATOM 8237 C C . VAL A 1 1161 ? 0.923 3.520 46.553 1.00 30.09 1161 VAL A C 1
ATOM 8239 O O . VAL A 1 1161 ? -0.156 3.295 47.081 1.00 30.09 1161 VAL A O 1
ATOM 8242 N N . ILE A 1 1162 ? 1.135 4.615 45.796 1.00 32.03 1162 ILE A N 1
ATOM 8243 C CA . ILE A 1 1162 ? 0.241 5.137 44.723 1.00 32.03 1162 ILE A CA 1
ATOM 8244 C C . ILE A 1 1162 ? 0.895 6.337 44.002 1.00 32.03 1162 ILE A C 1
ATOM 8246 O O . ILE A 1 1162 ? 1.191 7.356 44.617 1.00 32.03 1162 ILE A O 1
ATOM 8250 N N . GLN A 1 1163 ? 1.060 6.215 42.681 1.00 28.89 1163 GLN A N 1
ATOM 8251 C CA . GLN A 1 1163 ? 1.133 7.242 41.614 1.00 28.89 1163 GLN A CA 1
ATOM 8252 C C . GLN A 1 1163 ? 1.156 6.464 40.263 1.00 28.89 1163 GLN A C 1
ATOM 8254 O O . GLN A 1 1163 ? 1.473 5.270 40.310 1.00 28.89 1163 GLN A O 1
ATOM 8259 N N . PRO A 1 1164 ? 0.884 7.047 39.067 1.00 42.12 1164 PRO A N 1
ATOM 8260 C CA . PRO A 1 1164 ? 0.770 8.480 38.748 1.00 42.12 1164 PRO A CA 1
ATOM 8261 C C . PRO A 1 1164 ? -0.470 8.901 37.915 1.00 42.12 1164 PRO A C 1
ATOM 8263 O O . PRO A 1 1164 ? -1.161 8.058 37.352 1.00 42.12 1164 PRO A O 1
ATOM 8266 N N . VAL A 1 1165 ? -0.673 10.221 37.737 1.00 27.36 1165 VAL A N 1
ATOM 8267 C CA . VAL A 1 1165 ? -0.680 10.948 36.430 1.00 27.36 1165 VAL A CA 1
ATOM 8268 C C . VAL A 1 1165 ? -1.208 12.397 36.585 1.00 27.36 1165 VAL A C 1
ATOM 8270 O O . VAL A 1 1165 ? -2.102 12.660 37.378 1.00 27.36 1165 VAL A O 1
ATOM 8273 N N . VAL A 1 1166 ? -0.654 13.291 35.738 1.00 25.94 1166 VAL A N 1
ATOM 8274 C CA . VAL A 1 1166 ? -0.860 14.753 35.521 1.00 25.94 1166 VAL A CA 1
ATOM 8275 C C . VAL A 1 1166 ? 0.039 15.624 36.426 1.00 25.94 1166 VAL A C 1
ATOM 8277 O O . VAL A 1 1166 ? -0.116 15.619 37.633 1.00 25.94 1166 VAL A O 1
ATOM 8280 N N . THR A 1 1167 ? 1.044 16.400 35.986 1.00 27.42 1167 THR A N 1
ATOM 8281 C CA . THR A 1 1167 ? 1.360 17.099 34.713 1.00 27.42 1167 THR A CA 1
ATOM 8282 C C . THR A 1 1167 ? 2.859 17.449 34.695 1.00 27.42 1167 THR A C 1
ATOM 8284 O O . THR A 1 1167 ? 3.410 17.707 35.763 1.00 27.42 1167 THR A O 1
ATOM 8287 N N . GLN A 1 1168 ? 3.485 17.667 33.527 1.00 28.69 1168 GLN A N 1
ATOM 8288 C CA . GLN A 1 1168 ? 4.495 18.739 33.428 1.00 28.69 1168 GLN A CA 1
ATOM 8289 C C . GLN A 1 1168 ? 4.742 19.225 31.993 1.00 28.69 1168 GLN A C 1
ATOM 8291 O O . GLN A 1 1168 ? 5.229 18.488 31.141 1.00 28.69 1168 GLN A O 1
ATOM 8296 N N . ALA A 1 1169 ? 4.466 20.508 31.758 1.00 27.22 1169 ALA A N 1
ATOM 8297 C CA . ALA A 1 1169 ? 5.022 21.256 30.638 1.00 27.22 1169 ALA A CA 1
ATOM 8298 C C . ALA A 1 1169 ? 6.319 21.951 31.087 1.00 27.22 1169 ALA A C 1
ATOM 8300 O O . ALA A 1 1169 ? 6.385 22.485 32.196 1.00 27.22 1169 ALA A O 1
ATOM 8301 N N . ARG A 1 1170 ? 7.325 22.021 30.209 1.00 29.98 1170 ARG A N 1
ATOM 8302 C CA . ARG A 1 1170 ? 8.417 23.003 30.307 1.00 29.98 1170 ARG A CA 1
ATOM 8303 C C . ARG A 1 1170 ? 8.764 23.556 28.921 1.00 29.98 1170 ARG A C 1
ATOM 8305 O O . ARG A 1 1170 ? 8.779 22.788 27.961 1.00 29.98 1170 ARG A O 1
ATOM 8312 N N . PRO A 1 1171 ? 9.060 24.861 28.802 1.00 40.00 1171 PRO A N 1
ATOM 8313 C CA . PRO A 1 1171 ? 9.427 25.478 27.535 1.00 40.00 1171 PRO A CA 1
ATOM 8314 C C . PRO A 1 1171 ? 10.929 25.342 27.257 1.00 40.00 1171 PRO A C 1
ATOM 8316 O O . PRO A 1 1171 ? 11.756 25.456 28.163 1.00 40.00 1171 PRO A O 1
ATOM 8319 N N . SER A 1 1172 ? 11.300 25.202 25.985 1.00 29.22 1172 SER A N 1
ATOM 8320 C CA . SER A 1 1172 ? 12.658 25.498 25.512 1.00 29.22 1172 SER A CA 1
ATOM 8321 C C . SER A 1 1172 ? 12.622 26.104 24.104 1.00 29.22 1172 SER A C 1
ATOM 8323 O O . SER A 1 1172 ? 11.738 25.814 23.306 1.00 29.22 1172 SER A O 1
ATOM 8325 N N . ARG A 1 1173 ? 13.530 27.060 23.881 1.00 30.31 1173 ARG A N 1
ATOM 8326 C CA . ARG A 1 1173 ? 13.597 27.982 22.733 1.00 30.31 1173 ARG A CA 1
ATOM 8327 C C . ARG A 1 1173 ? 14.171 27.337 21.455 1.00 30.31 1173 ARG A C 1
ATOM 8329 O O . ARG A 1 1173 ? 14.891 26.353 21.554 1.00 30.31 1173 ARG A O 1
ATOM 8336 N N . LEU A 1 1174 ? 14.039 28.110 20.364 1.00 28.72 1174 LEU A N 1
ATOM 8337 C CA . LEU A 1 1174 ? 14.818 28.148 19.106 1.00 28.72 1174 LEU A CA 1
ATOM 8338 C C . LEU A 1 1174 ? 14.316 27.268 17.951 1.00 28.72 1174 LEU A C 1
ATOM 8340 O O . LEU A 1 1174 ? 14.292 26.046 18.052 1.00 28.72 1174 LEU A O 1
ATOM 8344 N N . GLY A 1 1175 ? 14.000 27.936 16.835 1.00 30.05 1175 GLY A N 1
ATOM 8345 C CA . GLY A 1 1175 ? 13.547 27.371 15.564 1.00 30.05 1175 GLY A CA 1
ATOM 8346 C C . GLY A 1 1175 ? 12.598 28.328 14.859 1.00 30.05 1175 GLY A C 1
ATOM 8347 O O . GLY A 1 1175 ? 11.591 27.819 14.333 1.00 30.05 1175 GLY A O 1
#